Protein AF-A0A1R2B223-F1 (afdb_monomer)

Solvent-accessible surface area (backbone atoms only — not comparable to full-atom values): 42674 Å² total; per-residue (Å²): 134,85,83,73,48,82,73,43,56,66,69,67,49,61,60,68,66,60,45,52,54,41,53,54,54,46,42,76,38,74,33,50,29,43,32,58,40,91,89,79,60,43,83,40,74,33,19,31,31,51,52,85,46,26,34,43,31,19,76,41,91,82,52,88,59,77,70,33,75,44,64,29,46,61,28,49,74,42,86,36,80,38,94,46,89,93,30,79,38,20,34,39,34,40,28,70,85,72,50,58,33,34,41,52,26,94,46,71,66,54,42,53,50,50,50,50,50,44,53,30,12,18,68,71,38,42,65,64,47,51,52,52,53,51,49,52,52,49,50,52,50,48,49,55,54,51,74,70,61,83,87,82,89,80,91,81,83,93,80,82,93,80,90,85,90,86,89,88,85,88,88,86,70,89,88,84,86,86,76,83,83,77,85,89,79,86,57,85,71,88,86,88,83,89,79,92,81,89,81,84,93,81,63,78,63,64,56,55,51,55,57,48,57,64,53,60,77,52,46,70,70,53,44,71,78,57,73,81,71,83,81,50,75,74,61,55,74,79,50,58,70,66,62,46,49,53,50,18,53,52,27,41,51,27,44,38,38,68,61,12,38,59,42,24,60,76,43,35,92,80,35,70,66,29,42,51,52,43,26,44,44,35,45,60,50,28,78,32,27,37,29,46,58,37,50,49,55,23,49,53,35,48,53,55,37,50,57,53,47,73,72,47,86,55,86,65,39,66,57,56,52,23,49,52,32,43,55,52,19,52,53,26,44,75,73,66,40,51,69,59,16,50,54,35,41,53,53,22,40,55,50,29,62,72,49,70,80,60,88,70,88,54,59,56,63,52,22,51,36,25,38,46,45,9,54,50,27,40,54,54,56,68,47,56,72,85,51,45,59,56,39,46,76,72,69,48,80,69,42,46,66,60,9,51,51,26,22,49,52,11,32,74,64,70,41,93,48,11,63,58,26,37,54,54,52,26,53,38,17,60,68,76,55,76,35,59,70,61,22,49,56,47,47,51,60,49,35,73,78,31,75,37,19,38,67,54,26,46,51,51,15,52,52,26,43,75,70,69,34,55,67,59,16,49,51,26,42,51,50,22,40,60,40,46,34,82,74,49,38,75,49,23,43,55,56,37,46,56,45,15,48,54,27,48,76,69,67,38,33,69,60,12,30,54,31,42,48,54,40,54,67,65,27,55,65,51,45,79,70,54,36,53,51,49,40,44,32,73,74,66,74,51,73,54,74,71,50,49,55,49,47,51,54,41,52,70,52,74,73,70,83,68,72,87,66,52,74,87,76,46,65,95,83,68,67,29,21,68,66,80,52,58,16,47,54,48,46,53,35,51,23,26,42,34,74,76,44,86,70,62,70,66,58,35,47,50,23,26,20,38,12,62,65,66,40,87,44,71,66,8,44,27,40,15,50,49,27,53,36,52,70,76,43,96,67,56,77,59,48,45,59,50,50,42,45,76,73,66,46,60,87,74,54,51,68,69,54,31,50,49,50,29,50,53,27,50,57,51,50,75,76,51,65,82,88,43,75,89,43,39,55,59,48,41,48,26,36,34,50,32,30,48,26,28,44,60,54,55,42,38,72,64,21,49,58,46,38,62,60,35,59,78,40,50,87,70,48,55,82,73,47,47,49,50,34,39,56,34,27,44,47,43,17,54,38,28,46,76,70,71,38,50,72,61,17,48,49,30,35,62,55,26,64,71,62,72,97,48,56,78,77,52,61,72,60,45,52,50,54,53,60,76,72,108

Secondary structure (DSSP, 8-state):
-----HHHHHHHSS-HHHHHHHHHHHHHS-EEEEEE-TTT--EEEEEEEEETTEEEEESSTT--SEEEEEE-TT-EEEEEE-SSTT-SEEEEEE-TTS-EEEEEESSHHHHHHHHHHHHHHHTT-HHHHHHHHHHHHHHHHHHHHHHT---------------S---------------------------------------TTHHHHHHHHHHHTTHHHHHHHHTT-SS-TTGGGGS-HHHHHHHHHHHHHTT-HHHHHHHHHHHTTT-HHHHHHHHHHHHHHHHHH-BHHHHHHHHHHHHHHHHHHHT---TTHHHHHHHHHHHHHHHHHHTT-HHHHHHHHHHHHHHHHHHTT---S-HHHHHHHHHHHHHHHHHHHTS-HHHHHHHHHTT----HHHHHHHHHHHHHTTSTTHHHHHHHHHHIIIIIS--HHHHHHHHHHHHHH-TT-HHHHHHHHHHHHHTT-HHHHHHHHHHHHHHHHHHHHHH-HHHHHHHHHHHHHTT-HHHHHHHHHHHHHHHB---HHHHHHHHHHHHHS---HHHHHHHHHHHTT---------GGGS-TT---B--S-HHHHHHHHHHHHHHHSPPPHHHHHHHHHHHHHH--SHHHHHHHHHHHHHHT-S--TTHHHHHHHHTT-GGG--HHHHHHHHHHHHHHHHTS-TTSGGGHHHHHHHHHHHHHHHHHTT-HHHHHHHHHHHHHHHTT--GGGTTHHHHHHHHHHHHHHHTT-HHHHHHHHHHHTT--S-SS--HHHHHHHHHHH-

Sequence (774 aa):
MELLEESDMLSTLPDARTLIQGFQKLTEKRYLLLKRGKILKLKIFRYVTFTNDSLIYYSTATSQLEKGTISLQKSIAVPFISPIPQYRVCIKIMTYKSSEFYIFCHNDNELEIMMTYIKLASNSMLQSILDKLCFNAIDQEFQALNDLKTPKNLKLDLLTPKNVISRFLFSPTADGNFDAPEENIVLKFPKNAKENVKGSYTEHAEIEETIIEVQEMHTEKLSFFQTNRLLDFKILEDAPIEEIRELGVKYMWNYQLEYARKTFETIQKHDIRSSLFIAETYLFRLLITGRKCDIKSSMEKLEEFEKIVQVSEEPFSEIFLAELMLFKSIVLVVTGQKFKAFISLRNCWKTYKKYENAKGDDLDVKARVELGLGLFLLLISLSPISISTILRLAGFSSDRAEGLGHLHKCYELNSSRSPFAGILLSLYYIDLEPDITKATSIIESLSEKYPGCVLFHWVNSVISWKNNQLECAIEYLNKALRYCGEGLSNEAAFIKYELGWFYFLRFEWSLARKQFESILLETLSLSSELDSIVKDFVTTGKLENTQKITLENLCKGKKHSKKNKNWLESDKNLDRVYLPHKSCLITQFVSCIATLEKIDETWLKIIQASANTGGNSDLDNDFGGLSYSFQCRKSTILLPYEVIYFMKQHTKLLPYMLSRIFTIADETLGKIDRNYKENWPEYTSAKMLQIMALALNGDTTRAIDVCIDALQYVDQLPNWALYIAPHTLYWCSRVFIVEDRKPEAAGFLKKAKRYKNYIFDIHTKIERVLTEMI

Nearest PDB structures (foldseek):
  1pls-assembly1_A  TM=6.100E-01  e=1.821E-02  Homo sapiens
  2w2w-assembly9_I  TM=6.771E-01  e=9.881E-02  Homo sapiens
  2w2w-assembly10_J  TM=6.500E-01  e=8.188E-02  Homo sapiens
  7kzs-assembly1_V  TM=2.599E-01  e=1.719E+00  Homo sapiens
  6vaf-assembly1_B  TM=1.743E-01  e=9.420E-01  Homo sapiens

Radius of gyration: 30.26 Å; Cα contacts (8 Å, |Δi|>4): 972; chains: 1; bounding box: 83×99×77 Å

Organism: NCBI:txid5963

pLDDT: mean 80.79, std 21.44, range [20.52, 98.69]

Structure (mmCIF, N/CA/C/O backbone):
data_AF-A0A1R2B223-F1
#
_entry.id   AF-A0A1R2B223-F1
#
loop_
_atom_site.group_PDB
_atom_site.id
_atom_site.type_symbol
_atom_site.label_atom_id
_atom_site.label_alt_id
_atom_site.label_comp_id
_atom_site.label_asym_id
_atom_site.label_entity_id
_atom_site.label_seq_id
_atom_site.pdbx_PDB_ins_code
_atom_site.Cartn_x
_atom_site.Cartn_y
_atom_site.Cartn_z
_atom_site.occupancy
_atom_site.B_iso_or_equiv
_atom_site.auth_seq_id
_atom_site.auth_comp_id
_atom_site.auth_asym_id
_atom_site.auth_atom_id
_atom_site.pdbx_PDB_model_num
ATOM 1 N N . MET A 1 1 ? -26.150 -23.754 19.287 1.00 28.50 1 MET A N 1
ATOM 2 C CA . MET A 1 1 ? -26.087 -24.775 18.222 1.00 28.50 1 MET A CA 1
ATOM 3 C C . MET A 1 1 ? -24.628 -24.966 17.881 1.00 28.50 1 MET A C 1
ATOM 5 O O . MET A 1 1 ? -23.968 -23.995 17.535 1.00 28.50 1 MET A O 1
ATOM 9 N N . GLU A 1 2 ? -24.129 -26.164 18.152 1.00 29.38 2 GLU A N 1
ATOM 10 C CA . GLU A 1 2 ? -22.713 -26.529 18.218 1.00 29.38 2 GLU A CA 1
ATOM 11 C C . GLU A 1 2 ? -21.998 -26.414 16.861 1.00 29.38 2 GLU A C 1
ATOM 13 O O . GLU A 1 2 ? -22.525 -26.803 15.820 1.00 29.38 2 GLU A O 1
ATOM 18 N N . LEU A 1 3 ? -20.784 -25.855 16.887 1.00 29.27 3 LEU A N 1
ATOM 19 C CA . LEU A 1 3 ? -19.809 -25.932 15.803 1.00 29.27 3 LEU A CA 1
ATOM 20 C C . LEU A 1 3 ? -19.083 -27.273 15.936 1.00 29.27 3 LEU A C 1
ATOM 22 O O . LEU A 1 3 ? -18.267 -27.431 16.838 1.00 29.27 3 LEU A O 1
ATOM 26 N N . LEU A 1 4 ? -19.410 -28.193 15.033 1.00 28.89 4 LEU A N 1
ATOM 27 C CA . LEU A 1 4 ? -18.661 -29.415 14.739 1.00 28.89 4 LEU A CA 1
ATOM 28 C C . LEU A 1 4 ? -17.189 -29.052 14.450 1.00 28.89 4 LEU A C 1
ATOM 30 O O . LEU A 1 4 ? -16.921 -28.199 13.596 1.00 28.89 4 LEU A O 1
ATOM 34 N N . GLU A 1 5 ? -16.256 -29.657 15.187 1.00 34.91 5 GLU A N 1
ATOM 35 C CA . GLU A 1 5 ? -14.803 -29.548 14.995 1.00 34.91 5 GLU A CA 1
ATOM 36 C C . GLU A 1 5 ? -14.370 -30.074 13.601 1.00 34.91 5 GLU A C 1
ATOM 38 O O . GLU A 1 5 ? -15.109 -30.789 12.928 1.00 34.91 5 GLU A O 1
ATOM 43 N N . GLU A 1 6 ? -13.173 -29.735 13.104 1.00 40.28 6 GLU A N 1
ATOM 44 C CA . GLU A 1 6 ? -12.659 -30.266 11.819 1.00 40.28 6 GLU A CA 1
ATOM 45 C C . GLU A 1 6 ? -12.474 -31.799 11.828 1.00 40.28 6 GLU A C 1
ATOM 47 O O . GLU A 1 6 ? -12.511 -32.429 10.770 1.00 40.28 6 GLU A O 1
ATOM 52 N N . SER A 1 7 ? -12.361 -32.411 13.012 1.00 38.09 7 SER A N 1
ATOM 53 C CA . SER A 1 7 ? -12.480 -33.860 13.231 1.00 38.09 7 SER A CA 1
ATOM 54 C C . SER A 1 7 ? -13.929 -34.363 13.105 1.00 38.09 7 SER A C 1
ATOM 56 O O . SER A 1 7 ? -14.145 -35.481 12.639 1.00 38.09 7 SER A O 1
ATOM 58 N N . ASP A 1 8 ? -14.920 -33.527 13.428 1.00 38.69 8 ASP A N 1
ATOM 59 C CA . ASP A 1 8 ? -16.352 -33.832 13.332 1.00 38.69 8 ASP A CA 1
ATOM 60 C C . ASP A 1 8 ? -16.939 -33.620 11.926 1.00 38.69 8 ASP A C 1
ATOM 62 O O . ASP A 1 8 ? -17.879 -34.302 11.523 1.00 38.69 8 ASP A O 1
ATOM 66 N N . MET A 1 9 ? -16.396 -32.705 11.118 1.00 41.53 9 MET A N 1
ATOM 67 C CA . MET A 1 9 ? -16.787 -32.599 9.702 1.00 41.53 9 MET A CA 1
ATOM 68 C C . MET A 1 9 ? -16.368 -33.847 8.918 1.00 41.53 9 MET A C 1
ATOM 70 O O . MET A 1 9 ? -17.096 -34.267 8.032 1.00 41.53 9 MET A O 1
ATOM 74 N N . LEU A 1 10 ? -15.238 -34.477 9.251 1.00 44.94 10 LEU A N 1
ATOM 75 C CA . LEU A 1 10 ? -14.831 -35.751 8.647 1.00 44.94 10 LEU A CA 1
ATOM 76 C C . LEU A 1 10 ? -15.633 -36.950 9.183 1.00 44.94 10 LEU A C 1
ATOM 78 O O . LEU A 1 10 ? -15.815 -37.912 8.441 1.00 44.94 10 LEU A O 1
ATOM 82 N N . SER A 1 11 ? -16.148 -36.883 10.418 1.00 43.72 11 SER A N 1
ATOM 83 C CA . SER A 1 11 ? -16.997 -37.926 11.020 1.00 43.72 11 SER A CA 1
ATOM 84 C C . SER A 1 11 ? -18.478 -37.840 10.607 1.00 43.72 11 SER A C 1
ATOM 86 O O . SER A 1 11 ? -19.200 -38.829 10.719 1.00 43.72 11 SER A O 1
ATOM 88 N N . THR A 1 12 ? -18.924 -36.681 10.099 1.00 41.31 12 THR A N 1
ATOM 89 C CA . THR A 1 12 ? -20.295 -36.427 9.606 1.00 41.31 12 THR A CA 1
ATOM 90 C C . THR A 1 12 ? -20.444 -36.521 8.090 1.00 41.31 12 THR A C 1
ATOM 92 O O . THR A 1 12 ? -21.570 -36.502 7.589 1.00 41.31 12 THR A O 1
ATOM 95 N N . LEU A 1 13 ? -19.344 -36.636 7.339 1.00 49.53 13 LEU A N 1
ATOM 96 C CA . LEU A 1 13 ? -19.433 -36.932 5.914 1.00 49.53 13 LEU A CA 1
ATOM 97 C C . LEU A 1 13 ? -20.012 -38.349 5.749 1.00 49.53 13 LEU A C 1
ATOM 99 O O . LEU A 1 13 ? -19.553 -39.274 6.426 1.00 49.53 13 LEU A O 1
ATOM 103 N N . PRO A 1 14 ? -20.994 -38.550 4.847 1.00 53.31 14 PRO A N 1
ATOM 104 C CA . PRO A 1 14 ? -21.360 -39.885 4.385 1.00 53.31 14 PRO A CA 1
ATOM 105 C C . PRO A 1 14 ? -20.085 -40.644 4.023 1.00 53.31 14 PRO A C 1
ATOM 107 O O . PRO A 1 14 ? -19.142 -39.993 3.569 1.00 53.31 14 PRO A O 1
ATOM 110 N N . ASP A 1 15 ? -20.071 -41.974 4.202 1.00 67.25 15 ASP A N 1
ATOM 111 C CA . ASP A 1 15 ? -18.955 -42.864 3.833 1.00 67.25 15 ASP A CA 1
ATOM 112 C C . ASP A 1 15 ? -18.119 -42.237 2.708 1.00 67.25 15 ASP A C 1
ATOM 114 O O . ASP A 1 15 ? -18.656 -41.967 1.630 1.00 67.25 15 ASP A O 1
ATOM 118 N N . ALA A 1 16 ? -16.848 -41.924 2.982 1.00 66.00 16 ALA A N 1
ATOM 119 C CA . ALA A 1 16 ? -15.973 -41.159 2.094 1.00 66.00 16 ALA A CA 1
ATOM 120 C C . ALA A 1 16 ? -16.043 -41.645 0.637 1.00 66.00 16 ALA A C 1
ATOM 122 O O . ALA A 1 16 ? -16.004 -40.839 -0.294 1.00 66.00 16 ALA A O 1
ATOM 123 N N . ARG A 1 17 ? -16.237 -42.957 0.433 1.00 68.44 17 ARG A N 1
ATOM 124 C CA . ARG A 1 17 ? -16.469 -43.560 -0.885 1.00 68.44 17 ARG A CA 1
ATOM 125 C C . ARG A 1 17 ? -17.764 -43.081 -1.540 1.00 68.44 17 ARG A C 1
ATOM 127 O O . ARG A 1 17 ? -17.751 -42.709 -2.709 1.00 68.44 17 ARG A O 1
ATOM 134 N N . THR A 1 18 ? -18.866 -43.054 -0.799 1.00 76.75 18 THR A N 1
ATOM 135 C CA . THR A 1 18 ? -20.169 -42.535 -1.243 1.00 76.75 18 THR A CA 1
ATOM 136 C C . THR A 1 18 ? -20.090 -41.049 -1.592 1.00 76.75 18 THR A C 1
ATOM 138 O O . THR A 1 18 ? -20.652 -40.633 -2.605 1.00 76.75 18 THR A O 1
ATOM 141 N N . LEU A 1 19 ? -19.349 -40.251 -0.816 1.00 78.62 19 LEU A N 1
ATOM 142 C CA . LEU A 1 19 ? -19.166 -38.827 -1.102 1.00 78.62 19 LEU A CA 1
ATOM 143 C C . LEU A 1 19 ? -18.305 -38.589 -2.352 1.00 78.62 19 LEU A C 1
ATOM 145 O O . LEU A 1 19 ? -18.692 -37.792 -3.206 1.00 78.62 19 LEU A O 1
ATOM 149 N N . ILE A 1 20 ? -17.184 -39.306 -2.505 1.00 80.25 20 ILE A N 1
ATOM 150 C CA . ILE A 1 20 ? -16.330 -39.231 -3.704 1.00 80.25 20 ILE A CA 1
ATOM 151 C C . ILE A 1 20 ? -17.117 -39.652 -4.949 1.00 80.25 20 ILE A C 1
ATOM 153 O O . ILE A 1 20 ? -17.120 -38.931 -5.946 1.00 80.25 20 ILE A O 1
ATOM 157 N N . GLN A 1 21 ? -17.842 -40.774 -4.884 1.00 83.69 21 GLN A N 1
ATOM 158 C CA . GLN A 1 21 ? -18.729 -41.211 -5.968 1.00 83.69 21 GLN A CA 1
ATOM 159 C C . GLN A 1 21 ? -19.829 -40.181 -6.246 1.00 83.69 21 GLN A C 1
ATOM 161 O O . GLN A 1 21 ? -20.215 -39.973 -7.396 1.00 83.69 21 GLN A O 1
ATOM 166 N N . GLY A 1 22 ? -20.331 -39.520 -5.202 1.00 87.19 22 GLY A N 1
ATOM 167 C CA . GLY A 1 22 ? -21.255 -38.401 -5.304 1.00 87.19 22 GLY A CA 1
ATOM 168 C C . GLY A 1 22 ? -20.663 -37.239 -6.096 1.00 87.19 22 GLY A C 1
ATOM 169 O O . GLY A 1 22 ? -21.274 -36.790 -7.063 1.00 87.19 22 GLY A O 1
ATOM 170 N N . PHE A 1 23 ? -19.460 -36.784 -5.741 1.00 91.19 23 PHE A N 1
ATOM 171 C CA . PHE A 1 23 ? -18.765 -35.700 -6.437 1.00 91.19 23 PHE A CA 1
ATOM 172 C C . PHE A 1 23 ? -18.432 -36.058 -7.887 1.00 91.19 23 PHE A C 1
ATOM 174 O O . PHE A 1 23 ? -18.658 -35.234 -8.767 1.00 91.19 23 PHE A O 1
ATOM 181 N N . GLN A 1 24 ? -17.995 -37.288 -8.162 1.00 85.94 24 GLN A N 1
ATOM 182 C CA . GLN A 1 24 ? -17.770 -37.769 -9.531 1.00 85.94 24 GLN A CA 1
ATOM 183 C C . GLN A 1 24 ? -19.063 -37.738 -10.360 1.00 85.94 24 GLN A C 1
ATOM 185 O O . GLN A 1 24 ? -19.103 -37.171 -11.449 1.00 85.94 24 GLN A O 1
ATOM 190 N N . LYS A 1 25 ? -20.175 -38.239 -9.808 1.00 89.00 25 LYS A N 1
ATOM 191 C CA . LYS A 1 25 ? -21.486 -38.154 -10.475 1.00 89.00 25 LYS A CA 1
ATOM 192 C C . LYS A 1 25 ? -21.949 -36.707 -10.680 1.00 89.00 25 LYS A C 1
ATOM 194 O O . LYS A 1 25 ? -22.642 -36.421 -11.658 1.00 89.00 25 LYS A O 1
ATOM 199 N N . LEU A 1 26 ? -21.595 -35.786 -9.777 1.00 88.75 26 LEU A N 1
ATOM 200 C CA . LEU A 1 26 ? -21.884 -34.360 -9.949 1.00 88.75 26 LEU A CA 1
ATOM 201 C C . LEU A 1 26 ? -21.095 -33.739 -11.106 1.00 88.75 26 LEU A C 1
ATOM 203 O O . LEU A 1 26 ? -21.661 -32.935 -11.843 1.00 88.75 26 LEU A O 1
ATOM 207 N N . THR A 1 27 ? -19.821 -34.081 -11.285 1.00 87.88 27 THR A N 1
ATOM 208 C CA . THR A 1 27 ? -18.995 -33.499 -12.355 1.00 87.88 27 THR A CA 1
ATOM 209 C C . THR A 1 27 ? -19.337 -34.072 -13.735 1.00 87.88 27 THR A C 1
ATOM 211 O O . THR A 1 27 ? -19.236 -33.361 -14.734 1.00 87.88 27 THR A O 1
ATOM 214 N N . GLU A 1 28 ? -19.833 -35.311 -13.801 1.00 87.75 28 GLU A N 1
ATOM 215 C CA . GLU A 1 28 ? -20.250 -35.979 -15.045 1.00 87.75 28 GLU A CA 1
ATOM 216 C C . GLU A 1 28 ? -21.618 -35.517 -15.581 1.00 87.75 28 GLU A C 1
ATOM 218 O O . GLU A 1 28 ? -21.912 -35.654 -16.773 1.00 87.75 28 GLU A O 1
ATOM 223 N N . LYS A 1 29 ? -22.480 -34.964 -14.717 1.00 90.44 29 LYS A N 1
ATOM 224 C CA . LYS A 1 29 ? -23.863 -34.601 -15.057 1.00 90.44 29 LYS A CA 1
ATOM 225 C C . LYS A 1 29 ? -24.033 -33.098 -15.272 1.00 90.44 29 LYS A C 1
ATOM 227 O O . LYS A 1 29 ? -23.421 -32.261 -14.614 1.00 90.44 29 LYS A O 1
ATOM 232 N N . ARG A 1 30 ? -24.948 -32.748 -16.183 1.00 93.25 30 ARG A N 1
ATOM 233 C CA . ARG A 1 30 ? -25.399 -31.369 -16.402 1.00 93.25 30 ARG A CA 1
ATOM 234 C C . ARG A 1 30 ? -26.662 -31.056 -15.617 1.00 93.25 30 ARG A C 1
ATOM 236 O O . ARG A 1 30 ? -27.669 -31.747 -15.756 1.00 93.25 30 ARG A O 1
ATOM 243 N N . TYR A 1 31 ? -26.631 -29.960 -14.874 1.00 94.75 31 TYR A N 1
ATOM 244 C CA . TYR A 1 31 ? -27.756 -29.475 -14.081 1.00 94.75 31 TYR A CA 1
ATOM 245 C C . TYR A 1 31 ? -28.402 -28.265 -14.723 1.00 94.75 31 TYR A C 1
ATOM 247 O O . TYR A 1 31 ? -27.726 -27.439 -15.332 1.00 94.75 31 TYR A O 1
ATOM 255 N N . LEU A 1 32 ? -29.719 -28.141 -14.580 1.00 95.69 32 LEU A N 1
ATOM 256 C CA . LEU A 1 32 ? -30.412 -26.938 -15.011 1.00 95.69 32 LEU A CA 1
ATOM 257 C C . LEU A 1 32 ? -30.026 -25.785 -14.077 1.00 95.69 32 LEU A C 1
ATOM 259 O O . LEU A 1 32 ? -30.058 -25.927 -12.857 1.00 95.69 32 LEU A O 1
ATOM 263 N N . LEU A 1 33 ? -29.699 -24.641 -14.666 1.00 94.12 33 LEU A N 1
ATOM 264 C CA . LEU A 1 33 ? -29.386 -23.395 -13.987 1.00 94.12 33 LEU A CA 1
ATOM 265 C C . LEU A 1 33 ? -30.352 -22.300 -14.442 1.00 94.12 33 LEU A C 1
ATOM 267 O O . LEU A 1 33 ? -30.517 -22.064 -15.639 1.00 94.12 33 LEU A O 1
ATOM 271 N N . LEU A 1 34 ? -30.948 -21.582 -13.497 1.00 92.94 34 LEU A N 1
ATOM 272 C CA . LEU A 1 34 ? -31.743 -20.381 -13.745 1.00 92.94 34 LEU A CA 1
ATOM 273 C C . LEU A 1 34 ? -30.986 -19.151 -13.244 1.00 92.94 34 LEU A C 1
ATOM 275 O O . LEU A 1 34 ? -30.697 -19.053 -12.058 1.00 92.94 34 LEU A O 1
ATOM 279 N N . LYS A 1 35 ? -30.725 -18.182 -14.123 1.00 89.25 35 LYS A N 1
ATOM 280 C CA . LYS A 1 35 ? -30.133 -16.880 -13.770 1.00 89.25 35 LYS A CA 1
ATOM 281 C C . LYS A 1 35 ? -30.957 -15.718 -14.307 1.00 89.25 35 LYS A C 1
ATOM 283 O O . LYS A 1 35 ? -31.825 -15.909 -15.156 1.00 89.25 35 LYS A O 1
ATOM 288 N N . ARG A 1 36 ? -30.662 -14.495 -13.865 1.00 84.31 36 ARG A N 1
ATOM 289 C CA . ARG A 1 36 ? -31.177 -13.269 -14.499 1.00 84.31 36 ARG A CA 1
ATOM 290 C C . ARG A 1 36 ? -30.154 -12.703 -15.487 1.00 84.31 36 ARG A C 1
ATOM 292 O O . ARG A 1 36 ? -28.963 -12.649 -15.197 1.00 84.31 36 ARG A O 1
ATOM 299 N N . GLY A 1 37 ? -30.607 -12.303 -16.673 1.00 76.38 37 GLY A N 1
ATOM 300 C CA . GLY A 1 37 ? -29.770 -11.650 -17.680 1.00 76.38 37 GLY A CA 1
ATOM 301 C C . GLY A 1 37 ? -29.316 -10.257 -17.241 1.00 76.38 37 GLY A C 1
ATOM 302 O O . GLY A 1 37 ? -30.100 -9.519 -16.653 1.00 76.38 37 GLY A O 1
ATOM 303 N N . LYS A 1 38 ? -28.070 -9.878 -17.558 1.00 68.38 38 LYS A N 1
ATOM 304 C CA . LYS A 1 38 ? -27.464 -8.608 -17.113 1.00 68.38 38 LYS A CA 1
ATOM 305 C C . LYS A 1 38 ? -28.170 -7.359 -17.669 1.00 68.38 38 LYS A C 1
ATOM 307 O O . LYS A 1 38 ? -28.375 -6.407 -16.930 1.00 68.38 38 LYS A O 1
ATOM 312 N N . ILE A 1 39 ? -28.567 -7.377 -18.946 1.00 66.56 39 ILE A N 1
ATOM 313 C CA . ILE A 1 39 ? -29.092 -6.190 -19.652 1.00 66.56 39 ILE A CA 1
ATOM 314 C C . ILE A 1 39 ? -30.603 -6.021 -19.435 1.00 66.56 39 ILE A C 1
ATOM 316 O O . ILE A 1 39 ? -31.064 -4.954 -19.051 1.00 66.56 39 ILE A O 1
ATOM 320 N N . LEU A 1 40 ? -31.381 -7.086 -19.649 1.00 61.12 40 LEU A N 1
ATOM 321 C CA . LEU A 1 40 ? -32.851 -7.026 -19.640 1.00 61.12 40 LEU A CA 1
ATOM 322 C C . LEU A 1 40 ? -33.489 -7.616 -18.373 1.00 61.12 40 LEU A C 1
ATOM 324 O O . LEU A 1 40 ? -34.710 -7.686 -18.280 1.00 61.12 40 LEU A O 1
ATOM 328 N N . LYS A 1 41 ? -32.686 -8.111 -17.417 1.00 71.94 41 LYS A N 1
ATOM 329 C CA . LYS A 1 41 ? -33.139 -8.795 -16.185 1.00 71.94 41 LYS A CA 1
ATOM 330 C C . LYS A 1 41 ? -34.089 -9.988 -16.408 1.00 71.94 41 LYS A C 1
ATOM 332 O O . LYS A 1 41 ? -34.689 -10.485 -15.456 1.00 71.94 41 LYS A O 1
ATOM 337 N N . LEU A 1 42 ? -34.185 -10.493 -17.641 1.00 81.50 42 LEU A N 1
ATOM 338 C CA . LEU A 1 42 ? -35.002 -11.653 -18.000 1.00 81.50 42 LEU A CA 1
ATOM 339 C C . LEU A 1 42 ? -34.459 -12.934 -17.359 1.00 81.50 42 LEU A C 1
ATOM 341 O O . LEU A 1 42 ? -33.251 -13.082 -17.172 1.00 81.50 42 LEU A O 1
ATOM 345 N N . LYS A 1 43 ? -35.352 -13.878 -17.052 1.00 86.75 43 LYS A N 1
ATOM 346 C CA . LYS A 1 43 ? -34.986 -15.227 -16.603 1.00 86.75 43 LYS A CA 1
ATOM 347 C C . LYS A 1 43 ? -34.332 -15.988 -17.758 1.00 86.75 43 LYS A C 1
ATOM 349 O O . LYS A 1 43 ? -34.915 -16.116 -18.829 1.00 86.75 43 LYS A O 1
ATOM 354 N N . ILE A 1 44 ? -33.123 -16.489 -17.535 1.00 89.50 44 ILE A N 1
ATOM 355 C CA . ILE A 1 44 ? -32.325 -17.225 -18.510 1.00 89.50 44 ILE A CA 1
ATOM 356 C C . ILE A 1 44 ? -32.036 -18.613 -17.951 1.00 89.50 44 ILE A C 1
ATOM 358 O O . ILE A 1 44 ? -31.411 -18.743 -16.899 1.00 89.50 44 ILE A O 1
ATOM 362 N N . PHE A 1 45 ? -32.434 -19.636 -18.703 1.00 92.50 45 PHE A N 1
ATOM 363 C CA . PHE A 1 45 ? -32.091 -21.025 -18.423 1.00 92.50 45 PHE A CA 1
ATOM 364 C C . PHE A 1 45 ? -30.783 -21.407 -19.117 1.00 92.50 45 PHE A C 1
ATOM 366 O O . PHE A 1 45 ? -30.549 -21.068 -20.282 1.00 92.50 45 PHE A O 1
ATOM 373 N N . ARG A 1 46 ? -29.911 -22.088 -18.384 1.00 93.88 46 ARG A N 1
ATOM 374 C CA . ARG A 1 46 ? -28.644 -22.657 -18.848 1.00 93.88 46 ARG A CA 1
ATOM 375 C C . ARG A 1 46 ? -28.480 -24.047 -18.255 1.00 93.88 46 ARG A C 1
ATOM 377 O O . ARG A 1 46 ? -29.234 -24.430 -17.371 1.00 93.88 46 ARG A O 1
ATOM 384 N N . TYR A 1 47 ? -27.496 -24.780 -18.741 1.00 95.00 47 TYR A N 1
ATOM 385 C CA . TYR A 1 47 ? -27.070 -26.037 -18.133 1.00 95.00 47 TYR A CA 1
ATOM 386 C C . TYR A 1 47 ? -25.681 -25.857 -17.541 1.00 95.00 47 TYR A C 1
ATOM 388 O O . TYR A 1 47 ? -24.922 -25.086 -18.110 1.00 95.00 47 TYR A O 1
ATOM 396 N N . VAL A 1 48 ? -25.342 -26.520 -16.439 1.00 94.50 48 VAL A N 1
ATOM 397 C CA . VAL A 1 48 ? -24.025 -26.417 -15.795 1.00 94.50 48 VAL A CA 1
ATOM 398 C C . VAL A 1 48 ? -23.405 -27.760 -15.473 1.00 94.50 48 VAL A C 1
ATOM 400 O O . VAL A 1 48 ? -24.124 -28.674 -15.087 1.00 94.50 48 VAL A O 1
ATOM 403 N N . THR A 1 49 ? -22.082 -27.844 -15.576 1.00 94.25 49 THR A N 1
ATOM 404 C CA . THR A 1 49 ? -21.257 -28.909 -14.984 1.00 94.25 49 THR A CA 1
ATOM 405 C C . THR A 1 49 ? -20.355 -28.326 -13.904 1.00 94.25 49 THR A C 1
ATOM 407 O O . THR A 1 49 ? -19.950 -27.164 -13.991 1.00 94.25 49 THR A O 1
ATOM 410 N N . PHE A 1 50 ? -20.030 -29.137 -12.902 1.00 92.31 50 PHE A N 1
ATOM 411 C CA . PHE A 1 50 ? -19.060 -28.794 -11.864 1.00 92.31 50 PHE A CA 1
ATOM 412 C C . PHE A 1 50 ? -17.646 -29.166 -12.316 1.00 92.31 50 PHE A C 1
ATOM 414 O O . PHE A 1 50 ? -17.441 -30.242 -12.871 1.00 92.31 50 PHE A O 1
ATOM 421 N N . THR A 1 51 ? -16.682 -28.278 -12.082 1.00 88.50 51 THR A N 1
ATOM 422 C CA . THR A 1 51 ? -15.262 -28.481 -12.402 1.00 88.50 51 THR A CA 1
ATOM 423 C C . THR A 1 51 ? -14.399 -27.801 -11.345 1.00 88.50 51 THR A C 1
ATOM 425 O O . THR A 1 51 ? -14.312 -26.570 -11.330 1.00 88.50 51 THR A O 1
ATOM 428 N N . ASN A 1 52 ? -13.755 -28.577 -10.471 1.00 86.81 52 ASN A N 1
ATOM 429 C CA . ASN A 1 52 ? -12.958 -28.066 -9.348 1.00 86.81 52 ASN A CA 1
ATOM 430 C C . ASN A 1 52 ? -13.736 -26.974 -8.582 1.00 86.81 52 ASN A C 1
ATOM 432 O O . ASN A 1 52 ? -14.906 -27.167 -8.243 1.00 86.81 52 ASN A O 1
ATOM 436 N N . ASP A 1 53 ? -13.137 -25.797 -8.408 1.00 88.56 53 ASP A N 1
ATOM 437 C CA . ASP A 1 53 ? -13.738 -24.655 -7.720 1.00 88.56 53 ASP A CA 1
ATOM 438 C C . ASP A 1 53 ? -14.620 -23.783 -8.635 1.00 88.56 53 ASP A C 1
ATOM 440 O O . ASP A 1 53 ? -14.763 -22.576 -8.430 1.00 88.56 53 ASP A O 1
ATOM 444 N N . SER A 1 54 ? -15.173 -24.341 -9.712 1.00 91.25 54 SER A N 1
ATOM 445 C CA . SER A 1 54 ? -15.920 -23.596 -10.729 1.00 91.25 54 SER A CA 1
ATOM 446 C C . SER A 1 54 ? -17.089 -24.384 -11.324 1.00 91.25 54 SER A C 1
ATOM 448 O O . SER A 1 54 ? -17.181 -25.605 -11.232 1.00 91.25 54 SER A O 1
ATOM 450 N N . LEU A 1 55 ? -18.000 -23.647 -11.955 1.00 92.00 55 LEU A N 1
ATOM 451 C CA . LEU A 1 55 ? -19.115 -24.138 -12.754 1.00 92.00 55 LEU A CA 1
ATOM 452 C C . LEU A 1 55 ? -18.940 -23.688 -14.198 1.00 92.00 55 LEU A C 1
ATOM 454 O O . LEU A 1 55 ? -18.800 -22.493 -14.452 1.00 92.00 55 LEU A O 1
ATOM 458 N N . ILE A 1 56 ? -19.062 -24.602 -15.149 1.00 92.31 56 ILE A N 1
ATOM 459 C CA . ILE A 1 56 ? -19.079 -24.278 -16.579 1.00 92.31 56 ILE A CA 1
ATOM 460 C C . ILE A 1 56 ? -20.523 -24.332 -17.051 1.00 92.31 56 ILE A C 1
ATOM 462 O O . ILE A 1 56 ? -21.199 -25.330 -16.801 1.00 92.31 56 ILE A O 1
ATOM 466 N N . TYR A 1 57 ? -21.022 -23.284 -17.717 1.00 91.50 57 TYR A N 1
ATOM 467 C CA . TYR A 1 57 ? -22.398 -23.258 -18.218 1.00 91.50 57 TYR A CA 1
ATOM 468 C C . TYR A 1 57 ? -22.509 -23.332 -19.742 1.00 91.50 57 TYR A C 1
ATOM 470 O O . TYR A 1 57 ? -21.693 -22.807 -20.491 1.00 91.50 57 TYR A O 1
ATOM 478 N N . TYR A 1 58 ? -23.602 -23.931 -20.201 1.00 93.31 58 TYR A N 1
ATOM 479 C CA . TYR A 1 58 ? -23.903 -24.278 -21.583 1.00 93.31 58 TYR A CA 1
ATOM 480 C C . TYR A 1 58 ? -25.280 -23.740 -21.981 1.00 93.31 58 TYR A C 1
ATOM 482 O O . TYR A 1 58 ? -26.163 -23.533 -21.139 1.00 93.31 58 TYR A O 1
ATOM 490 N N . SER A 1 59 ? -25.496 -23.516 -23.279 1.00 86.94 59 SER A N 1
ATOM 491 C CA . SER A 1 59 ? -26.798 -23.068 -23.796 1.00 86.94 59 SER A CA 1
ATOM 492 C C . SER A 1 59 ? -27.879 -24.148 -23.731 1.00 86.94 59 SER A C 1
ATOM 494 O O . SER A 1 59 ? -29.040 -23.816 -23.515 1.00 86.94 59 SER A O 1
ATOM 496 N N . THR A 1 60 ? -27.510 -25.419 -23.900 1.00 89.56 60 THR A N 1
ATOM 497 C CA . THR A 1 60 ? -28.419 -26.577 -23.889 1.00 89.56 60 THR A CA 1
ATOM 498 C C . THR A 1 60 ? -27.768 -27.761 -23.171 1.00 89.56 60 THR A C 1
ATOM 500 O O . THR A 1 60 ? -26.546 -27.788 -23.011 1.00 89.56 60 THR A O 1
ATOM 503 N N . ALA A 1 61 ? -28.568 -28.759 -22.777 1.00 88.88 61 ALA A N 1
ATOM 504 C CA . ALA A 1 61 ? -28.085 -29.969 -22.108 1.00 88.88 61 ALA A CA 1
ATOM 505 C C . ALA A 1 61 ? -27.040 -30.733 -22.937 1.00 88.88 61 ALA A C 1
ATOM 507 O O . ALA A 1 61 ? -26.153 -31.361 -22.374 1.00 88.88 61 ALA A O 1
ATOM 508 N N . THR A 1 62 ? -27.097 -30.635 -24.267 1.00 90.19 62 THR A N 1
ATOM 509 C CA . THR A 1 62 ? -26.246 -31.376 -25.214 1.00 90.19 62 THR A CA 1
ATOM 510 C C . THR A 1 62 ? -25.153 -30.526 -25.875 1.00 90.19 62 THR A C 1
ATOM 512 O O . THR A 1 62 ? -24.371 -31.045 -26.664 1.00 90.19 62 THR A O 1
ATOM 515 N N . SER A 1 63 ? -25.065 -29.224 -25.571 1.00 89.62 63 SER A N 1
ATOM 516 C CA . SER A 1 63 ? -24.086 -28.318 -26.199 1.00 89.62 63 SER A CA 1
ATOM 517 C C . SER A 1 63 ? -22.651 -28.698 -25.841 1.00 89.62 63 SER A C 1
ATOM 519 O O . SER A 1 63 ? -22.325 -28.762 -24.663 1.00 89.62 63 SER A O 1
ATOM 521 N N . GLN A 1 64 ? -21.772 -28.883 -26.824 1.00 88.12 64 GLN A N 1
ATOM 522 C CA . GLN A 1 64 ? -20.338 -29.108 -26.573 1.00 88.12 64 GLN A CA 1
ATOM 523 C C . GLN A 1 64 ? -19.561 -27.800 -26.362 1.00 88.12 64 GLN A C 1
ATOM 525 O O . GLN A 1 64 ? -18.457 -27.811 -25.840 1.00 88.12 64 GLN A O 1
ATOM 530 N N . LEU A 1 65 ? -20.149 -26.662 -26.744 1.00 83.81 65 LEU A N 1
ATOM 531 C CA . LEU A 1 65 ? -19.534 -25.348 -26.589 1.00 83.81 65 LEU A CA 1
ATOM 532 C C . LEU A 1 65 ? -19.900 -24.737 -25.237 1.00 83.81 65 LEU A C 1
ATOM 534 O O . LEU A 1 65 ? -21.086 -24.533 -24.938 1.00 83.81 65 LEU A O 1
ATOM 538 N N . GLU A 1 66 ? -18.871 -24.419 -24.462 1.00 91.56 66 GLU A N 1
ATOM 539 C CA . GLU A 1 66 ? -18.964 -23.673 -23.213 1.00 91.56 66 GLU A CA 1
ATOM 540 C C . GLU A 1 66 ? -19.416 -22.235 -23.495 1.00 91.56 66 GLU A C 1
ATOM 542 O O . GLU A 1 66 ? -19.031 -21.605 -24.482 1.00 91.56 66 GLU A O 1
ATOM 547 N N . LYS A 1 67 ? -20.299 -21.709 -22.647 1.00 87.69 67 LYS A N 1
ATOM 548 C CA . LYS A 1 67 ? -20.777 -20.319 -22.721 1.00 87.69 67 LYS A CA 1
ATOM 549 C C . LYS A 1 67 ? -20.143 -19.424 -21.666 1.00 87.69 67 LYS A C 1
ATOM 551 O O . LYS A 1 67 ? -20.421 -18.230 -21.665 1.00 87.69 67 LYS A O 1
ATOM 556 N N . GLY A 1 68 ? -19.346 -19.995 -20.775 1.00 86.38 68 GLY A N 1
ATOM 557 C CA . GLY A 1 68 ? -18.611 -19.283 -19.749 1.00 86.38 68 GLY A CA 1
ATOM 558 C C . GLY A 1 68 ? -18.530 -20.076 -18.455 1.00 86.38 68 GLY A C 1
ATOM 559 O O . GLY A 1 68 ? -19.198 -21.097 -18.275 1.00 86.38 68 GLY A O 1
ATOM 560 N N . THR A 1 69 ? -17.741 -19.533 -17.540 1.00 90.12 69 THR A N 1
ATOM 561 C CA . THR A 1 69 ? -17.402 -20.175 -16.273 1.00 90.12 69 THR A CA 1
ATOM 562 C C . THR A 1 69 ? -17.754 -19.247 -15.119 1.00 90.12 69 THR A C 1
ATOM 564 O O . THR A 1 69 ? -17.652 -18.023 -15.222 1.00 90.12 69 THR A O 1
ATOM 567 N N . ILE A 1 70 ? -18.218 -19.827 -14.021 1.00 89.12 70 ILE A N 1
ATOM 568 C CA . ILE A 1 70 ? -18.556 -19.139 -12.784 1.00 89.12 70 ILE A CA 1
ATOM 569 C C . ILE A 1 70 ? -17.702 -19.755 -11.682 1.00 89.12 70 ILE A C 1
ATOM 571 O O . ILE A 1 70 ? -17.871 -20.928 -11.365 1.00 89.12 70 ILE A O 1
ATOM 575 N N . SER A 1 71 ? -16.807 -18.968 -11.088 1.00 89.81 71 SER A N 1
ATOM 576 C CA . SER A 1 71 ? -16.069 -19.416 -9.906 1.00 89.81 71 SER A CA 1
ATOM 577 C C . SER A 1 71 ? -17.032 -19.620 -8.736 1.00 89.81 71 SER A C 1
ATOM 579 O O . SER A 1 71 ? -17.882 -18.766 -8.458 1.00 89.81 71 SER A O 1
ATOM 581 N N . LEU A 1 72 ? -16.897 -20.767 -8.074 1.00 89.31 72 LEU A N 1
ATOM 582 C CA . LEU A 1 72 ? -17.587 -21.098 -6.834 1.00 89.31 72 LEU A CA 1
ATOM 583 C C . LEU A 1 72 ? -16.829 -20.590 -5.605 1.00 89.31 72 LEU A C 1
ATOM 585 O O . LEU A 1 72 ? -17.390 -20.640 -4.513 1.00 89.31 72 LEU A O 1
ATOM 589 N N . GLN A 1 73 ? -15.605 -20.075 -5.752 1.00 86.75 73 GLN A N 1
ATOM 590 C CA . GLN A 1 73 ? -14.860 -19.502 -4.633 1.00 86.75 73 GLN A CA 1
ATOM 591 C C . GLN A 1 73 ? -15.650 -18.357 -4.002 1.00 86.75 73 GLN A C 1
ATOM 593 O O . GLN A 1 73 ? -16.181 -17.483 -4.698 1.00 86.75 73 GLN A O 1
ATOM 598 N N . LYS A 1 74 ? -15.728 -18.366 -2.668 1.00 81.62 74 LYS A N 1
ATOM 599 C CA . LYS A 1 74 ? -16.508 -17.394 -1.889 1.00 81.62 74 LYS A CA 1
ATOM 600 C C . LYS A 1 74 ? -17.998 -17.363 -2.292 1.00 81.62 74 LYS A C 1
ATOM 602 O O . LYS A 1 74 ? -18.643 -16.321 -2.170 1.00 81.62 74 LYS A O 1
ATOM 607 N N . SER A 1 75 ? -18.544 -18.464 -2.820 1.00 83.25 75 SER A N 1
ATOM 608 C CA . SER A 1 75 ? -19.968 -18.577 -3.147 1.00 83.25 75 SER A CA 1
ATOM 609 C C . SER A 1 75 ? -20.771 -19.125 -1.970 1.00 83.25 75 SER A C 1
ATOM 611 O O . SER A 1 75 ? -20.360 -20.042 -1.266 1.00 83.25 75 SER A O 1
ATOM 613 N N . ILE A 1 76 ? -21.954 -18.560 -1.753 1.00 79.75 76 ILE A N 1
ATOM 614 C CA . ILE A 1 76 ? -22.887 -19.022 -0.731 1.00 79.75 76 ILE A CA 1
ATOM 615 C C . ILE A 1 76 ? -23.967 -19.830 -1.436 1.00 79.75 76 ILE A C 1
ATOM 617 O O . ILE A 1 76 ? -24.727 -19.289 -2.241 1.00 79.75 76 ILE A O 1
ATOM 621 N N . ALA A 1 77 ? -24.036 -21.118 -1.123 1.00 86.44 77 ALA A N 1
ATOM 622 C CA . ALA A 1 77 ? -25.118 -21.997 -1.529 1.00 86.44 77 ALA A CA 1
ATOM 623 C C . ALA A 1 77 ? -26.110 -22.143 -0.375 1.00 86.44 77 ALA A C 1
ATOM 625 O O . ALA A 1 77 ? -25.709 -22.411 0.756 1.00 86.44 77 ALA A O 1
ATOM 626 N N . VAL A 1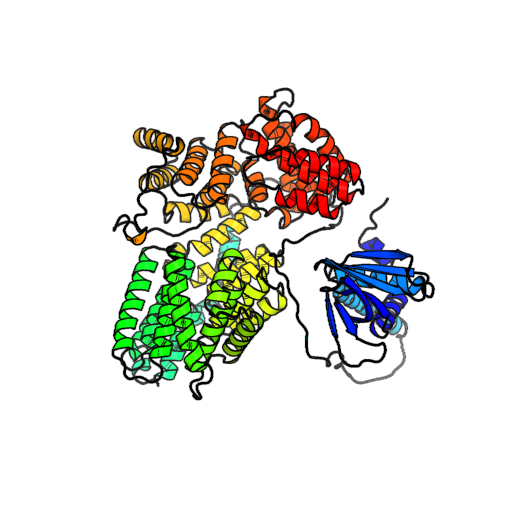 78 ? -27.399 -21.966 -0.657 1.00 83.38 78 VAL A N 1
ATOM 627 C CA . VAL A 1 78 ? -28.481 -22.246 0.293 1.00 83.38 78 VAL A CA 1
ATOM 628 C C . VAL A 1 78 ? -29.551 -23.108 -0.374 1.00 83.38 78 VAL A C 1
ATOM 630 O O . VAL A 1 78 ? -29.895 -22.854 -1.536 1.00 83.38 78 VAL A O 1
ATOM 633 N N . PRO A 1 79 ? -30.114 -24.106 0.331 1.00 86.88 79 PRO A N 1
ATOM 634 C CA . PRO A 1 79 ? -31.299 -24.801 -0.143 1.00 86.88 79 PRO A CA 1
ATOM 635 C C . PRO A 1 79 ? -32.434 -23.797 -0.347 1.00 86.88 79 PRO A C 1
ATOM 637 O O . PRO A 1 79 ? -32.640 -22.891 0.461 1.00 86.88 79 PRO A O 1
ATOM 640 N N . PHE A 1 80 ? -33.166 -23.939 -1.442 1.00 83.38 80 PHE A N 1
ATOM 641 C CA . PHE A 1 80 ? -34.247 -23.039 -1.804 1.00 83.38 80 PHE A CA 1
ATOM 642 C C . PHE A 1 80 ? -35.403 -23.821 -2.428 1.00 83.38 80 PHE A C 1
ATOM 644 O O . PHE A 1 80 ? -35.205 -24.787 -3.172 1.00 83.38 80 PHE A O 1
ATOM 651 N N . ILE A 1 81 ? -36.629 -23.387 -2.139 1.00 82.75 81 ILE A N 1
ATOM 652 C CA . ILE A 1 81 ? -37.827 -23.984 -2.729 1.00 82.75 81 ILE A CA 1
ATOM 653 C C . ILE A 1 81 ? -37.829 -23.654 -4.219 1.00 82.75 81 ILE A C 1
ATOM 655 O O . ILE A 1 81 ? -37.834 -22.487 -4.613 1.00 82.75 81 ILE A O 1
ATOM 659 N N . SER A 1 82 ? -37.799 -24.691 -5.050 1.00 83.19 82 SER A N 1
ATOM 660 C CA . SER A 1 82 ? -37.704 -24.527 -6.495 1.00 83.19 82 SER A CA 1
ATOM 661 C C . SER A 1 82 ? -38.872 -23.694 -7.042 1.00 83.19 82 SER A C 1
ATOM 663 O O . SER A 1 82 ? -40.033 -24.047 -6.828 1.00 83.19 82 SER A O 1
ATOM 665 N N . PRO A 1 83 ? -38.603 -22.627 -7.817 1.00 75.06 83 PRO A N 1
ATOM 666 C CA . PRO A 1 83 ? -39.648 -21.891 -8.525 1.00 75.06 83 PRO A CA 1
ATOM 667 C C . PRO A 1 83 ? -40.204 -22.647 -9.747 1.00 75.06 83 PRO A C 1
ATOM 669 O O . PRO A 1 83 ? -41.066 -22.113 -10.443 1.00 75.06 83 PRO A O 1
ATOM 672 N N . ILE A 1 84 ? -39.688 -23.843 -10.059 1.00 82.94 84 ILE A N 1
ATOM 673 C CA . ILE A 1 84 ? -40.139 -24.682 -11.173 1.00 82.94 84 ILE A CA 1
ATOM 674 C C . ILE A 1 84 ? -40.855 -25.915 -10.602 1.00 82.94 84 ILE A C 1
ATOM 676 O O . ILE A 1 84 ? -40.203 -26.688 -9.901 1.00 82.94 84 ILE A O 1
ATOM 680 N N . PRO A 1 85 ? -42.132 -26.167 -10.952 1.00 79.50 85 PRO A N 1
ATOM 681 C CA . PRO A 1 85 ? -42.918 -27.268 -10.381 1.00 79.50 85 PRO A CA 1
ATOM 682 C C . PRO A 1 85 ? -42.301 -28.665 -10.539 1.00 79.50 85 PRO A C 1
ATOM 684 O O . PRO A 1 85 ? -42.505 -29.525 -9.692 1.00 79.50 85 PRO A O 1
ATOM 687 N N . GLN A 1 86 ? -41.540 -28.895 -11.614 1.00 85.00 86 GLN A N 1
ATOM 688 C CA . GLN A 1 86 ? -40.928 -30.198 -11.910 1.00 85.00 86 GLN A CA 1
ATOM 689 C C . GLN A 1 86 ? -39.717 -30.537 -11.024 1.00 85.00 86 GLN A C 1
ATOM 691 O O . GLN A 1 86 ? -39.258 -31.674 -11.028 1.00 85.00 86 GLN A O 1
ATOM 696 N N . TYR A 1 87 ? -39.193 -29.563 -10.278 1.00 86.06 87 TYR A N 1
ATOM 697 C CA . TYR A 1 87 ? -38.114 -29.771 -9.320 1.00 86.06 87 TYR A CA 1
ATOM 698 C C . TYR A 1 87 ? -38.642 -29.461 -7.929 1.00 86.06 87 TYR A C 1
ATOM 700 O O . TYR A 1 87 ? -39.201 -28.392 -7.706 1.00 86.06 87 TYR A O 1
ATOM 708 N N . ARG A 1 88 ? -38.455 -30.380 -6.983 1.00 80.25 88 ARG A N 1
ATOM 709 C CA . ARG A 1 88 ? -38.886 -30.178 -5.594 1.00 80.25 88 ARG A CA 1
ATOM 710 C C . ARG A 1 88 ? -37.938 -29.246 -4.834 1.00 80.25 88 ARG A C 1
ATOM 712 O O . ARG A 1 88 ? -38.378 -28.466 -3.996 1.00 80.25 88 ARG A O 1
ATOM 719 N N . VAL A 1 89 ? -36.648 -29.304 -5.165 1.00 80.94 89 VAL A N 1
ATOM 720 C CA . VAL A 1 89 ? -35.562 -28.611 -4.465 1.00 80.94 89 VAL A CA 1
ATOM 721 C C . VAL A 1 89 ? -34.583 -27.985 -5.456 1.00 80.94 89 VAL A C 1
ATOM 723 O O . VAL A 1 89 ? -34.313 -28.521 -6.532 1.00 80.94 89 VAL A O 1
ATOM 726 N N . CYS A 1 90 ? -34.056 -26.817 -5.110 1.00 90.94 90 CYS A N 1
ATOM 727 C CA . CYS A 1 90 ? -32.964 -26.190 -5.843 1.00 90.94 90 CYS A CA 1
ATOM 728 C C . CYS A 1 90 ? -31.976 -25.557 -4.865 1.00 90.94 90 CYS A C 1
ATOM 730 O O . CYS A 1 90 ? -32.298 -25.320 -3.703 1.00 90.94 90 CYS A O 1
ATOM 732 N N . ILE A 1 91 ? -30.774 -25.270 -5.341 1.00 91.56 91 ILE A N 1
ATOM 733 C CA . ILE A 1 91 ? -29.766 -24.527 -4.599 1.00 91.56 91 ILE A CA 1
ATOM 734 C C . ILE A 1 91 ? -29.746 -23.118 -5.151 1.00 91.56 91 ILE A C 1
ATOM 736 O O . ILE A 1 91 ? -29.451 -22.922 -6.330 1.00 91.56 91 ILE A O 1
ATOM 740 N N . LYS A 1 92 ? -30.029 -22.132 -4.304 1.00 92.81 92 LYS A N 1
ATOM 741 C CA . LYS A 1 92 ? -29.743 -20.736 -4.616 1.00 92.81 92 LYS A CA 1
ATOM 742 C C . LYS A 1 92 ? -28.267 -20.485 -4.329 1.00 92.81 92 LYS A C 1
ATOM 744 O O . LYS A 1 92 ? -27.819 -20.641 -3.197 1.00 92.81 92 LYS A O 1
ATOM 749 N N . ILE A 1 93 ? -27.533 -20.087 -5.359 1.00 91.12 93 ILE A N 1
ATOM 750 C CA . ILE A 1 93 ? -26.105 -19.796 -5.291 1.00 91.12 93 ILE A CA 1
ATOM 751 C C . ILE A 1 93 ? -25.910 -18.301 -5.504 1.00 91.12 93 ILE A C 1
ATOM 753 O O . ILE A 1 93 ? -26.338 -17.725 -6.508 1.00 91.12 93 ILE A O 1
ATOM 757 N N . MET A 1 94 ? -25.253 -17.679 -4.533 1.00 86.00 94 MET A N 1
ATOM 758 C CA . MET A 1 94 ? -24.839 -16.285 -4.563 1.00 86.00 94 MET A CA 1
ATOM 759 C C . MET A 1 94 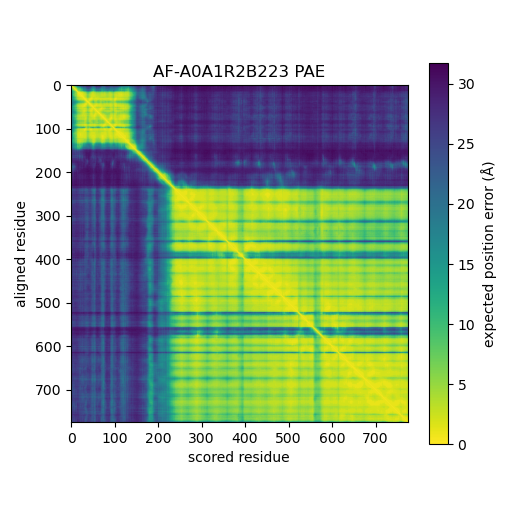? -23.323 -16.260 -4.685 1.00 86.00 94 MET A C 1
ATOM 761 O O . MET A 1 94 ? -22.606 -16.682 -3.783 1.00 86.00 94 MET A O 1
ATOM 765 N N . THR A 1 95 ? -22.830 -15.805 -5.829 1.00 83.62 95 THR A N 1
ATOM 766 C CA . THR A 1 95 ? -21.384 -15.709 -6.078 1.00 83.62 95 THR A CA 1
ATOM 767 C C . THR A 1 95 ? -20.821 -14.379 -5.600 1.00 83.62 95 THR A C 1
ATOM 769 O O . THR A 1 95 ? -21.537 -13.379 -5.562 1.00 83.62 95 THR A O 1
ATOM 772 N N . TYR A 1 96 ? -19.512 -14.335 -5.339 1.00 67.06 96 TYR A N 1
ATOM 773 C CA . TYR A 1 96 ? -18.802 -13.108 -4.959 1.00 67.06 96 TYR A CA 1
ATOM 774 C C . TYR A 1 96 ? -18.986 -11.955 -5.965 1.00 67.06 96 TYR A C 1
ATOM 776 O O . TYR A 1 96 ? -19.094 -10.796 -5.580 1.00 67.06 96 TYR A O 1
ATOM 784 N N . LYS A 1 97 ? -19.127 -12.260 -7.264 1.00 70.50 97 LYS A N 1
ATOM 785 C CA . LYS A 1 97 ? -19.406 -11.269 -8.324 1.00 70.50 97 LYS A CA 1
ATOM 786 C C . LYS A 1 97 ? -20.883 -10.838 -8.400 1.00 70.50 97 LYS A C 1
ATOM 788 O O . LYS A 1 97 ? -21.329 -10.366 -9.443 1.00 70.50 97 LYS A O 1
ATOM 793 N N . SER A 1 98 ? -21.658 -11.025 -7.328 1.00 53.25 98 SER A N 1
ATOM 794 C CA . SER A 1 98 ? -23.074 -10.628 -7.221 1.00 53.25 98 SER A CA 1
ATOM 795 C C . SER A 1 98 ? -23.996 -11.236 -8.288 1.00 53.25 98 SER A C 1
ATOM 797 O O . SER A 1 98 ? -25.063 -10.698 -8.584 1.00 53.25 98 SER A O 1
ATOM 799 N N . SER A 1 99 ? -23.607 -12.370 -8.882 1.00 73.38 99 SER A N 1
ATOM 800 C CA . SER A 1 99 ? -24.512 -13.135 -9.737 1.00 73.38 99 SER A CA 1
ATOM 801 C C . SER A 1 99 ? -25.266 -14.161 -8.898 1.00 73.38 99 SER A C 1
ATOM 803 O O . SER A 1 99 ? -24.658 -15.024 -8.261 1.00 73.38 99 SER A O 1
ATOM 805 N N . GLU A 1 100 ? -26.591 -14.014 -8.885 1.00 86.88 100 GLU A N 1
ATOM 806 C CA . GLU A 1 100 ? -27.541 -14.946 -8.282 1.00 86.88 100 GLU A CA 1
ATOM 807 C C . GLU A 1 100 ? -28.049 -15.909 -9.353 1.00 86.88 100 GLU A C 1
ATOM 809 O O . GLU A 1 100 ? -28.505 -15.499 -10.432 1.00 86.88 100 GLU A O 1
ATOM 814 N N . PHE A 1 101 ? -27.995 -17.196 -9.040 1.00 92.69 101 PHE A N 1
ATOM 815 C CA . PHE A 1 101 ? -28.607 -18.229 -9.856 1.00 92.69 101 PHE A CA 1
ATOM 816 C C . PHE A 1 101 ? -29.067 -19.411 -9.013 1.00 92.69 101 PHE A C 1
ATOM 818 O O . PHE A 1 101 ? -28.682 -19.571 -7.860 1.00 92.69 101 PHE A O 1
ATOM 825 N N . TYR A 1 102 ? -29.915 -20.234 -9.612 1.00 94.06 102 TYR A N 1
ATOM 826 C CA . TYR A 1 102 ? -30.495 -21.412 -8.990 1.00 94.06 102 TYR A CA 1
ATOM 827 C C . TYR A 1 102 ? -30.060 -22.641 -9.767 1.00 94.06 102 TYR A C 1
ATOM 829 O O . TYR A 1 102 ? -30.238 -22.655 -10.984 1.00 94.06 102 TYR A O 1
ATOM 837 N N . ILE A 1 103 ? -29.525 -23.656 -9.092 1.00 95.06 103 ILE A N 1
ATOM 838 C CA . ILE A 1 103 ? -29.255 -24.971 -9.683 1.00 95.06 103 ILE A CA 1
ATOM 839 C C . ILE A 1 103 ? -30.316 -25.951 -9.200 1.00 95.06 103 ILE A C 1
ATOM 841 O O . ILE A 1 103 ? -30.544 -26.091 -8.001 1.00 95.06 103 ILE A O 1
ATOM 845 N N . PHE A 1 104 ? -30.990 -26.618 -10.128 1.00 94.81 104 PHE A N 1
ATOM 846 C CA . PHE A 1 104 ? -32.081 -27.530 -9.799 1.00 94.81 104 PHE A CA 1
ATOM 847 C C . PHE A 1 104 ? -31.565 -28.946 -9.557 1.00 94.81 104 PHE A C 1
ATOM 849 O O . PHE A 1 104 ? -30.856 -29.499 -10.400 1.00 94.81 104 PHE A O 1
ATOM 856 N N . CYS A 1 105 ? -31.954 -29.516 -8.416 1.00 91.81 105 CYS A N 1
ATOM 857 C CA . CYS A 1 105 ? -31.568 -30.858 -7.990 1.00 91.81 105 CYS A CA 1
ATOM 858 C C . CYS A 1 105 ? -32.743 -31.824 -8.195 1.00 91.81 105 CYS A C 1
ATOM 860 O O . CYS A 1 105 ? -33.904 -31.451 -8.014 1.00 91.81 105 CYS A O 1
ATOM 862 N N . HIS A 1 106 ? -32.461 -33.069 -8.578 1.00 88.44 106 HIS A N 1
ATOM 863 C CA . HIS A 1 106 ? -33.506 -34.068 -8.855 1.00 88.44 106 HIS A CA 1
ATOM 864 C C . HIS A 1 106 ? -34.054 -34.732 -7.589 1.00 88.44 106 HIS A C 1
ATOM 866 O O . HIS A 1 106 ? -35.203 -35.167 -7.569 1.00 88.44 106 HIS A O 1
ATOM 872 N N . ASN A 1 107 ? -33.234 -34.833 -6.545 1.00 87.94 107 ASN A N 1
ATOM 873 C CA . ASN A 1 107 ? -33.589 -35.436 -5.266 1.00 87.94 107 ASN A CA 1
ATOM 874 C C . ASN A 1 107 ? -32.770 -34.801 -4.130 1.00 87.94 107 ASN A C 1
ATOM 876 O O . ASN A 1 107 ? -31.824 -34.051 -4.379 1.00 87.94 107 ASN A O 1
ATOM 880 N N . ASP A 1 108 ? -33.149 -35.106 -2.890 1.00 84.69 108 ASP A N 1
ATOM 881 C CA . ASP A 1 108 ? -32.542 -34.514 -1.692 1.00 84.69 108 ASP A CA 1
ATOM 882 C C . ASP A 1 108 ? -31.086 -34.973 -1.476 1.00 84.69 108 ASP A C 1
ATOM 884 O O . ASP A 1 108 ? -30.263 -34.206 -0.988 1.00 84.69 108 ASP A O 1
ATOM 888 N N . ASN A 1 109 ? -30.727 -36.176 -1.933 1.00 85.44 109 ASN A N 1
ATOM 889 C CA . ASN A 1 109 ? -29.344 -36.663 -1.891 1.00 85.44 109 ASN A CA 1
ATOM 890 C C . ASN A 1 109 ? -28.426 -35.859 -2.834 1.00 85.44 109 ASN A C 1
ATOM 892 O O . ASN A 1 109 ? -27.320 -35.470 -2.476 1.00 85.44 109 ASN A O 1
ATOM 896 N N . GLU A 1 110 ? -28.896 -35.556 -4.047 1.00 89.50 110 GLU A N 1
ATOM 897 C CA . GLU A 1 110 ? -28.185 -34.708 -5.012 1.00 89.50 110 GLU A CA 1
ATOM 898 C C . GLU A 1 110 ? -28.024 -33.280 -4.472 1.00 89.50 110 GLU A C 1
ATOM 900 O O . GLU A 1 110 ? -26.958 -32.688 -4.625 1.00 89.50 110 GLU A O 1
ATOM 905 N N . LEU A 1 111 ? -29.049 -32.761 -3.784 1.00 88.56 111 LEU A N 1
ATOM 906 C CA . LEU A 1 111 ? -28.992 -31.483 -3.077 1.00 88.56 111 LEU A CA 1
ATOM 907 C C . LEU A 1 111 ? -27.885 -31.480 -2.012 1.00 88.56 111 LEU A C 1
ATOM 909 O O . LEU A 1 111 ? -27.075 -30.557 -1.990 1.00 88.56 111 LEU A O 1
ATOM 913 N N . GLU A 1 112 ? -27.827 -32.498 -1.153 1.00 83.12 112 GLU A N 1
ATOM 914 C CA . GLU A 1 112 ? -26.853 -32.594 -0.060 1.00 83.12 112 GLU A CA 1
ATOM 915 C C . GLU A 1 112 ? -25.408 -32.703 -0.571 1.00 83.12 112 GLU A C 1
ATOM 917 O O . GLU A 1 112 ? -24.525 -31.950 -0.142 1.00 83.12 112 GLU A O 1
ATOM 922 N N . ILE A 1 113 ? -25.171 -33.576 -1.555 1.00 88.19 113 ILE A N 1
ATOM 923 C CA . ILE A 1 113 ? -23.851 -33.749 -2.172 1.00 88.19 113 ILE A CA 1
ATOM 924 C C . ILE A 1 113 ? -23.433 -32.453 -2.879 1.00 88.19 113 ILE A C 1
ATOM 926 O O . ILE A 1 113 ? -22.296 -32.010 -2.733 1.00 88.19 113 ILE A O 1
ATOM 930 N N . MET A 1 114 ? -24.342 -31.797 -3.609 1.00 92.56 114 MET A N 1
ATOM 931 C CA . MET A 1 114 ? -24.035 -30.568 -4.346 1.00 92.56 114 MET A CA 1
ATOM 932 C C . MET A 1 114 ? -23.789 -29.379 -3.415 1.00 92.56 114 MET A C 1
ATOM 934 O O . MET A 1 114 ? -22.859 -28.607 -3.643 1.00 92.56 114 MET A O 1
ATOM 938 N N . MET A 1 115 ? -24.549 -29.262 -2.326 1.00 88.69 115 MET A N 1
ATOM 939 C CA . MET A 1 115 ? -24.295 -28.290 -1.259 1.00 88.69 115 MET A CA 1
ATOM 940 C C . MET A 1 115 ? -22.917 -28.499 -0.628 1.00 88.69 115 MET A C 1
ATOM 942 O O . MET A 1 115 ? -22.178 -27.532 -0.434 1.00 88.69 115 MET A O 1
ATOM 946 N N . THR A 1 116 ? -22.550 -29.753 -0.351 1.00 86.25 116 THR A N 1
ATOM 947 C CA . THR A 1 116 ? -21.235 -30.102 0.199 1.00 86.25 116 THR A CA 1
ATOM 948 C C . THR A 1 116 ? -20.127 -29.754 -0.791 1.00 86.25 116 THR A C 1
ATOM 950 O O . THR A 1 116 ? -19.185 -29.058 -0.419 1.00 86.25 116 THR A O 1
ATOM 953 N N . TYR A 1 117 ? -20.278 -30.126 -2.065 1.00 92.44 117 TYR A N 1
ATOM 954 C CA . TYR A 1 117 ? -19.335 -29.774 -3.127 1.00 92.44 117 TYR A CA 1
ATOM 955 C C . TYR A 1 117 ? -19.122 -28.258 -3.199 1.00 92.44 117 TYR A C 1
ATOM 957 O O . TYR A 1 117 ? -17.988 -27.788 -3.141 1.00 92.44 117 TYR A O 1
ATOM 965 N N . ILE A 1 118 ? -20.206 -27.475 -3.278 1.00 89.56 118 ILE A N 1
ATOM 966 C CA . ILE A 1 118 ? -20.124 -26.011 -3.386 1.00 89.56 118 ILE A CA 1
ATOM 967 C C . ILE A 1 118 ? -19.490 -25.407 -2.134 1.00 89.56 118 ILE A C 1
ATOM 969 O O . ILE A 1 118 ? -18.697 -24.477 -2.244 1.00 89.56 118 ILE A O 1
ATOM 973 N N . LYS A 1 119 ? -19.780 -25.945 -0.945 1.00 84.12 119 LYS A N 1
ATOM 974 C CA . LYS A 1 119 ? -19.160 -25.499 0.306 1.00 84.12 119 LYS A CA 1
ATOM 975 C C . LYS A 1 119 ? -17.648 -25.732 0.296 1.00 84.12 119 LYS A C 1
ATOM 977 O O . LYS A 1 119 ? -16.905 -24.844 0.704 1.00 84.12 119 LYS A O 1
ATOM 982 N N . LEU A 1 120 ? -17.181 -26.885 -0.181 1.00 84.56 120 LEU A N 1
ATOM 983 C CA . LEU A 1 120 ? -15.746 -27.172 -0.282 1.00 84.56 120 LEU A CA 1
ATOM 984 C C . LEU A 1 120 ? -15.065 -26.311 -1.353 1.00 84.56 120 LEU A C 1
ATOM 986 O O . LEU A 1 120 ? -14.026 -25.709 -1.080 1.00 84.56 120 LEU A O 1
ATOM 990 N N . ALA A 1 121 ? -15.690 -26.188 -2.526 1.00 85.44 121 ALA A N 1
ATOM 991 C CA . ALA A 1 121 ? -15.241 -25.330 -3.622 1.00 85.44 121 ALA A CA 1
ATOM 992 C C . ALA A 1 121 ? -15.189 -23.846 -3.215 1.00 85.44 121 ALA A C 1
ATOM 994 O O . ALA A 1 121 ? -14.273 -23.115 -3.581 1.00 85.44 121 ALA A O 1
ATOM 995 N N . SER A 1 122 ? -16.146 -23.390 -2.401 1.00 83.88 122 SER A N 1
ATOM 996 C CA . SER A 1 122 ? -16.186 -22.015 -1.898 1.00 83.88 122 SER A CA 1
ATOM 997 C C . SER A 1 122 ? -15.016 -21.670 -0.987 1.00 83.88 122 SER A C 1
ATOM 999 O O . SER A 1 122 ? -14.630 -20.502 -0.933 1.00 83.88 122 SER A O 1
ATOM 1001 N N . ASN A 1 123 ? -14.476 -22.657 -0.274 1.00 79.25 123 ASN A N 1
ATOM 1002 C CA . ASN A 1 123 ? -13.360 -22.477 0.652 1.00 79.25 123 ASN A CA 1
ATOM 1003 C C . ASN A 1 123 ? -12.007 -22.855 0.030 1.00 79.25 123 ASN A C 1
ATOM 1005 O O . ASN A 1 123 ? -11.016 -22.910 0.749 1.00 79.25 123 ASN A O 1
ATOM 1009 N N . SER A 1 124 ? -11.957 -23.149 -1.276 1.00 82.81 124 SER A N 1
ATOM 1010 C CA . SER A 1 124 ? -10.760 -23.673 -1.953 1.00 82.81 124 SER A CA 1
ATOM 1011 C C . SER A 1 124 ? -10.191 -24.936 -1.280 1.00 82.81 124 SER A C 1
ATOM 1013 O O . SER A 1 124 ? -8.996 -25.211 -1.339 1.00 82.81 124 SER A O 1
ATOM 1015 N N . MET A 1 125 ? -11.053 -25.710 -0.609 1.00 79.69 125 MET A N 1
ATOM 1016 C CA . MET A 1 125 ? -10.680 -26.932 0.115 1.00 79.69 125 MET A CA 1
ATOM 1017 C C . MET A 1 125 ? -10.970 -28.198 -0.690 1.00 79.69 125 MET A C 1
ATOM 1019 O O . MET A 1 125 ? -10.553 -29.279 -0.281 1.00 79.69 125 MET A O 1
ATOM 1023 N N . LEU A 1 126 ? -11.695 -28.088 -1.810 1.00 84.19 126 LEU A N 1
ATOM 1024 C CA . LEU A 1 126 ? -12.160 -29.242 -2.576 1.00 84.19 126 LEU A CA 1
ATOM 1025 C C . LEU A 1 126 ? -10.995 -30.131 -3.017 1.00 84.19 126 LEU A C 1
ATOM 1027 O O . LEU A 1 126 ? -11.032 -31.326 -2.749 1.00 84.19 126 LEU A O 1
ATOM 1031 N N . GLN A 1 127 ? -9.948 -29.552 -3.613 1.00 81.31 127 GLN A N 1
ATOM 1032 C CA . GLN A 1 127 ? -8.796 -30.331 -4.069 1.00 81.31 127 GLN A CA 1
ATOM 1033 C C . GLN A 1 127 ? -8.043 -30.972 -2.897 1.00 81.31 127 GLN A C 1
ATOM 1035 O O . GLN A 1 127 ? -7.824 -32.174 -2.906 1.00 81.31 127 GLN A O 1
ATOM 1040 N N . SER A 1 128 ? -7.751 -30.209 -1.837 1.00 75.88 128 SER A N 1
ATOM 1041 C CA . SER A 1 128 ? -7.064 -30.736 -0.647 1.00 75.88 128 SER A CA 1
ATOM 1042 C C . SER A 1 128 ? -7.828 -31.889 0.016 1.00 75.88 128 SER A C 1
ATOM 1044 O O . SER A 1 128 ? -7.220 -32.853 0.480 1.00 75.88 128 SER A O 1
ATOM 1046 N N . ILE A 1 129 ? -9.161 -31.815 0.059 1.00 75.62 129 ILE A N 1
ATOM 1047 C CA . ILE A 1 129 ? -10.000 -32.879 0.617 1.00 75.62 129 ILE A CA 1
ATOM 1048 C C . ILE A 1 129 ? -10.066 -34.070 -0.332 1.00 75.62 129 ILE A C 1
ATOM 1050 O O . ILE A 1 129 ? -9.937 -35.196 0.134 1.00 75.62 129 ILE A O 1
ATOM 1054 N N . LEU A 1 130 ? -10.226 -33.852 -1.638 1.00 76.62 130 LEU A N 1
ATOM 1055 C CA . LEU A 1 130 ? -10.177 -34.932 -2.624 1.00 76.62 130 LEU A CA 1
ATOM 1056 C C . LEU A 1 130 ? -8.840 -35.677 -2.557 1.00 76.62 130 LEU A C 1
ATOM 1058 O O . LEU A 1 130 ? -8.843 -36.902 -2.539 1.00 76.62 130 LEU A O 1
ATOM 1062 N N . ASP A 1 131 ? -7.724 -34.961 -2.421 1.00 75.50 131 ASP A N 1
ATOM 1063 C CA . ASP A 1 131 ? -6.393 -35.553 -2.288 1.00 75.50 131 ASP A CA 1
ATOM 1064 C C . ASP A 1 131 ? -6.281 -36.383 -0.999 1.00 75.50 131 ASP A C 1
ATOM 1066 O O . ASP A 1 131 ? -5.848 -37.533 -1.047 1.00 75.50 131 ASP A O 1
ATOM 1070 N N . LYS A 1 132 ? -6.750 -35.856 0.144 1.00 70.75 132 LYS A N 1
ATOM 1071 C CA . LYS A 1 132 ? -6.775 -36.580 1.432 1.00 70.75 132 LYS A CA 1
ATOM 1072 C C . LYS A 1 132 ? -7.682 -37.813 1.408 1.00 70.75 132 LYS A C 1
ATOM 1074 O O . LYS A 1 132 ? -7.317 -38.856 1.943 1.00 70.75 132 LYS A O 1
ATOM 1079 N N . LEU A 1 133 ? -8.865 -37.707 0.805 1.00 67.69 133 LEU A N 1
ATOM 1080 C CA . LEU A 1 133 ? -9.817 -38.814 0.705 1.00 67.69 133 LEU A CA 1
ATOM 1081 C C . LEU A 1 133 ? -9.320 -39.896 -0.262 1.00 67.69 133 LEU A C 1
ATOM 1083 O O . LEU A 1 133 ? -9.485 -41.080 0.025 1.00 67.69 133 LEU A O 1
ATOM 1087 N N . CYS A 1 134 ? -8.664 -39.510 -1.360 1.00 64.06 134 CYS A N 1
ATOM 1088 C CA . CYS A 1 134 ? -7.971 -40.440 -2.250 1.00 64.06 134 CYS A CA 1
ATOM 1089 C C . CYS A 1 134 ? -6.813 -41.145 -1.529 1.00 64.06 134 CYS A C 1
ATOM 1091 O O . CYS A 1 134 ? -6.677 -42.356 -1.668 1.00 64.06 134 CYS A O 1
ATOM 1093 N N . PHE A 1 135 ? -6.029 -40.427 -0.715 1.00 55.78 135 PHE A N 1
ATOM 1094 C CA . PHE A 1 135 ? -4.933 -41.011 0.067 1.00 55.78 135 PHE A CA 1
ATOM 1095 C C . PHE A 1 135 ? -5.442 -42.039 1.091 1.00 55.78 135 PHE A C 1
ATOM 1097 O O . PHE A 1 135 ? -4.956 -43.163 1.126 1.00 55.78 135 PHE A O 1
ATOM 1104 N N . ASN A 1 136 ? -6.504 -41.711 1.836 1.00 57.31 136 ASN A N 1
ATOM 1105 C CA . ASN A 1 136 ? -7.113 -42.629 2.805 1.00 57.31 136 ASN A CA 1
ATOM 1106 C C . ASN A 1 136 ? -7.766 -43.855 2.144 1.00 57.31 136 ASN A C 1
ATOM 1108 O O . ASN A 1 136 ? -7.753 -44.941 2.718 1.00 57.31 136 ASN A O 1
ATOM 1112 N N . ALA A 1 137 ? -8.342 -43.708 0.945 1.00 56.53 137 ALA A N 1
ATOM 1113 C CA . ALA A 1 137 ? -8.880 -44.838 0.189 1.00 56.53 137 ALA A CA 1
ATOM 1114 C C . ALA A 1 137 ? -7.765 -45.777 -0.303 1.00 56.53 137 ALA A C 1
ATOM 1116 O O . ALA A 1 137 ? -7.935 -46.994 -0.242 1.00 56.53 137 ALA A O 1
ATOM 1117 N N . ILE A 1 138 ? -6.623 -45.216 -0.719 1.00 55.19 138 ILE A N 1
ATOM 1118 C CA . ILE A 1 138 ? -5.419 -45.967 -1.091 1.00 55.19 138 ILE A CA 1
ATOM 1119 C C . ILE A 1 138 ? -4.825 -46.666 0.136 1.00 55.19 138 ILE A C 1
ATOM 1121 O O . ILE A 1 138 ? -4.500 -47.841 0.034 1.00 55.19 138 ILE A O 1
ATOM 1125 N N . ASP A 1 139 ? -4.749 -46.009 1.296 1.00 51.75 139 ASP A N 1
ATOM 1126 C CA . ASP A 1 139 ? -4.244 -46.612 2.539 1.00 51.75 139 ASP A CA 1
ATOM 1127 C C . ASP A 1 139 ? -5.159 -47.728 3.063 1.00 51.75 139 ASP A C 1
ATOM 1129 O O . ASP A 1 139 ? -4.665 -48.752 3.530 1.00 51.75 139 ASP A O 1
ATOM 1133 N N . GLN A 1 140 ? -6.484 -47.589 2.932 1.00 56.50 140 GLN A N 1
ATOM 1134 C CA . GLN A 1 140 ? -7.438 -48.657 3.258 1.00 56.50 140 GLN A CA 1
ATOM 1135 C C . GLN A 1 140 ? -7.366 -49.826 2.268 1.00 56.50 140 GLN A C 1
ATOM 1137 O O . GLN A 1 140 ? -7.486 -50.979 2.680 1.00 56.50 140 GLN A O 1
ATOM 1142 N N . GLU A 1 141 ? -7.152 -49.566 0.973 1.00 53.69 141 GLU A N 1
ATOM 1143 C CA . GLU A 1 141 ? -6.884 -50.624 -0.008 1.00 53.69 141 GLU A CA 1
ATOM 1144 C C . GLU A 1 141 ? -5.527 -51.290 0.236 1.00 53.69 141 GLU A C 1
ATOM 1146 O O . GLU A 1 141 ? -5.448 -52.511 0.156 1.00 53.69 141 GLU A O 1
ATOM 1151 N N . PHE A 1 142 ? -4.487 -50.536 0.606 1.00 49.44 142 PHE A N 1
ATOM 1152 C CA . PHE A 1 142 ? -3.171 -51.063 0.978 1.00 49.44 142 PHE A CA 1
ATOM 1153 C C . PHE A 1 142 ? -3.218 -51.864 2.278 1.00 49.44 142 PHE A C 1
ATOM 1155 O O . PHE A 1 142 ? -2.581 -52.910 2.349 1.00 49.44 142 PHE A O 1
ATOM 1162 N N . GLN A 1 143 ? -3.983 -51.431 3.283 1.00 48.03 143 GLN A N 1
ATOM 1163 C CA . GLN A 1 143 ? -4.234 -52.210 4.498 1.00 48.03 143 GLN A CA 1
ATOM 1164 C C . GLN A 1 143 ? -5.002 -53.491 4.176 1.00 48.03 143 GLN A C 1
ATOM 1166 O O . GLN A 1 143 ? -4.544 -54.559 4.557 1.00 48.03 143 GLN A O 1
ATOM 1171 N N . ALA A 1 144 ? -6.067 -53.432 3.370 1.00 53.56 144 ALA A N 1
ATOM 1172 C CA . ALA A 1 144 ? -6.782 -54.633 2.933 1.00 53.56 144 ALA A CA 1
ATOM 1173 C C . ALA A 1 144 ? -5.898 -55.586 2.096 1.00 53.56 144 ALA A C 1
ATOM 1175 O O . ALA A 1 144 ? -6.004 -56.805 2.221 1.00 53.56 144 ALA A O 1
ATOM 1176 N N . LEU A 1 145 ? -4.992 -55.053 1.265 1.00 47.09 145 LEU A N 1
ATOM 1177 C CA . LEU A 1 145 ? -4.005 -55.824 0.493 1.00 47.09 145 LEU A CA 1
ATOM 1178 C C . LEU A 1 145 ? -2.882 -56.410 1.361 1.00 47.09 145 LEU A C 1
ATOM 1180 O O . LEU A 1 145 ? -2.379 -57.491 1.045 1.00 47.09 145 LEU A O 1
ATOM 1184 N N . ASN A 1 146 ? -2.487 -55.715 2.428 1.00 48.69 146 ASN A N 1
ATOM 1185 C CA . ASN A 1 146 ? -1.498 -56.184 3.397 1.00 48.69 146 ASN A CA 1
ATOM 1186 C C . ASN A 1 146 ? -2.094 -57.247 4.329 1.00 48.69 146 ASN A C 1
ATOM 1188 O O . ASN A 1 146 ? -1.436 -58.252 4.594 1.00 48.69 146 ASN A O 1
ATOM 1192 N N . ASP A 1 147 ? -3.362 -57.104 4.716 1.00 46.94 147 ASP A N 1
ATOM 1193 C CA . ASP A 1 147 ? -4.113 -58.098 5.492 1.00 46.94 147 ASP A CA 1
ATOM 1194 C C . ASP A 1 147 ? -4.386 -59.379 4.680 1.00 46.94 147 ASP A C 1
ATOM 1196 O O . ASP A 1 147 ? -4.548 -60.464 5.238 1.00 46.94 147 ASP A O 1
ATOM 1200 N N . LEU A 1 148 ? -4.352 -59.289 3.345 1.00 47.06 148 LEU A N 1
ATOM 1201 C CA . LEU A 1 148 ? -4.431 -60.431 2.428 1.00 47.06 148 LEU A CA 1
ATOM 1202 C C . LEU A 1 148 ? -3.091 -61.160 2.209 1.00 47.06 148 LEU A C 1
ATOM 1204 O O . LEU A 1 148 ? -3.055 -62.148 1.468 1.00 47.06 148 LEU A O 1
ATOM 1208 N N . LYS A 1 149 ? -1.981 -60.730 2.829 1.00 43.88 149 LYS A N 1
ATOM 1209 C CA . LYS A 1 149 ? -0.660 -61.345 2.613 1.00 43.88 149 LYS A CA 1
ATOM 1210 C C . LYS A 1 149 ? 0.023 -61.802 3.900 1.00 43.88 149 LYS A C 1
ATOM 1212 O O . LYS A 1 149 ? 0.846 -61.098 4.460 1.00 43.88 149 LYS A O 1
ATOM 1217 N N . THR A 1 150 ? -0.158 -63.081 4.234 1.00 34.34 150 THR A N 1
ATOM 1218 C CA . THR A 1 150 ? 0.948 -64.028 4.509 1.00 34.34 150 THR A CA 1
ATOM 1219 C C . THR A 1 150 ? 0.456 -65.482 4.346 1.00 34.34 150 THR A C 1
ATOM 1221 O O . THR A 1 150 ? -0.686 -65.783 4.670 1.00 34.34 150 THR A O 1
ATOM 1224 N N . PRO A 1 151 ? 1.293 -66.445 3.916 1.00 46.66 151 PRO A N 1
ATOM 1225 C CA . PRO A 1 151 ? 2.107 -66.435 2.704 1.00 46.66 151 PRO A CA 1
ATOM 1226 C C . PRO A 1 151 ? 1.903 -67.726 1.874 1.00 46.66 151 PRO A C 1
ATOM 1228 O O . PRO A 1 151 ? 1.688 -68.803 2.425 1.00 46.66 151 PRO A O 1
ATOM 1231 N N . LYS A 1 152 ? 2.093 -67.655 0.549 1.00 35.28 152 LYS A N 1
ATOM 1232 C CA . LYS A 1 152 ? 2.771 -68.706 -0.240 1.00 35.28 152 LYS A CA 1
ATOM 1233 C C . LYS A 1 152 ? 3.031 -68.217 -1.666 1.00 35.28 152 LYS A C 1
ATOM 1235 O O . LYS A 1 152 ? 2.105 -67.990 -2.428 1.00 35.28 152 LYS A O 1
ATOM 1240 N N . ASN A 1 153 ? 4.322 -68.076 -1.968 1.00 38.88 153 ASN A N 1
ATOM 1241 C CA . ASN A 1 153 ? 4.963 -68.088 -3.282 1.00 38.88 153 ASN A CA 1
ATOM 1242 C C . ASN A 1 153 ? 4.198 -67.454 -4.450 1.00 38.88 153 ASN A C 1
ATOM 1244 O O . ASN A 1 153 ? 3.447 -68.145 -5.124 1.00 38.88 153 ASN A O 1
ATOM 1248 N N . LEU A 1 154 ? 4.547 -66.216 -4.807 1.00 30.55 154 LEU A N 1
ATOM 1249 C CA . LEU A 1 154 ? 4.639 -65.836 -6.218 1.00 30.55 154 LEU A CA 1
ATOM 1250 C C . LEU A 1 154 ? 5.593 -64.640 -6.378 1.00 30.55 154 LEU A C 1
ATOM 1252 O O . LEU A 1 154 ? 5.392 -63.589 -5.775 1.00 30.55 154 LEU A O 1
ATOM 1256 N N . LYS A 1 155 ? 6.650 -64.825 -7.177 1.00 36.06 155 LYS A N 1
ATOM 1257 C CA . LYS A 1 155 ? 7.487 -63.741 -7.712 1.00 36.06 155 LYS A CA 1
ATOM 1258 C C . LYS A 1 155 ? 6.642 -62.927 -8.693 1.00 36.06 155 LYS A C 1
ATOM 1260 O O . LYS A 1 155 ? 6.040 -63.535 -9.575 1.00 36.06 155 LYS A O 1
ATOM 1265 N N . LEU A 1 156 ? 6.645 -61.598 -8.594 1.00 29.33 156 LEU A N 1
ATOM 1266 C CA . LEU A 1 156 ? 6.245 -60.753 -9.719 1.00 29.33 156 LEU A CA 1
ATOM 1267 C C . LEU A 1 156 ? 6.976 -59.407 -9.707 1.00 29.33 156 LEU A C 1
ATOM 1269 O O . LEU A 1 156 ? 7.122 -58.777 -8.660 1.00 29.33 156 LEU A O 1
ATOM 1273 N N . ASP A 1 157 ? 7.442 -59.040 -10.898 1.00 28.50 157 ASP A N 1
ATOM 1274 C CA . ASP A 1 157 ? 8.264 -57.884 -11.232 1.00 28.50 157 ASP A CA 1
ATOM 1275 C C . ASP A 1 157 ? 7.535 -56.537 -11.106 1.00 28.50 157 ASP A C 1
ATOM 1277 O O . ASP A 1 157 ? 6.318 -56.422 -11.255 1.00 28.50 157 ASP A O 1
ATOM 1281 N N . LEU A 1 158 ? 8.346 -55.511 -10.845 1.00 29.59 158 LEU A N 1
ATOM 1282 C CA . LEU A 1 158 ? 8.009 -54.097 -10.687 1.00 29.59 158 LEU A CA 1
ATOM 1283 C C . LEU A 1 158 ? 7.341 -53.490 -11.933 1.00 29.59 158 LEU A C 1
ATOM 1285 O O . LEU A 1 158 ? 7.943 -53.466 -13.004 1.00 29.59 158 LEU A O 1
ATOM 1289 N N . LEU A 1 159 ? 6.177 -52.856 -11.752 1.00 27.14 159 LEU A N 1
ATOM 1290 C CA . LEU A 1 159 ? 5.666 -51.798 -12.632 1.00 27.14 159 LEU A CA 1
ATOM 1291 C C . LEU A 1 159 ? 5.053 -50.670 -11.789 1.00 27.14 159 LEU A C 1
ATOM 1293 O O . LEU A 1 159 ? 4.167 -50.892 -10.967 1.00 27.14 159 LEU A O 1
ATOM 1297 N N . THR A 1 160 ? 5.564 -49.455 -11.986 1.00 26.64 160 THR A N 1
ATOM 1298 C CA . THR A 1 160 ? 5.118 -48.207 -11.352 1.00 26.64 160 THR A CA 1
ATOM 1299 C C . THR A 1 160 ? 3.941 -47.576 -12.118 1.00 26.64 160 THR A C 1
ATOM 1301 O O . THR A 1 160 ? 3.919 -47.652 -13.350 1.00 26.64 160 THR A O 1
ATOM 1304 N N . PRO A 1 161 ? 2.983 -46.891 -11.458 1.00 26.48 161 PRO A N 1
ATOM 1305 C CA . PRO A 1 161 ? 1.894 -46.212 -12.158 1.00 26.48 161 PRO A CA 1
ATOM 1306 C C . PRO A 1 161 ? 2.306 -44.803 -12.616 1.00 26.48 161 PRO A C 1
ATOM 1308 O O . PRO A 1 161 ? 2.361 -43.858 -11.832 1.00 26.48 161 PRO A O 1
ATOM 1311 N N . LYS A 1 162 ? 2.557 -44.657 -13.921 1.00 25.41 162 LYS A N 1
ATOM 1312 C CA . LYS A 1 162 ? 2.375 -43.403 -14.669 1.00 25.41 162 LYS A CA 1
ATOM 1313 C C . LYS A 1 162 ? 0.971 -43.404 -15.287 1.00 25.41 162 LYS A C 1
ATOM 1315 O O . LYS A 1 162 ? 0.542 -44.441 -15.784 1.00 25.41 162 LYS A O 1
ATOM 1320 N N . ASN A 1 163 ? 0.357 -42.217 -15.349 1.00 26.06 163 ASN A N 1
ATOM 1321 C CA . ASN A 1 163 ? -0.839 -41.818 -16.120 1.00 26.06 163 ASN A CA 1
ATOM 1322 C C . ASN A 1 163 ? -2.165 -41.719 -15.353 1.00 26.06 163 ASN A C 1
ATOM 1324 O O . ASN A 1 163 ? -3.022 -42.581 -15.497 1.00 26.06 163 ASN A O 1
ATOM 1328 N N . VAL A 1 164 ? -2.399 -40.571 -14.715 1.00 22.70 164 VAL A N 1
ATOM 1329 C CA . VAL A 1 164 ? -3.666 -39.819 -14.810 1.00 22.70 164 VAL A CA 1
ATOM 1330 C C . VAL A 1 164 ? -3.276 -38.331 -14.773 1.00 22.70 164 VAL A C 1
ATOM 1332 O O . VAL A 1 164 ? -2.290 -37.991 -14.135 1.00 22.70 164 VAL A O 1
ATOM 1335 N N . ILE A 1 165 ? -4.023 -37.448 -15.440 1.00 22.86 165 ILE A N 1
ATOM 1336 C CA . ILE A 1 165 ? -3.784 -35.993 -15.596 1.00 22.86 165 ILE A CA 1
ATOM 1337 C C . ILE A 1 165 ? -2.928 -35.625 -16.825 1.00 22.86 165 ILE A C 1
ATOM 1339 O O . ILE A 1 165 ? -1.870 -35.009 -16.758 1.00 22.86 165 ILE A O 1
ATOM 1343 N N . SER A 1 166 ? -3.451 -35.937 -18.009 1.00 22.64 166 SER A N 1
ATOM 1344 C CA . SER A 1 166 ? -3.286 -35.048 -19.163 1.00 22.64 166 SER A CA 1
ATOM 1345 C C . SER A 1 166 ? -4.587 -35.045 -19.959 1.00 22.64 166 SER A C 1
ATOM 1347 O O . SER A 1 166 ? -4.988 -36.084 -20.478 1.00 22.64 166 SER A O 1
ATOM 1349 N N . ARG A 1 167 ? -5.273 -33.892 -19.961 1.00 21.66 167 ARG A N 1
ATOM 1350 C CA . ARG A 1 167 ? -6.298 -33.414 -20.915 1.00 21.66 167 ARG A CA 1
ATOM 1351 C C . ARG A 1 167 ? -7.251 -32.443 -20.205 1.00 21.66 167 ARG A C 1
ATOM 1353 O O . ARG A 1 167 ? -8.112 -32.876 -19.454 1.00 21.66 167 ARG A O 1
ATOM 1360 N N . PHE A 1 168 ? -7.092 -31.143 -20.440 1.00 21.86 168 PHE A N 1
ATOM 1361 C CA . PHE A 1 168 ? -8.014 -30.332 -21.252 1.00 21.86 168 PHE A CA 1
ATOM 1362 C C . PHE A 1 168 ? -7.739 -28.837 -21.030 1.00 21.86 168 PHE A C 1
ATOM 1364 O O . PHE A 1 168 ? -7.832 -28.317 -19.923 1.00 21.86 168 PHE A O 1
ATOM 1371 N N . LEU A 1 169 ? -7.364 -28.176 -22.125 1.00 20.52 169 LEU A N 1
ATOM 1372 C CA . LEU A 1 169 ? -7.141 -26.742 -22.266 1.00 20.52 169 LEU A CA 1
ATOM 1373 C C . LEU A 1 169 ? -8.322 -26.090 -23.022 1.00 20.52 169 LEU A C 1
ATOM 1375 O O . LEU A 1 169 ? -8.906 -26.729 -23.896 1.00 20.52 169 LEU A O 1
ATOM 1379 N N . PHE A 1 170 ? -8.491 -24.783 -22.761 1.00 23.02 170 PHE A N 1
ATOM 1380 C CA . PHE A 1 170 ? -8.943 -23.674 -23.633 1.00 23.02 170 PHE A CA 1
ATOM 1381 C C . PHE A 1 170 ? -10.407 -23.146 -23.651 1.00 23.02 170 PHE A C 1
ATOM 1383 O O . PHE A 1 170 ? -11.279 -23.691 -24.316 1.00 23.02 170 PHE A O 1
ATOM 1390 N N . SER A 1 171 ? -10.509 -21.881 -23.176 1.00 22.23 171 SER A N 1
ATOM 1391 C CA . SER A 1 171 ? -11.072 -20.665 -23.839 1.00 22.23 171 SER A CA 1
ATOM 1392 C C . SER A 1 171 ? -12.533 -20.198 -23.582 1.00 22.23 171 SER A C 1
ATOM 1394 O O . SER A 1 171 ? -13.353 -20.970 -23.107 1.00 22.23 171 SER A O 1
ATOM 1396 N N . PRO A 1 172 ? -12.881 -18.901 -23.816 1.00 26.72 172 PRO A N 1
ATOM 1397 C CA . PRO A 1 172 ? -13.257 -17.960 -22.744 1.00 26.72 172 PRO A CA 1
ATOM 1398 C C . PRO A 1 172 ? -14.580 -17.204 -23.030 1.00 26.72 172 PRO A C 1
ATOM 1400 O O . PRO A 1 172 ? -15.143 -17.332 -24.107 1.00 26.72 172 PRO A O 1
ATOM 1403 N N . THR A 1 173 ? -15.084 -16.357 -22.116 1.00 21.81 173 THR A N 1
ATOM 1404 C CA . THR A 1 173 ? -15.829 -15.117 -22.481 1.00 21.81 173 THR A CA 1
ATOM 1405 C C . THR A 1 173 ? -15.987 -14.137 -21.310 1.00 21.81 173 THR A C 1
ATOM 1407 O O . THR A 1 173 ? -16.120 -14.522 -20.148 1.00 21.81 173 THR A O 1
ATOM 1410 N N . ALA A 1 174 ? -15.969 -12.854 -21.682 1.00 22.81 174 ALA A N 1
ATOM 1411 C CA . ALA A 1 174 ? -15.925 -11.640 -20.877 1.00 22.81 174 ALA A CA 1
ATOM 1412 C C . ALA A 1 174 ? -17.291 -11.158 -20.337 1.00 22.81 174 ALA A C 1
ATOM 1414 O O . ALA A 1 174 ? -18.340 -11.570 -20.823 1.00 22.81 174 ALA A O 1
ATOM 1415 N N . ASP A 1 175 ? -17.248 -10.288 -19.312 1.00 21.97 175 ASP A N 1
ATOM 1416 C CA . ASP A 1 175 ? -18.074 -9.067 -19.153 1.00 21.97 175 ASP A CA 1
ATOM 1417 C C . ASP A 1 175 ? -17.897 -8.500 -17.730 1.00 21.97 175 ASP A C 1
ATOM 1419 O O . ASP A 1 175 ? -18.476 -9.027 -16.767 1.00 21.97 175 ASP A O 1
ATOM 1423 N N . GLY A 1 176 ? -17.112 -7.422 -17.602 1.00 23.84 176 GLY A N 1
ATOM 1424 C CA . GLY A 1 176 ? -16.755 -6.770 -16.338 1.00 23.84 176 GLY A CA 1
ATOM 1425 C C . GLY A 1 176 ? -17.333 -5.358 -16.180 1.00 23.84 176 GLY A C 1
ATOM 1426 O O . GLY A 1 176 ? -17.088 -4.487 -17.006 1.00 23.84 176 GLY A O 1
ATOM 1427 N N . ASN A 1 177 ? -18.044 -5.146 -15.070 1.00 22.33 177 ASN A N 1
ATOM 1428 C CA . ASN A 1 177 ? -18.109 -3.872 -14.348 1.00 22.33 177 ASN A CA 1
ATOM 1429 C C . ASN A 1 177 ? -17.067 -3.968 -13.222 1.00 22.33 177 ASN A C 1
ATOM 1431 O O . ASN A 1 177 ? -17.022 -5.000 -12.552 1.00 22.33 177 ASN A O 1
ATOM 1435 N N . PHE A 1 178 ? -16.243 -2.937 -13.024 1.00 29.88 178 PHE A N 1
ATOM 1436 C CA . PHE A 1 178 ? -15.175 -2.928 -12.019 1.00 29.88 178 PHE A CA 1
ATOM 1437 C C . PHE A 1 178 ? -15.340 -1.759 -11.044 1.00 29.88 178 PHE A C 1
ATOM 1439 O O . PHE A 1 178 ? -15.088 -0.614 -11.409 1.00 29.88 178 PHE A O 1
ATOM 1446 N N . ASP A 1 179 ? -15.694 -2.101 -9.806 1.00 25.03 179 ASP A N 1
ATOM 1447 C CA . ASP A 1 179 ? -15.187 -1.459 -8.592 1.00 25.03 179 ASP A CA 1
ATOM 1448 C C . ASP A 1 179 ? -14.098 -2.387 -8.015 1.00 25.03 179 ASP A C 1
ATOM 1450 O O . ASP A 1 179 ? -14.184 -3.610 -8.160 1.00 25.03 179 ASP A O 1
ATOM 1454 N N . ALA A 1 180 ? -13.049 -1.819 -7.416 1.00 24.62 180 ALA A N 1
ATOM 1455 C CA . ALA A 1 180 ? -11.911 -2.567 -6.869 1.00 24.62 180 ALA A CA 1
ATOM 1456 C C . ALA A 1 180 ? -12.344 -3.592 -5.788 1.00 24.62 180 ALA A C 1
ATOM 1458 O O . ALA A 1 180 ? -13.228 -3.282 -4.982 1.00 24.62 180 ALA A O 1
ATOM 1459 N N . PRO A 1 181 ? -11.744 -4.800 -5.730 1.00 27.00 181 PRO A N 1
ATOM 1460 C CA . PRO A 1 181 ? -12.198 -5.855 -4.831 1.00 27.00 181 PRO A CA 1
ATOM 1461 C C . PRO A 1 181 ? -11.709 -5.614 -3.392 1.00 27.00 181 PRO A C 1
ATOM 1463 O O . PRO A 1 181 ? -10.518 -5.697 -3.104 1.00 27.00 181 PRO A O 1
ATOM 1466 N N . GLU A 1 182 ? -12.635 -5.362 -2.460 1.00 31.39 182 GLU A N 1
ATOM 1467 C CA . GLU A 1 182 ? -12.408 -5.570 -1.022 1.00 31.39 182 GLU A CA 1
ATOM 1468 C C . GLU A 1 182 ? -12.870 -6.997 -0.656 1.00 31.39 182 GLU A C 1
ATOM 1470 O O . GLU A 1 182 ? -13.981 -7.427 -0.985 1.00 31.39 182 GLU A O 1
ATOM 1475 N N . GLU A 1 183 ? -11.997 -7.762 -0.002 1.00 29.52 183 GLU A N 1
ATOM 1476 C CA . GLU A 1 183 ? -12.233 -9.153 0.387 1.00 29.52 183 GLU A CA 1
ATOM 1477 C C . GLU A 1 183 ? -13.211 -9.250 1.571 1.00 29.52 183 GLU A C 1
ATOM 1479 O O . GLU A 1 183 ? -12.916 -8.805 2.678 1.00 29.52 183 GLU A O 1
ATOM 1484 N N . ASN A 1 184 ? -14.372 -9.880 1.361 1.00 27.19 184 ASN A N 1
ATOM 1485 C CA . ASN A 1 184 ? -15.225 -10.356 2.451 1.00 27.19 184 ASN A CA 1
ATOM 1486 C C . ASN A 1 184 ? -14.646 -11.678 2.973 1.00 27.19 184 ASN A C 1
ATOM 1488 O O . ASN A 1 184 ? -14.867 -12.739 2.394 1.00 27.19 184 ASN A O 1
ATOM 1492 N N . ILE A 1 185 ? -13.862 -11.581 4.043 1.00 27.98 185 ILE A N 1
ATOM 1493 C CA . ILE A 1 185 ? -13.271 -12.704 4.766 1.00 27.98 185 ILE A CA 1
ATOM 1494 C C . ILE A 1 185 ? -14.206 -13.073 5.931 1.00 27.98 185 ILE A C 1
ATOM 1496 O O . ILE A 1 185 ? -14.466 -12.244 6.802 1.00 27.98 185 ILE A O 1
ATOM 1500 N N . VAL A 1 186 ? -14.713 -14.308 5.942 1.00 26.05 186 VAL A N 1
ATOM 1501 C CA . VAL A 1 186 ? -15.288 -14.965 7.129 1.00 26.05 186 VAL A CA 1
ATOM 1502 C C . VAL A 1 186 ? -14.371 -16.149 7.427 1.00 26.05 186 VAL A C 1
ATOM 1504 O O . VAL A 1 186 ? -14.455 -17.177 6.761 1.00 26.05 186 VAL A O 1
ATOM 1507 N N . LEU A 1 187 ? -13.430 -15.961 8.355 1.00 26.30 187 LEU A N 1
ATOM 1508 C CA . LEU A 1 187 ? -12.480 -16.988 8.791 1.00 26.30 187 LEU A CA 1
ATOM 1509 C C . LEU A 1 187 ? -13.104 -17.825 9.912 1.00 26.30 187 LEU A C 1
ATOM 1511 O O . LEU A 1 187 ? -13.697 -17.277 10.838 1.00 26.30 187 LEU A O 1
ATOM 1515 N N . LYS A 1 188 ? -12.949 -19.150 9.842 1.00 26.30 188 LYS A N 1
ATOM 1516 C CA . LYS A 1 188 ? -13.158 -20.061 10.976 1.00 26.30 188 LYS A CA 1
ATOM 1517 C C . LYS A 1 188 ? -11.808 -20.675 11.346 1.00 26.30 188 LYS A C 1
ATOM 1519 O O . LYS A 1 188 ? -11.109 -21.152 10.460 1.00 26.30 188 LYS A O 1
ATOM 1524 N N . PHE A 1 189 ? -11.469 -20.651 12.636 1.00 31.23 189 PHE A N 1
ATOM 1525 C CA . PHE A 1 189 ? -10.237 -21.207 13.206 1.00 31.23 189 PHE A CA 1
ATOM 1526 C C . PHE A 1 189 ? -10.555 -22.236 14.309 1.00 31.23 189 PHE A C 1
ATOM 1528 O O . PHE A 1 189 ? -11.625 -22.143 14.921 1.00 31.23 189 PHE A O 1
ATOM 1535 N N . PRO A 1 190 ? -9.655 -23.203 14.584 1.00 24.50 190 PRO A N 1
ATOM 1536 C CA . PRO A 1 190 ? -9.904 -24.290 15.523 1.00 24.50 190 PRO A CA 1
ATOM 1537 C C . PRO A 1 190 ? -9.593 -23.901 16.975 1.00 24.50 190 PRO A C 1
ATOM 1539 O O . PRO A 1 190 ? -8.760 -23.037 17.256 1.00 24.50 190 PRO A O 1
ATOM 1542 N N . LYS A 1 191 ? -10.290 -24.560 17.908 1.00 26.30 191 LYS A N 1
ATOM 1543 C CA . LYS A 1 191 ? -10.188 -24.351 19.356 1.00 26.30 191 LYS A CA 1
ATOM 1544 C C . LYS A 1 191 ? -9.167 -25.295 19.999 1.00 26.30 191 LYS A C 1
ATOM 1546 O O . LYS A 1 191 ? -9.105 -26.468 19.659 1.00 26.30 191 LYS A O 1
ATOM 1551 N N . ASN A 1 192 ? -8.521 -24.752 21.036 1.00 28.77 192 ASN A N 1
ATOM 1552 C CA . ASN A 1 192 ? -7.805 -25.388 22.152 1.00 28.77 192 ASN A CA 1
ATOM 1553 C C . ASN A 1 192 ? -6.273 -25.483 22.061 1.00 28.77 192 ASN A C 1
ATOM 1555 O O . ASN A 1 192 ? -5.715 -26.382 21.448 1.00 28.77 192 ASN A O 1
ATOM 1559 N N . ALA A 1 193 ? -5.618 -24.636 22.859 1.00 26.09 193 ALA A N 1
ATOM 1560 C CA . ALA A 1 193 ? -4.474 -25.024 23.681 1.00 26.09 193 ALA A CA 1
ATOM 1561 C C . ALA A 1 193 ? -4.465 -24.141 24.942 1.00 26.09 193 ALA A C 1
ATOM 1563 O O . ALA A 1 193 ? -4.138 -22.956 24.897 1.00 26.09 193 ALA A O 1
ATOM 1564 N N . LYS A 1 194 ? -4.901 -24.706 26.072 1.00 30.94 194 LYS A N 1
ATOM 1565 C CA . LYS A 1 194 ? -4.535 -24.212 27.401 1.00 30.94 194 LYS A CA 1
ATOM 1566 C C . LYS A 1 194 ? -3.294 -24.989 27.797 1.00 30.94 194 LYS A C 1
ATOM 1568 O O . LYS A 1 194 ? -3.423 -26.191 27.970 1.00 30.94 194 LYS A O 1
ATOM 1573 N N . GLU A 1 195 ? -2.166 -24.321 28.004 1.00 28.44 195 GLU A N 1
ATOM 1574 C CA . GLU A 1 195 ? -1.194 -24.752 29.009 1.00 28.44 195 GLU A CA 1
ATOM 1575 C C . GLU A 1 195 ? -0.191 -23.646 29.355 1.00 28.44 195 GLU A C 1
ATOM 1577 O O . GLU A 1 195 ? 0.082 -22.737 28.576 1.00 28.44 195 GLU A O 1
ATOM 1582 N N . ASN A 1 196 ? 0.247 -23.694 30.610 1.00 32.97 196 ASN A N 1
ATOM 1583 C CA . ASN A 1 196 ? 0.985 -22.670 31.335 1.00 32.97 196 ASN A CA 1
ATOM 1584 C C . ASN A 1 196 ? 2.405 -22.461 30.799 1.00 32.97 196 ASN A C 1
ATOM 1586 O O . ASN A 1 196 ? 3.162 -23.422 30.719 1.00 32.97 196 ASN A O 1
ATOM 1590 N N . VAL A 1 197 ? 2.826 -21.203 30.630 1.00 24.86 197 VAL A N 1
ATOM 1591 C CA . VAL A 1 197 ? 4.253 -20.850 30.587 1.00 24.86 197 VAL A CA 1
ATOM 1592 C C . VAL A 1 197 ? 4.497 -19.579 31.403 1.00 24.86 197 VAL A C 1
ATOM 1594 O O . VAL A 1 197 ? 4.160 -18.470 30.998 1.00 24.86 197 VAL A O 1
ATOM 1597 N N . LYS A 1 198 ? 5.093 -19.756 32.586 1.00 30.27 198 LYS A N 1
ATOM 1598 C CA . LYS A 1 198 ? 5.954 -18.749 33.218 1.00 30.27 198 LYS A CA 1
ATOM 1599 C C . LYS A 1 198 ? 7.370 -19.043 32.726 1.00 30.27 198 LYS A C 1
ATOM 1601 O O . LYS A 1 198 ? 7.892 -20.107 33.040 1.00 30.27 198 LYS A O 1
ATOM 1606 N N . GLY A 1 199 ? 7.975 -18.122 31.984 1.00 27.09 199 GLY A N 1
ATOM 1607 C CA . GLY A 1 199 ? 9.346 -18.241 31.489 1.00 27.09 199 GLY A CA 1
ATOM 1608 C C . GLY A 1 199 ? 9.998 -16.866 31.386 1.00 27.09 199 GLY A C 1
ATOM 1609 O O . GLY A 1 199 ? 9.387 -15.928 30.890 1.00 27.09 199 GLY A O 1
ATOM 1610 N N . SER A 1 200 ? 11.192 -16.755 31.955 1.00 27.67 200 SER A N 1
ATOM 1611 C CA . SER A 1 200 ? 12.008 -15.552 32.125 1.00 27.67 200 SER A CA 1
ATOM 1612 C C . SER A 1 200 ? 12.782 -15.212 30.848 1.00 27.67 200 SER A C 1
ATOM 1614 O O . SER A 1 200 ? 13.296 -16.109 30.193 1.00 27.67 200 SER A O 1
ATOM 1616 N N . TYR A 1 201 ? 12.903 -13.918 30.543 1.00 32.53 201 TYR A N 1
ATOM 1617 C CA . TYR A 1 201 ? 13.573 -13.373 29.361 1.00 32.53 201 TYR A CA 1
ATOM 1618 C C . TYR A 1 201 ? 15.107 -13.436 29.452 1.00 32.53 201 TYR A C 1
ATOM 1620 O O . TYR A 1 201 ? 15.712 -12.699 30.230 1.00 32.53 201 TYR A O 1
ATOM 1628 N N . THR A 1 202 ? 15.716 -14.235 28.576 1.00 32.44 202 THR A N 1
ATOM 1629 C CA . THR A 1 202 ? 17.110 -14.116 28.107 1.00 32.44 202 THR A CA 1
ATOM 1630 C C . THR A 1 202 ? 17.159 -14.497 26.621 1.00 32.44 202 THR A C 1
ATOM 1632 O O . THR A 1 202 ? 17.703 -15.531 26.271 1.00 32.44 202 THR A O 1
ATOM 1635 N N . GLU A 1 203 ? 16.536 -13.697 25.747 1.00 38.03 203 GLU A N 1
ATOM 1636 C CA . GLU A 1 203 ? 16.388 -13.994 24.300 1.00 38.03 203 GLU A CA 1
ATOM 1637 C C . GLU A 1 203 ? 17.184 -13.042 23.382 1.00 38.03 203 GLU A C 1
ATOM 1639 O O . GLU A 1 203 ? 17.152 -13.169 22.163 1.00 38.03 203 GLU A O 1
ATOM 1644 N N . HIS A 1 204 ? 17.925 -12.073 23.933 1.00 35.94 204 HIS A N 1
ATOM 1645 C CA . HIS A 1 204 ? 18.628 -11.084 23.104 1.00 35.94 204 HIS A CA 1
ATOM 1646 C C . HIS A 1 204 ? 19.922 -11.595 22.449 1.00 35.94 204 HIS A C 1
ATOM 1648 O O . HIS A 1 204 ? 20.314 -11.033 21.433 1.00 35.94 204 HIS A O 1
ATOM 1654 N N . ALA A 1 205 ? 20.558 -12.643 22.981 1.00 31.72 205 ALA A N 1
ATOM 1655 C CA . ALA A 1 205 ? 21.827 -13.159 22.454 1.00 31.72 205 ALA A CA 1
ATOM 1656 C C . ALA A 1 205 ? 21.640 -14.259 21.387 1.00 31.72 205 ALA A C 1
ATOM 1658 O O . ALA A 1 205 ? 22.319 -14.242 20.367 1.00 31.72 205 ALA A O 1
ATOM 1659 N N . GLU A 1 206 ? 20.664 -15.158 21.561 1.00 34.00 206 GLU A N 1
ATOM 1660 C CA . GLU A 1 206 ? 20.431 -16.282 20.631 1.00 34.00 206 GLU A CA 1
ATOM 1661 C C . GLU A 1 206 ? 19.853 -15.832 19.274 1.00 34.00 206 GLU A C 1
ATOM 1663 O O . GLU A 1 206 ? 20.089 -16.462 18.240 1.00 34.00 206 GLU A O 1
ATOM 1668 N N . ILE A 1 207 ? 19.145 -14.696 19.237 1.00 41.03 207 ILE A N 1
ATOM 1669 C CA . ILE A 1 207 ? 18.621 -14.118 17.988 1.00 41.03 207 ILE A CA 1
ATOM 1670 C C . ILE A 1 207 ? 19.748 -13.484 17.153 1.00 41.03 207 ILE A C 1
ATOM 1672 O O . ILE A 1 207 ? 19.700 -13.549 15.925 1.00 41.03 207 ILE A O 1
ATOM 1676 N N . GLU A 1 208 ? 20.781 -12.911 17.783 1.00 35.72 208 GLU A N 1
ATOM 1677 C CA . GLU A 1 208 ? 21.947 -12.378 17.063 1.00 35.72 208 GLU A CA 1
ATOM 1678 C C . GLU A 1 208 ? 22.806 -13.504 16.465 1.00 35.72 208 GLU A C 1
ATOM 1680 O O . GLU A 1 208 ? 23.202 -13.397 15.305 1.00 35.72 208 GLU A O 1
ATOM 1685 N N . GLU A 1 209 ? 23.002 -14.618 17.178 1.00 34.84 209 GLU A N 1
ATOM 1686 C CA . GLU A 1 209 ? 23.732 -15.791 16.662 1.00 34.84 209 GLU A CA 1
ATOM 1687 C C . GLU A 1 209 ? 22.999 -16.488 15.507 1.00 34.84 209 GLU A C 1
ATOM 1689 O O . GLU A 1 209 ? 23.614 -16.804 14.490 1.00 34.84 209 GLU A O 1
ATOM 1694 N N . THR A 1 210 ? 21.670 -16.621 15.580 1.00 33.94 210 THR A N 1
ATOM 1695 C CA . THR A 1 210 ? 20.880 -17.237 14.494 1.00 33.94 210 THR A CA 1
ATOM 1696 C C . THR A 1 210 ? 20.899 -16.384 13.213 1.00 33.94 210 THR A C 1
ATOM 1698 O O . THR A 1 210 ? 20.854 -16.906 12.096 1.00 33.94 210 THR A O 1
ATOM 1701 N N . ILE A 1 211 ? 21.005 -15.055 13.343 1.00 37.03 211 ILE A N 1
ATOM 1702 C CA . ILE A 1 211 ? 21.158 -14.136 12.203 1.00 37.03 211 ILE A CA 1
ATOM 1703 C C . ILE A 1 211 ? 22.556 -14.264 11.574 1.00 37.03 211 ILE A C 1
ATOM 1705 O O . ILE A 1 211 ? 22.666 -14.142 10.352 1.00 37.03 211 ILE A O 1
ATOM 1709 N N . ILE A 1 212 ? 23.591 -14.545 12.372 1.00 37.78 212 ILE A N 1
ATOM 1710 C CA . ILE A 1 212 ? 24.985 -14.696 11.925 1.00 37.78 212 ILE A CA 1
ATOM 1711 C C . ILE A 1 212 ? 25.224 -16.075 11.275 1.00 37.78 212 ILE A C 1
ATOM 1713 O O . ILE A 1 212 ? 25.788 -16.146 10.185 1.00 37.78 212 ILE A O 1
ATOM 1717 N N . GLU A 1 213 ? 24.706 -17.172 11.834 1.00 32.81 213 GLU A N 1
ATOM 1718 C CA . GLU A 1 213 ? 24.903 -18.519 11.260 1.00 32.81 213 GLU A CA 1
ATOM 1719 C C . GLU A 1 213 ? 24.159 -18.721 9.922 1.00 32.81 213 GLU A C 1
ATOM 1721 O O . GLU A 1 213 ? 24.658 -19.376 9.002 1.00 32.81 213 GLU A O 1
ATOM 1726 N N . VAL A 1 214 ? 22.993 -18.084 9.746 1.00 39.03 214 VAL A N 1
ATOM 1727 C CA . VAL A 1 214 ? 22.271 -18.058 8.457 1.00 39.03 214 VAL A CA 1
ATOM 1728 C C . VAL A 1 214 ? 22.940 -17.109 7.444 1.00 39.03 214 VAL A C 1
ATOM 1730 O O . VAL A 1 214 ? 22.768 -17.274 6.231 1.00 39.03 214 VAL A O 1
ATOM 1733 N N . GLN A 1 215 ? 23.729 -16.128 7.905 1.00 38.12 215 GLN A N 1
ATOM 1734 C CA . GLN A 1 215 ? 24.562 -15.286 7.039 1.00 38.12 215 GLN A CA 1
ATOM 1735 C C . GLN A 1 215 ? 25.759 -16.058 6.468 1.00 38.12 215 GLN A C 1
ATOM 1737 O O . GLN A 1 215 ? 26.063 -15.866 5.292 1.00 38.12 215 GLN A O 1
ATOM 1742 N N . GLU A 1 216 ? 26.378 -16.964 7.231 1.00 34.06 216 GLU A N 1
ATOM 1743 C CA . GLU A 1 216 ? 27.602 -17.665 6.816 1.00 34.06 216 GLU A CA 1
ATOM 1744 C C . GLU A 1 216 ? 27.354 -18.827 5.834 1.00 34.06 216 GLU A C 1
ATOM 1746 O O . GLU A 1 216 ? 28.091 -18.979 4.854 1.00 34.06 216 GLU A O 1
ATOM 1751 N N . MET A 1 217 ? 26.266 -19.590 6.000 1.00 29.52 217 MET A N 1
ATOM 1752 C CA . MET A 1 217 ? 25.986 -20.793 5.189 1.00 29.52 217 MET A CA 1
ATOM 1753 C C . MET A 1 217 ? 25.573 -20.512 3.728 1.00 29.52 217 MET A C 1
ATOM 1755 O O . MET A 1 217 ? 25.624 -21.403 2.880 1.00 29.52 217 MET A O 1
ATOM 1759 N N . HIS A 1 218 ? 25.170 -19.279 3.396 1.00 38.53 218 HIS A N 1
ATOM 1760 C CA . HIS A 1 218 ? 24.769 -18.890 2.032 1.00 38.53 218 HIS A CA 1
ATOM 1761 C C . HIS A 1 218 ? 25.779 -17.996 1.299 1.00 38.53 218 HIS A C 1
ATOM 1763 O O . HIS A 1 218 ? 25.641 -17.777 0.088 1.00 38.53 218 HIS A O 1
ATOM 1769 N N . THR A 1 219 ? 26.839 -17.559 1.981 1.00 37.53 219 THR A N 1
ATOM 1770 C CA . THR A 1 219 ? 27.963 -16.824 1.383 1.00 37.53 219 THR A CA 1
ATOM 1771 C C . THR A 1 219 ? 28.701 -17.634 0.313 1.00 37.53 219 THR A C 1
ATOM 1773 O O . THR A 1 219 ? 29.227 -17.044 -0.624 1.00 37.53 219 THR A O 1
ATOM 1776 N N . GLU A 1 220 ? 28.670 -18.972 0.364 1.00 35.53 220 GLU A N 1
ATOM 1777 C CA . GLU A 1 220 ? 29.340 -19.842 -0.620 1.00 35.53 220 GLU A CA 1
ATOM 1778 C C . GLU A 1 220 ? 28.688 -19.858 -2.015 1.00 35.53 220 GLU A C 1
ATOM 1780 O O . GLU A 1 220 ? 29.382 -20.026 -3.016 1.00 35.53 220 GLU A O 1
ATOM 1785 N N . LYS A 1 221 ? 27.370 -19.633 -2.131 1.00 39.31 221 LYS A N 1
ATOM 1786 C CA . LYS A 1 221 ? 26.709 -19.504 -3.451 1.00 39.31 221 LYS A CA 1
ATOM 1787 C C . LYS A 1 221 ? 26.737 -18.072 -3.988 1.00 39.31 221 LYS A C 1
ATOM 1789 O O . LYS A 1 221 ? 26.712 -17.876 -5.201 1.00 39.31 221 LYS A O 1
ATOM 1794 N N . LEU A 1 222 ? 26.818 -17.078 -3.101 1.00 38.62 222 LEU A N 1
ATOM 1795 C CA . LEU A 1 222 ? 26.997 -15.670 -3.467 1.00 38.62 222 LEU A CA 1
ATOM 1796 C C . LEU A 1 222 ? 28.445 -15.356 -3.869 1.00 38.62 222 LEU A C 1
ATOM 1798 O O . LEU A 1 222 ? 28.647 -14.550 -4.777 1.00 38.62 222 LEU A O 1
ATOM 1802 N N . SER A 1 223 ? 29.439 -16.024 -3.274 1.00 38.41 223 SER A N 1
ATOM 1803 C CA . SER A 1 223 ? 30.849 -15.868 -3.645 1.00 38.41 223 SER A CA 1
ATOM 1804 C C . SER A 1 223 ? 31.109 -16.311 -5.088 1.00 38.41 223 SER A C 1
ATOM 1806 O O . SER A 1 223 ? 31.836 -15.622 -5.794 1.00 38.41 223 SER A O 1
ATOM 1808 N N . PHE A 1 224 ? 30.413 -17.335 -5.601 1.00 37.62 224 PHE A N 1
ATOM 1809 C CA . PHE A 1 224 ? 30.516 -17.751 -7.009 1.00 37.62 224 PHE A CA 1
ATOM 1810 C C . PHE A 1 224 ? 30.212 -16.615 -8.010 1.00 37.62 224 PHE A C 1
ATOM 1812 O O . PHE A 1 224 ? 30.828 -16.545 -9.070 1.00 37.62 224 PHE A O 1
ATOM 1819 N N . PHE A 1 225 ? 29.329 -15.670 -7.661 1.00 40.62 225 PHE A N 1
ATOM 1820 C CA . PHE A 1 225 ? 29.037 -14.491 -8.491 1.00 40.62 225 PHE A CA 1
ATOM 1821 C C . PHE A 1 225 ? 29.978 -13.302 -8.245 1.00 40.62 225 PHE A C 1
ATOM 1823 O O . PHE A 1 225 ? 29.984 -12.352 -9.026 1.00 40.62 225 PHE A O 1
ATOM 1830 N N . GLN A 1 226 ? 30.770 -13.324 -7.171 1.00 43.00 226 GLN A N 1
ATOM 1831 C CA . GLN A 1 226 ? 31.663 -12.228 -6.794 1.00 43.00 226 GLN A CA 1
ATOM 1832 C C . GLN A 1 226 ? 33.130 -12.459 -7.194 1.00 43.00 226 GLN A C 1
ATOM 1834 O O . GLN A 1 226 ? 33.876 -11.485 -7.261 1.00 43.00 226 GLN A O 1
ATOM 1839 N N . THR A 1 227 ? 33.561 -13.686 -7.502 1.00 38.53 227 THR A N 1
ATOM 1840 C CA . THR A 1 227 ? 34.999 -13.991 -7.684 1.00 38.53 227 THR A CA 1
ATOM 1841 C C . THR A 1 227 ? 35.571 -13.704 -9.085 1.00 38.53 227 THR A C 1
ATOM 1843 O O . THR A 1 227 ? 36.786 -13.684 -9.232 1.00 38.53 227 THR A O 1
ATOM 1846 N N . ASN A 1 228 ? 34.768 -13.359 -10.100 1.00 40.56 228 ASN A N 1
ATOM 1847 C CA . ASN A 1 228 ? 35.279 -12.944 -11.429 1.00 40.56 228 ASN A CA 1
ATOM 1848 C C . ASN A 1 228 ? 35.382 -11.411 -11.588 1.00 40.56 228 ASN A C 1
ATOM 1850 O O . ASN A 1 228 ? 35.099 -10.842 -12.642 1.00 40.56 228 ASN A O 1
ATOM 1854 N N . ARG A 1 229 ? 35.738 -10.704 -10.509 1.00 55.47 229 ARG A N 1
ATOM 1855 C CA . ARG A 1 229 ? 35.791 -9.235 -10.463 1.00 55.47 229 ARG A CA 1
ATOM 1856 C C . ARG A 1 229 ? 37.114 -8.705 -11.036 1.00 55.47 229 ARG A C 1
ATOM 1858 O O . ARG A 1 229 ? 38.178 -9.005 -10.513 1.00 55.47 229 ARG A O 1
ATOM 1865 N N . LEU A 1 230 ? 36.992 -7.830 -12.042 1.00 44.00 230 LEU A N 1
ATOM 1866 C CA . LEU A 1 230 ? 37.994 -6.908 -12.620 1.00 44.00 230 LEU A CA 1
ATOM 1867 C C . LEU A 1 230 ? 38.899 -7.394 -13.766 1.00 44.00 230 LEU A C 1
ATOM 1869 O O . LEU A 1 230 ? 39.515 -6.526 -14.383 1.00 44.00 230 LEU A O 1
ATOM 1873 N N . LEU A 1 231 ? 38.961 -8.682 -14.122 1.00 39.78 231 LEU A N 1
ATOM 1874 C CA . LEU A 1 231 ? 39.926 -9.107 -15.152 1.00 39.78 231 LEU A CA 1
ATOM 1875 C C . LEU A 1 231 ? 39.531 -8.816 -16.621 1.00 39.78 231 LEU A C 1
ATOM 1877 O O . LEU A 1 231 ? 40.432 -8.658 -17.436 1.00 39.78 231 LEU A O 1
ATOM 1881 N N . ASP A 1 232 ? 38.251 -8.621 -16.971 1.00 52.44 232 ASP A N 1
ATOM 1882 C CA . ASP A 1 232 ? 37.830 -8.809 -18.379 1.00 52.44 232 ASP A CA 1
ATOM 1883 C C . ASP A 1 232 ? 37.139 -7.627 -19.087 1.00 52.44 232 ASP A C 1
ATOM 1885 O O . ASP A 1 232 ? 36.571 -7.812 -20.161 1.00 52.44 232 ASP A O 1
ATOM 1889 N N . PHE A 1 233 ? 37.223 -6.379 -18.601 1.00 57.94 233 PHE A N 1
ATOM 1890 C CA . PHE A 1 233 ? 36.727 -5.249 -19.423 1.00 57.94 233 PHE A CA 1
ATOM 1891 C C . PHE A 1 233 ? 37.531 -5.054 -20.720 1.00 57.94 233 PHE A C 1
ATOM 1893 O O . PHE A 1 233 ? 36.982 -4.560 -21.696 1.00 57.94 233 PHE A O 1
ATOM 1900 N N . LYS A 1 234 ? 38.792 -5.509 -20.760 1.00 56.09 234 LYS A N 1
ATOM 1901 C CA . LYS A 1 234 ? 39.579 -5.581 -22.001 1.00 56.09 234 LYS A CA 1
ATOM 1902 C C . LYS A 1 234 ? 39.115 -6.691 -22.949 1.00 56.09 234 LYS A C 1
ATOM 1904 O O . LYS A 1 234 ? 39.261 -6.534 -24.149 1.00 56.09 234 LYS A O 1
ATOM 1909 N N . ILE A 1 235 ? 38.558 -7.789 -22.430 1.00 58.50 235 ILE A N 1
ATOM 1910 C CA . ILE A 1 235 ? 38.045 -8.899 -23.253 1.00 58.50 235 ILE A CA 1
ATOM 1911 C C . ILE A 1 235 ? 36.708 -8.516 -23.910 1.00 58.50 235 ILE A C 1
ATOM 1913 O O . ILE A 1 235 ? 36.378 -9.013 -24.981 1.00 58.50 235 ILE A O 1
ATOM 1917 N N . LEU A 1 236 ? 35.965 -7.578 -23.312 1.00 65.06 236 LEU A N 1
ATOM 1918 C CA . LEU A 1 236 ? 34.721 -7.056 -23.881 1.00 65.06 236 LEU A CA 1
ATOM 1919 C C . LEU A 1 236 ? 34.924 -6.180 -25.125 1.00 65.06 236 LEU A C 1
ATOM 1921 O O . LEU A 1 236 ? 33.971 -6.026 -25.875 1.00 65.06 236 LEU A O 1
ATOM 1925 N N . GLU A 1 237 ? 36.109 -5.609 -25.369 1.00 66.31 237 GLU A N 1
ATOM 1926 C CA . GLU A 1 237 ? 36.331 -4.754 -26.551 1.00 66.31 237 GLU A CA 1
ATOM 1927 C C . GLU A 1 237 ? 36.256 -5.540 -27.874 1.00 66.31 237 GLU A C 1
ATOM 1929 O O . GLU A 1 237 ? 35.870 -4.970 -28.894 1.00 66.31 237 GLU A O 1
ATOM 1934 N N . ASP A 1 238 ? 36.546 -6.845 -27.843 1.00 76.12 238 ASP A N 1
ATOM 1935 C CA . ASP A 1 238 ? 36.565 -7.717 -29.027 1.00 76.12 238 ASP A CA 1
ATOM 1936 C C . ASP A 1 238 ? 35.276 -8.551 -29.206 1.00 76.12 238 ASP A C 1
ATOM 1938 O O . ASP A 1 238 ? 35.125 -9.262 -30.204 1.00 76.12 238 ASP A O 1
ATOM 1942 N N . ALA A 1 239 ? 34.337 -8.496 -28.254 1.00 85.44 239 ALA A N 1
ATOM 1943 C CA . ALA A 1 239 ? 33.102 -9.278 -28.305 1.00 85.44 239 ALA A CA 1
ATOM 1944 C C . ALA A 1 239 ? 32.056 -8.658 -29.260 1.00 85.44 239 ALA A C 1
ATOM 1946 O O . ALA A 1 239 ? 32.017 -7.438 -29.445 1.00 85.44 239 ALA A O 1
ATOM 1947 N N . PRO A 1 240 ? 31.153 -9.460 -29.860 1.00 91.38 240 PRO A N 1
ATOM 1948 C CA . PRO A 1 240 ? 30.038 -8.930 -30.639 1.00 91.38 240 PRO A CA 1
ATOM 1949 C C . PRO A 1 240 ? 29.161 -7.979 -29.809 1.00 91.38 240 PRO A C 1
ATOM 1951 O O . PRO A 1 240 ? 28.827 -8.271 -28.661 1.00 91.38 240 PRO A O 1
ATOM 1954 N N . ILE A 1 241 ? 28.717 -6.869 -30.414 1.00 90.94 241 ILE A N 1
ATOM 1955 C CA . ILE A 1 241 ? 27.883 -5.842 -29.751 1.00 90.94 241 ILE A CA 1
ATOM 1956 C C . ILE A 1 241 ? 26.645 -6.451 -29.072 1.00 90.94 241 ILE A C 1
ATOM 1958 O O . ILE A 1 241 ? 26.271 -6.016 -27.984 1.00 90.94 241 ILE A O 1
ATOM 1962 N N . GLU A 1 242 ? 26.019 -7.458 -29.689 1.00 89.88 242 GLU A N 1
ATOM 1963 C CA . GLU A 1 242 ? 24.841 -8.127 -29.123 1.00 89.88 242 GLU A CA 1
ATOM 1964 C C . GLU A 1 242 ? 25.158 -8.847 -27.808 1.00 89.88 242 GLU A C 1
ATOM 1966 O O . GLU A 1 242 ? 24.425 -8.692 -26.837 1.00 89.88 242 GLU A O 1
ATOM 1971 N N . GLU A 1 243 ? 26.283 -9.561 -27.730 1.00 91.06 243 GLU A N 1
ATOM 1972 C CA . GLU A 1 243 ? 26.689 -10.282 -26.517 1.00 91.06 243 GLU A CA 1
ATOM 1973 C C . GLU A 1 243 ? 26.997 -9.312 -25.372 1.00 91.06 243 GLU A C 1
ATOM 1975 O O . GLU A 1 243 ? 26.592 -9.529 -24.226 1.00 91.06 243 GLU A O 1
ATOM 1980 N N . ILE A 1 244 ? 27.658 -8.192 -25.687 1.00 93.00 244 ILE A N 1
ATOM 1981 C CA . ILE A 1 244 ? 27.932 -7.126 -24.717 1.00 93.00 244 ILE A CA 1
ATOM 1982 C C . ILE A 1 244 ? 26.613 -6.522 -24.216 1.00 93.00 244 ILE A C 1
ATOM 1984 O O . ILE A 1 244 ? 26.436 -6.315 -23.012 1.00 93.00 244 ILE A O 1
ATOM 1988 N N . ARG A 1 245 ? 25.653 -6.278 -25.117 1.00 93.12 245 ARG A N 1
ATOM 1989 C CA . ARG A 1 245 ? 24.328 -5.758 -24.759 1.00 93.12 245 ARG A CA 1
ATOM 1990 C C . ARG A 1 245 ? 23.562 -6.737 -23.873 1.00 93.12 245 ARG A C 1
ATOM 1992 O O . ARG A 1 245 ? 23.033 -6.322 -22.842 1.00 93.12 245 ARG A O 1
ATOM 1999 N N . GLU A 1 246 ? 23.509 -8.018 -24.232 1.00 92.94 246 GLU A N 1
ATOM 2000 C CA . GLU A 1 246 ? 22.849 -9.061 -23.439 1.00 92.94 246 GLU A CA 1
ATOM 2001 C C . GLU A 1 246 ? 23.457 -9.175 -22.036 1.00 92.94 246 GLU A C 1
ATOM 2003 O O . GLU A 1 246 ? 22.725 -9.269 -21.043 1.00 92.94 246 GLU A O 1
ATOM 2008 N N . LEU A 1 247 ? 24.787 -9.088 -21.931 1.00 94.44 247 LEU A N 1
ATOM 2009 C CA . LEU A 1 247 ? 25.492 -9.052 -20.653 1.00 94.44 247 LEU A CA 1
ATOM 2010 C C . LEU A 1 247 ? 25.108 -7.815 -19.828 1.00 94.44 247 LEU A C 1
ATOM 2012 O O . LEU A 1 247 ? 24.788 -7.940 -18.643 1.00 94.44 247 LEU A O 1
ATOM 2016 N N . GLY A 1 248 ? 25.071 -6.634 -20.449 1.00 95.88 248 GLY A N 1
ATOM 2017 C CA . GLY A 1 248 ? 24.626 -5.398 -19.804 1.00 95.88 248 GLY A CA 1
ATOM 2018 C C . GLY A 1 248 ? 23.184 -5.494 -19.294 1.00 95.88 248 GLY A C 1
ATOM 2019 O O . GLY A 1 248 ? 22.904 -5.138 -18.147 1.00 95.88 248 GLY A O 1
ATOM 2020 N N . VAL A 1 249 ? 22.272 -6.054 -20.098 1.00 96.25 249 VAL A N 1
ATOM 2021 C CA . VAL A 1 249 ? 20.866 -6.292 -19.724 1.00 96.25 249 VAL A CA 1
ATOM 2022 C C . VAL A 1 249 ? 20.778 -7.274 -18.555 1.00 96.25 249 VAL A C 1
ATOM 2024 O O . VAL A 1 249 ? 20.005 -7.055 -17.619 1.00 96.25 249 VAL A O 1
ATOM 2027 N N . LYS A 1 250 ? 21.599 -8.330 -18.557 1.00 96.19 250 LYS A N 1
ATOM 2028 C CA . LYS A 1 250 ? 21.686 -9.286 -17.447 1.00 96.19 250 LYS A CA 1
ATOM 2029 C C . LYS A 1 250 ? 22.168 -8.622 -16.160 1.00 96.19 250 LYS A C 1
ATOM 2031 O O . LYS A 1 250 ? 21.578 -8.878 -15.108 1.00 96.19 250 LYS A O 1
ATOM 2036 N N . TYR A 1 251 ? 23.187 -7.765 -16.221 1.00 97.00 251 TYR A N 1
ATOM 2037 C CA . TYR A 1 251 ? 23.639 -6.994 -15.061 1.00 97.00 251 TYR A CA 1
ATOM 2038 C C . TYR A 1 251 ? 22.561 -6.034 -14.556 1.00 97.00 251 TYR A C 1
ATOM 2040 O O . TYR A 1 251 ? 22.314 -5.978 -13.352 1.00 97.00 251 TYR A O 1
ATOM 2048 N N . MET A 1 252 ? 21.875 -5.331 -15.460 1.00 97.06 252 MET A N 1
ATOM 2049 C CA . MET A 1 252 ? 20.817 -4.382 -15.112 1.00 97.06 252 MET A CA 1
ATOM 2050 C C . MET A 1 252 ? 19.674 -5.068 -14.357 1.00 97.06 252 MET A C 1
ATOM 2052 O O . MET A 1 252 ? 19.326 -4.646 -13.254 1.00 97.06 252 MET A O 1
ATOM 2056 N N . TRP A 1 253 ? 19.132 -6.162 -14.902 1.00 96.88 253 TRP A N 1
ATOM 2057 C CA . TRP A 1 253 ? 18.022 -6.884 -14.274 1.00 96.88 253 TRP A CA 1
ATOM 2058 C C . TRP A 1 253 ? 18.414 -7.589 -12.974 1.00 96.88 253 TRP A C 1
ATOM 2060 O O . TRP A 1 253 ? 17.572 -7.705 -12.092 1.00 96.88 253 TRP A O 1
ATOM 2070 N N . ASN A 1 254 ? 19.682 -7.972 -12.790 1.00 96.12 254 ASN A N 1
ATOM 2071 C CA . ASN A 1 254 ? 20.201 -8.465 -11.505 1.00 96.12 254 ASN A CA 1
ATOM 2072 C C . ASN A 1 254 ? 20.633 -7.340 -10.542 1.00 96.12 254 ASN A C 1
ATOM 2074 O O . ASN A 1 254 ? 21.362 -7.602 -9.588 1.00 96.12 254 ASN A O 1
ATOM 2078 N N . TYR A 1 255 ? 20.218 -6.092 -10.793 1.00 95.25 255 TYR A N 1
ATOM 2079 C CA . TYR A 1 255 ? 20.514 -4.919 -9.960 1.00 95.25 255 TYR A CA 1
ATOM 2080 C C . TYR A 1 255 ? 22.008 -4.602 -9.772 1.00 95.25 255 TYR A C 1
ATOM 2082 O O . TYR A 1 255 ? 22.392 -3.804 -8.918 1.00 95.25 255 TYR A O 1
ATOM 2090 N N . GLN A 1 256 ? 22.865 -5.119 -10.652 1.00 94.88 256 GLN A N 1
ATOM 2091 C CA . GLN A 1 256 ? 24.285 -4.778 -10.734 1.00 94.88 256 GLN A CA 1
ATOM 2092 C C . GLN A 1 256 ? 24.473 -3.512 -11.586 1.00 94.88 256 GLN A C 1
ATOM 2094 O O . GLN A 1 256 ? 25.166 -3.510 -12.603 1.00 94.88 256 GLN A O 1
ATOM 2099 N N . LEU A 1 257 ? 23.813 -2.423 -11.176 1.00 95.12 257 LEU A N 1
ATOM 2100 C CA . LEU A 1 257 ? 23.586 -1.228 -12.001 1.00 95.12 257 LEU A CA 1
ATOM 2101 C C . LEU A 1 257 ? 24.878 -0.555 -12.487 1.00 95.12 257 LEU A C 1
ATOM 2103 O O . LEU A 1 257 ? 24.931 -0.065 -13.610 1.00 95.12 257 LEU A O 1
ATOM 2107 N N . GLU A 1 258 ? 25.929 -0.548 -11.665 1.00 93.25 258 GLU A N 1
ATOM 2108 C CA . GLU A 1 258 ? 27.229 0.021 -12.045 1.00 93.25 258 GLU A CA 1
ATOM 2109 C C . GLU A 1 258 ? 27.940 -0.817 -13.115 1.00 93.25 258 GLU A C 1
ATOM 2111 O O . GLU A 1 258 ? 28.500 -0.272 -14.064 1.00 93.25 258 GLU A O 1
ATOM 2116 N N . TYR A 1 259 ? 27.883 -2.145 -13.001 1.00 93.12 259 TYR A N 1
ATOM 2117 C CA . TYR A 1 259 ? 28.442 -3.045 -14.011 1.00 93.12 259 TYR A CA 1
ATOM 2118 C C . TYR A 1 259 ? 27.658 -2.960 -15.317 1.00 93.12 259 TYR A C 1
ATOM 2120 O O . TYR A 1 259 ? 28.263 -2.917 -16.386 1.00 93.12 259 TYR A O 1
ATOM 2128 N N . ALA A 1 260 ? 26.330 -2.861 -15.233 1.00 96.06 260 ALA A N 1
ATOM 2129 C CA . ALA A 1 260 ? 25.478 -2.637 -16.392 1.00 96.06 260 ALA A CA 1
ATOM 2130 C C . ALA A 1 260 ? 25.877 -1.353 -17.133 1.00 96.06 260 ALA A C 1
ATOM 2132 O O . ALA A 1 260 ? 26.148 -1.410 -18.328 1.00 96.06 260 ALA A O 1
ATOM 2133 N N . ARG A 1 261 ? 26.009 -0.220 -16.422 1.00 95.56 261 ARG A N 1
ATOM 2134 C CA . ARG A 1 261 ? 26.450 1.054 -17.019 1.00 95.56 261 ARG A CA 1
ATOM 2135 C C . ARG A 1 261 ? 27.790 0.932 -17.724 1.00 95.56 261 ARG A C 1
ATOM 2137 O O . ARG A 1 261 ? 27.855 1.222 -18.911 1.00 95.56 261 ARG A O 1
ATOM 2144 N N . LYS A 1 262 ? 28.816 0.431 -17.030 1.00 94.31 262 LYS A N 1
ATOM 2145 C CA . LYS A 1 262 ? 30.152 0.240 -17.616 1.00 94.31 262 LYS A CA 1
ATOM 2146 C C . LYS A 1 262 ? 30.114 -0.636 -18.862 1.00 94.31 262 LYS A C 1
ATOM 2148 O O . LYS A 1 262 ? 30.822 -0.359 -19.817 1.00 94.31 262 LYS A O 1
ATOM 2153 N N . THR A 1 263 ? 29.276 -1.671 -18.857 1.00 94.06 263 THR A N 1
ATOM 2154 C CA . THR A 1 263 ? 29.103 -2.569 -20.006 1.00 94.06 263 THR A CA 1
ATOM 2155 C C . THR A 1 263 ? 28.425 -1.858 -21.179 1.00 94.06 263 THR A C 1
ATOM 2157 O O . THR A 1 263 ? 28.858 -2.005 -22.311 1.00 94.06 263 THR A O 1
ATOM 2160 N N . PHE A 1 264 ? 27.395 -1.046 -20.940 1.00 95.56 264 PHE A N 1
ATOM 2161 C CA . PHE A 1 264 ? 26.743 -0.283 -22.009 1.00 95.56 264 PHE A CA 1
ATOM 2162 C C . PHE A 1 264 ? 27.602 0.876 -22.534 1.00 95.56 264 PHE A C 1
ATOM 2164 O O . PHE A 1 264 ? 27.509 1.221 -23.710 1.00 95.56 264 PHE A O 1
ATOM 2171 N N . GLU A 1 265 ? 28.451 1.468 -21.693 1.00 93.81 265 GLU A N 1
ATOM 2172 C CA . GLU A 1 265 ? 29.376 2.542 -22.076 1.00 93.81 265 GLU A CA 1
ATOM 2173 C C . GLU A 1 265 ? 30.402 2.086 -23.126 1.00 93.81 265 GLU A C 1
ATOM 2175 O O . GLU A 1 265 ? 30.757 2.884 -23.997 1.00 93.81 265 GLU A O 1
ATOM 2180 N N . THR A 1 266 ? 30.831 0.814 -23.116 1.00 92.12 266 THR A N 1
ATOM 2181 C CA . THR A 1 266 ? 31.797 0.297 -24.108 1.00 92.12 266 THR A CA 1
ATOM 2182 C C . THR A 1 266 ? 31.233 0.286 -25.529 1.00 92.12 266 THR A C 1
ATOM 2184 O O . THR A 1 266 ? 31.961 0.548 -26.484 1.00 92.12 266 THR A O 1
ATOM 2187 N N . ILE A 1 267 ? 29.927 0.049 -25.676 1.00 91.88 267 ILE A N 1
ATOM 2188 C CA . ILE A 1 267 ? 29.236 -0.036 -26.973 1.00 91.88 267 ILE A CA 1
ATOM 2189 C C . ILE A 1 267 ? 28.366 1.186 -27.283 1.00 91.88 267 ILE A C 1
ATOM 2191 O O . ILE A 1 267 ? 27.757 1.254 -28.349 1.00 91.88 267 ILE A O 1
ATOM 2195 N N . GLN A 1 268 ? 28.341 2.196 -26.408 1.00 90.19 268 GLN A N 1
ATOM 2196 C CA . GLN A 1 268 ? 27.451 3.357 -26.517 1.00 90.19 268 GLN A CA 1
ATOM 2197 C C . GLN A 1 268 ? 27.571 4.106 -27.854 1.00 90.19 268 GLN A C 1
ATOM 2199 O O . GLN A 1 268 ? 26.580 4.612 -28.376 1.00 90.19 268 GLN A O 1
ATOM 2204 N N . LYS A 1 269 ? 28.785 4.179 -28.415 1.00 86.75 269 LYS A N 1
ATOM 2205 C CA . LYS A 1 269 ? 29.053 4.852 -29.699 1.00 86.75 269 LYS A CA 1
ATOM 2206 C C .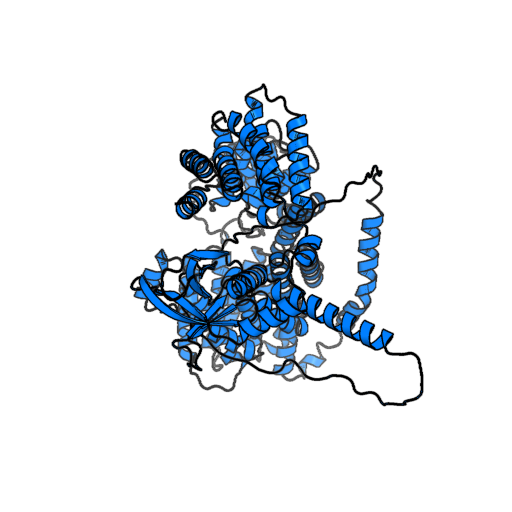 LYS A 1 269 ? 28.551 4.071 -30.916 1.00 86.75 269 LYS A C 1
ATOM 2208 O O . LYS A 1 269 ? 28.454 4.650 -31.993 1.00 86.75 269 LYS A O 1
ATOM 2213 N N . HIS A 1 270 ? 28.293 2.778 -30.752 1.00 87.44 270 HIS A N 1
ATOM 2214 C CA . HIS A 1 270 ? 27.962 1.850 -31.832 1.00 87.44 270 HIS A CA 1
ATOM 2215 C C . HIS A 1 270 ? 26.522 1.330 -31.758 1.00 87.44 270 HIS A C 1
ATOM 2217 O O . HIS A 1 270 ? 26.046 0.746 -32.726 1.00 87.44 270 HIS A O 1
ATOM 2223 N N . ASP A 1 271 ? 25.839 1.526 -30.630 1.00 88.25 271 ASP A N 1
ATOM 2224 C CA . ASP A 1 271 ? 24.474 1.061 -30.416 1.00 88.25 271 ASP A CA 1
ATOM 2225 C C . ASP A 1 271 ? 23.668 2.068 -29.596 1.00 88.25 271 ASP A C 1
ATOM 2227 O O . ASP A 1 271 ? 23.862 2.223 -28.383 1.00 88.25 271 ASP A O 1
ATOM 2231 N N . ILE A 1 272 ? 22.700 2.718 -30.244 1.00 89.19 272 ILE A N 1
ATOM 2232 C CA . ILE A 1 272 ? 21.845 3.700 -29.578 1.00 89.19 272 ILE A CA 1
ATOM 2233 C C . ILE A 1 272 ? 21.063 3.105 -28.400 1.00 89.19 272 ILE A C 1
ATOM 2235 O O . ILE A 1 272 ? 20.823 3.800 -27.409 1.00 89.19 272 ILE A O 1
ATOM 2239 N N . ARG A 1 273 ? 20.713 1.809 -28.454 1.00 90.44 273 ARG A N 1
ATOM 2240 C CA . ARG A 1 273 ? 19.965 1.123 -27.384 1.00 90.44 273 ARG A CA 1
ATOM 2241 C C . ARG A 1 273 ? 20.733 1.150 -26.071 1.00 90.44 273 ARG A C 1
ATOM 2243 O O . ARG A 1 273 ? 20.132 1.305 -25.011 1.00 90.44 273 ARG A O 1
ATOM 2250 N N . SER A 1 274 ? 22.057 1.065 -26.141 1.00 92.44 274 SER A N 1
ATOM 2251 C CA . SER A 1 274 ? 22.928 1.099 -24.968 1.00 92.44 274 SER A CA 1
ATOM 2252 C C . SER A 1 274 ? 22.844 2.436 -24.231 1.00 92.44 274 SER A C 1
ATOM 2254 O O . SER A 1 274 ? 22.799 2.454 -23.004 1.00 92.44 274 SER A O 1
ATOM 2256 N N . SER A 1 275 ? 22.681 3.554 -24.949 1.00 92.56 275 SER A N 1
ATOM 2257 C CA . SER A 1 275 ? 22.428 4.858 -24.315 1.00 92.56 275 SER A CA 1
ATOM 2258 C C . SER A 1 275 ? 21.092 4.898 -23.560 1.00 92.56 275 SER A C 1
ATOM 2260 O O . SER A 1 275 ? 21.010 5.488 -22.482 1.00 92.56 275 SER A O 1
ATOM 2262 N N . LEU A 1 276 ? 20.054 4.239 -24.087 1.00 93.75 276 LEU A N 1
ATOM 2263 C CA . LEU A 1 276 ? 18.767 4.115 -23.399 1.00 93.75 276 LEU A CA 1
ATOM 2264 C C . LEU A 1 276 ? 18.879 3.228 -22.155 1.00 93.75 276 LEU A C 1
ATOM 2266 O O . LEU A 1 276 ? 18.399 3.611 -21.089 1.00 93.75 276 LEU A O 1
ATOM 2270 N N . PHE A 1 277 ? 19.566 2.088 -22.256 1.00 95.94 277 PHE A N 1
ATOM 2271 C CA . PHE A 1 277 ? 19.781 1.209 -21.108 1.00 95.94 277 PHE A CA 1
ATOM 2272 C C . PHE A 1 277 ? 20.606 1.877 -20.001 1.00 95.94 277 PHE A C 1
ATOM 2274 O O . PHE A 1 277 ? 20.308 1.682 -18.824 1.00 95.94 277 PHE A O 1
ATOM 2281 N N . ILE A 1 278 ? 21.579 2.734 -20.339 1.00 96.06 278 ILE A N 1
ATOM 2282 C CA . ILE A 1 278 ? 22.273 3.565 -19.343 1.00 96.06 278 ILE A CA 1
ATOM 2283 C C . ILE A 1 278 ? 21.259 4.413 -18.573 1.00 96.06 278 ILE A C 1
ATOM 2285 O O . ILE A 1 278 ? 21.256 4.361 -17.341 1.00 96.06 278 ILE A O 1
ATOM 2289 N N . ALA A 1 279 ? 20.369 5.137 -19.264 1.00 95.31 279 ALA A N 1
ATOM 2290 C CA . ALA A 1 279 ? 19.322 5.932 -18.619 1.00 95.31 279 ALA A CA 1
ATOM 2291 C C . ALA A 1 279 ? 18.384 5.068 -17.753 1.00 95.31 279 ALA A C 1
ATOM 2293 O O . ALA A 1 279 ? 18.002 5.477 -16.655 1.00 95.31 279 ALA A O 1
ATOM 2294 N N . GLU A 1 280 ? 18.076 3.843 -18.183 1.00 95.44 280 GLU A N 1
ATOM 2295 C CA . GLU A 1 280 ? 17.282 2.892 -17.399 1.00 95.44 280 GLU A CA 1
ATOM 2296 C C . GLU A 1 280 ? 17.943 2.487 -16.087 1.00 95.44 280 GLU A C 1
ATOM 2298 O O . GLU A 1 280 ? 17.247 2.384 -15.080 1.00 95.44 280 GLU A O 1
ATOM 2303 N N . THR A 1 281 ? 19.269 2.335 -16.032 1.00 96.88 281 THR A N 1
ATOM 2304 C CA . THR A 1 281 ? 19.934 2.018 -14.755 1.00 96.88 281 THR A CA 1
ATOM 2305 C C . THR A 1 281 ? 19.687 3.089 -13.682 1.00 96.88 281 THR A C 1
ATOM 2307 O O . THR A 1 281 ? 19.589 2.762 -12.498 1.00 96.88 281 THR A O 1
ATOM 2310 N N . TYR A 1 282 ? 19.531 4.359 -14.074 1.00 96.00 282 TYR A N 1
ATOM 2311 C CA . TYR A 1 282 ? 19.169 5.443 -13.154 1.00 96.00 282 TYR A CA 1
ATOM 2312 C C . TYR A 1 282 ? 17.696 5.368 -12.744 1.00 96.00 282 TYR A C 1
ATOM 2314 O O . TYR A 1 282 ? 17.374 5.584 -11.575 1.00 96.00 282 TYR A O 1
ATOM 2322 N N . LEU A 1 283 ? 16.810 4.969 -13.662 1.00 94.44 283 LEU A N 1
ATOM 2323 C CA . LEU A 1 283 ? 15.404 4.717 -13.343 1.00 94.44 283 LEU A CA 1
ATOM 2324 C C . LEU A 1 283 ? 15.240 3.545 -12.367 1.00 94.44 283 LEU A C 1
ATOM 2326 O O . LEU A 1 283 ? 14.460 3.659 -11.430 1.00 94.44 283 LEU A O 1
ATOM 2330 N N . PHE A 1 284 ? 15.994 2.453 -12.517 1.00 95.38 284 PHE A N 1
ATOM 2331 C CA . PHE A 1 284 ? 15.969 1.316 -11.581 1.00 95.38 284 PHE A CA 1
ATOM 2332 C C . PHE A 1 284 ? 16.356 1.727 -10.161 1.00 95.38 284 PHE A C 1
ATOM 2334 O O . PHE A 1 284 ? 15.758 1.261 -9.188 1.00 95.38 284 PHE A O 1
ATOM 2341 N N . ARG A 1 285 ? 17.337 2.627 -10.041 1.00 94.69 285 ARG A N 1
ATOM 2342 C CA . ARG A 1 285 ? 17.706 3.240 -8.764 1.00 94.69 285 ARG A CA 1
ATOM 2343 C C . ARG A 1 285 ? 16.560 4.105 -8.227 1.00 94.69 285 ARG A C 1
ATOM 2345 O O . ARG A 1 285 ? 16.127 3.894 -7.097 1.00 94.69 285 ARG A O 1
ATOM 2352 N N . LEU A 1 286 ? 15.989 4.983 -9.054 1.00 93.19 286 LEU A N 1
ATOM 2353 C CA . LEU A 1 286 ? 14.832 5.807 -8.686 1.00 93.19 286 LEU A CA 1
ATOM 2354 C C . LEU A 1 286 ? 13.632 4.976 -8.193 1.00 93.19 286 LEU A C 1
ATOM 2356 O O . LEU A 1 286 ? 12.968 5.381 -7.238 1.00 93.19 286 LEU A O 1
ATOM 2360 N N . LEU A 1 287 ? 13.361 3.822 -8.811 1.00 91.50 287 LEU A N 1
ATOM 2361 C CA . LEU A 1 287 ? 12.235 2.943 -8.472 1.00 91.50 287 LEU A CA 1
ATOM 2362 C C . LEU A 1 287 ? 12.299 2.364 -7.055 1.00 91.50 287 LEU A C 1
ATOM 2364 O O . LEU A 1 287 ? 11.270 1.905 -6.570 1.00 91.50 287 LEU A O 1
ATOM 2368 N N . ILE A 1 288 ? 13.458 2.384 -6.392 1.00 92.62 288 ILE A N 1
ATOM 2369 C CA . ILE A 1 288 ? 13.604 1.882 -5.017 1.00 92.62 288 ILE A CA 1
ATOM 2370 C C . ILE A 1 288 ? 13.976 2.974 -4.011 1.00 92.62 288 ILE A C 1
ATOM 2372 O O . ILE A 1 288 ? 13.659 2.841 -2.827 1.00 92.62 288 ILE A O 1
ATOM 2376 N N . THR A 1 289 ? 14.629 4.052 -4.459 1.00 91.31 289 THR A N 1
ATOM 2377 C CA . THR A 1 289 ? 15.052 5.146 -3.576 1.00 91.31 289 THR A CA 1
ATOM 2378 C C . THR A 1 289 ? 14.011 6.255 -3.478 1.00 91.31 289 THR A C 1
ATOM 2380 O O . THR A 1 289 ? 13.823 6.818 -2.405 1.00 91.31 289 THR A O 1
ATOM 2383 N N . GLY A 1 290 ? 13.352 6.622 -4.584 1.00 87.75 290 GLY A N 1
ATOM 2384 C CA . GLY A 1 290 ? 12.482 7.799 -4.653 1.00 87.75 290 GLY A CA 1
ATOM 2385 C C . GLY A 1 290 ? 13.195 9.140 -4.411 1.00 87.75 290 GLY A C 1
ATOM 2386 O O . GLY A 1 290 ? 12.523 10.136 -4.121 1.00 87.75 290 GLY A O 1
ATOM 2387 N N . ARG A 1 291 ? 14.536 9.188 -4.473 1.00 87.62 291 ARG A N 1
ATOM 2388 C CA . ARG A 1 291 ? 15.353 10.368 -4.123 1.00 87.62 291 ARG A CA 1
ATOM 2389 C C . ARG A 1 291 ? 15.319 11.458 -5.189 1.00 87.62 291 ARG A C 1
ATOM 2391 O O . ARG A 1 291 ? 15.256 11.197 -6.388 1.00 87.62 291 ARG A O 1
ATOM 2398 N N . LYS A 1 292 ? 15.427 12.714 -4.754 1.00 86.44 292 LYS A N 1
ATOM 2399 C CA . LYS A 1 292 ? 15.482 13.892 -5.628 1.00 86.44 292 LYS A CA 1
ATOM 2400 C C . LYS A 1 292 ? 16.732 13.892 -6.499 1.00 86.44 292 LYS A C 1
ATOM 2402 O O . LYS A 1 292 ? 16.632 14.275 -7.663 1.00 86.44 292 LYS A O 1
ATOM 2407 N N . CYS A 1 293 ? 17.882 13.501 -5.954 1.00 89.69 293 CYS A N 1
ATOM 2408 C CA . CYS A 1 293 ? 19.112 13.348 -6.724 1.00 89.69 293 CYS A CA 1
ATOM 2409 C C . CYS A 1 293 ? 18.922 12.320 -7.847 1.00 89.69 293 CYS A C 1
ATOM 2411 O O . CYS A 1 293 ? 19.200 12.636 -8.997 1.00 89.69 293 CYS A O 1
ATOM 2413 N N . ASP A 1 294 ? 18.301 11.179 -7.550 1.00 91.69 294 ASP A N 1
ATOM 2414 C CA . ASP A 1 294 ? 18.050 10.120 -8.530 1.00 91.69 294 ASP A CA 1
ATOM 2415 C C . ASP A 1 294 ? 17.018 10.532 -9.585 1.00 91.69 294 ASP A C 1
ATOM 2417 O O . ASP A 1 294 ? 17.160 10.177 -10.754 1.00 91.69 294 ASP A O 1
ATOM 2421 N N . ILE A 1 295 ? 16.023 11.354 -9.224 1.00 90.44 295 ILE A N 1
ATOM 2422 C CA . ILE A 1 295 ? 15.122 12.001 -10.193 1.00 90.44 295 ILE A CA 1
ATOM 2423 C C . ILE A 1 295 ? 15.908 12.912 -11.140 1.00 90.44 295 ILE A C 1
ATOM 2425 O O . ILE A 1 295 ? 15.697 12.847 -12.350 1.00 90.44 295 ILE A O 1
ATOM 2429 N N . LYS A 1 296 ? 16.794 13.768 -10.607 1.00 91.06 296 LYS A N 1
ATOM 2430 C CA . LYS A 1 296 ? 17.612 14.682 -11.421 1.00 91.06 296 LYS A CA 1
ATOM 2431 C C . LYS A 1 296 ? 18.529 13.901 -12.356 1.00 91.06 296 LYS A C 1
ATOM 2433 O O . LYS A 1 296 ? 18.456 14.119 -13.557 1.00 91.06 296 LYS A O 1
ATOM 2438 N N . SER A 1 297 ? 19.295 12.946 -11.831 1.00 93.38 297 SER A N 1
ATOM 2439 C CA . SER A 1 297 ? 20.202 12.123 -12.634 1.00 93.38 297 SER A CA 1
ATOM 2440 C C . SER A 1 297 ? 19.456 11.293 -13.680 1.00 93.38 297 SER A C 1
ATOM 2442 O O . SER A 1 297 ? 19.913 11.193 -14.813 1.00 93.38 297 SER A O 1
ATOM 2444 N N . SER A 1 298 ? 18.269 10.766 -13.356 1.00 94.31 298 SER A N 1
ATOM 2445 C CA . SER A 1 298 ? 17.420 10.089 -14.347 1.00 94.31 298 SER A CA 1
ATOM 2446 C C . SER A 1 298 ? 16.983 11.044 -15.460 1.00 94.31 298 SER A C 1
ATOM 2448 O O . SER A 1 298 ? 17.095 10.707 -16.633 1.00 94.31 298 SER A O 1
ATOM 2450 N N . MET A 1 299 ? 16.510 12.249 -15.120 1.00 92.38 299 MET A N 1
ATOM 2451 C CA . MET A 1 299 ? 16.106 13.250 -16.116 1.00 92.38 299 MET A CA 1
ATOM 2452 C C . MET A 1 299 ? 17.274 13.705 -16.991 1.00 92.38 299 MET A C 1
ATOM 2454 O O . MET A 1 299 ? 17.117 13.759 -18.205 1.00 92.38 299 MET A O 1
ATOM 2458 N N . GLU A 1 300 ? 18.437 13.975 -16.396 1.00 94.50 300 GLU A N 1
ATOM 2459 C CA . GLU A 1 300 ? 19.660 14.353 -17.112 1.00 94.50 300 GLU A CA 1
ATOM 2460 C C . GLU A 1 300 ? 20.039 13.285 -18.144 1.00 94.50 300 GLU A C 1
ATOM 2462 O O . GLU A 1 300 ? 20.273 13.605 -19.308 1.00 94.50 300 GLU A O 1
ATOM 2467 N N . LYS A 1 301 ? 20.006 12.003 -17.763 1.00 95.06 301 LYS A N 1
ATOM 2468 C CA . LYS A 1 301 ? 20.336 10.900 -18.677 1.00 95.06 301 LYS A CA 1
ATOM 2469 C C . LYS A 1 301 ? 19.287 10.672 -19.758 1.00 95.06 301 LYS A C 1
ATOM 2471 O O . LYS A 1 301 ? 19.641 10.371 -20.896 1.00 95.06 301 LYS A O 1
ATOM 2476 N N . LEU A 1 302 ? 18.010 10.884 -19.448 1.00 94.06 302 LEU A N 1
ATOM 2477 C CA . LEU A 1 302 ? 16.944 10.881 -20.450 1.00 94.06 302 LEU A CA 1
ATOM 2478 C C . LEU A 1 302 ? 17.102 12.047 -21.449 1.00 94.06 302 LEU A C 1
ATOM 2480 O O . LEU A 1 302 ? 16.868 11.864 -22.640 1.00 94.06 302 LEU A O 1
ATOM 2484 N N . GLU A 1 303 ? 17.520 13.234 -21.004 1.00 94.19 303 GLU A N 1
ATOM 2485 C CA . GLU A 1 303 ? 17.794 14.388 -21.877 1.00 94.19 303 GLU A CA 1
ATOM 2486 C C . GLU A 1 303 ? 19.062 14.210 -22.727 1.00 94.19 303 GLU A C 1
ATOM 2488 O O . GLU A 1 303 ? 19.085 14.613 -23.891 1.00 94.19 303 GLU A O 1
ATOM 2493 N N . GLU A 1 304 ? 20.115 13.596 -22.182 1.00 93.69 304 GLU A N 1
ATOM 2494 C CA . GLU A 1 304 ? 21.296 13.190 -22.956 1.00 93.69 304 GLU A CA 1
ATOM 2495 C C . GLU A 1 304 ? 20.904 12.213 -24.070 1.00 93.69 304 GLU A C 1
ATOM 2497 O O . GLU A 1 304 ? 21.255 12.428 -25.230 1.00 93.69 304 GLU A O 1
ATOM 2502 N N . PHE A 1 305 ? 20.112 11.189 -23.739 1.00 93.94 305 PHE A N 1
ATOM 2503 C CA . PHE A 1 305 ? 19.614 10.230 -24.719 1.00 93.94 305 PHE A CA 1
ATOM 2504 C C . PHE A 1 305 ? 18.742 10.885 -25.795 1.00 93.94 305 PHE A C 1
ATOM 2506 O O . PHE A 1 305 ? 18.897 10.592 -26.978 1.00 93.94 305 PHE A O 1
ATOM 2513 N N . GLU A 1 306 ? 17.863 11.814 -25.413 1.00 93.81 306 GLU A N 1
ATOM 2514 C CA . GLU A 1 306 ? 17.016 12.551 -26.356 1.00 93.81 306 GLU A CA 1
ATOM 2515 C C . GLU A 1 306 ? 17.834 13.253 -27.441 1.00 93.81 306 GLU A C 1
ATOM 2517 O O . GLU A 1 306 ? 17.492 13.167 -28.620 1.00 93.81 306 GLU A O 1
ATOM 2522 N N . LYS A 1 307 ? 18.939 13.904 -27.055 1.00 92.88 307 LYS A N 1
ATOM 2523 C CA . LYS A 1 307 ? 19.840 14.581 -27.996 1.00 92.88 307 LYS A CA 1
ATOM 2524 C C . LYS A 1 307 ? 20.489 13.594 -28.962 1.00 92.88 307 LYS A C 1
ATOM 2526 O O . LYS A 1 307 ? 20.597 13.907 -30.142 1.00 92.88 307 LYS A O 1
ATOM 2531 N N . ILE A 1 308 ? 20.892 12.418 -28.474 1.00 90.94 308 ILE A N 1
ATOM 2532 C CA . ILE A 1 308 ? 21.494 11.355 -29.294 1.00 90.94 308 ILE A CA 1
ATOM 2533 C C . ILE A 1 308 ? 20.473 10.817 -30.307 1.00 90.94 308 ILE A C 1
ATOM 2535 O O . ILE A 1 308 ? 20.777 10.716 -31.492 1.00 90.94 308 ILE A O 1
ATOM 2539 N N . VAL A 1 309 ? 19.244 10.522 -29.872 1.00 90.75 309 VAL A N 1
ATOM 2540 C CA . VAL A 1 309 ? 18.187 9.984 -30.749 1.00 90.75 309 VAL A CA 1
ATOM 2541 C C . VAL A 1 309 ? 17.736 10.987 -31.801 1.00 90.75 309 VAL A C 1
ATOM 2543 O O . VAL A 1 309 ? 17.492 10.593 -32.936 1.00 90.75 309 VAL A O 1
ATOM 2546 N N . GLN A 1 310 ? 17.652 12.276 -31.463 1.00 88.62 310 GLN A N 1
ATOM 2547 C CA . GLN A 1 310 ? 17.219 13.314 -32.405 1.00 88.62 310 GLN A CA 1
ATOM 2548 C C . GLN A 1 310 ? 18.152 13.489 -33.608 1.00 88.62 310 GLN A C 1
ATOM 2550 O O . GLN A 1 310 ? 17.688 13.907 -34.666 1.00 88.62 310 GLN A O 1
ATOM 2555 N N . VAL A 1 311 ? 19.445 13.194 -33.452 1.00 88.62 311 VAL A N 1
ATOM 2556 C CA . VAL A 1 311 ? 20.440 13.284 -34.535 1.00 88.62 311 VAL A CA 1
ATOM 2557 C C . VAL A 1 311 ? 20.752 11.931 -35.174 1.00 88.62 311 VAL A C 1
ATOM 2559 O O . VAL A 1 311 ? 21.550 11.871 -36.104 1.00 88.62 311 VAL A O 1
ATOM 2562 N N . SER A 1 312 ? 20.156 10.848 -34.672 1.00 85.94 312 SER A N 1
ATOM 2563 C CA . SER A 1 312 ? 20.418 9.502 -35.166 1.00 85.94 312 SER A CA 1
ATOM 2564 C C . SER A 1 312 ? 19.619 9.204 -36.433 1.00 85.94 312 SER A C 1
ATOM 2566 O O . SER A 1 312 ? 18.402 9.392 -36.479 1.00 85.94 312 SER A O 1
ATOM 2568 N N . GLU A 1 313 ? 20.307 8.672 -37.441 1.00 84.56 313 GLU A N 1
ATOM 2569 C CA . GLU A 1 313 ? 19.700 8.125 -38.659 1.00 84.56 313 GLU A CA 1
ATOM 2570 C C . GLU A 1 313 ? 19.344 6.633 -38.511 1.00 84.56 313 GLU A C 1
ATOM 2572 O O . GLU A 1 313 ? 18.941 5.991 -39.483 1.00 84.56 313 GLU A O 1
ATOM 2577 N N . GLU A 1 314 ? 19.483 6.058 -37.306 1.00 79.94 314 GLU A N 1
ATOM 2578 C CA . GLU A 1 314 ? 19.154 4.652 -37.079 1.00 79.94 314 GLU A CA 1
ATOM 2579 C C . GLU A 1 314 ? 17.671 4.353 -37.379 1.00 79.94 314 GLU A C 1
ATOM 2581 O O . GLU A 1 314 ? 16.773 5.111 -36.979 1.00 79.94 314 GLU A O 1
ATOM 2586 N N . PRO A 1 315 ? 17.380 3.210 -38.030 1.00 80.00 315 PRO A N 1
ATOM 2587 C CA . PRO A 1 315 ? 16.019 2.720 -38.175 1.00 80.00 315 PRO A CA 1
ATOM 2588 C C . PRO A 1 315 ? 15.313 2.642 -36.818 1.00 80.00 315 PRO A C 1
ATOM 2590 O O . PRO A 1 315 ? 15.903 2.246 -35.817 1.00 80.00 315 PRO A O 1
ATOM 2593 N N . PHE A 1 316 ? 14.023 2.978 -36.793 1.00 84.25 316 PHE A N 1
ATOM 2594 C CA . PHE A 1 316 ? 13.186 2.916 -35.587 1.00 84.25 316 PHE A CA 1
ATOM 2595 C C . PHE A 1 316 ? 13.567 3.892 -34.457 1.00 84.25 316 PHE A C 1
ATOM 2597 O O . PHE A 1 316 ? 13.045 3.758 -33.350 1.00 84.25 316 PHE A O 1
ATOM 2604 N N . SER A 1 317 ? 14.369 4.929 -34.728 1.00 87.19 317 SER A N 1
ATOM 2605 C CA . SER A 1 317 ? 14.654 6.025 -33.781 1.00 87.19 317 SER A CA 1
ATOM 2606 C C . SER A 1 317 ? 13.393 6.624 -33.134 1.00 87.19 317 SER A C 1
ATOM 2608 O O . SER A 1 317 ? 13.386 6.920 -31.938 1.00 87.19 317 SER A O 1
ATOM 2610 N N . GLU A 1 318 ? 12.277 6.701 -33.872 1.00 90.00 318 GLU A N 1
ATOM 2611 C CA . GLU A 1 318 ? 10.968 7.117 -33.345 1.00 90.00 318 GLU A CA 1
ATOM 2612 C C . GLU A 1 318 ? 10.450 6.221 -32.202 1.00 90.00 318 GLU A C 1
ATOM 2614 O O . GLU A 1 318 ? 9.826 6.724 -31.266 1.00 90.00 318 GLU A O 1
ATOM 2619 N N . ILE A 1 319 ? 10.702 4.908 -32.246 1.00 92.25 319 ILE A N 1
ATOM 2620 C CA . ILE A 1 319 ? 10.283 3.954 -31.204 1.00 92.25 319 ILE A CA 1
ATOM 2621 C C . ILE A 1 319 ? 11.098 4.189 -29.932 1.00 92.25 319 ILE A C 1
ATOM 2623 O O . ILE A 1 319 ? 10.531 4.259 -28.842 1.00 92.25 319 ILE A O 1
ATOM 2627 N N . PHE A 1 320 ? 12.409 4.397 -30.063 1.00 91.62 320 PHE A N 1
ATOM 2628 C CA . PHE A 1 320 ? 13.260 4.735 -28.923 1.00 91.62 320 PHE A CA 1
ATOM 2629 C C . PHE A 1 320 ? 12.899 6.096 -28.314 1.00 91.62 320 PHE A C 1
ATOM 2631 O O . PHE A 1 320 ? 12.890 6.248 -27.091 1.00 91.62 320 PHE A O 1
ATOM 2638 N N . LEU A 1 321 ? 12.517 7.072 -29.144 1.00 91.19 321 LEU A N 1
ATOM 2639 C CA . LEU A 1 321 ? 11.984 8.352 -28.677 1.00 91.19 321 LEU A CA 1
ATOM 2640 C C . LEU A 1 321 ? 10.649 8.175 -27.934 1.00 91.19 321 LEU A C 1
ATOM 2642 O O . LEU A 1 321 ? 10.434 8.799 -26.894 1.00 91.19 321 LEU A O 1
ATOM 2646 N N . ALA A 1 322 ? 9.758 7.308 -28.425 1.00 93.19 322 ALA A N 1
ATOM 2647 C CA . ALA A 1 322 ? 8.507 6.993 -27.739 1.00 93.19 322 ALA A CA 1
ATOM 2648 C C . ALA A 1 322 ? 8.767 6.373 -26.360 1.00 93.19 322 ALA A C 1
ATOM 2650 O O . ALA A 1 322 ? 8.111 6.737 -25.384 1.00 93.19 322 ALA A O 1
ATOM 2651 N N . GLU A 1 323 ? 9.751 5.489 -26.249 1.00 91.75 323 GLU A N 1
ATOM 2652 C CA . GLU A 1 323 ? 10.106 4.854 -24.983 1.00 91.75 323 GLU A CA 1
ATOM 2653 C C . GLU A 1 323 ? 10.771 5.808 -23.990 1.00 91.75 323 GLU A C 1
ATOM 2655 O O . GLU A 1 323 ? 10.423 5.836 -22.810 1.00 91.75 323 GLU A O 1
ATOM 2660 N N . LEU A 1 324 ? 11.642 6.688 -24.474 1.00 92.25 324 LEU A N 1
ATOM 2661 C CA . LEU A 1 324 ? 12.139 7.816 -23.696 1.00 92.25 324 LEU A CA 1
ATOM 2662 C C . LEU A 1 324 ? 10.979 8.646 -23.116 1.00 92.25 324 LEU A C 1
ATOM 2664 O O . LEU A 1 324 ? 10.987 8.995 -21.933 1.00 92.25 324 LEU A O 1
ATOM 2668 N N . MET A 1 325 ? 9.951 8.950 -23.917 1.00 91.06 325 MET A N 1
ATOM 2669 C CA . MET A 1 325 ? 8.766 9.669 -23.437 1.00 91.06 325 MET A CA 1
ATOM 2670 C C . MET A 1 325 ? 7.972 8.864 -22.403 1.00 91.06 325 MET A C 1
ATOM 2672 O O . MET A 1 325 ? 7.422 9.456 -21.466 1.00 91.06 325 MET A O 1
ATOM 2676 N N . LEU A 1 326 ? 7.921 7.537 -22.536 1.00 90.94 326 LEU A N 1
ATOM 2677 C CA . LEU A 1 326 ? 7.321 6.650 -21.543 1.00 90.94 326 LEU A CA 1
ATOM 2678 C C . LEU A 1 326 ? 8.049 6.770 -20.197 1.00 90.94 326 LEU A C 1
ATOM 2680 O O . LEU A 1 326 ? 7.417 7.043 -19.177 1.00 90.94 326 LEU A O 1
ATOM 2684 N N . PHE A 1 327 ? 9.378 6.680 -20.193 1.00 91.12 327 PHE A N 1
ATOM 2685 C CA . PHE A 1 327 ? 10.188 6.831 -18.984 1.00 91.12 327 PHE A CA 1
ATOM 2686 C C . PHE A 1 327 ? 10.122 8.233 -18.380 1.00 91.12 327 PHE A C 1
ATOM 2688 O O . PHE A 1 327 ? 9.913 8.373 -17.173 1.00 91.12 327 PHE A O 1
ATOM 2695 N N . LYS A 1 328 ? 10.175 9.288 -19.204 1.00 91.12 328 LYS A N 1
ATOM 2696 C CA . LYS A 1 328 ? 9.911 10.663 -18.744 1.00 91.12 328 LYS A CA 1
ATOM 2697 C C . LYS A 1 328 ? 8.543 10.764 -18.072 1.00 91.12 328 LYS A C 1
ATOM 2699 O O . LYS A 1 328 ? 8.402 11.459 -17.070 1.00 91.12 328 LYS A O 1
ATOM 2704 N N . SER A 1 329 ? 7.534 10.060 -18.583 1.00 88.88 329 SER A N 1
ATOM 2705 C CA . SER A 1 329 ? 6.201 10.047 -17.976 1.00 88.88 329 SER A CA 1
ATOM 2706 C C . SER A 1 329 ? 6.203 9.413 -16.585 1.00 88.88 329 SER A C 1
ATOM 2708 O O . SER A 1 329 ? 5.554 9.956 -15.695 1.00 88.88 329 SER A O 1
ATOM 2710 N N . ILE A 1 330 ? 6.971 8.340 -16.363 1.00 85.25 330 ILE A N 1
ATOM 2711 C CA . ILE A 1 330 ? 7.160 7.741 -15.029 1.00 85.25 330 ILE A CA 1
ATOM 2712 C C . ILE A 1 330 ? 7.758 8.775 -14.067 1.00 85.25 330 ILE A C 1
ATOM 2714 O O . ILE A 1 330 ? 7.196 9.020 -12.999 1.00 85.25 330 ILE A O 1
ATOM 2718 N N . VAL A 1 331 ? 8.829 9.466 -14.467 1.00 87.69 331 VAL A N 1
ATOM 2719 C CA . VAL A 1 331 ? 9.456 10.508 -13.635 1.00 87.69 331 VAL A CA 1
ATOM 2720 C C . VAL A 1 331 ? 8.495 11.677 -13.365 1.00 87.69 331 VAL A C 1
ATOM 2722 O O . VAL A 1 331 ? 8.419 12.203 -12.250 1.00 87.69 331 VAL A O 1
ATOM 2725 N N . LEU A 1 332 ? 7.692 12.074 -14.355 1.00 86.12 332 LEU A N 1
ATOM 2726 C CA . LEU A 1 332 ? 6.661 13.102 -14.190 1.00 86.12 332 LEU A CA 1
ATOM 2727 C C . LEU A 1 332 ? 5.560 12.669 -13.210 1.00 86.12 332 LEU A C 1
ATOM 2729 O O . LEU A 1 332 ? 5.083 13.502 -12.441 1.00 86.12 332 LEU A O 1
ATOM 2733 N N . VAL A 1 333 ? 5.173 11.389 -13.192 1.00 82.00 333 VAL A N 1
ATOM 2734 C CA . VAL A 1 333 ? 4.228 10.851 -12.198 1.00 82.00 333 VAL A CA 1
ATOM 2735 C C . VAL A 1 333 ? 4.830 10.911 -10.798 1.00 82.00 333 VAL A C 1
ATOM 2737 O O . VAL A 1 333 ? 4.181 11.448 -9.899 1.00 82.00 333 VAL A O 1
ATOM 2740 N N . VAL A 1 334 ? 6.070 10.440 -10.625 1.00 76.31 334 VAL A N 1
ATOM 2741 C CA . VAL A 1 334 ? 6.787 10.469 -9.335 1.00 76.31 334 VAL A CA 1
ATOM 2742 C C . VAL A 1 334 ? 6.930 11.902 -8.813 1.00 76.31 334 VAL A C 1
ATOM 2744 O O . VAL A 1 334 ? 6.751 12.161 -7.629 1.00 76.31 334 VAL A O 1
ATOM 2747 N N . THR A 1 335 ? 7.158 12.875 -9.699 1.00 75.88 335 THR A N 1
ATOM 2748 C CA . THR A 1 335 ? 7.240 14.303 -9.332 1.00 75.88 335 THR A CA 1
ATOM 2749 C C . THR A 1 335 ? 5.875 14.991 -9.176 1.00 75.88 335 THR A C 1
ATOM 2751 O O . THR A 1 335 ? 5.812 16.201 -8.955 1.00 75.88 335 THR A O 1
ATOM 2754 N N . GLY A 1 336 ? 4.765 14.252 -9.282 1.00 74.94 336 GLY A N 1
ATOM 2755 C CA . GLY A 1 336 ? 3.402 14.764 -9.108 1.00 74.94 336 GLY A CA 1
ATOM 2756 C C . GLY A 1 336 ? 2.833 15.535 -10.308 1.00 74.94 336 GLY A C 1
ATOM 2757 O O . GLY A 1 336 ? 1.709 16.035 -10.241 1.00 74.94 336 GLY A O 1
ATOM 2758 N N . GLN A 1 337 ? 3.544 15.605 -11.436 1.00 80.69 337 GLN A N 1
ATOM 2759 C CA . GLN A 1 337 ? 3.137 16.292 -12.669 1.00 80.69 337 GLN A CA 1
ATOM 2760 C C . GLN A 1 337 ? 2.213 15.419 -13.546 1.00 80.69 337 GLN A C 1
ATOM 2762 O O . GLN A 1 337 ? 2.436 15.249 -14.747 1.00 80.69 337 GLN A O 1
ATOM 2767 N N . LYS A 1 338 ? 1.135 14.890 -12.948 1.00 81.75 338 LYS A N 1
ATOM 2768 C CA . LYS A 1 338 ? 0.246 13.867 -13.539 1.00 81.75 338 LYS A CA 1
ATOM 2769 C C . LYS A 1 338 ? -0.327 14.247 -14.912 1.00 81.75 338 LYS A C 1
ATOM 2771 O O . LYS A 1 338 ? -0.376 13.412 -15.807 1.00 81.75 338 LYS A O 1
ATOM 2776 N N . PHE A 1 339 ? -0.727 15.507 -15.110 1.00 80.56 339 PHE A N 1
ATOM 2777 C CA . PHE A 1 339 ? -1.286 15.961 -16.393 1.00 80.56 339 PHE A CA 1
ATOM 2778 C C . PHE A 1 339 ? -0.240 15.991 -17.518 1.00 80.56 339 PHE A C 1
ATOM 2780 O O . PHE A 1 339 ? -0.518 15.540 -18.628 1.00 80.56 339 PHE A O 1
ATOM 2787 N N . LYS A 1 340 ? 0.983 16.463 -17.231 1.00 84.81 340 LYS A N 1
ATOM 2788 C CA . LYS A 1 340 ? 2.087 16.422 -18.204 1.00 84.81 340 LYS A CA 1
ATOM 2789 C C . LYS A 1 340 ? 2.472 14.981 -18.525 1.00 84.81 340 LYS A C 1
ATOM 2791 O O . LYS A 1 340 ? 2.641 14.660 -19.694 1.00 84.81 340 LYS A O 1
ATOM 2796 N N . ALA A 1 341 ? 2.544 14.121 -17.505 1.00 85.50 341 ALA A N 1
ATOM 2797 C CA . ALA A 1 341 ? 2.783 12.694 -17.698 1.00 85.50 341 ALA A CA 1
ATOM 2798 C C . ALA A 1 341 ? 1.735 12.075 -18.632 1.00 85.50 341 ALA A C 1
ATOM 2800 O O . ALA A 1 341 ? 2.086 11.385 -19.580 1.00 85.50 341 ALA A O 1
ATOM 2801 N N . PHE A 1 342 ? 0.452 12.387 -18.426 1.00 82.75 342 PHE A N 1
ATOM 2802 C CA . PHE A 1 342 ? -0.627 11.899 -19.280 1.00 82.75 342 PHE A CA 1
ATOM 2803 C C . PHE A 1 342 ? -0.489 12.357 -20.746 1.00 82.75 342 PHE A C 1
ATOM 2805 O O . PHE A 1 342 ? -0.659 11.551 -21.661 1.00 82.75 342 PHE A O 1
ATOM 2812 N N . ILE A 1 343 ? -0.143 13.628 -20.993 1.00 84.12 343 ILE A N 1
ATOM 2813 C CA . ILE A 1 343 ? 0.106 14.129 -22.358 1.00 84.12 343 ILE A CA 1
ATOM 2814 C C . ILE A 1 343 ? 1.283 13.388 -23.007 1.00 84.12 343 ILE A C 1
ATOM 2816 O O . ILE A 1 343 ? 1.177 12.962 -24.159 1.00 84.12 343 ILE A O 1
ATOM 2820 N N . SER A 1 344 ? 2.383 13.204 -22.274 1.00 87.12 344 SER A N 1
ATOM 2821 C CA . SER A 1 344 ? 3.561 12.482 -22.762 1.00 87.12 344 SER A CA 1
ATOM 2822 C C . SER A 1 344 ? 3.246 11.019 -23.088 1.00 87.12 344 SER A C 1
ATOM 2824 O O . SER A 1 344 ? 3.593 10.559 -24.176 1.00 87.12 344 SER A O 1
ATOM 2826 N N . LEU A 1 345 ? 2.503 10.321 -22.221 1.00 85.12 345 LEU A N 1
ATOM 2827 C CA . LEU A 1 345 ? 2.024 8.954 -22.463 1.00 85.12 345 LEU A CA 1
ATOM 2828 C C . LEU A 1 345 ? 1.156 8.861 -23.720 1.00 85.12 345 LEU A C 1
ATOM 2830 O O . LEU A 1 345 ? 1.326 7.951 -24.527 1.00 85.12 345 LEU A O 1
ATOM 2834 N N . ARG A 1 346 ? 0.252 9.824 -23.928 1.00 83.69 346 ARG A N 1
ATOM 2835 C CA . ARG A 1 346 ? -0.582 9.882 -25.137 1.00 83.69 346 ARG A CA 1
ATOM 2836 C C . ARG A 1 346 ? 0.251 10.006 -26.409 1.00 83.69 346 ARG A C 1
ATOM 2838 O O . ARG A 1 346 ? -0.087 9.388 -27.416 1.00 83.69 346 ARG A O 1
ATOM 2845 N N . ASN A 1 347 ? 1.289 10.834 -26.393 1.00 87.31 347 ASN A N 1
ATOM 2846 C CA . ASN A 1 347 ? 2.149 11.030 -27.558 1.00 87.31 347 ASN A CA 1
ATOM 2847 C C . ASN A 1 347 ? 2.975 9.773 -27.856 1.00 87.31 347 ASN A C 1
ATOM 2849 O O . ASN A 1 347 ? 3.014 9.336 -29.001 1.00 87.31 347 ASN A O 1
ATOM 2853 N N . CYS A 1 348 ? 3.529 9.153 -26.815 1.00 89.50 348 CYS A N 1
ATOM 2854 C CA . CYS A 1 348 ? 4.212 7.865 -26.877 1.00 89.50 348 CYS A CA 1
ATOM 2855 C C . CYS A 1 348 ? 3.333 6.772 -27.524 1.00 89.50 348 CYS A C 1
ATOM 2857 O O . CYS A 1 348 ? 3.749 6.124 -28.485 1.00 89.50 348 CYS A O 1
ATOM 2859 N N . TRP A 1 349 ? 2.076 6.640 -27.086 1.00 89.62 349 TRP A N 1
ATOM 2860 C CA . TRP A 1 349 ? 1.135 5.674 -27.661 1.00 89.62 349 TRP A CA 1
ATOM 2861 C C . TRP A 1 349 ? 0.867 5.889 -29.152 1.00 89.62 349 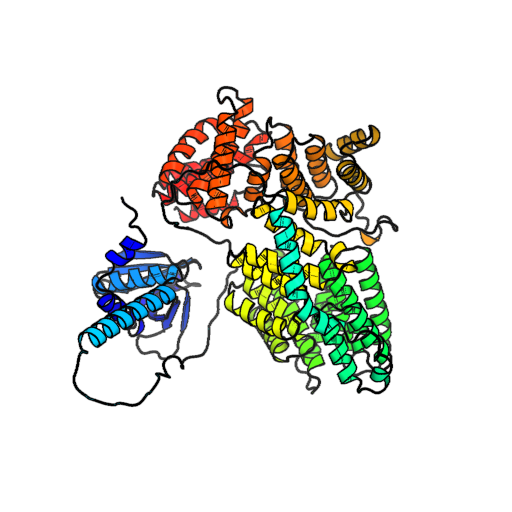TRP A C 1
ATOM 2863 O O . TRP A 1 349 ? 0.821 4.918 -29.904 1.00 89.62 349 TRP A O 1
ATOM 2873 N N . LYS A 1 350 ? 0.715 7.143 -29.607 1.00 89.94 350 LYS A N 1
ATOM 2874 C CA . LYS A 1 350 ? 0.507 7.433 -31.038 1.00 89.94 350 LYS A CA 1
ATOM 2875 C C . LYS A 1 350 ? 1.658 6.898 -31.884 1.00 89.94 350 LYS A C 1
ATOM 2877 O O . LYS A 1 350 ? 1.415 6.340 -32.951 1.00 89.94 350 LYS A O 1
ATOM 2882 N N . THR A 1 351 ? 2.887 7.054 -31.395 1.00 91.88 351 THR A N 1
ATOM 2883 C CA . THR A 1 351 ? 4.068 6.518 -32.066 1.00 91.88 351 THR A CA 1
ATOM 2884 C C . THR A 1 351 ? 4.033 4.997 -32.077 1.00 91.88 351 THR A C 1
ATOM 2886 O O . THR A 1 351 ? 4.115 4.412 -33.148 1.00 91.88 351 THR A O 1
ATOM 2889 N N . TYR A 1 352 ? 3.800 4.328 -30.945 1.00 93.00 352 TYR A N 1
ATOM 2890 C CA . TYR A 1 352 ? 3.713 2.864 -30.944 1.00 93.00 352 TYR A CA 1
ATOM 2891 C C . TYR A 1 352 ? 2.598 2.322 -31.844 1.00 93.00 352 TYR A C 1
ATOM 2893 O O . TYR A 1 352 ? 2.813 1.344 -32.554 1.00 93.00 352 TYR A O 1
ATOM 2901 N N . LYS A 1 353 ? 1.439 2.990 -31.913 1.00 91.44 353 LYS A N 1
ATOM 2902 C CA . LYS A 1 353 ? 0.334 2.570 -32.788 1.00 91.44 353 LYS A CA 1
ATOM 2903 C C . LYS A 1 353 ? 0.697 2.664 -34.276 1.00 91.44 353 LYS A C 1
ATOM 2905 O O . LYS A 1 353 ? 0.252 1.825 -35.052 1.00 91.44 353 LYS A O 1
ATOM 2910 N N . LYS A 1 354 ? 1.558 3.612 -34.681 1.00 91.44 354 LYS A N 1
ATOM 2911 C CA . LYS A 1 354 ? 2.124 3.679 -36.049 1.00 91.44 354 LYS A CA 1
ATOM 2912 C C . LYS A 1 354 ? 2.937 2.422 -36.391 1.00 91.44 354 LYS A C 1
ATOM 2914 O O . LYS A 1 354 ? 2.935 2.002 -37.545 1.00 91.44 354 LYS A O 1
ATOM 2919 N N . TYR A 1 355 ? 3.596 1.820 -35.401 1.00 90.75 355 TYR A N 1
ATOM 2920 C CA . TYR A 1 355 ? 4.473 0.658 -35.571 1.00 90.75 355 TYR A CA 1
ATOM 2921 C C . TYR A 1 355 ? 3.838 -0.682 -35.171 1.00 90.75 355 TYR A C 1
ATOM 2923 O O . TYR A 1 355 ? 4.485 -1.713 -35.313 1.00 90.75 355 TYR A O 1
ATOM 2931 N N . GLU A 1 356 ? 2.572 -0.703 -34.749 1.00 88.81 356 GLU A N 1
ATOM 2932 C CA . GLU A 1 356 ? 1.863 -1.922 -34.323 1.00 88.81 356 GLU A CA 1
ATOM 2933 C C . GLU A 1 356 ? 1.907 -3.045 -35.371 1.00 88.81 356 GLU A C 1
ATOM 2935 O O . GLU A 1 356 ? 2.078 -4.213 -35.036 1.00 88.81 356 GLU A O 1
ATOM 2940 N N . ASN A 1 357 ? 1.783 -2.677 -36.649 1.00 83.75 357 ASN A N 1
ATOM 2941 C CA . ASN A 1 357 ? 1.798 -3.608 -37.779 1.00 83.75 357 ASN A CA 1
ATOM 2942 C C . ASN A 1 357 ? 3.097 -3.533 -38.594 1.00 83.75 357 ASN A C 1
ATOM 2944 O O . ASN A 1 357 ? 3.146 -4.037 -39.720 1.00 83.75 357 ASN A O 1
ATOM 2948 N N . ALA A 1 358 ? 4.134 -2.864 -38.077 1.00 77.50 358 ALA A N 1
ATOM 2949 C CA . ALA A 1 358 ? 5.409 -2.788 -38.771 1.00 77.50 358 ALA A CA 1
ATOM 2950 C C . ALA A 1 358 ? 5.999 -4.199 -38.903 1.00 77.50 358 ALA A C 1
ATOM 2952 O O . ALA A 1 358 ? 6.153 -4.924 -37.922 1.00 77.50 358 ALA A O 1
ATOM 2953 N N . LYS A 1 359 ? 6.310 -4.600 -40.138 1.00 64.75 359 LYS A N 1
ATOM 2954 C CA . LYS A 1 359 ? 7.013 -5.854 -40.413 1.00 64.75 359 LYS A CA 1
ATOM 2955 C C . LYS A 1 359 ? 8.503 -5.604 -40.207 1.00 64.75 359 LYS A C 1
ATOM 2957 O O . LYS A 1 359 ? 9.103 -4.859 -40.977 1.00 64.75 359 LYS A O 1
ATOM 2962 N N . GLY A 1 360 ? 9.072 -6.195 -39.168 1.00 65.19 360 GLY A N 1
ATOM 2963 C CA . GLY A 1 360 ? 10.501 -6.171 -38.891 1.00 65.19 360 GLY A CA 1
ATOM 2964 C C . GLY A 1 360 ? 10.893 -7.410 -38.097 1.00 65.19 360 GLY A C 1
ATOM 2965 O O . GLY A 1 360 ? 10.107 -7.883 -37.276 1.00 65.19 360 GLY A O 1
ATOM 2966 N N . ASP A 1 361 ? 12.091 -7.923 -38.362 1.00 72.25 361 ASP A N 1
ATOM 2967 C CA . ASP A 1 361 ? 12.622 -9.121 -37.698 1.00 72.25 361 ASP A CA 1
ATOM 2968 C C . ASP A 1 361 ? 13.266 -8.801 -36.334 1.00 72.25 361 ASP A C 1
ATOM 2970 O O . ASP A 1 361 ? 13.602 -9.710 -35.579 1.00 72.25 361 ASP A O 1
ATOM 2974 N N . ASP A 1 362 ? 13.409 -7.516 -35.985 1.00 86.12 362 ASP A N 1
ATOM 2975 C CA . ASP A 1 362 ? 13.946 -7.088 -34.690 1.00 86.12 362 ASP A CA 1
ATOM 2976 C C . ASP A 1 362 ? 12.915 -7.333 -33.569 1.00 86.12 362 ASP A C 1
ATOM 2978 O O . ASP A 1 362 ? 11.959 -6.573 -33.362 1.00 86.12 362 ASP A O 1
ATOM 2982 N N . LEU A 1 363 ? 13.121 -8.436 -32.845 1.00 87.25 363 LEU A N 1
ATOM 2983 C CA . LEU A 1 363 ? 12.283 -8.862 -31.724 1.00 87.25 363 LEU A CA 1
ATOM 2984 C C . LEU A 1 363 ? 12.269 -7.846 -30.574 1.00 87.25 363 LEU A C 1
ATOM 2986 O O . LEU A 1 363 ? 11.249 -7.720 -29.891 1.00 87.25 363 LEU A O 1
ATOM 2990 N N . ASP A 1 364 ? 13.361 -7.110 -30.356 1.00 86.25 364 ASP A N 1
ATOM 2991 C CA . ASP A 1 364 ? 13.455 -6.117 -29.286 1.00 86.25 364 ASP A CA 1
ATOM 2992 C C . ASP A 1 364 ? 12.598 -4.890 -29.614 1.00 86.25 364 ASP A C 1
ATOM 2994 O O . ASP A 1 364 ? 11.817 -4.429 -28.777 1.00 86.25 364 ASP A O 1
ATOM 2998 N N . VAL A 1 365 ? 12.642 -4.425 -30.867 1.00 89.69 365 VAL A N 1
ATOM 2999 C CA . VAL A 1 365 ? 11.755 -3.363 -31.367 1.00 89.69 365 VAL A CA 1
ATOM 3000 C C . VAL A 1 365 ? 10.289 -3.769 -31.235 1.00 89.69 365 VAL A C 1
ATOM 3002 O O . VAL A 1 365 ? 9.475 -2.997 -30.717 1.00 89.69 365 VAL A O 1
ATOM 3005 N N . LYS A 1 366 ? 9.945 -4.995 -31.645 1.00 92.75 366 LYS A N 1
ATOM 3006 C CA . LYS A 1 366 ? 8.581 -5.515 -31.508 1.00 92.75 366 LYS A CA 1
ATOM 3007 C C . LYS A 1 366 ? 8.137 -5.533 -30.045 1.00 92.75 366 LYS A C 1
ATOM 3009 O O . LYS A 1 366 ? 7.049 -5.060 -29.731 1.00 92.75 366 LYS A O 1
ATOM 3014 N N . ALA A 1 367 ? 8.988 -6.007 -29.138 1.00 94.38 367 ALA A N 1
ATOM 3015 C CA . ALA A 1 367 ? 8.666 -6.055 -27.717 1.00 94.38 367 ALA A CA 1
ATOM 3016 C C . ALA A 1 367 ? 8.459 -4.662 -27.097 1.00 94.38 367 ALA A C 1
ATOM 3018 O O . ALA A 1 367 ? 7.574 -4.501 -26.261 1.00 94.38 367 ALA A O 1
ATOM 3019 N N . ARG A 1 368 ? 9.207 -3.638 -27.528 1.00 94.19 368 ARG A N 1
ATOM 3020 C CA . ARG A 1 368 ? 9.005 -2.240 -27.089 1.00 94.19 368 ARG A CA 1
ATOM 3021 C C . ARG A 1 368 ? 7.643 -1.696 -27.515 1.00 94.19 368 ARG A C 1
ATOM 3023 O O . ARG A 1 368 ? 6.950 -1.081 -26.705 1.00 94.19 368 ARG A O 1
ATOM 3030 N N . VAL A 1 369 ? 7.235 -1.964 -28.758 1.00 95.19 369 VAL A N 1
ATOM 3031 C CA . VAL A 1 369 ? 5.906 -1.583 -29.267 1.00 95.19 369 VAL A CA 1
ATOM 3032 C C . VAL A 1 369 ? 4.804 -2.269 -28.459 1.00 95.19 369 VAL A C 1
ATOM 3034 O O . VAL A 1 369 ? 3.892 -1.598 -27.976 1.00 95.19 369 VAL A O 1
ATOM 3037 N N . GLU A 1 370 ? 4.915 -3.582 -28.254 1.00 96.38 370 GLU A N 1
ATOM 3038 C CA . GLU A 1 370 ? 3.953 -4.375 -27.478 1.00 96.38 370 GLU A CA 1
ATOM 3039 C C . GLU A 1 370 ? 3.880 -3.901 -26.011 1.00 96.38 370 GLU A C 1
ATOM 3041 O O . GLU A 1 370 ? 2.792 -3.660 -25.486 1.00 96.38 370 GLU A O 1
ATOM 3046 N N . LEU A 1 371 ? 5.023 -3.658 -25.354 1.00 96.00 371 LEU A N 1
ATOM 3047 C CA . LEU A 1 371 ? 5.070 -3.092 -23.999 1.00 96.00 371 LEU A CA 1
ATOM 3048 C C . LEU A 1 371 ? 4.346 -1.743 -23.932 1.00 96.00 371 LEU A C 1
ATOM 3050 O O . LEU A 1 371 ? 3.524 -1.510 -23.046 1.00 96.00 371 LEU A O 1
ATOM 3054 N N . GLY A 1 372 ? 4.659 -0.855 -24.873 1.00 93.88 372 GLY A N 1
ATOM 3055 C CA . GLY A 1 372 ? 4.133 0.498 -24.927 1.00 93.88 372 GLY A CA 1
ATOM 3056 C C . GLY A 1 372 ? 2.626 0.571 -25.154 1.00 93.88 372 GLY A C 1
ATOM 3057 O O . GLY A 1 372 ? 1.925 1.299 -24.443 1.00 93.88 372 GLY A O 1
ATOM 3058 N N . LEU A 1 373 ? 2.117 -0.203 -26.118 1.00 94.00 373 LEU A N 1
ATOM 3059 C CA . LEU A 1 373 ? 0.682 -0.326 -26.384 1.00 94.00 373 LEU A CA 1
ATOM 3060 C C . LEU A 1 373 ? -0.044 -0.935 -25.184 1.00 94.00 373 LEU A C 1
ATOM 3062 O O . LEU A 1 373 ? -1.041 -0.375 -24.722 1.00 94.00 373 LEU A O 1
ATOM 3066 N N . GLY A 1 374 ? 0.495 -2.032 -24.645 1.00 94.12 374 GLY A N 1
ATOM 3067 C CA . GLY A 1 374 ? -0.084 -2.744 -23.514 1.00 94.12 374 GLY A CA 1
ATOM 3068 C C . GLY A 1 374 ? -0.194 -1.883 -22.261 1.00 94.12 374 GLY A C 1
ATOM 3069 O O . GLY A 1 374 ? -1.274 -1.762 -21.678 1.00 94.12 374 GLY A O 1
ATOM 3070 N N . LEU A 1 375 ? 0.894 -1.206 -21.885 1.00 91.75 375 LEU A N 1
ATOM 3071 C CA . LEU A 1 375 ? 0.922 -0.313 -20.729 1.00 91.75 375 LEU A CA 1
ATOM 3072 C C . LEU A 1 375 ? -0.045 0.865 -20.892 1.00 91.75 375 LEU A C 1
ATOM 3074 O O . LEU A 1 375 ? -0.787 1.184 -19.963 1.00 91.75 375 LEU A O 1
ATOM 3078 N N . PHE A 1 376 ? -0.086 1.504 -22.064 1.00 89.88 376 PHE A N 1
ATOM 3079 C CA . PHE A 1 376 ? -0.987 2.633 -22.291 1.00 89.88 376 PHE A CA 1
ATOM 3080 C C . PHE A 1 376 ? -2.465 2.233 -22.201 1.00 89.88 376 PHE A C 1
ATOM 3082 O O . PHE A 1 376 ? -3.243 2.892 -21.504 1.00 89.88 376 PHE A O 1
ATOM 3089 N N . LEU A 1 377 ? -2.853 1.146 -22.876 1.00 89.25 377 LEU A N 1
ATOM 3090 C CA . LEU A 1 377 ? -4.228 0.641 -22.858 1.00 89.25 377 LEU A CA 1
ATOM 3091 C C . LEU A 1 377 ? -4.644 0.204 -21.451 1.00 89.25 377 LEU A C 1
ATOM 3093 O O . LEU A 1 377 ? -5.751 0.528 -21.007 1.00 89.25 377 LEU A O 1
ATOM 3097 N N . LEU A 1 378 ? -3.737 -0.446 -20.713 1.00 88.38 378 LEU A N 1
ATOM 3098 C CA . LEU A 1 378 ? -3.973 -0.808 -19.321 1.00 88.38 378 LEU A CA 1
ATOM 3099 C C . LEU A 1 378 ? -4.216 0.440 -18.459 1.00 88.38 378 LEU A C 1
ATOM 3101 O O . LEU A 1 378 ? -5.241 0.502 -17.781 1.00 88.38 378 LEU A O 1
ATOM 3105 N N . LEU A 1 379 ? -3.358 1.465 -18.538 1.00 85.25 379 LEU A N 1
ATOM 3106 C CA . LEU A 1 379 ? -3.512 2.718 -17.782 1.00 85.25 379 LEU A CA 1
ATOM 3107 C C . LEU A 1 379 ? -4.812 3.465 -18.119 1.00 85.25 379 LEU A C 1
ATOM 3109 O O . LEU A 1 379 ? -5.493 3.969 -17.220 1.00 85.25 379 LEU A O 1
ATOM 3113 N N . ILE A 1 380 ? -5.204 3.516 -19.397 1.00 82.81 380 ILE A N 1
ATOM 3114 C CA . ILE A 1 380 ? -6.497 4.087 -19.799 1.00 82.81 380 ILE A CA 1
ATOM 3115 C C . ILE A 1 380 ? -7.654 3.301 -19.178 1.00 82.81 380 ILE A C 1
ATOM 3117 O O . ILE A 1 380 ? -8.603 3.909 -18.680 1.00 82.81 380 ILE A O 1
ATOM 3121 N N . SER A 1 381 ? -7.570 1.969 -19.147 1.00 82.56 381 SER A N 1
ATOM 3122 C CA . SER A 1 381 ? -8.614 1.120 -18.561 1.00 82.56 381 SER A CA 1
ATOM 3123 C C . SER A 1 381 ? -8.777 1.276 -17.041 1.00 82.56 381 SER A C 1
ATOM 3125 O O . SER A 1 381 ? -9.776 0.813 -16.484 1.00 82.56 381 SER A O 1
ATOM 3127 N N . LEU A 1 382 ? -7.799 1.901 -16.375 1.00 80.38 382 LEU A N 1
ATOM 3128 C CA . LEU A 1 382 ? -7.785 2.193 -14.937 1.00 80.38 382 LEU A CA 1
ATOM 3129 C C . LEU A 1 382 ? -8.124 3.654 -14.622 1.00 80.38 382 LEU A C 1
ATOM 3131 O O . LEU A 1 382 ? -8.172 4.049 -13.458 1.00 80.38 382 LEU A O 1
ATOM 3135 N N . SER A 1 383 ? -8.350 4.479 -15.646 1.00 71.56 383 SER A N 1
ATOM 3136 C CA . SER A 1 383 ? -8.660 5.891 -15.450 1.00 71.56 383 SER A CA 1
ATOM 3137 C C . SER A 1 383 ? -10.031 6.067 -14.779 1.00 71.56 383 SER A C 1
ATOM 3139 O O . SER A 1 383 ? -10.994 5.407 -15.179 1.00 71.56 383 SER A O 1
ATOM 3141 N N . PRO A 1 384 ? -10.169 6.991 -13.806 1.00 70.00 384 PRO A N 1
ATOM 3142 C CA . PRO A 1 384 ? -11.453 7.295 -13.182 1.00 70.00 384 PRO A CA 1
ATOM 3143 C C . PRO A 1 384 ? -12.543 7.628 -14.209 1.00 70.00 384 PRO A C 1
ATOM 3145 O O . PRO A 1 384 ? -12.274 8.244 -15.246 1.00 70.00 384 PRO A O 1
ATOM 3148 N N . ILE A 1 385 ? -13.799 7.298 -13.887 1.00 66.12 385 ILE A N 1
ATOM 3149 C CA . ILE A 1 385 ? -14.963 7.512 -14.769 1.00 66.12 385 ILE A CA 1
ATOM 3150 C C . ILE A 1 385 ? -15.054 8.971 -15.246 1.00 66.12 385 ILE A C 1
ATOM 3152 O O . ILE A 1 385 ? -15.376 9.216 -16.411 1.00 66.12 385 ILE A O 1
ATOM 3156 N N . SER A 1 386 ? -14.696 9.930 -14.388 1.00 59.69 386 SER A N 1
ATOM 3157 C CA . SER A 1 386 ? -14.659 11.364 -14.701 1.00 59.69 386 SER A CA 1
ATOM 3158 C C . SER A 1 386 ? -13.724 11.716 -15.865 1.00 59.69 386 SER A C 1
ATOM 3160 O O . SER A 1 386 ? -14.030 12.615 -16.645 1.00 59.69 386 SER A O 1
ATOM 3162 N N . ILE A 1 387 ? -12.620 10.984 -16.026 1.00 66.75 387 ILE A N 1
ATOM 3163 C CA . ILE A 1 387 ? -11.651 11.163 -17.115 1.00 66.75 387 ILE A CA 1
ATOM 3164 C C . ILE A 1 387 ? -12.047 10.306 -18.327 1.00 66.75 387 ILE A C 1
ATOM 3166 O O . ILE A 1 387 ? -11.840 10.723 -19.466 1.00 66.75 387 ILE A O 1
ATOM 3170 N N . SER A 1 388 ? -12.701 9.158 -18.109 1.00 65.88 388 SER A N 1
ATOM 3171 C CA . SER A 1 388 ? -13.118 8.230 -19.175 1.00 65.88 388 SER A CA 1
ATOM 3172 C C . SER A 1 388 ? -13.962 8.892 -20.275 1.00 65.88 388 SER A C 1
ATOM 3174 O O . SER A 1 388 ? -13.799 8.581 -21.453 1.00 65.88 388 SER A O 1
ATOM 3176 N N . THR A 1 389 ? -14.828 9.849 -19.924 1.00 66.25 389 THR A N 1
ATOM 3177 C CA . THR A 1 389 ? -15.659 10.579 -20.896 1.00 66.25 389 THR A CA 1
ATOM 3178 C C . THR A 1 389 ? -14.819 11.471 -21.807 1.00 66.25 389 THR A C 1
ATOM 3180 O O . THR A 1 389 ? -15.047 11.502 -23.014 1.00 66.25 389 THR A O 1
ATOM 3183 N N . ILE A 1 390 ? -13.806 12.142 -21.253 1.00 68.31 390 ILE A N 1
ATOM 3184 C CA . ILE A 1 390 ? -12.873 12.980 -22.017 1.00 68.31 390 ILE A CA 1
ATOM 3185 C C . ILE A 1 390 ? -11.997 12.102 -22.915 1.00 68.31 390 ILE A C 1
ATOM 3187 O O . ILE A 1 390 ? -11.756 12.451 -24.068 1.00 68.31 390 ILE A O 1
ATOM 3191 N N . LEU A 1 391 ? -11.562 10.939 -22.418 1.00 69.06 391 LEU A N 1
ATOM 3192 C CA . LEU A 1 391 ? -10.768 9.984 -23.193 1.00 69.06 391 LEU A CA 1
ATOM 3193 C C . LEU A 1 391 ? -11.543 9.447 -24.400 1.00 69.06 391 LEU A C 1
ATOM 3195 O O . LEU A 1 391 ? -11.013 9.452 -25.509 1.00 69.06 391 LEU A O 1
ATOM 3199 N N . ARG A 1 392 ? -12.816 9.076 -24.216 1.00 67.75 392 ARG A N 1
ATOM 3200 C CA . ARG A 1 392 ? -13.683 8.648 -25.325 1.00 67.75 392 ARG A CA 1
ATOM 3201 C C . ARG A 1 392 ? -13.857 9.748 -26.374 1.00 67.75 392 ARG A C 1
ATOM 3203 O O . ARG A 1 392 ? -13.727 9.475 -27.562 1.00 67.75 392 ARG A O 1
ATOM 3210 N N . LEU A 1 393 ? -14.077 10.997 -25.952 1.00 61.53 393 LEU A N 1
ATOM 3211 C CA . LEU A 1 393 ? -14.168 12.151 -26.863 1.00 61.53 393 LEU A CA 1
ATOM 3212 C C . LEU A 1 393 ? -12.842 12.455 -27.577 1.00 61.53 393 LEU A C 1
ATOM 3214 O O . LEU A 1 393 ? -12.843 12.941 -28.703 1.00 61.53 393 LEU A O 1
ATOM 3218 N N . ALA A 1 394 ? -11.709 12.140 -26.948 1.00 59.97 394 ALA A N 1
ATOM 3219 C CA . ALA A 1 394 ? -10.379 12.258 -27.539 1.00 59.97 394 ALA A CA 1
ATOM 3220 C C . ALA A 1 394 ? -10.013 11.092 -28.484 1.00 59.97 394 ALA A C 1
ATOM 3222 O O . ALA A 1 394 ? -8.884 11.071 -28.987 1.00 59.97 394 ALA A O 1
ATOM 3223 N N . GLY A 1 395 ? -10.949 10.162 -28.723 1.00 58.12 395 GLY A N 1
ATOM 3224 C CA . GLY A 1 395 ? -10.812 9.035 -29.646 1.00 58.12 395 GLY A CA 1
ATOM 3225 C C . GLY A 1 395 ? -10.209 7.769 -29.034 1.00 58.12 395 GLY A C 1
ATOM 3226 O O . GLY A 1 395 ? -9.795 6.888 -29.780 1.00 58.12 395 GLY A O 1
ATOM 3227 N N . PHE A 1 396 ? -10.125 7.663 -27.706 1.00 64.50 396 PHE A N 1
ATOM 3228 C CA . PHE A 1 396 ? -9.592 6.466 -27.055 1.00 64.50 396 PHE A CA 1
ATOM 3229 C C . PHE A 1 396 ? -10.687 5.428 -26.799 1.00 64.50 396 PHE A C 1
ATOM 3231 O O . PHE A 1 396 ? -11.645 5.693 -26.066 1.00 64.50 396 PHE A O 1
ATOM 3238 N N . SER A 1 397 ? -10.510 4.225 -27.345 1.00 59.66 397 SER A N 1
ATOM 3239 C CA . SER A 1 397 ? -11.207 3.022 -26.893 1.00 59.66 397 SER A CA 1
ATOM 3240 C C . SER A 1 397 ? -10.423 2.398 -25.738 1.00 59.66 397 SER A C 1
ATOM 3242 O O . SER A 1 397 ? -9.248 2.071 -25.876 1.00 59.66 397 SER A O 1
ATOM 3244 N N . SER A 1 398 ? -11.052 2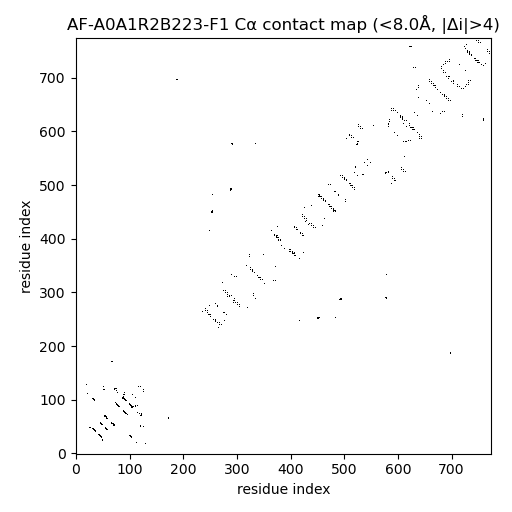.264 -24.571 1.00 66.56 398 SER A N 1
ATOM 3245 C CA . SER A 1 398 ? -10.471 1.526 -23.449 1.00 66.56 398 SER A CA 1
ATOM 3246 C C . SER A 1 398 ? -10.727 0.034 -23.650 1.00 66.56 398 SER A C 1
ATOM 3248 O O . SER A 1 398 ? -11.787 -0.456 -23.259 1.00 66.56 398 SER A O 1
ATOM 3250 N N . ASP A 1 399 ? -9.783 -0.681 -24.253 1.00 79.50 399 ASP A N 1
ATOM 3251 C CA . ASP A 1 399 ? -9.821 -2.142 -24.288 1.00 79.50 399 ASP A CA 1
ATOM 3252 C C . ASP A 1 399 ? -8.713 -2.712 -23.396 1.00 79.50 399 ASP A C 1
ATOM 3254 O O . ASP A 1 399 ? -7.530 -2.756 -23.735 1.00 79.50 399 ASP A O 1
ATOM 3258 N N . ARG A 1 400 ? -9.120 -3.123 -22.192 1.00 86.12 400 ARG A N 1
ATOM 3259 C CA . ARG A 1 400 ? -8.227 -3.765 -21.228 1.00 86.12 400 ARG A CA 1
ATOM 3260 C C . ARG A 1 400 ? -7.713 -5.104 -21.752 1.00 86.12 400 ARG A C 1
ATOM 3262 O O . ARG A 1 400 ? -6.563 -5.435 -21.493 1.00 86.12 400 ARG A O 1
ATOM 3269 N N . ALA A 1 401 ? -8.547 -5.866 -22.459 1.00 90.50 401 ALA A N 1
ATOM 3270 C CA . ALA A 1 401 ? -8.163 -7.168 -22.986 1.00 90.50 401 ALA A CA 1
ATOM 3271 C C . ALA A 1 401 ? -7.134 -7.016 -24.113 1.00 90.50 401 ALA A C 1
ATOM 3273 O O . ALA A 1 401 ? -6.162 -7.765 -24.137 1.00 90.50 401 ALA A O 1
ATOM 3274 N N . GLU A 1 402 ? -7.292 -6.005 -24.975 1.00 92.44 402 GLU A N 1
ATOM 3275 C CA . GLU A 1 402 ? -6.272 -5.615 -25.962 1.00 92.44 402 GLU A CA 1
ATOM 3276 C C . GLU A 1 402 ? -4.952 -5.262 -25.258 1.00 92.44 402 GLU A C 1
ATOM 3278 O O . GLU A 1 402 ? -3.906 -5.821 -25.588 1.00 92.44 402 GLU A O 1
ATOM 3283 N N . GLY A 1 403 ? -5.006 -4.417 -24.220 1.00 93.19 403 GLY A N 1
ATOM 3284 C CA . GLY A 1 403 ? -3.826 -4.043 -23.435 1.00 93.19 403 GLY A CA 1
ATOM 3285 C C . GLY A 1 403 ? -3.099 -5.242 -22.813 1.00 93.19 403 GLY A C 1
ATOM 3286 O O . GLY A 1 403 ? -1.881 -5.362 -22.934 1.00 93.19 403 GLY A O 1
ATOM 3287 N N . LEU A 1 404 ? -3.840 -6.170 -22.202 1.00 95.12 404 LEU A N 1
ATOM 3288 C CA . LEU A 1 404 ? -3.276 -7.415 -21.667 1.00 95.12 404 LEU A CA 1
ATOM 3289 C C . LEU A 1 404 ? -2.711 -8.309 -22.772 1.00 95.12 404 LEU A C 1
ATOM 3291 O O . LEU A 1 404 ? -1.655 -8.906 -22.583 1.00 95.12 404 LEU A O 1
ATOM 3295 N N . GLY A 1 405 ? -3.378 -8.385 -23.925 1.00 96.81 405 GLY A N 1
ATOM 3296 C CA . GLY A 1 405 ? -2.902 -9.134 -25.084 1.00 96.81 405 GLY A CA 1
ATOM 3297 C C . GLY A 1 405 ? -1.534 -8.648 -25.563 1.00 96.81 405 GLY A C 1
ATOM 3298 O O . GLY A 1 405 ? -0.653 -9.466 -25.810 1.00 96.81 405 GLY A O 1
ATOM 3299 N N . HIS A 1 406 ? -1.326 -7.333 -25.629 1.00 96.88 406 HIS A N 1
ATOM 3300 C CA . HIS A 1 406 ? -0.021 -6.750 -25.951 1.00 96.88 406 HIS A CA 1
ATOM 3301 C C . HIS A 1 406 ? 1.044 -7.056 -24.882 1.00 96.88 406 HIS A C 1
ATOM 3303 O O . HIS A 1 406 ? 2.164 -7.441 -25.213 1.00 96.88 406 HIS A O 1
ATOM 3309 N N . LEU A 1 407 ? 0.704 -6.958 -23.590 1.00 97.75 407 LEU A N 1
ATOM 3310 C CA . LEU A 1 407 ? 1.649 -7.293 -22.516 1.00 97.75 407 LEU A CA 1
ATOM 3311 C C . LEU A 1 407 ? 2.060 -8.772 -22.538 1.00 97.75 407 LEU A C 1
ATOM 3313 O O . LEU A 1 407 ? 3.243 -9.066 -22.381 1.00 97.75 407 LEU A O 1
ATOM 3317 N N . HIS A 1 408 ? 1.124 -9.694 -22.785 1.00 97.94 408 HIS A N 1
ATOM 3318 C CA . HIS A 1 408 ? 1.438 -11.120 -22.944 1.00 97.94 408 HIS A CA 1
ATOM 3319 C C . HIS A 1 408 ? 2.361 -11.367 -24.132 1.00 97.94 408 HIS A C 1
ATOM 3321 O O . HIS A 1 408 ? 3.383 -12.021 -23.964 1.00 97.94 408 HIS A O 1
ATOM 3327 N N . LYS A 1 409 ? 2.091 -10.762 -25.296 1.00 97.25 409 LYS A N 1
ATOM 3328 C CA . LYS A 1 409 ? 3.001 -10.853 -26.451 1.00 97.25 409 LYS A CA 1
ATOM 3329 C C . LYS A 1 409 ? 4.398 -10.330 -26.119 1.00 97.25 409 LYS A C 1
ATOM 3331 O O . LYS A 1 409 ? 5.384 -10.963 -26.473 1.00 97.25 409 LYS A O 1
ATOM 3336 N N . CYS A 1 410 ? 4.504 -9.194 -25.427 1.00 97.62 410 CYS A N 1
ATOM 3337 C CA . CYS A 1 410 ? 5.795 -8.663 -24.983 1.00 97.62 410 CYS A CA 1
ATOM 3338 C C . CYS A 1 410 ? 6.532 -9.642 -24.054 1.00 97.62 410 CYS A C 1
ATOM 3340 O O . CYS A 1 410 ? 7.733 -9.869 -24.209 1.00 97.62 410 CYS A O 1
ATOM 3342 N N . TYR A 1 411 ? 5.817 -10.248 -23.106 1.00 98.00 411 TYR A N 1
ATOM 3343 C CA . TYR A 1 411 ? 6.371 -11.256 -22.209 1.00 98.00 411 TYR A CA 1
ATOM 3344 C C . TYR A 1 411 ? 6.856 -12.504 -22.972 1.00 98.00 411 TYR A C 1
ATOM 3346 O O . TYR A 1 411 ? 7.990 -12.935 -22.776 1.00 98.00 411 TYR A O 1
ATOM 3354 N N . GLU A 1 412 ? 6.057 -13.015 -23.912 1.00 96.25 412 GLU A N 1
ATOM 3355 C CA . GLU A 1 412 ? 6.361 -14.199 -24.732 1.00 96.25 412 GLU A CA 1
ATOM 3356 C C . GLU A 1 412 ? 7.547 -14.004 -25.693 1.00 96.25 412 GLU A C 1
ATOM 3358 O O . GLU A 1 412 ? 8.210 -14.976 -26.050 1.00 96.25 412 GLU A O 1
ATOM 3363 N N . LEU A 1 413 ? 7.858 -12.763 -26.093 1.00 94.88 413 LEU A N 1
ATOM 3364 C CA . LEU A 1 413 ? 9.009 -12.457 -26.955 1.00 94.88 413 LEU A CA 1
ATOM 3365 C C . LEU A 1 413 ? 10.375 -12.698 -26.278 1.00 94.88 413 LEU A C 1
ATOM 3367 O O . LEU A 1 413 ? 11.386 -12.698 -26.975 1.00 94.88 413 LEU A O 1
ATOM 3371 N N . ASN A 1 414 ? 10.420 -12.899 -24.953 1.00 93.12 414 ASN A N 1
ATOM 3372 C CA . ASN A 1 414 ? 11.630 -13.161 -24.156 1.00 93.12 414 ASN A CA 1
ATOM 3373 C C . ASN A 1 414 ? 12.805 -12.184 -24.416 1.00 93.12 414 ASN A C 1
ATOM 3375 O O . ASN A 1 414 ? 13.978 -12.562 -24.371 1.00 93.12 414 ASN A O 1
ATOM 3379 N N . SER A 1 415 ? 12.488 -10.917 -24.680 1.00 93.81 415 SER A N 1
ATOM 3380 C CA . SER A 1 415 ? 13.442 -9.844 -24.967 1.00 93.81 415 SER A CA 1
ATOM 3381 C C . SER A 1 415 ? 13.852 -9.077 -23.702 1.00 93.81 415 SER A C 1
ATOM 3383 O O . SER A 1 415 ? 13.458 -9.413 -22.581 1.00 93.81 415 SER A O 1
ATOM 3385 N N . SER A 1 416 ? 14.600 -7.980 -23.875 1.00 93.56 416 SER A N 1
ATOM 3386 C CA . SER A 1 416 ? 14.967 -7.060 -22.788 1.00 93.56 416 SER A CA 1
ATOM 3387 C C . SER A 1 416 ? 13.756 -6.426 -22.077 1.00 93.56 416 SER A C 1
ATOM 3389 O O . SER A 1 416 ? 13.871 -5.980 -20.931 1.00 93.56 416 SER A O 1
ATOM 3391 N N . ARG A 1 417 ? 12.585 -6.408 -22.736 1.00 95.44 417 ARG A N 1
ATOM 3392 C CA . ARG A 1 417 ? 11.336 -5.798 -22.249 1.00 95.44 417 ARG A CA 1
ATOM 3393 C C . ARG A 1 417 ? 10.370 -6.769 -21.592 1.00 95.44 417 ARG A C 1
ATOM 3395 O O . ARG A 1 417 ? 9.528 -6.333 -20.803 1.00 95.44 417 ARG A O 1
ATOM 3402 N N . SER A 1 418 ? 10.515 -8.065 -21.846 1.00 96.50 418 SER A N 1
ATOM 3403 C CA . SER A 1 418 ? 9.666 -9.096 -21.250 1.00 96.50 418 SER A CA 1
ATOM 3404 C C . SER A 1 418 ? 9.586 -9.022 -19.721 1.00 96.50 418 SER A C 1
ATOM 3406 O O . SER A 1 418 ? 8.483 -9.194 -19.199 1.00 96.50 418 SER A O 1
ATOM 3408 N N . PRO A 1 419 ? 10.655 -8.686 -18.967 1.00 97.81 419 PRO A N 1
ATOM 3409 C CA . PRO A 1 419 ? 10.529 -8.617 -17.517 1.00 97.81 419 PRO A CA 1
ATOM 3410 C C . PRO A 1 419 ? 9.701 -7.420 -17.017 1.00 97.81 419 PRO A C 1
ATOM 3412 O O . PRO A 1 419 ? 8.987 -7.554 -16.024 1.00 97.81 419 PRO A O 1
ATOM 3415 N N . PHE A 1 420 ? 9.680 -6.288 -17.736 1.00 96.81 420 PHE A N 1
ATOM 3416 C CA . PHE A 1 420 ? 8.736 -5.200 -17.443 1.00 96.81 420 PHE A CA 1
ATOM 3417 C C . PHE A 1 420 ? 7.288 -5.641 -17.660 1.00 96.81 420 PHE A C 1
ATOM 3419 O O . PHE A 1 420 ? 6.434 -5.388 -16.810 1.00 96.81 420 PHE A O 1
ATOM 3426 N N . ALA A 1 421 ? 7.012 -6.318 -18.779 1.00 97.94 421 ALA A N 1
ATOM 3427 C CA . ALA A 1 421 ? 5.684 -6.856 -19.053 1.00 97.94 421 ALA A CA 1
ATOM 3428 C C . ALA A 1 421 ? 5.260 -7.871 -17.983 1.00 97.94 421 ALA A C 1
ATOM 3430 O O . ALA A 1 421 ? 4.135 -7.801 -17.498 1.00 97.94 421 ALA A O 1
ATOM 3431 N N . GLY A 1 422 ? 6.172 -8.744 -17.546 1.00 98.25 422 GLY A N 1
ATOM 3432 C CA . GLY A 1 422 ? 5.910 -9.698 -16.472 1.00 98.25 422 GLY A CA 1
ATOM 3433 C C . GLY A 1 422 ? 5.605 -9.035 -15.127 1.00 98.25 422 GLY A C 1
ATOM 3434 O O . GLY A 1 422 ? 4.644 -9.437 -14.475 1.00 98.25 422 GLY A O 1
ATOM 3435 N N . ILE A 1 423 ? 6.328 -7.974 -14.736 1.00 97.81 423 ILE A N 1
ATOM 3436 C CA . ILE A 1 423 ? 5.985 -7.179 -13.540 1.00 97.81 423 ILE A CA 1
ATOM 3437 C C . ILE A 1 423 ? 4.571 -6.595 -13.675 1.00 97.81 423 ILE A C 1
ATOM 3439 O O . ILE A 1 423 ? 3.755 -6.756 -12.771 1.00 97.81 423 ILE A O 1
ATOM 3443 N N . LEU A 1 424 ? 4.254 -5.948 -14.804 1.00 96.50 424 LEU A N 1
ATOM 3444 C CA . LEU A 1 424 ? 2.941 -5.326 -15.027 1.00 96.50 424 LEU A CA 1
ATOM 3445 C C . LEU A 1 424 ? 1.797 -6.350 -15.014 1.00 96.50 424 LEU A C 1
ATOM 3447 O O . LEU A 1 424 ? 0.767 -6.104 -14.389 1.00 96.50 424 LEU A O 1
ATOM 3451 N N . LEU A 1 425 ? 1.984 -7.499 -15.668 1.00 97.69 425 LEU A N 1
ATOM 3452 C CA . LEU A 1 425 ? 1.031 -8.611 -15.661 1.00 97.69 425 LEU A CA 1
ATOM 3453 C C . LEU A 1 425 ? 0.845 -9.176 -14.252 1.00 97.69 425 LEU A C 1
ATOM 3455 O O . LEU A 1 425 ? -0.280 -9.448 -13.844 1.00 97.69 425 LEU A O 1
ATOM 3459 N N . SER A 1 426 ? 1.925 -9.310 -13.486 1.00 97.38 426 SER A N 1
ATOM 3460 C CA . SER A 1 426 ? 1.861 -9.834 -12.121 1.00 97.38 426 SER A CA 1
ATOM 3461 C C . SER A 1 426 ? 1.111 -8.882 -11.198 1.00 97.38 426 SER A C 1
ATOM 3463 O O . SER A 1 426 ? 0.187 -9.308 -10.517 1.00 97.38 426 SER A O 1
ATOM 3465 N N . LEU A 1 427 ? 1.412 -7.580 -11.241 1.00 94.44 427 LEU A N 1
ATOM 3466 C CA . LEU A 1 427 ? 0.664 -6.566 -10.487 1.00 94.44 427 LEU A CA 1
ATOM 3467 C C . LEU A 1 427 ? -0.817 -6.523 -10.900 1.00 94.44 427 LEU A C 1
ATOM 3469 O O . LEU A 1 427 ? -1.697 -6.399 -10.048 1.00 94.44 427 LEU A O 1
ATOM 3473 N N . TYR A 1 428 ? -1.109 -6.692 -12.194 1.00 93.12 428 TYR A N 1
ATOM 3474 C CA . TYR A 1 428 ? -2.479 -6.823 -12.684 1.00 93.12 428 TYR A CA 1
ATOM 3475 C C . TYR A 1 428 ? -3.199 -8.028 -12.061 1.00 93.12 428 TYR A C 1
ATOM 3477 O O . TYR A 1 428 ? -4.296 -7.871 -11.521 1.00 93.12 428 TYR A O 1
ATOM 3485 N N . TYR A 1 429 ? -2.576 -9.207 -12.087 1.00 92.75 429 TYR A N 1
ATOM 3486 C CA . TYR A 1 429 ? -3.143 -10.425 -11.507 1.00 92.75 429 TYR A CA 1
ATOM 3487 C C . TYR A 1 429 ? -3.148 -10.436 -9.975 1.00 92.75 429 TYR A C 1
ATOM 3489 O O . TYR A 1 429 ? -3.841 -11.247 -9.375 1.00 92.75 429 TYR A O 1
ATOM 3497 N N . ILE A 1 430 ? -2.411 -9.545 -9.316 1.00 88.62 430 ILE A N 1
ATOM 3498 C CA . ILE A 1 430 ? -2.436 -9.399 -7.859 1.00 88.62 430 ILE A CA 1
ATOM 3499 C C . ILE A 1 430 ? -3.626 -8.543 -7.406 1.00 88.62 430 ILE A C 1
ATOM 3501 O O . ILE A 1 430 ? -4.349 -8.934 -6.487 1.00 88.62 430 ILE A O 1
ATOM 3505 N N . ASP A 1 431 ? -3.834 -7.378 -8.027 1.00 82.94 431 ASP A N 1
ATOM 3506 C CA . ASP A 1 431 ? -4.768 -6.367 -7.506 1.00 82.94 431 ASP A CA 1
ATOM 3507 C C . ASP A 1 431 ? -6.035 -6.176 -8.347 1.00 82.94 431 ASP A C 1
ATOM 3509 O O . ASP A 1 431 ? -7.095 -5.858 -7.803 1.00 82.94 431 ASP A O 1
ATOM 3513 N N . LEU A 1 432 ? -5.952 -6.342 -9.668 1.00 82.00 432 LEU A N 1
ATOM 3514 C CA . LEU A 1 432 ? -7.035 -5.974 -10.585 1.00 82.00 432 LEU A CA 1
ATOM 3515 C C . LEU A 1 432 ? -7.868 -7.178 -11.011 1.00 82.00 432 LEU A C 1
ATOM 3517 O O . LEU A 1 432 ? -9.095 -7.100 -11.022 1.00 82.00 432 LEU A O 1
ATOM 3521 N N . GLU A 1 433 ? -7.225 -8.299 -11.318 1.00 86.38 433 GLU A N 1
ATOM 3522 C CA . GLU A 1 433 ? -7.888 -9.571 -11.598 1.00 86.38 433 GLU A CA 1
ATOM 3523 C C . GLU A 1 433 ? -7.207 -10.682 -10.796 1.00 86.38 433 GLU A C 1
ATOM 3525 O O . GLU A 1 433 ? -6.364 -11.381 -11.351 1.00 86.38 433 GLU A O 1
ATOM 3530 N N . PRO A 1 434 ? -7.547 -10.820 -9.495 1.00 85.50 434 PRO A N 1
ATOM 3531 C CA . PRO A 1 434 ? -6.863 -11.725 -8.577 1.00 85.50 434 PRO A CA 1
ATOM 3532 C C . PRO A 1 434 ? -6.718 -13.154 -9.128 1.00 85.50 434 PRO A C 1
ATOM 3534 O O . PRO A 1 434 ? -7.681 -13.919 -9.158 1.00 85.50 434 PRO A O 1
ATOM 3537 N N . ASP A 1 435 ? -5.503 -13.492 -9.545 1.00 90.81 435 ASP A N 1
ATOM 3538 C CA . ASP A 1 435 ? -5.036 -14.793 -10.023 1.00 90.81 435 ASP A CA 1
ATOM 3539 C C . ASP A 1 435 ? -3.578 -14.949 -9.573 1.00 90.81 435 ASP A C 1
ATOM 3541 O O . ASP A 1 435 ? -2.617 -14.765 -10.327 1.00 90.81 435 ASP A O 1
ATOM 3545 N N . ILE A 1 436 ? -3.419 -15.215 -8.274 1.00 90.81 436 ILE A N 1
ATOM 3546 C CA . ILE A 1 436 ? -2.103 -15.260 -7.633 1.00 90.81 436 ILE A CA 1
ATOM 3547 C C . ILE A 1 436 ? -1.229 -16.350 -8.259 1.00 90.81 436 ILE A C 1
ATOM 3549 O O . ILE A 1 436 ? -0.039 -16.132 -8.435 1.00 90.81 436 ILE A O 1
ATOM 3553 N N . THR A 1 437 ? -1.808 -17.475 -8.690 1.00 93.50 437 THR A N 1
ATOM 3554 C CA . THR A 1 437 ? -1.071 -18.551 -9.369 1.00 93.50 437 THR A CA 1
ATOM 3555 C C . THR A 1 437 ? -0.427 -18.075 -10.670 1.00 93.50 437 THR A C 1
ATOM 3557 O O . THR A 1 437 ? 0.742 -18.378 -10.910 1.00 93.50 437 THR A O 1
ATOM 3560 N N . LYS A 1 438 ? -1.139 -17.295 -11.498 1.00 94.69 438 LYS A N 1
ATOM 3561 C CA . LYS A 1 438 ? -0.534 -16.695 -12.698 1.00 94.69 438 LYS A CA 1
ATOM 3562 C C . LYS A 1 438 ? 0.560 -15.693 -12.356 1.00 94.69 438 LYS A C 1
ATOM 3564 O O . LYS A 1 438 ? 1.607 -15.722 -12.996 1.00 94.69 438 LYS A O 1
ATOM 3569 N N . ALA A 1 439 ? 0.334 -14.828 -11.366 1.00 96.00 439 ALA A N 1
ATOM 3570 C CA . ALA A 1 439 ? 1.352 -13.873 -10.926 1.00 96.00 439 ALA A CA 1
ATOM 3571 C C . ALA A 1 439 ? 2.627 -14.595 -10.452 1.00 96.00 439 ALA A C 1
ATOM 3573 O O . ALA A 1 439 ? 3.722 -14.259 -10.895 1.00 96.00 439 ALA A O 1
ATOM 3574 N N . THR A 1 440 ? 2.478 -15.632 -9.623 1.00 96.31 440 THR A N 1
ATOM 3575 C CA . THR A 1 440 ? 3.575 -16.481 -9.143 1.00 96.31 440 THR A CA 1
ATOM 3576 C C . THR A 1 440 ? 4.327 -17.126 -10.302 1.00 96.31 440 THR A C 1
ATOM 3578 O O . THR A 1 440 ? 5.531 -16.931 -10.414 1.00 96.31 440 THR A O 1
ATOM 3581 N N . SER A 1 441 ? 3.627 -17.797 -11.223 1.00 97.50 441 SER A N 1
ATOM 3582 C CA . SER A 1 441 ? 4.251 -18.457 -12.378 1.00 97.50 441 SER A CA 1
ATOM 3583 C C . SER A 1 441 ? 5.086 -17.501 -13.240 1.00 97.50 441 SER A C 1
ATOM 3585 O O . SER A 1 441 ? 6.192 -17.852 -13.656 1.00 97.50 441 SER A O 1
ATOM 3587 N N . ILE A 1 442 ? 4.577 -16.292 -13.501 1.00 98.06 442 ILE A N 1
ATOM 3588 C CA . ILE A 1 442 ? 5.283 -15.283 -14.302 1.00 98.06 442 ILE A CA 1
ATOM 3589 C C . ILE A 1 442 ? 6.560 -14.823 -13.587 1.00 98.06 442 ILE A C 1
ATOM 3591 O O . ILE A 1 442 ? 7.628 -14.767 -14.204 1.00 98.06 442 ILE A O 1
ATOM 3595 N N . ILE A 1 443 ? 6.462 -14.488 -12.297 1.00 97.88 443 ILE A N 1
ATOM 3596 C CA . ILE A 1 443 ? 7.590 -13.953 -11.525 1.00 97.88 443 ILE A CA 1
ATOM 3597 C C . ILE A 1 443 ? 8.628 -15.023 -11.208 1.00 97.88 443 ILE A C 1
ATOM 3599 O O . ILE A 1 443 ? 9.815 -14.709 -11.249 1.00 97.88 443 ILE A O 1
ATOM 3603 N N . GLU A 1 444 ? 8.236 -16.265 -10.937 1.00 96.50 444 GLU A N 1
ATOM 3604 C CA . GLU A 1 444 ? 9.171 -17.374 -10.720 1.00 96.50 444 GLU A CA 1
ATOM 3605 C C . GLU A 1 444 ? 10.021 -17.613 -11.969 1.00 96.50 444 GLU A C 1
ATOM 3607 O O . GLU A 1 444 ? 11.247 -17.600 -11.878 1.00 96.50 444 GLU A O 1
ATOM 3612 N N . SER A 1 445 ? 9.397 -17.674 -13.151 1.00 96.69 445 SER A N 1
ATOM 3613 C CA . SER A 1 445 ? 10.119 -17.807 -14.423 1.00 96.69 445 SER A CA 1
ATOM 3614 C C . SER A 1 445 ? 11.121 -16.665 -14.660 1.00 96.69 445 SER A C 1
ATOM 3616 O O . SER A 1 445 ? 12.247 -16.888 -15.109 1.00 96.69 445 SER A O 1
ATOM 3618 N N . LEU A 1 446 ? 10.757 -15.425 -14.316 1.00 97.44 446 LEU A N 1
ATOM 3619 C CA . LEU A 1 446 ? 11.671 -14.283 -14.427 1.00 97.44 446 LEU A CA 1
ATOM 3620 C C . LEU A 1 446 ? 12.780 -14.307 -13.369 1.00 97.44 446 LEU A C 1
ATOM 3622 O O . LEU A 1 446 ? 13.908 -13.898 -13.649 1.00 97.44 446 LEU A O 1
ATOM 3626 N N . SER A 1 447 ? 12.466 -14.796 -12.172 1.00 96.56 447 SER A N 1
ATOM 3627 C CA . SER A 1 447 ? 13.384 -14.906 -11.037 1.00 96.56 447 SER A CA 1
ATOM 3628 C C . SER A 1 447 ? 14.421 -16.015 -11.247 1.00 96.56 447 SER A C 1
ATOM 3630 O O . SER A 1 447 ? 15.555 -15.863 -10.806 1.00 96.56 447 SER A O 1
ATOM 3632 N N . GLU A 1 448 ? 14.087 -17.084 -11.977 1.00 95.62 448 GLU A N 1
ATOM 3633 C CA . GLU A 1 448 ? 15.059 -18.081 -12.453 1.00 95.62 448 GLU A CA 1
ATOM 3634 C C . GLU A 1 448 ? 16.095 -17.451 -13.396 1.00 95.62 448 GLU A C 1
ATOM 3636 O O . GLU A 1 448 ? 17.291 -17.732 -13.294 1.00 95.62 448 GLU A O 1
ATOM 3641 N N . LYS A 1 449 ? 15.655 -16.553 -14.289 1.00 95.00 449 LYS A N 1
ATOM 3642 C CA . LYS A 1 449 ? 16.531 -15.861 -15.249 1.00 95.00 449 LYS A CA 1
ATOM 3643 C C . LYS A 1 449 ? 17.358 -14.740 -14.603 1.00 95.00 449 LYS A C 1
ATOM 3645 O O . LYS A 1 449 ? 18.525 -14.553 -14.957 1.00 95.00 449 LYS A O 1
ATOM 3650 N N . TYR A 1 450 ? 16.774 -13.994 -13.665 1.00 97.12 450 TYR A N 1
ATOM 3651 C CA . TYR A 1 450 ? 17.414 -12.863 -12.984 1.00 97.12 450 TYR A CA 1
ATOM 3652 C C . TYR A 1 450 ? 17.223 -12.944 -11.455 1.00 97.12 450 TYR A C 1
ATOM 3654 O O . TYR A 1 450 ? 16.451 -12.170 -10.877 1.00 97.12 450 TYR A O 1
ATOM 3662 N N . PRO A 1 451 ? 17.937 -13.854 -10.769 1.00 96.56 451 PRO A N 1
ATOM 3663 C CA . PRO A 1 451 ? 17.750 -14.110 -9.337 1.00 96.56 451 PRO A CA 1
ATOM 3664 C C . PRO A 1 451 ? 18.121 -12.926 -8.435 1.00 96.56 451 PRO A C 1
ATOM 3666 O O . PRO A 1 451 ? 17.677 -12.863 -7.289 1.00 96.56 451 PRO A O 1
ATOM 3669 N N . GLY A 1 452 ? 18.922 -11.978 -8.931 1.00 95.75 452 GLY A N 1
ATOM 3670 C CA . GLY A 1 452 ? 19.297 -10.756 -8.220 1.00 95.75 452 GLY A CA 1
ATOM 3671 C C . GLY A 1 452 ? 18.328 -9.589 -8.404 1.00 95.75 452 GLY A C 1
ATOM 3672 O O . GLY A 1 452 ? 18.603 -8.492 -7.925 1.00 95.75 452 GLY A O 1
ATOM 3673 N N . CYS A 1 453 ? 17.213 -9.768 -9.117 1.00 97.38 453 CYS A N 1
ATOM 3674 C CA . CYS A 1 453 ? 16.309 -8.660 -9.396 1.00 97.38 453 CYS A CA 1
ATOM 3675 C C . CYS A 1 453 ? 15.537 -8.208 -8.150 1.00 97.38 453 CYS A C 1
ATOM 3677 O O . CYS A 1 453 ? 14.616 -8.881 -7.687 1.00 97.38 453 CYS A O 1
ATOM 3679 N N . VAL A 1 454 ? 15.857 -7.014 -7.647 1.00 97.88 454 VAL A N 1
ATOM 3680 C CA . VAL A 1 454 ? 15.200 -6.404 -6.476 1.00 97.88 454 VAL A CA 1
ATOM 3681 C C . VAL A 1 454 ? 13.695 -6.224 -6.700 1.00 97.88 454 VAL A C 1
ATOM 3683 O O . VAL A 1 454 ? 12.910 -6.486 -5.792 1.00 97.88 454 VAL A O 1
ATOM 3686 N N . LEU A 1 455 ? 13.273 -5.848 -7.914 1.00 97.50 455 LEU A N 1
ATOM 3687 C CA . LEU A 1 455 ? 11.852 -5.681 -8.236 1.00 97.50 455 LEU A CA 1
ATOM 3688 C C . LEU A 1 455 ? 11.087 -7.009 -8.205 1.00 97.50 455 LEU A C 1
ATOM 3690 O O . LEU A 1 455 ? 9.943 -7.022 -7.767 1.00 97.50 455 LEU A O 1
ATOM 3694 N N . PHE A 1 456 ? 11.694 -8.130 -8.613 1.00 98.25 456 PHE A N 1
ATOM 3695 C CA . PHE A 1 456 ? 11.021 -9.434 -8.540 1.00 98.25 456 PHE A CA 1
ATOM 3696 C C . PHE A 1 456 ? 10.899 -9.924 -7.104 1.00 98.25 456 PHE A C 1
ATOM 3698 O O . PHE A 1 456 ? 9.851 -10.443 -6.734 1.00 98.25 456 PHE A O 1
ATOM 3705 N N . HIS A 1 457 ? 11.920 -9.700 -6.271 1.00 98.31 457 HIS A N 1
ATOM 3706 C CA . HIS A 1 457 ? 11.814 -9.963 -4.833 1.00 98.31 457 HIS A CA 1
ATOM 3707 C C . HIS A 1 457 ? 10.706 -9.125 -4.190 1.00 98.31 457 HIS A C 1
ATOM 3709 O O . HIS A 1 457 ? 9.917 -9.660 -3.420 1.00 98.31 457 HIS A O 1
ATOM 3715 N N . TRP A 1 458 ? 10.572 -7.850 -4.560 1.00 98.00 458 TRP A N 1
ATOM 3716 C CA . TRP A 1 458 ? 9.443 -7.029 -4.113 1.00 98.00 458 TRP A CA 1
ATOM 3717 C C . TRP A 1 458 ? 8.087 -7.569 -4.604 1.00 98.00 458 TRP A C 1
ATOM 3719 O O . TRP A 1 458 ? 7.161 -7.707 -3.812 1.00 98.00 458 TRP A O 1
ATOM 3729 N N . VAL A 1 459 ? 7.937 -7.964 -5.874 1.00 98.00 459 VAL A N 1
ATOM 3730 C CA . VAL A 1 459 ? 6.663 -8.563 -6.326 1.00 98.00 459 VAL A CA 1
ATOM 3731 C C . VAL A 1 459 ? 6.376 -9.883 -5.592 1.00 98.00 459 VAL A C 1
ATOM 3733 O O . VAL A 1 459 ? 5.244 -10.109 -5.167 1.00 98.00 459 VAL A O 1
ATOM 3736 N N . ASN A 1 460 ? 7.388 -10.723 -5.360 1.00 98.06 460 ASN A N 1
ATOM 3737 C CA . ASN A 1 460 ? 7.256 -11.948 -4.566 1.00 98.06 460 ASN A CA 1
ATOM 3738 C C . ASN A 1 460 ? 6.853 -11.670 -3.111 1.00 98.06 460 ASN A C 1
ATOM 3740 O O . ASN A 1 460 ? 6.082 -12.445 -2.535 1.00 98.06 460 ASN A O 1
ATOM 3744 N N . SER A 1 461 ? 7.305 -10.561 -2.512 1.00 97.44 461 SER A N 1
ATOM 3745 C CA . SER A 1 461 ? 6.852 -10.173 -1.175 1.00 97.44 461 SER A CA 1
ATOM 3746 C C . SER A 1 461 ? 5.378 -9.778 -1.171 1.00 97.44 461 SER A C 1
ATOM 3748 O O . SER A 1 461 ? 4.646 -10.175 -0.266 1.00 97.44 461 SER A O 1
ATOM 3750 N N . VAL A 1 462 ? 4.910 -9.076 -2.207 1.00 94.88 462 VAL A N 1
ATOM 3751 C CA . VAL A 1 462 ? 3.487 -8.745 -2.371 1.00 94.88 462 VAL A CA 1
ATOM 3752 C C . VAL A 1 462 ? 2.647 -10.011 -2.583 1.00 94.88 462 VAL A C 1
ATOM 3754 O O . VAL A 1 462 ? 1.613 -10.161 -1.934 1.00 94.88 462 VAL A O 1
ATOM 3757 N N . ILE A 1 463 ? 3.094 -10.950 -3.425 1.00 94.44 463 ILE A N 1
ATOM 3758 C CA . ILE A 1 463 ? 2.441 -12.258 -3.630 1.00 94.44 463 ILE A CA 1
ATOM 3759 C C . ILE A 1 463 ? 2.322 -13.015 -2.301 1.00 94.44 463 ILE A C 1
ATOM 3761 O O . ILE A 1 463 ? 1.231 -13.446 -1.923 1.00 94.44 463 ILE A O 1
ATOM 3765 N N . SER A 1 464 ? 3.428 -13.122 -1.562 1.00 92.56 464 SER A N 1
ATOM 3766 C CA . SER A 1 464 ? 3.474 -13.792 -0.257 1.00 92.56 464 SER A CA 1
ATOM 3767 C C . SER A 1 464 ? 2.510 -13.138 0.732 1.00 92.56 464 SER A C 1
ATOM 3769 O O . SER A 1 464 ? 1.710 -13.811 1.382 1.00 92.56 464 SER A O 1
ATOM 3771 N N . TRP A 1 465 ? 2.508 -11.805 0.793 1.00 88.25 465 TRP A N 1
ATOM 3772 C CA . TRP A 1 465 ? 1.594 -11.051 1.643 1.00 88.25 465 TRP A CA 1
ATOM 3773 C C . TRP A 1 465 ? 0.121 -11.291 1.280 1.00 88.25 465 TRP A C 1
ATOM 3775 O O . TRP A 1 465 ? -0.707 -11.503 2.169 1.00 88.25 465 TRP A O 1
ATOM 3785 N N . LYS A 1 466 ? -0.225 -11.339 -0.013 1.00 85.81 466 LYS A N 1
ATOM 3786 C CA . LYS A 1 466 ? -1.592 -11.644 -0.476 1.00 85.81 466 LYS A CA 1
ATOM 3787 C C . LYS A 1 466 ? -2.041 -13.056 -0.102 1.00 85.81 466 LYS A C 1
ATOM 3789 O O . LYS A 1 466 ? -3.219 -13.238 0.199 1.00 85.81 466 LYS A O 1
ATOM 3794 N N . ASN A 1 467 ? -1.107 -14.002 -0.027 1.00 85.50 467 ASN A N 1
ATOM 3795 C CA . ASN A 1 467 ? -1.330 -15.370 0.446 1.00 85.50 467 ASN A CA 1
ATOM 3796 C C . ASN A 1 467 ? -1.293 -15.516 1.981 1.00 85.50 467 ASN A C 1
ATOM 3798 O O . ASN A 1 467 ? -1.307 -16.636 2.487 1.00 85.50 467 ASN A O 1
ATOM 3802 N N . ASN A 1 468 ? -1.260 -14.411 2.738 1.00 80.25 468 ASN A N 1
ATOM 3803 C CA . ASN A 1 468 ? -1.108 -14.390 4.200 1.00 80.25 468 ASN A CA 1
ATOM 3804 C C . ASN A 1 468 ? 0.194 -15.055 4.703 1.00 80.25 468 ASN A C 1
ATOM 3806 O O . ASN A 1 468 ? 0.272 -15.495 5.848 1.00 80.25 468 ASN A O 1
ATOM 3810 N N . GLN A 1 469 ? 1.234 -15.103 3.867 1.00 85.06 469 GLN A N 1
ATOM 3811 C CA . GLN A 1 469 ? 2.569 -15.612 4.193 1.00 85.06 469 GLN A CA 1
ATOM 3812 C C . GLN A 1 469 ? 3.497 -14.440 4.536 1.00 85.06 469 GLN A C 1
ATOM 3814 O O . GLN A 1 469 ? 4.406 -14.087 3.783 1.00 85.06 469 GLN A O 1
ATOM 3819 N N . LEU A 1 470 ? 3.233 -13.793 5.674 1.00 86.81 470 LEU A N 1
ATOM 3820 C CA . LEU A 1 470 ? 3.948 -12.579 6.087 1.00 86.81 470 LEU A CA 1
ATOM 3821 C C . LEU A 1 470 ? 5.455 -12.817 6.299 1.00 86.81 470 LEU A C 1
ATOM 3823 O O . LEU A 1 470 ? 6.259 -11.956 5.956 1.00 86.81 470 LEU A O 1
ATOM 3827 N N . GLU A 1 471 ? 5.838 -14.003 6.778 1.00 87.81 471 GLU A N 1
ATOM 3828 C CA . GLU A 1 471 ? 7.244 -14.399 6.947 1.00 87.81 471 GLU A CA 1
ATOM 3829 C C . GLU A 1 471 ? 8.004 -14.431 5.623 1.00 87.81 471 GLU A C 1
ATOM 3831 O O . GLU A 1 471 ? 9.055 -13.806 5.482 1.00 87.81 471 GLU A O 1
ATOM 3836 N N . CYS A 1 472 ? 7.430 -15.091 4.615 1.00 93.69 472 CYS A N 1
ATOM 3837 C CA . CYS A 1 472 ? 8.009 -15.141 3.279 1.00 93.69 472 CYS A CA 1
ATOM 3838 C C . CYS A 1 472 ? 8.109 -13.733 2.680 1.00 93.69 472 CYS A C 1
ATOM 3840 O O . CYS A 1 472 ? 9.111 -13.397 2.053 1.00 93.69 472 CYS A O 1
ATOM 3842 N N . ALA A 1 473 ? 7.112 -12.874 2.925 1.00 95.31 473 ALA A N 1
ATOM 3843 C CA . ALA A 1 473 ? 7.145 -11.491 2.462 1.00 95.31 473 ALA A CA 1
ATOM 3844 C C . ALA A 1 473 ? 8.342 -10.711 3.040 1.00 95.31 473 ALA A C 1
ATOM 3846 O O . ALA A 1 473 ? 9.061 -10.038 2.299 1.00 95.31 473 ALA A O 1
ATOM 3847 N N . ILE A 1 474 ? 8.601 -10.855 4.342 1.00 96.19 474 ILE A N 1
ATOM 3848 C CA . ILE A 1 474 ? 9.764 -10.263 5.019 1.00 96.19 474 ILE A CA 1
ATOM 3849 C C . ILE A 1 474 ? 11.074 -10.845 4.475 1.00 96.19 474 ILE A C 1
ATOM 3851 O O . ILE A 1 474 ? 12.020 -10.099 4.215 1.00 96.19 474 ILE A O 1
ATOM 3855 N N . GLU A 1 475 ? 11.143 -12.160 4.259 1.00 96.94 475 GLU A N 1
ATOM 3856 C CA . GLU A 1 475 ? 12.327 -12.820 3.700 1.00 96.94 475 GLU A CA 1
ATOM 3857 C C . GLU A 1 475 ? 12.673 -12.278 2.304 1.00 96.94 475 GLU A C 1
ATOM 3859 O O . GLU A 1 475 ? 13.829 -11.935 2.039 1.00 96.94 475 GLU A O 1
ATOM 3864 N N . TYR A 1 476 ? 11.678 -12.133 1.425 1.00 98.31 476 TYR A N 1
ATOM 3865 C CA . TYR A 1 476 ? 11.874 -11.570 0.091 1.00 98.31 476 TYR A CA 1
ATOM 3866 C C . TYR A 1 476 ? 12.341 -10.111 0.131 1.00 98.31 476 TYR A C 1
ATOM 3868 O O . TYR A 1 476 ? 13.271 -9.759 -0.594 1.00 98.31 476 TYR A O 1
ATOM 3876 N N . LEU A 1 477 ? 11.788 -9.262 1.003 1.00 98.12 477 LEU A N 1
ATOM 3877 C CA . LEU A 1 477 ? 12.262 -7.876 1.138 1.00 98.12 477 LEU A CA 1
ATOM 3878 C C . LEU A 1 477 ? 13.691 -7.798 1.693 1.00 98.12 477 LEU A C 1
ATOM 3880 O O . LEU A 1 477 ? 14.491 -6.982 1.232 1.00 98.12 477 LEU A O 1
ATOM 3884 N N . ASN A 1 478 ? 14.056 -8.680 2.626 1.00 97.12 478 ASN A N 1
ATOM 3885 C CA . ASN A 1 478 ? 15.437 -8.788 3.093 1.00 97.12 478 ASN A CA 1
ATOM 3886 C C . ASN A 1 478 ? 16.379 -9.238 1.962 1.00 97.12 478 ASN A C 1
ATOM 3888 O O . ASN A 1 478 ? 17.465 -8.675 1.816 1.00 97.12 478 ASN A O 1
ATOM 3892 N N . LYS A 1 479 ? 15.969 -10.196 1.115 1.00 96.62 479 LYS A N 1
ATOM 3893 C CA . LYS A 1 479 ? 16.714 -10.563 -0.106 1.00 96.62 479 LYS A CA 1
ATOM 3894 C C . LYS A 1 479 ? 16.853 -9.368 -1.052 1.00 96.62 479 LYS A C 1
ATOM 3896 O O . LYS A 1 479 ? 17.953 -9.110 -1.532 1.00 96.62 479 LYS A O 1
ATOM 3901 N N . ALA A 1 480 ? 15.782 -8.604 -1.263 1.00 97.19 480 ALA A N 1
ATOM 3902 C CA . ALA A 1 480 ? 15.786 -7.399 -2.089 1.00 97.19 480 ALA A CA 1
ATOM 3903 C C . ALA A 1 480 ? 16.828 -6.372 -1.598 1.00 97.19 480 ALA A C 1
ATOM 3905 O O . ALA A 1 480 ? 17.636 -5.886 -2.388 1.00 97.19 480 ALA A O 1
ATOM 3906 N N . LEU A 1 481 ? 16.885 -6.098 -0.287 1.00 95.75 481 LEU A N 1
ATOM 3907 C CA . LEU A 1 481 ? 17.900 -5.213 0.301 1.00 95.75 481 LEU A CA 1
ATOM 3908 C C . LEU A 1 481 ? 19.322 -5.766 0.151 1.00 95.75 481 LEU A C 1
ATOM 3910 O O . LEU A 1 481 ? 20.229 -5.004 -0.177 1.00 95.75 481 LEU A O 1
ATOM 3914 N N . ARG A 1 482 ? 19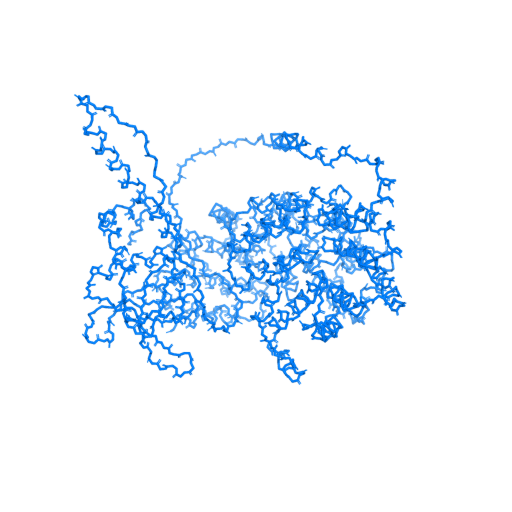.529 -7.078 0.329 1.00 95.31 482 ARG A N 1
ATOM 3915 C CA . ARG A 1 482 ? 20.846 -7.712 0.123 1.00 95.31 482 ARG A CA 1
ATOM 3916 C C . ARG A 1 482 ? 21.335 -7.542 -1.318 1.00 95.31 482 ARG A C 1
ATOM 3918 O O . ARG A 1 482 ? 22.495 -7.194 -1.523 1.00 95.31 482 ARG A O 1
ATOM 3925 N N . TYR A 1 483 ? 20.459 -7.726 -2.308 1.00 95.44 483 TYR A N 1
ATOM 3926 C CA . TYR A 1 483 ? 20.809 -7.564 -3.726 1.00 95.44 483 TYR A CA 1
ATOM 3927 C C . TYR A 1 483 ? 21.025 -6.111 -4.161 1.00 95.44 483 TYR A C 1
ATOM 3929 O O . TYR A 1 483 ? 21.721 -5.882 -5.147 1.00 95.44 483 TYR A O 1
ATOM 3937 N N . CYS A 1 484 ? 20.517 -5.124 -3.415 1.00 91.12 484 CYS A N 1
ATOM 3938 C CA . CYS A 1 484 ? 20.907 -3.728 -3.629 1.00 91.12 484 CYS A CA 1
ATOM 3939 C C . CYS A 1 484 ? 22.413 -3.505 -3.363 1.00 91.12 484 CYS A C 1
ATOM 3941 O O . CYS A 1 484 ? 23.017 -2.622 -3.971 1.00 91.12 484 CYS A O 1
ATOM 3943 N N . GLY A 1 485 ? 23.026 -4.298 -2.474 1.00 87.62 485 GLY A N 1
ATOM 3944 C CA . GLY A 1 485 ? 24.382 -4.074 -1.965 1.00 87.62 485 GLY A CA 1
ATOM 3945 C C . GLY A 1 485 ? 24.457 -2.910 -0.969 1.00 87.62 485 GLY A C 1
ATOM 3946 O O . GLY A 1 485 ? 23.553 -2.081 -0.910 1.00 87.62 485 GLY A O 1
ATOM 3947 N N . GLU A 1 486 ? 25.547 -2.829 -0.197 1.00 78.81 486 GLU A N 1
ATOM 3948 C CA . GLU A 1 486 ? 25.671 -1.938 0.977 1.00 78.81 486 GLU A CA 1
ATOM 3949 C C . GLU A 1 486 ? 25.396 -0.452 0.693 1.00 78.81 486 GLU A C 1
ATOM 3951 O O . GLU A 1 486 ? 24.805 0.241 1.519 1.00 78.81 486 GLU A O 1
ATOM 3956 N N . GLY A 1 487 ? 25.796 0.052 -0.480 1.00 82.69 487 GLY A N 1
ATOM 3957 C CA . GLY A 1 487 ? 25.558 1.449 -0.851 1.00 82.69 487 GLY A CA 1
ATOM 3958 C C . GLY A 1 487 ? 24.075 1.743 -1.088 1.00 82.69 487 GLY A C 1
ATOM 3959 O O . GLY A 1 487 ? 23.480 2.590 -0.425 1.00 82.69 487 GLY A O 1
ATOM 3960 N N . LEU A 1 488 ? 23.458 1.015 -2.022 1.00 90.38 488 LEU A N 1
ATOM 3961 C CA . LEU A 1 488 ? 22.084 1.268 -2.458 1.00 90.38 488 LEU A CA 1
ATOM 3962 C C . LEU A 1 488 ? 21.042 0.769 -1.447 1.00 90.38 488 LEU A C 1
ATOM 3964 O O . LEU A 1 488 ? 19.965 1.354 -1.358 1.00 90.38 488 LEU A O 1
ATOM 3968 N N . SER A 1 489 ? 21.351 -0.262 -0.649 1.00 91.12 489 SER A N 1
ATOM 3969 C CA . SER A 1 489 ? 20.452 -0.765 0.398 1.00 91.12 489 SER A CA 1
ATOM 3970 C C . SER A 1 489 ? 20.144 0.300 1.443 1.00 91.12 489 SER A C 1
ATOM 3972 O O . SER A 1 489 ? 19.018 0.370 1.931 1.00 91.12 489 SER A O 1
ATOM 3974 N N . ASN A 1 490 ? 21.118 1.160 1.762 1.00 88.44 490 ASN A N 1
ATOM 3975 C CA . ASN A 1 490 ? 20.919 2.271 2.687 1.00 88.44 490 ASN A CA 1
ATOM 3976 C C . ASN A 1 490 ? 19.950 3.313 2.119 1.00 88.44 490 ASN A C 1
ATOM 3978 O O . ASN A 1 490 ? 19.177 3.909 2.854 1.00 88.44 490 ASN A O 1
ATOM 3982 N N . GLU A 1 491 ? 19.887 3.464 0.805 1.00 90.12 491 GLU A N 1
ATOM 3983 C CA . GLU A 1 491 ? 19.077 4.497 0.164 1.00 90.12 491 GLU A CA 1
ATOM 3984 C C . GLU A 1 491 ? 17.704 3.999 -0.312 1.00 90.12 491 GLU A C 1
ATOM 3986 O O . GLU A 1 491 ? 16.881 4.815 -0.732 1.00 90.12 491 GLU A O 1
ATOM 3991 N N . ALA A 1 492 ? 17.447 2.688 -0.241 1.00 92.31 492 ALA A N 1
ATOM 3992 C CA . ALA A 1 492 ? 16.250 2.003 -0.736 1.00 92.31 492 ALA A CA 1
ATOM 3993 C C . ALA A 1 492 ? 15.000 2.249 0.137 1.00 92.31 492 ALA A C 1
ATOM 3995 O O . ALA A 1 492 ? 14.429 1.327 0.728 1.00 92.31 492 ALA A O 1
ATOM 3996 N N . ALA A 1 493 ? 14.569 3.508 0.229 1.00 91.69 493 ALA A N 1
ATOM 3997 C CA . ALA A 1 493 ? 13.498 3.957 1.115 1.00 91.69 493 ALA A CA 1
ATOM 3998 C C . ALA A 1 493 ? 12.168 3.206 0.922 1.00 91.69 493 ALA A C 1
ATOM 4000 O O . ALA A 1 493 ? 11.482 2.943 1.907 1.00 91.69 493 ALA A O 1
ATOM 4001 N N . PHE A 1 494 ? 11.802 2.826 -0.308 1.00 92.31 494 PHE A N 1
ATOM 4002 C CA . PHE A 1 494 ? 10.543 2.109 -0.559 1.00 92.31 494 PHE A CA 1
ATOM 4003 C C . PHE A 1 494 ? 10.573 0.670 -0.043 1.00 92.31 494 PHE A C 1
ATOM 4005 O O . PHE A 1 494 ? 9.613 0.224 0.579 1.00 92.31 494 PHE A O 1
ATOM 4012 N N . ILE A 1 495 ? 11.699 -0.026 -0.218 1.00 95.31 495 ILE A N 1
ATOM 4013 C CA . ILE A 1 495 ? 11.877 -1.388 0.300 1.00 95.31 495 ILE A CA 1
ATOM 4014 C C . ILE A 1 495 ? 11.938 -1.371 1.832 1.00 95.31 495 ILE A C 1
ATOM 4016 O O . ILE A 1 495 ? 11.288 -2.186 2.483 1.00 95.31 495 ILE A O 1
ATOM 4020 N N . LYS A 1 496 ? 12.653 -0.401 2.424 1.00 94.81 496 LYS A N 1
ATOM 4021 C CA . LYS A 1 496 ? 12.681 -0.199 3.883 1.00 94.81 496 LYS A CA 1
ATOM 4022 C C . LYS A 1 496 ? 11.294 0.109 4.447 1.00 94.81 496 LYS A C 1
ATOM 4024 O O . LYS A 1 496 ? 10.955 -0.390 5.515 1.00 94.81 496 LYS A O 1
ATOM 4029 N N . TYR A 1 497 ? 10.494 0.912 3.743 1.00 94.81 497 TYR A N 1
ATOM 4030 C CA . TYR A 1 497 ? 9.143 1.264 4.179 1.00 94.81 497 TYR A CA 1
ATOM 4031 C C . TYR A 1 497 ? 8.248 0.026 4.251 1.00 94.81 497 TYR A C 1
ATOM 4033 O O . TYR A 1 497 ? 7.655 -0.235 5.294 1.00 94.81 497 TYR A O 1
ATOM 4041 N N . GLU A 1 498 ? 8.203 -0.754 3.169 1.00 95.06 498 GLU A N 1
ATOM 4042 C CA . GLU A 1 498 ? 7.462 -2.020 3.095 1.00 95.06 498 GLU A CA 1
ATOM 4043 C C . GLU A 1 498 ? 7.929 -3.015 4.169 1.00 95.06 498 GLU A C 1
ATOM 4045 O O . GLU A 1 498 ? 7.116 -3.643 4.847 1.00 95.06 498 GLU A O 1
ATOM 4050 N N . LEU A 1 499 ? 9.241 -3.111 4.397 1.00 96.94 499 LEU A N 1
ATOM 4051 C CA . LEU A 1 499 ? 9.800 -3.996 5.416 1.00 96.94 499 LEU A CA 1
ATOM 4052 C C . LEU A 1 499 ? 9.409 -3.551 6.834 1.00 96.94 499 LEU A C 1
ATOM 4054 O O . LEU A 1 499 ? 8.957 -4.362 7.641 1.00 96.94 499 LEU A O 1
ATOM 4058 N N . GLY A 1 500 ? 9.539 -2.255 7.133 1.00 96.62 500 GLY A N 1
ATOM 4059 C CA . GLY A 1 500 ? 9.100 -1.673 8.401 1.00 96.62 500 GLY A CA 1
ATOM 4060 C C . GLY A 1 500 ? 7.605 -1.869 8.630 1.00 96.62 500 GLY A C 1
ATOM 4061 O O . GLY A 1 500 ? 7.177 -2.180 9.740 1.00 96.62 500 GLY A O 1
ATOM 4062 N N . TRP A 1 501 ? 6.820 -1.763 7.562 1.00 94.06 501 TRP A N 1
ATOM 4063 C CA . TRP A 1 501 ? 5.392 -2.023 7.564 1.00 94.06 501 TRP A CA 1
ATOM 4064 C C . TRP A 1 501 ? 5.046 -3.479 7.920 1.00 94.06 501 TRP A C 1
ATOM 4066 O O . TRP A 1 501 ? 4.178 -3.709 8.763 1.00 94.06 501 TRP A O 1
ATOM 4076 N N . PHE A 1 502 ? 5.740 -4.471 7.361 1.00 94.81 502 PHE A N 1
ATOM 4077 C CA . PHE A 1 502 ? 5.500 -5.871 7.727 1.00 94.81 502 PHE A CA 1
ATOM 4078 C C . PHE A 1 502 ? 5.932 -6.200 9.158 1.00 94.81 502 PHE A C 1
ATOM 4080 O O . PHE A 1 502 ? 5.184 -6.877 9.866 1.00 94.81 502 PHE A O 1
ATOM 4087 N N . TYR A 1 503 ? 7.051 -5.650 9.638 1.00 96.75 503 TYR A N 1
ATOM 4088 C CA . TYR A 1 503 ? 7.410 -5.750 11.058 1.00 96.75 503 TYR A CA 1
ATOM 4089 C C . TYR A 1 503 ? 6.360 -5.097 11.967 1.00 96.75 503 TYR A C 1
ATOM 4091 O O . TYR A 1 503 ? 6.021 -5.638 13.020 1.00 96.75 503 TYR A O 1
ATOM 4099 N N . PHE A 1 504 ? 5.782 -3.970 11.541 1.00 96.19 504 PHE A N 1
ATOM 4100 C CA . PHE A 1 504 ? 4.716 -3.288 12.275 1.00 96.19 504 PHE A CA 1
ATOM 4101 C C . PHE A 1 504 ? 3.465 -4.168 12.409 1.00 96.19 504 PHE A C 1
ATOM 4103 O O . PHE A 1 504 ? 2.903 -4.282 13.498 1.00 96.19 504 PHE A O 1
ATOM 4110 N N . LEU A 1 505 ? 3.062 -4.852 11.333 1.00 92.00 505 LEU A N 1
ATOM 4111 C CA . LEU A 1 505 ? 1.948 -5.808 11.364 1.00 92.00 505 LEU A CA 1
ATOM 4112 C C . LEU A 1 505 ? 2.223 -7.031 12.247 1.00 92.00 505 LEU A C 1
ATOM 4114 O O . LEU A 1 505 ? 1.286 -7.575 12.827 1.00 92.00 505 LEU A O 1
ATOM 4118 N N . ARG A 1 506 ? 3.490 -7.440 12.383 1.00 91.00 506 ARG A N 1
ATOM 4119 C CA . ARG A 1 506 ? 3.913 -8.531 13.276 1.00 91.00 506 ARG A CA 1
ATOM 4120 C C . ARG A 1 506 ? 4.043 -8.142 14.744 1.00 91.00 506 ARG A C 1
ATOM 4122 O O . ARG A 1 506 ? 4.333 -9.009 15.562 1.00 91.00 506 ARG A O 1
ATOM 4129 N N . PHE A 1 507 ? 3.823 -6.873 15.082 1.00 94.81 507 PHE A N 1
ATOM 4130 C CA . PHE A 1 507 ? 4.097 -6.319 16.411 1.00 94.81 507 PHE A CA 1
ATOM 4131 C C . PHE A 1 507 ? 5.585 -6.376 16.794 1.00 94.81 507 PHE A C 1
ATOM 4133 O O . PHE A 1 507 ? 5.937 -6.312 17.971 1.00 94.81 507 PHE A O 1
ATOM 4140 N N . GLU A 1 508 ? 6.477 -6.448 15.803 1.00 95.50 508 GLU A N 1
ATOM 4141 C CA . GLU A 1 508 ? 7.927 -6.372 15.989 1.00 95.50 508 GLU A CA 1
ATOM 4142 C C . GLU A 1 508 ? 8.362 -4.906 16.003 1.00 95.50 508 GLU A C 1
ATOM 4144 O O . GLU A 1 508 ? 9.068 -4.406 15.122 1.00 95.50 508 GLU A O 1
ATOM 4149 N N . TRP A 1 509 ? 7.886 -4.190 17.022 1.00 96.62 509 TRP A N 1
ATOM 4150 C CA . TRP A 1 509 ? 7.949 -2.731 17.109 1.00 96.62 509 TRP A CA 1
ATOM 4151 C C . TRP A 1 509 ? 9.367 -2.176 16.985 1.00 96.62 509 TRP A C 1
ATOM 4153 O O . TRP A 1 509 ? 9.565 -1.151 16.338 1.00 96.62 509 TRP A O 1
ATOM 4163 N N . SER A 1 510 ? 10.360 -2.860 17.559 1.00 97.31 510 SER A N 1
ATOM 4164 C CA . SER A 1 510 ? 11.770 -2.455 17.499 1.00 97.31 510 SER A CA 1
ATOM 4165 C C . SER A 1 510 ? 12.332 -2.520 16.077 1.00 97.31 510 SER A C 1
ATOM 4167 O O . SER A 1 510 ? 13.004 -1.588 15.632 1.00 97.31 510 SER A O 1
ATOM 4169 N N . LEU A 1 511 ? 12.022 -3.588 15.335 1.00 97.19 511 LEU A N 1
ATOM 4170 C CA . LEU A 1 511 ? 12.464 -3.750 13.949 1.00 97.19 511 LEU A CA 1
ATOM 4171 C C . LEU A 1 511 ? 11.735 -2.770 13.027 1.00 97.19 511 LEU A C 1
ATOM 4173 O O . LEU A 1 511 ? 12.376 -2.109 12.210 1.00 97.19 511 LEU A O 1
ATOM 4177 N N . ALA A 1 512 ? 10.424 -2.600 13.218 1.00 98.00 512 ALA A N 1
ATOM 4178 C CA . ALA A 1 512 ? 9.627 -1.611 12.498 1.00 98.00 512 ALA A CA 1
ATOM 4179 C C . ALA A 1 512 ? 10.148 -0.183 12.725 1.00 98.00 512 ALA A C 1
ATOM 4181 O O . ALA A 1 512 ? 10.386 0.555 11.767 1.00 98.00 512 ALA A O 1
ATOM 4182 N N . ARG A 1 513 ? 10.398 0.184 13.994 1.00 96.94 513 ARG A N 1
ATOM 4183 C CA . ARG A 1 513 ? 10.983 1.474 14.387 1.00 96.94 513 ARG A CA 1
ATOM 4184 C C . ARG A 1 513 ? 12.278 1.729 13.631 1.00 96.94 513 ARG A C 1
ATOM 4186 O O . ARG A 1 513 ? 12.383 2.776 13.009 1.00 96.94 513 ARG A O 1
ATOM 4193 N N . LYS A 1 514 ? 13.217 0.776 13.633 1.00 95.69 514 LYS A N 1
ATOM 4194 C CA . LYS A 1 514 ? 14.523 0.919 12.968 1.00 95.69 514 LYS A CA 1
ATOM 4195 C C . LYS A 1 514 ? 14.384 1.257 11.479 1.00 95.69 514 LYS A C 1
ATOM 4197 O O . LYS A 1 514 ? 15.105 2.119 10.978 1.00 95.69 514 LYS A O 1
ATOM 4202 N N . GLN A 1 515 ? 13.451 0.613 10.775 1.00 95.31 515 GLN A N 1
ATOM 4203 C CA . GLN A 1 515 ? 13.219 0.895 9.356 1.00 95.31 515 GLN A CA 1
ATOM 4204 C C . GLN A 1 515 ? 12.617 2.288 9.140 1.00 95.31 515 GLN A C 1
ATOM 4206 O O . GLN A 1 515 ? 13.125 3.059 8.326 1.00 95.31 515 GLN A O 1
ATOM 4211 N N . PHE A 1 516 ? 11.569 2.642 9.891 1.00 95.00 516 PHE A N 1
ATOM 4212 C CA . PHE A 1 516 ? 10.936 3.958 9.771 1.00 95.00 516 PHE A CA 1
ATOM 4213 C C . PHE A 1 516 ? 11.873 5.098 10.186 1.00 95.00 516 PHE A C 1
ATOM 4215 O O . PHE A 1 516 ? 11.886 6.143 9.541 1.00 95.00 516 PHE A O 1
ATOM 4222 N N . GLU A 1 517 ? 12.690 4.887 11.217 1.00 93.50 517 GLU A N 1
ATOM 4223 C CA . GLU A 1 517 ? 13.695 5.831 11.706 1.00 93.50 517 GLU A CA 1
ATOM 4224 C C . GLU A 1 517 ? 14.753 6.136 10.646 1.00 93.50 517 GLU A C 1
ATOM 4226 O O . GLU A 1 517 ? 15.022 7.304 10.373 1.00 93.50 517 GLU A O 1
ATOM 4231 N N . SER A 1 518 ? 15.293 5.108 9.982 1.00 90.44 518 SER A N 1
ATOM 4232 C CA . SER A 1 518 ? 16.245 5.296 8.879 1.00 90.44 518 SER A CA 1
ATOM 4233 C C . SER A 1 518 ? 15.642 6.149 7.758 1.00 90.44 518 SER A C 1
ATOM 4235 O O . SER A 1 518 ? 16.292 7.064 7.255 1.00 90.44 518 SER A O 1
ATOM 4237 N N . ILE A 1 519 ? 14.368 5.931 7.423 1.00 89.94 519 ILE A N 1
ATOM 4238 C CA . ILE A 1 519 ? 13.663 6.737 6.418 1.00 89.94 519 ILE A CA 1
ATOM 4239 C C . ILE A 1 519 ? 13.449 8.186 6.899 1.00 89.94 519 ILE A C 1
ATOM 4241 O O . ILE A 1 519 ? 13.579 9.134 6.118 1.00 89.94 519 ILE A O 1
ATOM 4245 N N . LEU A 1 520 ? 13.114 8.384 8.175 1.00 88.38 520 LEU A N 1
ATOM 4246 C CA . LEU A 1 520 ? 12.915 9.707 8.775 1.00 88.38 520 LEU A CA 1
ATOM 4247 C C . LEU A 1 520 ? 14.206 10.532 8.789 1.00 88.38 520 LEU A C 1
ATOM 4249 O O . LEU A 1 520 ? 14.185 11.698 8.392 1.00 88.38 520 LEU A O 1
ATOM 4253 N N . LEU A 1 521 ? 15.320 9.923 9.198 1.00 84.94 521 LEU A N 1
ATOM 4254 C CA . LEU A 1 521 ? 16.621 10.584 9.308 1.00 84.94 521 LEU A CA 1
ATOM 4255 C C . LEU A 1 521 ? 17.214 10.949 7.950 1.00 84.94 521 LEU A C 1
ATOM 4257 O O . LEU A 1 521 ? 17.798 12.021 7.796 1.00 84.94 521 LEU A O 1
ATOM 4261 N N . GLU A 1 522 ? 17.055 10.086 6.952 1.00 72.06 522 GLU A N 1
ATOM 4262 C CA . GLU A 1 522 ? 17.706 10.300 5.665 1.00 72.06 522 GLU A CA 1
ATOM 4263 C C . GLU A 1 522 ? 16.865 11.157 4.704 1.00 72.06 522 GLU A C 1
ATOM 4265 O O . GLU A 1 522 ? 17.427 11.792 3.810 1.00 72.06 522 GLU A O 1
ATOM 4270 N N . THR A 1 523 ? 15.526 11.165 4.823 1.00 60.34 523 THR A N 1
ATOM 4271 C CA . THR A 1 523 ? 14.749 11.184 3.569 1.00 60.34 523 THR A CA 1
ATOM 4272 C C . THR A 1 523 ? 13.370 11.844 3.540 1.00 60.34 523 THR A C 1
ATOM 4274 O O . THR A 1 523 ? 12.802 11.979 2.451 1.00 60.34 523 THR A O 1
ATOM 4277 N N . LEU A 1 524 ? 12.805 12.344 4.638 1.00 63.06 524 LEU A N 1
ATOM 4278 C CA . LEU A 1 524 ? 11.432 12.856 4.581 1.00 63.06 524 LEU A CA 1
ATOM 4279 C C . LEU A 1 524 ? 11.327 14.249 3.934 1.00 63.06 524 LEU A C 1
ATOM 4281 O O . LEU A 1 524 ? 11.788 15.262 4.443 1.00 63.06 524 LEU A O 1
ATOM 4285 N N . SER A 1 525 ? 10.657 14.330 2.779 1.00 62.44 525 SER A N 1
ATOM 4286 C CA . SER A 1 525 ? 10.403 15.595 2.069 1.00 62.44 525 SER A CA 1
ATOM 4287 C C . SER A 1 525 ? 9.351 16.489 2.754 1.00 62.44 525 SER A C 1
ATOM 4289 O O . SER A 1 525 ? 8.394 16.928 2.113 1.00 62.44 525 SER A O 1
ATOM 4291 N N . LEU A 1 526 ? 9.483 16.771 4.048 1.00 66.44 526 LEU A N 1
ATOM 4292 C CA . LEU A 1 526 ? 8.603 17.684 4.789 1.00 66.44 526 LEU A CA 1
ATOM 4293 C C . LEU A 1 526 ? 8.860 19.153 4.385 1.00 66.44 526 LEU A C 1
ATOM 4295 O O . LEU A 1 526 ? 9.668 19.445 3.490 1.00 66.44 526 LEU A O 1
ATOM 4299 N N . SER A 1 527 ? 8.145 20.114 4.988 1.00 68.44 527 SER A N 1
ATOM 4300 C CA . SER A 1 527 ? 8.583 21.515 4.874 1.00 68.44 527 SER A CA 1
ATOM 4301 C C . SER A 1 527 ? 10.008 21.638 5.427 1.00 68.44 527 SER A C 1
ATOM 4303 O O . SER A 1 527 ? 10.399 20.842 6.275 1.00 68.44 527 SER A O 1
ATOM 4305 N N . SER A 1 528 ? 10.805 22.587 4.927 1.00 67.81 528 SER A N 1
ATOM 4306 C CA . SER A 1 528 ? 12.189 22.786 5.396 1.00 67.81 528 SER A CA 1
ATOM 4307 C C . SER A 1 528 ? 12.265 22.932 6.916 1.00 67.81 528 SER A C 1
ATOM 4309 O O . SER A 1 528 ? 13.169 22.397 7.542 1.00 67.81 528 SER A O 1
ATOM 4311 N N . GLU A 1 529 ? 11.280 23.609 7.503 1.00 80.06 529 GLU A N 1
ATOM 4312 C CA . GLU A 1 529 ? 11.184 23.827 8.942 1.00 80.06 529 GLU A CA 1
ATOM 4313 C C . GLU A 1 529 ? 10.844 22.533 9.692 1.00 80.06 529 GLU A C 1
ATOM 4315 O O . GLU A 1 529 ? 11.466 22.228 10.704 1.00 80.06 529 GLU A O 1
ATOM 4320 N N . LEU A 1 530 ? 9.876 21.755 9.198 1.00 84.50 530 LEU A N 1
ATOM 4321 C CA . LEU A 1 530 ? 9.446 20.528 9.867 1.00 84.50 530 LEU A CA 1
ATOM 4322 C C . LEU A 1 530 ? 10.471 19.394 9.727 1.00 84.50 530 LEU A C 1
ATOM 4324 O O . LEU A 1 530 ? 10.601 18.596 10.645 1.00 84.50 530 LEU A O 1
ATOM 4328 N N . ASP A 1 531 ? 11.213 19.333 8.620 1.00 84.00 531 ASP A N 1
ATOM 4329 C CA . ASP A 1 531 ? 12.260 18.324 8.413 1.00 84.00 531 ASP A CA 1
ATOM 4330 C C . ASP A 1 531 ? 13.373 18.432 9.470 1.00 84.00 531 ASP A C 1
ATOM 4332 O O . ASP A 1 531 ? 13.723 17.435 10.098 1.00 84.00 531 ASP A O 1
ATOM 4336 N N . SER A 1 532 ? 13.868 19.648 9.741 1.00 85.62 532 SER A N 1
ATOM 4337 C CA . SER A 1 532 ? 14.852 19.881 10.813 1.00 85.62 532 SER A CA 1
ATOM 4338 C C . SER A 1 532 ? 14.288 19.514 12.185 1.00 85.62 532 SER A C 1
ATOM 4340 O O . SER A 1 532 ? 14.949 18.803 12.933 1.00 85.62 532 SER A O 1
ATOM 4342 N N . ILE A 1 533 ? 13.046 19.914 12.485 1.00 90.69 533 ILE A N 1
ATOM 4343 C CA . ILE A 1 533 ? 12.384 19.568 13.753 1.00 90.69 533 ILE A CA 1
ATOM 4344 C C . ILE A 1 533 ? 12.316 18.048 13.934 1.00 90.69 533 ILE A C 1
ATOM 4346 O O . ILE A 1 533 ? 12.634 17.549 15.008 1.00 90.69 533 ILE A O 1
ATOM 4350 N N . VAL A 1 534 ? 11.913 17.306 12.898 1.00 90.38 534 VAL A N 1
ATOM 4351 C CA . VAL A 1 534 ? 11.828 15.842 12.963 1.00 90.38 534 VAL A CA 1
ATOM 4352 C C . VAL A 1 534 ? 13.205 15.230 13.186 1.00 90.38 534 VAL A C 1
ATOM 4354 O O . VAL A 1 534 ? 13.353 14.435 14.107 1.00 90.38 534 VAL A O 1
ATOM 4357 N N . LYS A 1 535 ? 14.215 15.609 12.398 1.00 88.88 535 LYS A N 1
ATOM 4358 C CA . LYS A 1 535 ? 15.571 15.045 12.507 1.00 88.88 535 LYS A CA 1
ATOM 4359 C C . LYS A 1 535 ? 16.201 15.297 13.871 1.00 88.88 535 LYS A C 1
ATOM 4361 O O . LYS A 1 535 ? 16.719 14.362 14.485 1.00 88.88 535 LYS A O 1
ATOM 4366 N N . ASP A 1 536 ? 16.104 16.525 14.369 1.00 89.81 536 ASP A N 1
ATOM 4367 C CA . ASP A 1 536 ? 16.658 16.887 15.671 1.00 89.81 536 ASP A CA 1
ATOM 4368 C C . ASP A 1 536 ? 15.925 16.150 16.794 1.00 89.81 536 ASP A C 1
ATOM 4370 O O . ASP A 1 536 ? 16.559 15.659 17.730 1.00 89.81 536 ASP A O 1
ATOM 4374 N N . PHE A 1 537 ? 14.602 15.991 16.677 1.00 93.38 537 PHE A N 1
ATOM 4375 C CA . PHE A 1 537 ? 13.819 15.285 17.683 1.00 93.38 537 PHE A CA 1
ATOM 4376 C C . PHE A 1 537 ? 14.041 13.771 17.672 1.00 93.38 537 PHE A C 1
ATOM 4378 O O . PHE A 1 537 ? 14.166 13.190 18.747 1.00 93.38 537 PHE A O 1
ATOM 4385 N N . VAL A 1 538 ? 14.159 13.137 16.497 1.00 91.50 538 VAL A N 1
ATOM 4386 C CA . VAL A 1 538 ? 14.566 11.722 16.391 1.00 91.50 538 VAL A CA 1
ATOM 4387 C C . VAL A 1 538 ? 15.934 11.522 17.050 1.00 91.50 538 VAL A C 1
ATOM 4389 O O . VAL A 1 538 ? 16.102 10.599 17.839 1.00 91.50 538 VAL A O 1
ATOM 4392 N N . THR A 1 539 ? 16.895 12.404 16.766 1.00 89.12 539 THR A N 1
ATOM 4393 C CA . THR A 1 539 ? 18.293 12.229 17.192 1.00 89.12 539 THR A CA 1
ATOM 4394 C C . THR A 1 539 ? 18.507 12.528 18.677 1.00 89.12 539 THR A C 1
ATOM 4396 O O . THR A 1 539 ? 19.276 11.845 19.348 1.00 89.12 539 THR A O 1
ATOM 4399 N N . THR A 1 540 ? 17.865 13.575 19.200 1.00 90.62 540 THR A N 1
ATOM 4400 C CA . THR A 1 540 ? 18.170 14.109 20.541 1.00 90.62 540 THR A CA 1
ATOM 4401 C C . THR A 1 540 ? 17.051 13.904 21.559 1.00 90.62 540 THR A C 1
ATOM 4403 O O . THR A 1 540 ? 17.271 14.099 22.757 1.00 90.62 540 THR A O 1
ATOM 4406 N N . GLY A 1 541 ? 15.836 13.581 21.101 1.00 91.00 541 GLY A N 1
ATOM 4407 C CA . GLY A 1 541 ? 14.631 13.565 21.931 1.00 91.00 541 GLY A CA 1
ATOM 4408 C C . GLY A 1 541 ? 14.249 14.938 22.498 1.00 91.00 541 GLY A C 1
ATOM 4409 O O . GLY A 1 541 ? 13.459 15.011 23.438 1.00 91.00 541 GLY A O 1
ATOM 4410 N N . LYS A 1 542 ? 14.831 16.038 21.996 1.00 91.25 542 LYS A N 1
ATOM 4411 C CA . LYS A 1 542 ? 14.614 17.400 22.503 1.00 91.25 542 LYS A CA 1
ATOM 4412 C C . LYS A 1 542 ? 14.457 18.396 21.358 1.00 91.25 542 LYS A C 1
ATOM 4414 O O . LYS A 1 542 ? 15.020 18.227 20.287 1.00 91.25 542 LYS A O 1
ATOM 4419 N N . LEU A 1 543 ? 13.685 19.451 21.616 1.00 92.00 543 LEU A N 1
ATOM 4420 C CA . LEU A 1 543 ? 13.538 20.596 20.718 1.00 92.00 543 LEU A CA 1
ATOM 4421 C C . LEU A 1 543 ? 13.967 21.881 21.418 1.00 92.00 543 LEU A C 1
ATOM 4423 O O . LEU A 1 543 ? 13.628 22.104 22.589 1.00 92.00 543 LEU A O 1
ATOM 4427 N N . GLU A 1 544 ? 14.632 22.757 20.674 1.00 93.06 544 GLU A N 1
ATOM 4428 C CA . GLU A 1 544 ? 14.900 24.127 21.101 1.00 93.06 544 GLU A CA 1
ATOM 4429 C C . GLU A 1 544 ? 13.602 24.948 21.203 1.00 93.06 544 GLU A C 1
ATOM 4431 O O . GLU A 1 544 ? 12.583 24.643 20.578 1.00 93.06 544 GLU A O 1
ATOM 4436 N N . ASN A 1 545 ? 13.619 26.041 21.973 1.00 93.19 545 ASN A N 1
ATOM 4437 C CA . ASN A 1 545 ? 12.435 26.896 22.142 1.00 93.19 545 ASN A CA 1
ATOM 4438 C C . ASN A 1 545 ? 11.934 27.479 20.808 1.00 93.19 545 ASN A C 1
ATOM 4440 O O . ASN A 1 545 ? 10.729 27.559 20.575 1.00 93.19 545 ASN A O 1
ATOM 4444 N N . THR A 1 546 ? 12.852 27.838 19.913 1.00 92.44 546 THR A N 1
ATOM 4445 C CA . THR A 1 546 ? 12.566 28.313 18.550 1.00 92.44 546 THR A CA 1
ATOM 4446 C C . THR A 1 546 ? 11.833 27.253 17.722 1.00 92.44 546 THR A C 1
ATOM 4448 O O . THR A 1 546 ? 10.837 27.555 17.057 1.00 92.44 546 THR A O 1
ATOM 4451 N N . GLN A 1 547 ? 12.270 25.996 17.809 1.00 92.69 547 GLN A N 1
ATOM 4452 C CA . GLN A 1 547 ? 11.657 24.852 17.136 1.00 92.69 547 GLN A CA 1
ATOM 4453 C C . GLN A 1 547 ? 10.271 24.533 17.696 1.00 92.69 547 GLN A C 1
ATOM 4455 O O . GLN A 1 547 ? 9.347 24.301 16.922 1.00 92.69 547 GLN A O 1
ATOM 4460 N N . LYS A 1 548 ? 10.088 24.606 19.020 1.00 93.88 548 LYS A N 1
ATOM 4461 C CA . LYS A 1 548 ? 8.773 24.435 19.664 1.00 93.88 548 LYS A CA 1
ATOM 4462 C C . LYS A 1 548 ? 7.765 25.482 19.190 1.00 93.88 548 LYS A C 1
ATOM 4464 O O . LYS A 1 548 ? 6.669 25.123 18.768 1.00 93.88 548 LYS A O 1
ATOM 4469 N N . ILE A 1 549 ? 8.152 26.761 19.179 1.00 92.94 549 ILE A N 1
ATOM 4470 C CA . ILE A 1 549 ? 7.304 27.856 18.674 1.00 92.94 549 ILE A CA 1
ATOM 4471 C C . ILE A 1 549 ? 6.956 27.627 17.198 1.00 92.94 549 ILE A C 1
ATOM 4473 O O . ILE A 1 549 ? 5.810 27.805 16.780 1.00 92.94 549 ILE A O 1
ATOM 4477 N N . THR A 1 550 ? 7.938 27.205 16.401 1.00 91.81 550 THR A N 1
ATOM 4478 C CA . THR A 1 550 ? 7.729 26.891 14.984 1.00 91.81 550 THR A CA 1
ATOM 4479 C C . THR A 1 550 ? 6.734 25.746 14.819 1.00 91.81 550 THR A C 1
ATOM 4481 O O . THR A 1 550 ? 5.763 25.892 14.079 1.00 91.81 550 THR A O 1
ATOM 4484 N N . LEU A 1 551 ? 6.906 24.648 15.557 1.00 93.31 551 LEU A N 1
ATOM 4485 C CA . LEU A 1 551 ? 6.007 23.498 15.537 1.00 93.31 551 LEU A CA 1
ATOM 4486 C C . LEU A 1 551 ? 4.569 23.887 15.907 1.00 93.31 551 LEU A C 1
ATOM 4488 O O . LEU A 1 551 ? 3.631 23.505 15.207 1.00 93.31 551 LEU A O 1
ATOM 4492 N N . GLU A 1 552 ? 4.381 24.698 16.949 1.00 93.31 552 GLU A N 1
ATOM 4493 C CA . GLU A 1 552 ? 3.059 25.208 17.327 1.00 93.31 552 GLU A CA 1
ATOM 4494 C C . GLU A 1 552 ? 2.408 26.034 16.212 1.00 93.31 552 GLU A C 1
ATOM 4496 O O . GLU A 1 552 ? 1.208 25.902 15.952 1.00 93.31 552 GLU A O 1
ATOM 4501 N N . ASN A 1 553 ? 3.187 26.874 15.528 1.00 90.81 553 ASN A N 1
ATOM 4502 C CA . ASN A 1 553 ? 2.694 27.662 14.401 1.00 90.81 553 ASN A CA 1
ATOM 4503 C C . ASN A 1 553 ? 2.265 26.771 13.226 1.00 90.81 553 ASN A C 1
ATOM 4505 O O . ASN A 1 553 ? 1.236 27.044 12.602 1.00 90.81 553 ASN A O 1
ATOM 4509 N N . LEU A 1 554 ? 3.003 25.687 12.956 1.00 89.75 554 LEU A N 1
ATOM 4510 C CA . LEU A 1 554 ? 2.641 24.699 11.933 1.00 89.75 554 LEU A CA 1
ATOM 4511 C C . LEU A 1 554 ? 1.365 23.921 12.309 1.00 89.75 554 LEU A C 1
ATOM 4513 O O . LEU A 1 554 ? 0.514 23.675 11.451 1.00 89.75 554 LEU A O 1
ATOM 4517 N N . CYS A 1 555 ? 1.174 23.594 13.591 1.00 90.25 555 CYS A N 1
ATOM 4518 C CA . CYS A 1 555 ? -0.041 22.931 14.085 1.00 90.25 555 CYS A CA 1
ATOM 4519 C C . CYS A 1 555 ? -1.290 23.820 13.961 1.00 90.25 555 CYS A C 1
ATOM 4521 O O . CYS A 1 555 ? -2.366 23.328 13.627 1.00 90.25 555 CYS A O 1
ATOM 4523 N N . LYS A 1 556 ? -1.155 25.138 14.176 1.00 88.38 556 LYS A N 1
ATOM 4524 C CA . LYS A 1 556 ? -2.266 26.112 14.110 1.00 88.38 556 LYS A CA 1
ATOM 4525 C C . LYS A 1 556 ? -2.780 26.387 12.693 1.00 88.38 556 LYS A C 1
ATOM 4527 O O . LYS A 1 556 ? -3.765 27.104 12.537 1.00 88.38 556 LYS A O 1
ATOM 4532 N N . GLY A 1 557 ? -2.148 25.832 11.659 1.00 70.75 557 GLY A N 1
ATOM 4533 C CA . GLY A 1 557 ? -2.775 25.720 10.345 1.00 70.75 557 GLY A CA 1
ATOM 4534 C C . GLY A 1 557 ? -3.116 27.054 9.680 1.00 70.75 557 GLY A C 1
ATOM 4535 O O . GLY A 1 557 ? -4.130 27.150 8.985 1.00 70.75 557 GLY A O 1
ATOM 4536 N N . LYS A 1 558 ? -2.257 28.081 9.785 1.00 54.47 558 LYS A N 1
ATOM 4537 C CA . LYS A 1 558 ? -2.248 29.070 8.701 1.00 54.47 558 LYS A CA 1
ATOM 4538 C C . LYS A 1 558 ? -1.783 28.304 7.472 1.00 54.47 558 LYS A C 1
ATOM 4540 O O . LYS A 1 558 ? -0.589 28.052 7.331 1.00 54.47 558 LYS A O 1
ATOM 4545 N N . LYS A 1 559 ? -2.727 27.912 6.604 1.00 52.72 559 LYS A N 1
ATOM 4546 C CA . LYS A 1 559 ? -2.436 27.559 5.214 1.00 52.72 559 LYS A CA 1
ATOM 4547 C C . LYS A 1 559 ? -1.679 28.754 4.658 1.00 52.72 559 LYS A C 1
ATOM 4549 O O . LYS A 1 559 ? -2.286 29.709 4.177 1.00 52.72 559 LYS A O 1
ATOM 4554 N N . HIS A 1 560 ? -0.354 28.759 4.784 1.00 47.84 560 HIS A N 1
ATOM 4555 C CA . HIS A 1 560 ? 0.456 29.638 3.978 1.00 47.84 560 HIS A CA 1
ATOM 4556 C C . HIS A 1 560 ? -0.005 29.322 2.569 1.00 47.84 560 HIS A C 1
ATOM 4558 O O . HIS A 1 560 ? 0.061 28.166 2.150 1.00 47.84 560 HIS A O 1
ATOM 4564 N N . SER A 1 561 ? -0.580 30.324 1.906 1.00 43.22 561 SER A N 1
ATOM 4565 C CA . SER A 1 561 ? -0.864 30.312 0.481 1.00 43.22 561 SER A CA 1
ATOM 4566 C C . SER A 1 561 ? 0.462 30.013 -0.215 1.00 43.22 561 SER A C 1
ATOM 4568 O O . SER A 1 561 ? 1.193 30.915 -0.630 1.00 43.22 561 SER A O 1
ATOM 4570 N N . LYS A 1 562 ? 0.843 28.738 -0.270 1.00 50.47 562 LYS A N 1
ATOM 4571 C CA . LYS A 1 562 ? 2.002 28.294 -1.008 1.00 50.47 562 LYS A CA 1
ATOM 4572 C C . LYS A 1 562 ? 1.561 28.410 -2.451 1.00 50.47 562 LYS A C 1
ATOM 4574 O O . LYS A 1 562 ? 0.787 27.598 -2.949 1.00 50.47 562 LYS A O 1
ATOM 4579 N N . LYS A 1 563 ? 2.073 29.448 -3.121 1.00 46.41 563 LYS A N 1
ATOM 4580 C CA . LYS A 1 563 ? 2.343 29.365 -4.556 1.00 46.41 563 LYS A CA 1
ATOM 4581 C C . LYS A 1 563 ? 2.923 27.970 -4.781 1.00 46.41 563 LYS A C 1
ATOM 4583 O O . LYS A 1 563 ? 3.878 27.625 -4.083 1.00 46.41 563 LYS A O 1
ATOM 4588 N N . ASN A 1 564 ? 2.320 27.189 -5.677 1.00 44.38 564 ASN A N 1
ATOM 4589 C CA . ASN A 1 564 ? 2.826 25.898 -6.143 1.00 44.38 564 ASN A CA 1
ATOM 4590 C C . ASN A 1 564 ? 4.243 26.097 -6.708 1.00 44.38 564 ASN A C 1
ATOM 4592 O O . ASN A 1 564 ? 4.433 26.193 -7.915 1.00 44.38 564 ASN A O 1
ATOM 4596 N N . LYS A 1 565 ? 5.247 26.233 -5.840 1.00 53.09 565 LYS A N 1
ATOM 4597 C CA . LYS A 1 565 ? 6.640 26.120 -6.234 1.00 53.09 565 LYS A CA 1
ATOM 4598 C C . LYS A 1 565 ? 6.841 24.650 -6.531 1.00 53.09 565 LYS A C 1
ATOM 4600 O O . LYS A 1 565 ? 6.595 23.799 -5.676 1.00 53.09 565 LYS A O 1
ATOM 4605 N N . ASN A 1 566 ? 7.225 24.379 -7.768 1.00 57.12 566 ASN A N 1
ATOM 4606 C CA . ASN A 1 566 ? 7.588 23.058 -8.234 1.00 57.12 566 ASN A CA 1
ATOM 4607 C C . ASN A 1 566 ? 8.588 22.455 -7.233 1.00 57.12 566 ASN A C 1
ATOM 4609 O O . ASN A 1 566 ? 9.584 23.090 -6.893 1.00 57.12 566 ASN A O 1
ATOM 4613 N N . TRP A 1 567 ? 8.319 21.265 -6.697 1.00 59.06 567 TRP A N 1
ATOM 4614 C CA . TRP A 1 567 ? 9.180 20.645 -5.679 1.00 59.06 567 TRP A CA 1
ATOM 4615 C C . TRP A 1 567 ? 10.625 20.458 -6.182 1.00 59.06 567 TRP A C 1
ATOM 4617 O O . TRP A 1 567 ? 11.585 20.587 -5.412 1.00 59.06 567 TRP A O 1
ATOM 4627 N N . LEU A 1 568 ? 10.785 20.276 -7.496 1.00 56.31 568 LEU A N 1
ATOM 4628 C CA . LEU A 1 568 ? 12.078 20.276 -8.181 1.00 56.31 568 LEU A CA 1
ATOM 4629 C C . LEU A 1 568 ? 12.840 21.605 -8.005 1.00 56.31 568 LEU A C 1
ATOM 4631 O O . LEU A 1 568 ? 14.053 21.581 -7.807 1.00 56.31 568 LEU A O 1
ATOM 4635 N N . GLU A 1 569 ? 12.132 22.737 -7.979 1.00 54.66 569 GLU A N 1
ATOM 4636 C CA . GLU A 1 569 ? 12.667 24.102 -7.824 1.00 54.66 569 GLU A CA 1
ATOM 4637 C C . GLU A 1 569 ? 12.864 24.527 -6.357 1.00 54.66 569 GLU A C 1
ATOM 4639 O O . GLU A 1 569 ? 13.507 25.543 -6.091 1.00 54.66 569 GLU A O 1
ATOM 4644 N N . SER A 1 570 ? 12.320 23.775 -5.391 1.00 56.62 570 SER A N 1
ATOM 4645 C CA . SER A 1 570 ? 12.572 24.010 -3.961 1.00 56.62 570 SER A CA 1
ATOM 4646 C C . SER A 1 570 ? 14.002 23.606 -3.575 1.00 56.62 570 SER A C 1
ATOM 4648 O O . SER A 1 570 ? 14.542 22.686 -4.181 1.00 56.62 570 SER A O 1
ATOM 4650 N N . ASP A 1 571 ? 14.599 24.330 -2.623 1.00 57.06 571 ASP A N 1
ATOM 4651 C CA . ASP A 1 571 ? 15.974 24.239 -2.091 1.00 57.06 571 ASP A CA 1
ATOM 4652 C C . ASP A 1 571 ? 16.969 23.361 -2.879 1.00 57.06 571 ASP A C 1
ATOM 4654 O O . ASP A 1 571 ? 16.911 22.126 -2.853 1.00 57.06 571 ASP A O 1
ATOM 4658 N N . LYS A 1 572 ? 17.904 24.001 -3.595 1.00 57.53 572 LYS A N 1
ATOM 4659 C CA . LYS A 1 572 ? 18.828 23.317 -4.520 1.00 57.53 572 LYS A CA 1
ATOM 4660 C C . LYS A 1 572 ? 19.730 22.280 -3.831 1.00 57.53 572 LYS A C 1
ATOM 4662 O O . LYS A 1 572 ? 20.192 21.375 -4.524 1.00 57.53 572 LYS A O 1
ATOM 4667 N N . ASN A 1 573 ? 19.905 22.379 -2.510 1.00 58.44 573 ASN A N 1
ATOM 4668 C CA . ASN A 1 573 ? 20.937 21.666 -1.754 1.00 58.44 573 ASN A CA 1
ATOM 4669 C C . ASN A 1 573 ? 20.446 20.457 -0.934 1.00 58.44 573 ASN A C 1
ATOM 4671 O O . ASN A 1 573 ? 21.282 19.726 -0.419 1.00 58.44 573 ASN A O 1
ATOM 4675 N N . LEU A 1 574 ? 19.135 20.215 -0.803 1.00 67.00 574 LEU A N 1
ATOM 4676 C CA . LEU A 1 574 ? 18.616 19.084 -0.015 1.00 67.00 574 LEU A CA 1
ATOM 4677 C C . LEU A 1 574 ? 18.163 17.940 -0.930 1.00 67.00 574 LEU A C 1
ATOM 4679 O O . LEU A 1 574 ? 17.188 18.086 -1.677 1.00 67.00 574 LEU A O 1
ATOM 4683 N N . ASP A 1 575 ? 18.854 16.800 -0.852 1.00 77.88 575 ASP A N 1
ATOM 4684 C CA . ASP A 1 575 ? 18.374 15.539 -1.417 1.00 77.88 575 ASP A CA 1
ATOM 4685 C C . ASP A 1 575 ? 17.243 14.987 -0.539 1.00 77.88 575 ASP A C 1
ATOM 4687 O O . ASP A 1 575 ? 17.397 14.835 0.669 1.00 77.88 575 ASP A O 1
ATOM 4691 N N . ARG A 1 576 ? 16.066 14.768 -1.125 1.00 80.44 576 ARG A N 1
ATOM 4692 C CA . ARG A 1 576 ? 14.841 14.399 -0.400 1.00 80.44 576 ARG A CA 1
ATOM 4693 C C . ARG A 1 576 ? 14.185 13.210 -1.082 1.00 80.44 576 ARG A C 1
ATOM 4695 O O . ARG A 1 576 ? 14.190 13.170 -2.309 1.00 80.44 576 ARG A O 1
ATOM 4702 N N . VAL A 1 577 ? 13.524 12.328 -0.336 1.00 81.25 577 VAL A N 1
ATOM 4703 C CA . VAL A 1 577 ? 12.710 11.256 -0.926 1.00 81.25 577 VAL A CA 1
ATOM 4704 C C . VAL A 1 577 ? 11.257 11.657 -1.054 1.00 81.25 577 VAL A C 1
ATOM 4706 O O . VAL A 1 577 ? 10.640 12.270 -0.171 1.00 81.25 577 VAL A O 1
ATOM 4709 N N . TYR A 1 578 ? 10.694 11.286 -2.194 1.00 78.12 578 TYR A N 1
ATOM 4710 C CA . TYR A 1 578 ? 9.267 11.302 -2.412 1.00 78.12 578 TYR A CA 1
ATOM 4711 C C . TYR A 1 578 ? 8.636 10.042 -1.812 1.00 78.12 578 TYR A C 1
ATOM 4713 O O . TYR A 1 578 ? 8.567 9.006 -2.460 1.00 78.12 578 TYR A O 1
ATOM 4721 N N . LEU A 1 579 ? 8.159 10.146 -0.572 1.00 77.81 579 LEU A N 1
ATOM 4722 C CA . LEU A 1 579 ? 7.293 9.145 0.048 1.00 77.81 579 LEU A CA 1
ATOM 4723 C C . LEU A 1 579 ? 5.869 9.705 0.147 1.00 77.81 579 LEU A C 1
ATOM 4725 O O . LEU A 1 579 ? 5.694 10.823 0.659 1.00 77.81 579 LEU A O 1
ATOM 4729 N N . PRO A 1 580 ? 4.853 8.977 -0.351 1.00 71.56 580 PRO A N 1
ATOM 4730 C CA . PRO A 1 580 ? 3.464 9.338 -0.119 1.00 71.56 580 PRO A CA 1
ATOM 4731 C C . PRO A 1 580 ? 3.114 9.166 1.368 1.00 71.56 580 PRO A C 1
ATOM 4733 O O . PRO A 1 580 ? 3.801 8.462 2.102 1.00 71.56 580 PRO A O 1
ATOM 4736 N N . HIS A 1 581 ? 2.033 9.810 1.808 1.00 83.44 581 HIS A N 1
ATOM 4737 C CA . HIS A 1 581 ? 1.446 9.617 3.141 1.00 83.44 581 HIS A CA 1
ATOM 4738 C C . HIS A 1 581 ? 2.422 9.816 4.317 1.00 83.44 581 HIS A C 1
ATOM 4740 O O . HIS A 1 581 ? 2.581 8.966 5.194 1.00 83.44 581 HIS A O 1
ATOM 4746 N N . LYS A 1 582 ? 3.103 10.963 4.334 1.00 86.75 582 LYS A N 1
ATOM 4747 C CA . LYS A 1 582 ? 4.159 11.284 5.309 1.00 86.75 582 LYS A CA 1
ATOM 4748 C C . LYS A 1 582 ? 3.657 11.257 6.747 1.00 86.75 582 LYS A C 1
ATOM 4750 O O . LYS A 1 582 ? 4.361 10.774 7.629 1.00 86.75 582 LYS A O 1
ATOM 4755 N N . SER A 1 583 ? 2.441 11.746 6.980 1.00 90.50 583 SER A N 1
ATOM 4756 C CA . SER A 1 583 ? 1.843 11.735 8.312 1.00 90.50 583 SER A CA 1
ATOM 4757 C C . SER A 1 583 ? 1.572 10.308 8.768 1.00 90.50 583 SER A C 1
ATOM 4759 O O . SER A 1 583 ? 1.831 10.002 9.926 1.00 90.50 583 SER A O 1
ATOM 4761 N N . CYS A 1 584 ? 1.146 9.425 7.856 1.00 92.56 584 CYS A N 1
ATOM 4762 C CA . CYS A 1 584 ? 0.974 7.999 8.140 1.00 92.56 584 CYS A CA 1
ATOM 4763 C C . CYS A 1 584 ? 2.297 7.345 8.567 1.00 92.56 584 CYS A C 1
ATOM 4765 O O . CYS A 1 584 ? 2.331 6.690 9.605 1.00 92.56 584 CYS A O 1
ATOM 4767 N N . LEU A 1 585 ? 3.394 7.572 7.831 1.00 92.69 585 LEU A N 1
ATOM 4768 C CA . LEU A 1 585 ? 4.723 7.058 8.196 1.00 92.69 585 LEU A CA 1
ATOM 4769 C C . LEU A 1 585 ? 5.161 7.541 9.588 1.00 92.69 585 LEU A C 1
ATOM 4771 O O . LEU A 1 585 ? 5.572 6.737 10.424 1.00 92.69 585 LEU A O 1
ATOM 4775 N N . ILE A 1 586 ? 5.030 8.842 9.870 1.00 94.31 586 ILE A N 1
ATOM 4776 C CA . ILE A 1 586 ? 5.372 9.386 11.193 1.00 94.31 586 ILE A CA 1
ATOM 4777 C C . ILE A 1 586 ? 4.465 8.769 12.266 1.00 94.31 586 ILE A C 1
ATOM 4779 O O . ILE A 1 586 ? 4.945 8.406 13.335 1.00 94.31 586 ILE A O 1
ATOM 4783 N N . THR A 1 587 ? 3.168 8.592 11.997 1.00 96.31 587 THR A N 1
ATOM 4784 C CA . THR A 1 587 ? 2.255 7.932 12.940 1.00 96.31 587 THR A CA 1
ATOM 4785 C C . THR A 1 587 ? 2.655 6.480 13.214 1.00 96.31 587 THR A C 1
ATOM 4787 O O . THR A 1 587 ? 2.619 6.068 14.372 1.00 96.31 587 THR A O 1
ATOM 4790 N N . GLN A 1 588 ? 3.075 5.711 12.206 1.00 96.81 588 GLN A N 1
ATOM 4791 C CA . GLN A 1 588 ? 3.569 4.339 12.388 1.00 96.81 588 GLN A CA 1
ATOM 4792 C C . GLN A 1 588 ? 4.837 4.313 13.253 1.00 96.81 588 GLN A C 1
ATOM 4794 O O . GLN A 1 588 ? 4.909 3.554 14.216 1.00 96.81 588 GLN A O 1
ATOM 4799 N N . PHE A 1 589 ? 5.795 5.204 12.986 1.00 96.69 589 PHE A N 1
ATOM 4800 C CA . PHE A 1 589 ? 6.997 5.352 13.808 1.00 96.69 589 PHE A CA 1
ATOM 4801 C C . PHE A 1 589 ? 6.671 5.701 15.270 1.00 96.69 589 PHE A C 1
ATOM 4803 O O . PHE A 1 589 ? 7.126 5.025 16.192 1.00 96.69 589 PHE A O 1
ATOM 4810 N N . VAL A 1 590 ? 5.821 6.708 15.492 1.00 96.62 590 VAL A N 1
ATOM 4811 C CA . VAL A 1 590 ? 5.384 7.127 16.835 1.00 96.62 590 VAL A CA 1
ATOM 4812 C C . VAL A 1 590 ? 4.597 6.022 17.539 1.00 96.62 590 VAL A C 1
ATOM 4814 O O . VAL A 1 590 ? 4.691 5.878 18.755 1.00 96.62 590 VAL A O 1
ATOM 4817 N N . SER A 1 591 ? 3.860 5.203 16.791 1.00 97.12 591 SER A N 1
ATOM 4818 C CA . SER A 1 591 ? 3.169 4.032 17.332 1.00 97.12 591 SER A CA 1
ATOM 4819 C C . SER A 1 591 ? 4.149 2.987 17.860 1.00 97.12 591 SER A C 1
ATOM 4821 O O . SER A 1 591 ? 3.926 2.464 18.948 1.00 97.12 591 SER A O 1
ATOM 4823 N N . CYS A 1 592 ? 5.263 2.736 17.159 1.00 97.75 592 CYS A N 1
ATOM 4824 C CA . CYS A 1 592 ? 6.333 1.884 17.683 1.00 97.75 592 CYS A CA 1
ATOM 4825 C C . CYS A 1 592 ? 6.931 2.464 18.973 1.00 97.75 592 CYS A C 1
ATOM 4827 O O . CYS A 1 592 ? 7.140 1.732 19.939 1.00 97.75 592 CYS A O 1
ATOM 4829 N N . ILE A 1 593 ? 7.165 3.781 19.032 1.00 95.50 593 ILE A N 1
ATOM 4830 C CA . ILE A 1 593 ? 7.635 4.439 20.263 1.00 95.50 593 ILE A CA 1
ATOM 4831 C C . ILE A 1 593 ? 6.625 4.217 21.392 1.00 95.50 593 ILE A C 1
ATOM 4833 O O . ILE A 1 593 ? 7.020 3.771 22.459 1.00 95.50 593 ILE A O 1
ATOM 4837 N N . ALA A 1 594 ? 5.327 4.425 21.146 1.00 94.38 594 ALA A N 1
ATOM 4838 C CA . ALA A 1 594 ? 4.272 4.253 22.149 1.00 94.38 594 ALA A CA 1
ATOM 4839 C C . ALA A 1 594 ? 4.204 2.849 22.761 1.00 94.38 594 ALA A C 1
ATOM 4841 O O . ALA A 1 594 ? 3.743 2.697 23.891 1.00 94.38 594 ALA A O 1
ATOM 4842 N N . THR A 1 595 ? 4.638 1.828 22.018 1.00 93.75 595 THR A N 1
ATOM 4843 C CA . THR A 1 595 ? 4.704 0.446 22.513 1.00 93.75 595 THR A CA 1
ATOM 4844 C C . THR A 1 595 ? 5.971 0.124 23.291 1.00 93.75 595 THR A C 1
ATOM 4846 O O . THR A 1 595 ? 5.945 -0.768 24.135 1.00 93.75 595 THR A O 1
ATOM 4849 N N . LEU A 1 596 ? 7.072 0.815 22.998 1.00 92.50 596 LEU A N 1
ATOM 4850 C CA . LEU A 1 596 ? 8.387 0.536 23.574 1.00 92.50 596 LEU A CA 1
ATOM 4851 C C . LEU A 1 596 ? 8.672 1.417 24.793 1.00 92.50 596 LEU A C 1
ATOM 4853 O O . LEU A 1 596 ? 9.339 0.988 25.729 1.00 92.50 596 LEU A O 1
ATOM 4857 N N . GLU A 1 597 ? 8.162 2.646 24.791 1.00 93.38 597 GLU A N 1
ATOM 4858 C CA . GLU A 1 597 ? 8.440 3.659 25.800 1.00 93.38 597 GLU A CA 1
ATOM 4859 C C . GLU A 1 597 ? 7.304 4.691 25.912 1.00 93.38 597 GLU A C 1
ATOM 4861 O O . GLU A 1 597 ? 6.324 4.692 25.164 1.00 93.38 597 GLU A O 1
ATOM 4866 N N . LYS A 1 598 ? 7.408 5.591 26.895 1.00 91.38 598 LYS A N 1
ATOM 4867 C CA . LYS A 1 598 ? 6.434 6.674 27.061 1.00 91.38 598 LYS A CA 1
ATOM 4868 C C . LYS A 1 598 ? 6.645 7.721 25.969 1.00 91.38 598 LYS A 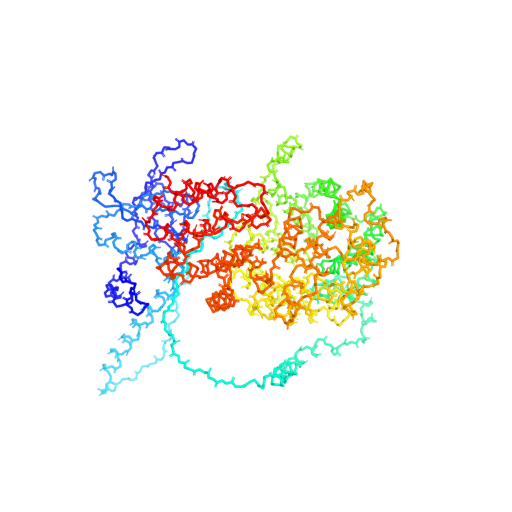C 1
ATOM 4870 O O . LYS A 1 598 ? 7.718 8.311 25.887 1.00 91.38 598 LYS A O 1
ATOM 4875 N N . ILE A 1 599 ? 5.603 8.006 25.189 1.00 93.12 599 ILE A N 1
ATOM 4876 C CA . ILE A 1 599 ? 5.701 9.027 24.141 1.00 93.12 599 ILE A CA 1
ATOM 4877 C C . ILE A 1 599 ? 5.798 10.436 24.730 1.00 93.12 599 ILE A C 1
ATOM 4879 O O . ILE A 1 599 ? 5.092 10.777 25.682 1.00 93.12 599 ILE A O 1
ATOM 4883 N N . ASP A 1 600 ? 6.623 11.270 24.105 1.00 93.81 600 ASP A N 1
ATOM 4884 C CA . ASP A 1 600 ? 6.575 12.720 24.270 1.00 93.81 600 ASP A CA 1
ATOM 4885 C C . ASP A 1 600 ? 5.433 13.299 23.413 1.00 93.81 600 ASP A C 1
ATOM 4887 O O . ASP A 1 600 ? 5.302 12.967 22.233 1.00 93.81 600 ASP A O 1
ATOM 4891 N N . GLU A 1 601 ? 4.604 14.176 23.988 1.00 93.19 601 GLU A N 1
ATOM 4892 C CA . GLU A 1 601 ? 3.465 14.823 23.308 1.00 93.19 601 GLU A CA 1
ATOM 4893 C C . GLU A 1 601 ? 3.890 15.583 22.034 1.00 93.19 601 GLU A C 1
ATOM 4895 O O . GLU A 1 601 ? 3.110 15.734 21.090 1.00 93.19 601 GLU A O 1
ATOM 4900 N N . THR A 1 602 ? 5.152 16.016 21.969 1.00 95.44 602 THR A N 1
ATOM 4901 C CA . THR A 1 602 ? 5.767 16.643 20.793 1.00 95.44 602 THR A CA 1
ATOM 4902 C C . THR A 1 602 ? 5.616 15.776 19.542 1.00 95.44 602 THR A C 1
ATOM 4904 O O . THR A 1 602 ? 5.355 16.315 18.466 1.00 95.44 602 THR A O 1
ATOM 4907 N N . TRP A 1 603 ? 5.671 14.444 19.662 1.00 95.94 603 TRP A N 1
ATOM 4908 C CA . TRP A 1 603 ? 5.460 13.539 18.527 1.00 95.94 603 TRP A CA 1
ATOM 4909 C C . TRP A 1 603 ? 4.072 13.677 17.902 1.00 95.94 603 TRP A C 1
ATOM 4911 O O . TRP A 1 603 ? 3.936 13.689 16.678 1.00 95.94 603 TRP A O 1
ATOM 4921 N N . LEU A 1 604 ? 3.037 13.841 18.725 1.00 96.12 604 LEU A N 1
ATOM 4922 C CA . LEU A 1 604 ? 1.673 14.017 18.232 1.00 96.12 604 LEU A CA 1
ATOM 4923 C C . LEU A 1 604 ? 1.506 15.368 17.522 1.00 96.12 604 LEU A C 1
ATOM 4925 O O . LEU A 1 604 ? 0.801 15.455 16.517 1.00 96.12 604 LEU A O 1
ATOM 4929 N N . LYS A 1 605 ? 2.207 16.410 17.987 1.00 95.62 605 LYS A N 1
ATOM 4930 C CA . LYS A 1 605 ? 2.261 17.719 17.311 1.00 95.62 605 LYS A CA 1
ATOM 4931 C C . LYS A 1 605 ? 3.003 17.639 15.978 1.00 95.62 605 LYS A C 1
ATOM 4933 O O . LYS A 1 605 ? 2.576 18.255 15.005 1.00 95.62 605 LYS A O 1
ATOM 4938 N N . ILE A 1 606 ? 4.073 16.847 15.895 1.00 94.88 606 ILE A N 1
ATOM 4939 C CA . ILE A 1 606 ? 4.796 16.595 14.639 1.00 94.88 606 ILE A CA 1
ATOM 4940 C C . ILE A 1 606 ? 3.877 15.936 13.600 1.00 94.88 606 ILE A C 1
ATOM 4942 O O . ILE A 1 606 ? 3.853 16.383 12.452 1.00 94.88 606 ILE A O 1
ATOM 4946 N N . ILE A 1 607 ? 3.078 14.931 13.983 1.00 94.62 607 ILE A N 1
ATOM 4947 C CA . ILE A 1 607 ? 2.111 14.290 13.069 1.00 94.62 607 ILE A CA 1
ATOM 4948 C C . ILE A 1 607 ? 1.092 15.319 12.554 1.00 94.62 607 ILE A C 1
ATOM 4950 O O . ILE A 1 607 ? 0.862 15.421 11.345 1.00 94.62 607 ILE A O 1
ATOM 4954 N N . GLN A 1 608 ? 0.526 16.133 13.449 1.00 93.31 608 GLN A N 1
ATOM 4955 C CA . GLN A 1 608 ? -0.428 17.182 13.087 1.00 93.31 608 GLN A CA 1
ATOM 4956 C C . GLN A 1 608 ? 0.188 18.232 12.146 1.00 93.31 608 GLN A C 1
ATOM 4958 O O . GLN A 1 608 ? -0.409 18.606 11.134 1.00 93.31 608 GLN A O 1
ATOM 4963 N N . ALA A 1 609 ? 1.405 18.694 12.441 1.00 91.75 609 ALA A N 1
ATOM 4964 C CA . ALA A 1 609 ? 2.137 19.629 11.594 1.00 91.75 609 ALA A CA 1
ATOM 4965 C C . ALA A 1 609 ? 2.462 19.027 10.216 1.00 91.75 609 ALA A C 1
ATOM 4967 O O . ALA A 1 609 ? 2.366 19.728 9.205 1.00 91.75 609 ALA A O 1
ATOM 4968 N N . SER A 1 610 ? 2.801 17.736 10.149 1.00 89.94 610 SER A N 1
ATOM 4969 C CA . SER A 1 610 ? 3.030 17.021 8.885 1.00 89.94 610 SER A CA 1
ATOM 4970 C C . SER A 1 610 ? 1.780 17.036 8.006 1.00 89.94 610 SER A C 1
ATOM 4972 O O . SER A 1 610 ? 1.859 17.395 6.826 1.00 89.94 610 SER A O 1
ATOM 4974 N N . ALA A 1 611 ? 0.612 16.758 8.592 1.00 89.44 611 ALA A N 1
ATOM 4975 C CA . ALA A 1 611 ? -0.660 16.799 7.876 1.00 89.44 611 ALA A CA 1
ATOM 4976 C C . ALA A 1 611 ? -0.944 18.206 7.321 1.00 89.44 611 ALA A C 1
ATOM 4978 O O . ALA A 1 611 ? -1.235 18.363 6.138 1.00 89.44 611 ALA A O 1
ATOM 4979 N N . ASN A 1 612 ? -0.731 19.249 8.126 1.00 86.19 612 ASN A N 1
ATOM 4980 C CA . ASN A 1 612 ? -0.990 20.634 7.722 1.00 86.19 612 ASN A CA 1
ATOM 4981 C C . ASN A 1 612 ? -0.021 21.185 6.661 1.00 86.19 612 ASN A C 1
ATOM 4983 O O . ASN A 1 612 ? -0.382 22.085 5.899 1.00 86.19 612 ASN A O 1
ATOM 4987 N N . THR A 1 613 ? 1.231 20.720 6.644 1.00 78.56 613 THR A N 1
ATOM 4988 C CA . THR A 1 613 ? 2.304 21.310 5.819 1.00 78.56 613 THR A CA 1
ATOM 4989 C C . THR A 1 613 ? 2.595 20.552 4.530 1.00 78.56 613 THR A C 1
ATOM 4991 O O . THR A 1 613 ? 3.172 21.142 3.605 1.00 78.56 613 THR A O 1
ATOM 4994 N N . GLY A 1 614 ? 2.211 19.275 4.465 1.00 64.81 614 GLY A N 1
ATOM 4995 C CA . GLY A 1 614 ? 2.478 18.385 3.337 1.00 64.81 614 GLY A CA 1
ATOM 4996 C C . GLY A 1 614 ? 1.354 17.401 2.996 1.00 64.81 614 GLY A C 1
ATOM 4997 O O . GLY A 1 614 ? 1.474 16.722 1.974 1.00 64.81 614 GLY A O 1
ATOM 4998 N N . GLY A 1 615 ? 0.281 17.329 3.792 1.00 58.66 615 GLY A N 1
ATOM 4999 C CA . GLY A 1 615 ? -0.866 16.454 3.558 1.00 58.66 615 GLY A CA 1
ATOM 5000 C C . GLY A 1 615 ? -1.743 16.947 2.411 1.00 58.66 615 GLY A C 1
ATOM 5001 O O . GLY A 1 615 ? -2.707 17.679 2.605 1.00 58.66 615 GLY A O 1
ATOM 5002 N N . ASN A 1 616 ? -1.417 16.531 1.188 1.00 66.00 616 ASN A N 1
ATOM 5003 C CA . ASN A 1 616 ? -2.335 16.657 0.049 1.00 66.00 616 ASN A CA 1
ATOM 5004 C C . ASN A 1 616 ? -3.286 15.454 -0.060 1.00 66.00 616 ASN A C 1
ATOM 5006 O O . ASN A 1 616 ? -4.139 15.442 -0.944 1.00 66.00 616 ASN A O 1
ATOM 5010 N N . SER A 1 617 ? -3.103 14.427 0.777 1.00 83.44 617 SER A N 1
ATOM 5011 C CA . SER A 1 617 ? -3.930 13.224 0.776 1.00 83.44 617 SER A CA 1
ATOM 5012 C C . SER A 1 617 ? -4.929 13.243 1.929 1.00 83.44 617 SER A C 1
ATOM 5014 O O . SER A 1 617 ? -4.598 13.685 3.029 1.00 83.44 617 SER A O 1
ATOM 5016 N N . ASP A 1 618 ? -6.133 12.721 1.689 1.00 88.06 618 ASP A N 1
ATOM 5017 C CA . ASP A 1 618 ? -7.150 12.560 2.735 1.00 88.06 618 ASP A CA 1
ATOM 5018 C C . ASP A 1 618 ? -6.620 11.702 3.892 1.00 88.06 618 ASP A C 1
ATOM 5020 O O . ASP A 1 618 ? -6.834 12.031 5.053 1.00 88.06 618 ASP A O 1
ATOM 5024 N N . LEU A 1 619 ? -5.804 10.689 3.579 1.00 89.94 619 LEU A N 1
ATOM 5025 C CA . LEU A 1 619 ? -5.174 9.825 4.576 1.00 89.94 619 LEU A CA 1
ATOM 5026 C C . LEU A 1 619 ? -4.221 10.589 5.514 1.00 89.94 619 LEU A C 1
ATOM 5028 O O . LEU A 1 619 ? -4.229 10.352 6.719 1.00 89.94 619 LEU A O 1
ATOM 5032 N N . ASP A 1 620 ? -3.411 11.521 4.996 1.00 89.75 620 ASP A N 1
ATOM 5033 C CA . ASP A 1 620 ? -2.540 12.344 5.849 1.00 89.75 620 ASP A CA 1
ATOM 5034 C C . ASP A 1 620 ? -3.351 13.252 6.775 1.00 89.75 620 ASP A C 1
ATOM 5036 O O . ASP A 1 620 ? -2.961 13.457 7.926 1.00 89.75 620 ASP A O 1
ATOM 5040 N N . ASN A 1 621 ? -4.470 13.787 6.277 1.00 91.44 621 ASN A N 1
ATOM 5041 C CA . ASN A 1 621 ? -5.379 14.615 7.065 1.00 91.44 621 ASN A CA 1
ATOM 5042 C C . ASN A 1 621 ? -6.071 13.795 8.160 1.00 91.44 621 ASN A C 1
ATOM 5044 O O . ASN A 1 621 ? -6.146 14.256 9.299 1.00 91.44 621 ASN A O 1
ATOM 5048 N N . ASP A 1 622 ? -6.504 12.572 7.845 1.00 94.81 622 ASP A N 1
ATOM 5049 C CA . ASP A 1 622 ? -7.102 11.650 8.810 1.00 94.81 622 ASP A CA 1
ATOM 5050 C C . ASP A 1 622 ? -6.122 11.302 9.939 1.00 94.81 622 ASP A C 1
ATOM 5052 O O . ASP A 1 622 ? -6.476 11.408 11.113 1.00 94.81 622 ASP A O 1
ATOM 5056 N N . PHE A 1 623 ? -4.861 10.978 9.623 1.00 95.12 623 PHE A N 1
ATOM 5057 C CA . PHE A 1 623 ? -3.834 10.731 10.645 1.00 95.12 623 PHE A CA 1
ATOM 5058 C C . PHE A 1 623 ? -3.438 11.995 11.419 1.00 95.12 623 PHE A C 1
ATOM 5060 O O . PHE A 1 623 ? -3.175 11.929 12.621 1.00 95.12 623 PHE A O 1
ATOM 5067 N N . GLY A 1 624 ? -3.467 13.164 10.773 1.00 93.94 624 GLY A N 1
ATOM 5068 C CA . GLY A 1 624 ? -3.364 14.454 11.453 1.00 93.94 624 GLY A CA 1
ATOM 5069 C C . GLY A 1 624 ? -4.463 14.636 12.503 1.00 93.94 624 GLY A C 1
ATOM 5070 O O . GLY A 1 624 ? -4.172 14.957 13.657 1.00 93.94 624 GLY A O 1
ATOM 5071 N N . GLY A 1 625 ? -5.717 14.358 12.141 1.00 94.81 625 GLY A N 1
ATOM 5072 C CA . GLY A 1 625 ? -6.846 14.379 13.071 1.00 94.81 625 GLY A CA 1
ATOM 5073 C C . GLY A 1 625 ? -6.749 13.306 14.159 1.00 94.81 625 GLY A C 1
ATOM 5074 O O . GLY A 1 625 ? -7.025 13.604 15.319 1.00 94.81 625 GLY A O 1
ATOM 5075 N N . LEU A 1 626 ? -6.270 12.100 13.831 1.00 96.62 626 LEU A N 1
ATOM 5076 C CA . LEU A 1 626 ? -6.045 11.033 14.810 1.00 96.62 626 LEU A CA 1
ATOM 5077 C C . LEU A 1 626 ? -5.039 11.476 15.871 1.00 96.62 626 LEU A C 1
ATOM 5079 O O . LEU A 1 626 ? -5.280 11.306 17.065 1.00 96.62 626 LEU A O 1
ATOM 5083 N N . SER A 1 627 ? -3.936 12.096 15.445 1.00 96.06 627 SER A N 1
ATOM 5084 C CA . SER A 1 627 ? -2.923 12.598 16.372 1.00 96.06 627 SER A CA 1
ATOM 5085 C C . SER A 1 627 ? -3.476 13.673 17.306 1.00 96.06 627 SER A C 1
ATOM 5087 O O . SER A 1 627 ? -3.193 13.625 18.500 1.00 96.06 627 SER A O 1
ATOM 5089 N N . TYR A 1 628 ? -4.329 14.579 16.809 1.00 95.31 628 TYR A N 1
ATOM 5090 C CA . TYR A 1 628 ? -5.040 15.548 17.644 1.00 95.31 628 TYR A CA 1
ATOM 5091 C C . TYR A 1 628 ? -5.935 14.857 18.681 1.00 95.31 628 TYR A C 1
ATOM 5093 O O . TYR A 1 628 ? -5.874 15.193 19.860 1.00 95.31 628 TYR A O 1
ATOM 5101 N N . SER A 1 629 ? -6.704 13.840 18.285 1.00 96.25 629 SER A N 1
ATOM 5102 C CA . SER A 1 629 ? -7.508 13.067 19.236 1.00 96.25 629 SER A CA 1
ATOM 5103 C C . SER A 1 629 ? -6.651 12.409 20.319 1.00 96.25 629 SER A C 1
ATOM 5105 O O . SER A 1 629 ? -7.043 12.415 21.481 1.00 96.25 629 SER A O 1
ATOM 5107 N N . PHE A 1 630 ? -5.480 11.869 19.971 1.00 96.69 630 PHE A N 1
ATOM 5108 C CA . PHE A 1 630 ? -4.564 11.260 20.941 1.00 96.69 630 PHE A CA 1
ATOM 5109 C C . PHE A 1 630 ? -3.845 12.278 21.838 1.00 96.69 630 PHE A C 1
ATOM 5111 O O . PHE A 1 630 ? -3.483 11.914 22.951 1.00 96.69 630 PHE A O 1
ATOM 5118 N N . GLN A 1 631 ? -3.706 13.548 21.433 1.00 95.12 631 GLN A N 1
ATOM 5119 C CA . GLN A 1 631 ? -3.233 14.617 22.334 1.00 95.12 631 GLN A CA 1
ATOM 5120 C C . GLN A 1 631 ? -4.226 14.868 23.477 1.00 95.12 631 GLN A C 1
ATOM 5122 O O . GLN A 1 631 ? -3.832 15.290 24.559 1.00 95.12 631 GLN A O 1
ATOM 5127 N N . CYS A 1 632 ? -5.517 14.610 23.247 1.00 95.38 632 CYS A N 1
ATOM 5128 C CA . CYS A 1 632 ? -6.563 14.749 24.260 1.00 95.38 632 CYS A CA 1
ATOM 5129 C C . CYS A 1 632 ? -6.744 13.499 25.139 1.00 95.38 632 CYS A C 1
ATOM 5131 O O . CYS A 1 632 ? -7.488 13.557 26.118 1.00 95.38 632 CYS A O 1
ATOM 5133 N N . ARG A 1 633 ? -6.107 12.374 24.791 1.00 94.56 633 ARG A N 1
ATOM 5134 C CA . ARG A 1 633 ? -6.226 11.100 25.513 1.00 94.56 633 ARG A CA 1
ATOM 5135 C C . ARG A 1 633 ? -5.229 11.011 26.662 1.00 94.56 633 ARG A C 1
ATOM 5137 O O . ARG A 1 633 ? -4.128 11.550 26.593 1.00 94.56 633 ARG A O 1
ATOM 5144 N N . LYS A 1 634 ? -5.590 10.266 27.710 1.00 90.31 634 LYS A N 1
ATOM 5145 C CA . LYS A 1 634 ? -4.686 9.987 28.840 1.00 90.31 634 LYS A CA 1
ATOM 5146 C C . LYS A 1 634 ? -3.685 8.880 28.519 1.00 90.31 634 LYS A C 1
ATOM 5148 O O . LYS A 1 634 ? -2.625 8.815 29.139 1.00 90.31 634 LYS A O 1
ATOM 5153 N N . SER A 1 635 ? -4.033 7.993 27.586 1.00 92.50 635 SER A N 1
ATOM 5154 C CA . SER A 1 635 ? -3.228 6.830 27.214 1.00 92.50 635 SER A CA 1
ATOM 5155 C C . SER A 1 635 ? -3.037 6.729 25.706 1.00 92.50 635 SER A C 1
ATOM 5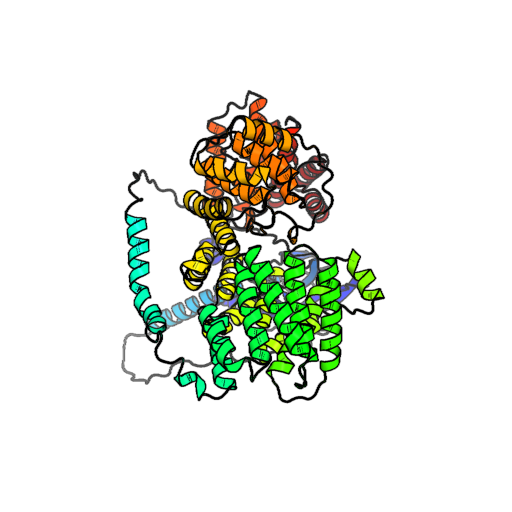157 O O . SER A 1 635 ? -3.965 6.925 24.922 1.00 92.50 635 SER A O 1
ATOM 5159 N N . THR A 1 636 ? -1.826 6.349 25.306 1.00 94.38 636 THR A N 1
ATOM 5160 C CA . THR A 1 636 ? -1.435 6.110 23.909 1.00 94.38 636 THR A CA 1
ATOM 5161 C C . THR A 1 636 ? -1.219 4.629 23.603 1.00 94.38 636 THR A C 1
ATOM 5163 O O . THR A 1 636 ? -0.895 4.287 22.472 1.00 94.38 636 THR A O 1
ATOM 5166 N N . ILE A 1 637 ? -1.464 3.737 24.571 1.00 95.19 637 ILE A N 1
ATOM 5167 C CA . ILE A 1 637 ? -1.244 2.283 24.448 1.00 95.19 637 ILE A CA 1
ATOM 5168 C C . ILE A 1 637 ? -2.006 1.682 23.254 1.00 95.19 637 ILE A C 1
ATOM 5170 O O . ILE A 1 637 ? -1.514 0.767 22.598 1.00 95.19 637 ILE A O 1
ATOM 5174 N N . LEU A 1 638 ? -3.200 2.204 22.952 1.00 97.06 638 LEU A N 1
ATOM 5175 C CA . LEU A 1 638 ? -4.044 1.705 21.859 1.00 97.06 638 LEU A CA 1
ATOM 5176 C C . LEU A 1 638 ? -3.717 2.308 20.485 1.00 97.06 638 LEU A C 1
ATOM 5178 O O . LEU A 1 638 ? -4.232 1.819 19.481 1.00 97.06 638 LEU A O 1
ATOM 5182 N N . LEU A 1 639 ? -2.857 3.333 20.422 1.00 97.31 639 LEU A N 1
ATOM 5183 C CA . LEU A 1 639 ? -2.469 4.008 19.179 1.00 97.31 639 LEU A CA 1
ATOM 5184 C C . LEU A 1 639 ? -2.007 3.042 18.070 1.00 97.31 639 LEU A C 1
ATOM 5186 O O . LEU A 1 639 ? -2.615 3.080 17.002 1.00 97.31 639 LEU A O 1
ATOM 5190 N N . PRO A 1 640 ? -1.012 2.153 18.277 1.00 97.38 640 PRO A N 1
ATOM 5191 C CA . PRO A 1 640 ? -0.564 1.212 17.240 1.00 97.38 640 PRO A CA 1
ATOM 5192 C C . PRO A 1 640 ? -1.699 0.361 16.661 1.00 97.38 640 PRO A C 1
ATOM 5194 O O . PRO A 1 640 ? -1.775 0.160 15.451 1.00 97.38 640 PRO A O 1
ATOM 5197 N N . TYR A 1 641 ? -2.619 -0.109 17.503 1.00 97.94 641 TYR A N 1
ATOM 5198 C CA . TYR A 1 641 ? -3.704 -0.997 17.084 1.00 97.94 641 TYR A CA 1
ATOM 5199 C C . TYR A 1 641 ? -4.810 -0.243 16.345 1.00 97.94 641 TYR A C 1
ATOM 5201 O O . TYR A 1 641 ? -5.364 -0.761 15.374 1.00 97.94 641 TYR A O 1
ATOM 5209 N N . GLU A 1 642 ? -5.088 1.000 16.742 1.00 98.00 642 GLU A N 1
ATOM 5210 C CA . GLU A 1 642 ? -5.946 1.898 15.969 1.00 98.00 642 GLU A CA 1
ATOM 5211 C C . GLU A 1 642 ? -5.327 2.227 14.607 1.00 98.00 642 GLU A C 1
ATOM 5213 O O . GLU A 1 642 ? -6.033 2.208 13.604 1.00 98.00 642 GLU A O 1
ATOM 5218 N N . VAL A 1 643 ? -4.011 2.441 14.529 1.00 97.31 643 VAL A N 1
ATOM 5219 C CA . VAL A 1 643 ? -3.316 2.672 13.252 1.00 97.31 643 VAL A CA 1
ATOM 5220 C C . VAL A 1 643 ? -3.465 1.467 12.325 1.00 97.31 643 VAL A C 1
ATOM 5222 O O . VAL A 1 643 ? -3.883 1.635 11.180 1.00 97.31 643 VAL A O 1
ATOM 5225 N N . ILE A 1 644 ? -3.236 0.244 12.815 1.00 96.12 644 ILE A N 1
ATOM 5226 C CA . ILE A 1 644 ? -3.466 -0.990 12.037 1.00 96.12 644 ILE A CA 1
ATOM 5227 C C . ILE A 1 644 ? -4.924 -1.085 11.570 1.00 96.12 644 ILE A C 1
ATOM 5229 O O . ILE A 1 644 ? -5.206 -1.432 10.415 1.00 96.12 644 ILE A O 1
ATOM 5233 N N . TYR A 1 645 ? -5.867 -0.755 12.454 1.00 96.62 645 TYR A N 1
ATOM 5234 C CA . TYR A 1 645 ? -7.286 -0.773 12.135 1.00 96.62 645 TYR A CA 1
ATOM 5235 C C . TYR A 1 645 ? -7.648 0.230 11.030 1.00 96.62 645 TYR A C 1
ATOM 5237 O O . TYR A 1 645 ? -8.258 -0.171 10.033 1.00 96.62 645 TYR A O 1
ATOM 5245 N N . PHE A 1 646 ? -7.246 1.496 11.170 1.00 96.00 646 PHE A N 1
ATOM 5246 C CA . PHE A 1 646 ? -7.595 2.588 10.257 1.00 96.00 646 PHE A CA 1
ATOM 5247 C C . PHE A 1 646 ? -6.840 2.540 8.928 1.00 96.00 646 PHE A C 1
ATOM 5249 O O . PHE A 1 646 ? -7.384 2.949 7.903 1.00 96.00 646 PHE A O 1
ATOM 5256 N N . MET A 1 647 ? -5.662 1.910 8.893 1.00 92.38 647 MET A N 1
ATOM 5257 C CA . MET A 1 647 ? -5.022 1.503 7.637 1.00 92.38 647 MET A CA 1
ATOM 5258 C C . MET A 1 647 ? -5.771 0.372 6.913 1.00 92.38 647 MET A C 1
ATOM 5260 O O . MET A 1 647 ? -5.408 0.024 5.789 1.00 92.38 647 MET A O 1
ATOM 5264 N N . LYS A 1 648 ? -6.827 -0.184 7.529 1.00 92.06 648 LYS A N 1
ATOM 5265 C CA . LYS A 1 648 ? -7.671 -1.284 7.029 1.00 92.06 648 LYS A CA 1
ATOM 5266 C C . LYS A 1 648 ? -6.930 -2.618 6.908 1.00 92.06 648 LYS A C 1
ATOM 5268 O O . LYS A 1 648 ? -7.205 -3.399 6.007 1.00 92.06 648 LYS A O 1
ATOM 5273 N N . GLN A 1 649 ? -6.015 -2.885 7.836 1.00 88.44 649 GLN A N 1
ATOM 5274 C CA . GLN A 1 649 ? -5.098 -4.034 7.765 1.00 88.44 649 GLN A CA 1
ATOM 5275 C C . GLN A 1 649 ? -5.473 -5.143 8.748 1.00 88.44 649 GLN A C 1
ATOM 5277 O O . GLN A 1 649 ? -4.947 -6.249 8.696 1.00 88.44 649 GLN A O 1
ATOM 5282 N N . HIS A 1 650 ? -6.463 -4.874 9.600 1.00 86.56 650 HIS A N 1
ATOM 5283 C CA . HIS A 1 650 ? -6.995 -5.804 10.589 1.00 86.56 650 HIS A CA 1
ATOM 5284 C C . HIS A 1 650 ? -7.461 -7.147 10.000 1.00 86.56 650 HIS A C 1
ATOM 5286 O O . HIS A 1 650 ? -7.329 -8.168 10.661 1.00 86.56 650 HIS A O 1
ATOM 5292 N N . THR A 1 651 ? -7.961 -7.186 8.759 1.00 82.50 651 THR A N 1
ATOM 5293 C CA . THR A 1 651 ? -8.396 -8.440 8.110 1.00 82.50 651 THR A CA 1
ATOM 5294 C C . THR A 1 651 ? -7.243 -9.343 7.670 1.00 82.50 651 THR A C 1
ATOM 5296 O O . THR A 1 651 ? -7.491 -10.475 7.270 1.00 82.50 651 THR A O 1
ATOM 5299 N N . LYS A 1 652 ? -6.002 -8.842 7.691 1.00 79.75 652 LYS A N 1
ATOM 5300 C CA . LYS A 1 652 ? -4.783 -9.587 7.344 1.00 79.75 652 LYS A CA 1
ATOM 5301 C C . LYS A 1 652 ? -4.034 -10.104 8.573 1.00 79.75 652 LYS A C 1
ATOM 5303 O O . LYS A 1 652 ? -2.999 -10.745 8.430 1.00 79.75 652 LYS A O 1
ATOM 5308 N N . LEU A 1 653 ? -4.540 -9.821 9.773 1.00 82.44 653 LEU A N 1
ATOM 5309 C CA . LEU A 1 653 ? -3.931 -10.271 11.017 1.00 82.44 653 LEU A CA 1
ATOM 5310 C C . LEU A 1 653 ? -4.205 -11.757 11.256 1.00 82.44 653 LEU A C 1
ATOM 5312 O O . LEU A 1 653 ? -5.319 -12.241 11.053 1.00 82.44 653 LEU A O 1
ATOM 5316 N N . LEU A 1 654 ? -3.186 -12.463 11.740 1.00 81.06 654 LEU A N 1
ATOM 5317 C CA . LEU A 1 654 ? -3.287 -13.868 12.129 1.00 81.06 654 LEU A CA 1
ATOM 5318 C C . LEU A 1 654 ? -4.023 -14.015 13.481 1.00 81.06 654 LEU A C 1
ATOM 5320 O O . LEU A 1 654 ? -4.033 -13.074 14.281 1.00 81.06 654 LEU A O 1
ATOM 5324 N N . PRO A 1 655 ? -4.597 -15.191 13.804 1.00 83.06 655 PRO A N 1
ATOM 5325 C CA . PRO A 1 655 ? -5.376 -15.389 15.036 1.00 83.06 655 PRO A CA 1
ATOM 5326 C C . PRO A 1 655 ? -4.644 -15.027 16.331 1.00 83.06 655 PRO A C 1
ATOM 5328 O O . PRO A 1 655 ? -5.229 -14.444 17.249 1.00 83.06 655 PRO A O 1
ATOM 5331 N N . TYR A 1 656 ? -3.347 -15.337 16.417 1.00 85.88 656 TYR A N 1
ATOM 5332 C CA . TYR A 1 656 ? -2.540 -14.991 17.589 1.00 85.88 656 TYR A CA 1
ATOM 5333 C C . TYR A 1 656 ? -2.347 -13.472 17.715 1.00 85.88 656 TYR A C 1
ATOM 5335 O O . TYR A 1 656 ? -2.352 -12.941 18.825 1.00 85.88 656 TYR A O 1
ATOM 5343 N N . MET A 1 657 ? -2.254 -12.752 16.590 1.00 88.38 657 MET A N 1
ATOM 5344 C CA . MET A 1 657 ? -2.163 -11.292 16.575 1.00 88.38 657 MET A CA 1
ATOM 5345 C C . MET A 1 657 ? -3.479 -10.666 17.043 1.00 88.38 657 MET A C 1
ATOM 5347 O O . MET A 1 657 ? -3.475 -9.780 17.893 1.00 88.38 657 MET A O 1
ATOM 5351 N N . LEU A 1 658 ? -4.618 -11.166 16.553 1.00 91.06 658 LEU A N 1
ATOM 5352 C CA . LEU A 1 658 ? -5.946 -10.737 17.005 1.00 91.06 658 LEU A CA 1
ATOM 5353 C C . LEU A 1 658 ? -6.133 -10.995 18.506 1.00 91.06 658 LEU A C 1
ATOM 5355 O O . LEU A 1 658 ? -6.608 -10.124 19.234 1.00 91.06 658 LEU A O 1
ATOM 5359 N N . SER A 1 659 ? -5.684 -12.156 18.986 1.00 92.62 659 SER A N 1
ATOM 5360 C CA . SER A 1 659 ? -5.695 -12.495 20.413 1.00 92.62 659 SER A CA 1
ATOM 5361 C C . SER A 1 659 ? -4.843 -11.521 21.229 1.00 92.62 659 SER A C 1
ATOM 5363 O O . SER A 1 659 ? -5.277 -11.050 22.277 1.00 92.62 659 SER A O 1
ATOM 5365 N N . ARG A 1 660 ? -3.666 -11.135 20.721 1.00 95.56 660 ARG A N 1
ATOM 5366 C CA . ARG A 1 660 ? -2.806 -10.138 21.367 1.00 95.56 660 ARG A CA 1
ATOM 5367 C C . ARG A 1 660 ? -3.452 -8.750 21.414 1.00 95.56 660 ARG A C 1
ATOM 5369 O O . ARG A 1 660 ? -3.384 -8.111 22.461 1.00 95.56 660 ARG A O 1
ATOM 5376 N N . ILE A 1 661 ? -4.122 -8.308 20.343 1.00 97.50 661 ILE A N 1
ATOM 5377 C CA . ILE A 1 661 ? -4.907 -7.056 20.343 1.00 97.50 661 ILE A CA 1
ATOM 5378 C C . ILE A 1 661 ? -5.990 -7.108 21.420 1.00 97.50 661 ILE A C 1
ATOM 5380 O O . ILE A 1 661 ? -6.135 -6.160 22.193 1.00 97.50 661 ILE A O 1
ATOM 5384 N N . PHE A 1 662 ? -6.727 -8.220 21.498 1.00 98.12 662 PHE A N 1
ATOM 5385 C CA . PHE A 1 662 ? -7.755 -8.417 22.514 1.00 98.12 662 PHE A CA 1
ATOM 5386 C C . PHE A 1 662 ? -7.178 -8.293 23.931 1.00 98.12 662 PHE A C 1
ATOM 5388 O O . PHE A 1 662 ? -7.721 -7.545 24.744 1.00 98.12 662 PHE A O 1
ATOM 5395 N N . THR A 1 663 ? -6.072 -8.988 24.216 1.00 97.75 663 THR A N 1
ATOM 5396 C CA . THR A 1 663 ? -5.400 -8.951 25.522 1.00 97.75 663 THR A CA 1
ATOM 5397 C C . THR A 1 663 ? -4.966 -7.538 25.892 1.00 97.75 663 THR A C 1
ATOM 5399 O O . THR A 1 663 ? -5.224 -7.095 27.003 1.00 97.75 663 THR A O 1
ATOM 5402 N N . ILE A 1 664 ? -4.365 -6.792 24.965 1.00 97.19 664 ILE A N 1
ATOM 5403 C CA . ILE A 1 664 ? -3.888 -5.432 25.249 1.00 97.19 664 ILE A CA 1
ATOM 5404 C C . ILE A 1 664 ? -5.050 -4.466 25.483 1.00 97.19 664 ILE A C 1
ATOM 5406 O O . ILE A 1 664 ? -4.979 -3.605 26.364 1.00 97.19 664 ILE A O 1
ATOM 5410 N N . ALA A 1 665 ? -6.139 -4.614 24.729 1.00 97.94 665 ALA A N 1
ATOM 5411 C CA . ALA A 1 665 ? -7.357 -3.862 24.984 1.00 97.94 665 ALA A CA 1
ATOM 5412 C C . ALA A 1 665 ? -7.936 -4.187 26.375 1.00 97.94 665 ALA A C 1
ATOM 5414 O O . ALA A 1 665 ? -8.315 -3.271 27.100 1.00 97.94 665 ALA A O 1
ATOM 5415 N N . ASP A 1 666 ? -7.928 -5.457 26.787 1.00 97.81 666 ASP A N 1
ATOM 5416 C CA . ASP A 1 666 ? -8.396 -5.894 28.109 1.00 97.81 666 ASP A CA 1
ATOM 5417 C C . ASP A 1 666 ? -7.519 -5.358 29.256 1.00 97.81 666 ASP A C 1
ATOM 5419 O O . ASP A 1 666 ? -8.018 -4.756 30.206 1.00 97.81 666 ASP A O 1
ATOM 5423 N N . GLU A 1 667 ? -6.195 -5.462 29.122 1.00 97.06 667 GLU A N 1
ATOM 5424 C CA . GLU A 1 667 ? -5.228 -4.882 30.061 1.00 97.06 667 GLU A CA 1
ATOM 5425 C C . GLU A 1 667 ? -5.384 -3.360 30.180 1.00 97.06 667 GLU A C 1
ATOM 5427 O O . GLU A 1 667 ? -5.212 -2.792 31.261 1.00 97.06 667 GLU A O 1
ATOM 5432 N N . THR A 1 668 ? -5.708 -2.686 29.074 1.00 96.19 668 THR A N 1
ATOM 5433 C CA . THR A 1 668 ? -5.967 -1.243 29.066 1.00 96.19 668 THR A CA 1
ATOM 5434 C C . THR A 1 668 ? -7.231 -0.919 29.855 1.00 96.19 668 THR A C 1
ATOM 5436 O O . THR A 1 668 ? -7.205 -0.014 30.687 1.00 96.19 668 THR A O 1
ATOM 5439 N N . LEU A 1 669 ? -8.312 -1.683 29.668 1.00 96.44 669 LEU A N 1
ATOM 5440 C CA . LEU A 1 669 ? -9.546 -1.529 30.443 1.00 96.44 669 LEU A CA 1
ATOM 5441 C C . LEU A 1 669 ? -9.313 -1.751 31.944 1.00 96.44 669 LEU A C 1
ATOM 5443 O O . LEU A 1 669 ? -9.851 -1.004 32.755 1.00 96.44 669 LEU A O 1
ATOM 5447 N N . GLY A 1 670 ? -8.468 -2.715 32.320 1.00 96.19 670 GLY A N 1
ATOM 5448 C CA . GLY A 1 670 ? -8.125 -2.984 33.721 1.00 96.19 670 GLY A CA 1
ATOM 5449 C C . GLY A 1 670 ? -7.371 -1.849 34.428 1.00 96.19 670 GLY A C 1
ATOM 5450 O O . GLY A 1 670 ? -7.370 -1.787 35.656 1.00 96.19 670 GLY A O 1
ATOM 5451 N N . LYS A 1 671 ? -6.746 -0.932 33.677 1.00 95.50 671 LYS A N 1
ATOM 5452 C CA . LYS A 1 671 ? -5.985 0.216 34.210 1.00 95.50 671 LYS A CA 1
ATOM 5453 C C . LYS A 1 671 ? -6.807 1.503 34.298 1.00 95.50 671 LYS A C 1
ATOM 5455 O O . LYS A 1 671 ? -6.293 2.521 34.758 1.00 95.50 671 LYS A O 1
ATOM 5460 N N . ILE A 1 672 ? -8.049 1.487 33.822 1.00 94.25 672 ILE A N 1
ATOM 5461 C CA . ILE A 1 672 ? -8.858 2.684 33.617 1.00 94.25 672 ILE A CA 1
ATOM 5462 C C . ILE A 1 672 ? -10.142 2.586 34.441 1.00 94.25 672 ILE A C 1
ATOM 5464 O O . ILE A 1 672 ? -10.879 1.608 34.360 1.00 94.25 672 ILE A O 1
ATOM 5468 N N . ASP A 1 673 ? -10.457 3.635 35.202 1.00 93.19 673 ASP A N 1
ATOM 5469 C CA . ASP A 1 673 ? -11.728 3.708 35.921 1.00 93.19 673 ASP A CA 1
ATOM 5470 C C . ASP A 1 673 ? -12.845 4.232 35.000 1.00 93.19 673 ASP A C 1
ATOM 5472 O O . ASP A 1 673 ? -12.850 5.392 34.576 1.00 93.19 673 ASP A O 1
ATOM 5476 N N . ARG A 1 674 ? -13.810 3.355 34.702 1.00 90.69 674 ARG A N 1
ATOM 5477 C CA . ARG A 1 674 ? -14.964 3.618 33.826 1.00 90.69 674 ARG A CA 1
ATOM 5478 C C . ARG A 1 674 ? -15.942 4.675 34.352 1.00 90.69 674 ARG A C 1
ATOM 5480 O O . ARG A 1 674 ? -16.774 5.160 33.583 1.00 90.69 674 ARG A O 1
ATOM 5487 N N . ASN A 1 675 ? -15.872 5.026 35.637 1.00 93.00 675 ASN A N 1
ATOM 5488 C CA . ASN A 1 675 ? -16.764 6.015 36.245 1.00 93.00 675 ASN A CA 1
ATOM 5489 C C . ASN A 1 675 ? -16.428 7.453 35.818 1.00 93.00 675 ASN A C 1
ATOM 5491 O O . ASN A 1 675 ? -17.282 8.337 35.901 1.00 93.00 675 ASN A O 1
ATOM 5495 N N . TYR A 1 676 ? -15.211 7.693 35.326 1.00 94.31 676 TYR A N 1
ATOM 5496 C CA . TYR A 1 676 ? -14.768 9.011 34.881 1.00 94.31 676 TYR A CA 1
ATOM 5497 C C . TYR A 1 676 ? -14.993 9.196 33.377 1.00 94.31 676 TYR A C 1
ATOM 5499 O O . TYR A 1 676 ? -14.461 8.446 32.559 1.00 94.31 676 TYR A O 1
ATOM 5507 N N . LYS A 1 677 ? -15.759 10.227 32.996 1.00 94.00 677 LYS A N 1
ATOM 5508 C CA . LYS A 1 677 ? -16.157 10.470 31.594 1.00 94.00 677 LYS A CA 1
ATOM 5509 C C . LYS A 1 677 ? -14.983 10.702 30.650 1.00 94.00 677 LYS A C 1
ATOM 5511 O O . LYS A 1 677 ? -15.029 10.319 29.487 1.00 94.00 677 LYS A O 1
ATOM 5516 N N . GLU A 1 678 ? -13.925 11.322 31.156 1.00 94.06 678 GLU A N 1
ATOM 5517 C CA . GLU A 1 678 ? -12.667 11.526 30.434 1.00 94.06 678 GLU A CA 1
ATOM 5518 C C . GLU A 1 678 ? -12.008 10.235 29.923 1.00 94.06 678 GLU A C 1
ATOM 5520 O O . GLU A 1 678 ? -11.215 10.309 28.996 1.00 94.06 678 GLU A O 1
ATOM 5525 N N . ASN A 1 679 ? -12.344 9.079 30.503 1.00 95.44 679 ASN A N 1
ATOM 5526 C CA . ASN A 1 679 ? -11.782 7.777 30.157 1.00 95.44 679 ASN A CA 1
ATOM 5527 C C . ASN A 1 679 ? -12.647 6.998 29.144 1.00 95.44 679 ASN A C 1
ATOM 5529 O O . ASN A 1 679 ? -12.281 5.908 28.698 1.00 95.44 679 ASN A O 1
ATOM 5533 N N . TRP A 1 680 ? -13.835 7.508 28.808 1.00 96.31 680 TRP A N 1
ATOM 5534 C CA . TRP A 1 680 ? -14.758 6.851 27.878 1.00 96.31 680 TRP A CA 1
ATOM 5535 C C . TRP A 1 680 ? -14.216 6.693 26.449 1.00 96.31 680 TRP A C 1
ATOM 5537 O O . TRP A 1 680 ? -14.549 5.682 25.824 1.00 96.31 680 TRP A O 1
ATOM 5547 N N . PRO A 1 681 ? -13.378 7.604 25.910 1.00 97.31 681 PRO A N 1
ATOM 5548 C CA . PRO A 1 681 ? -12.693 7.395 24.633 1.00 97.31 681 PRO A CA 1
ATOM 5549 C C . PRO A 1 681 ? -11.804 6.149 24.631 1.00 97.31 681 PRO A C 1
ATOM 5551 O O . PRO A 1 681 ? -11.936 5.311 23.739 1.00 97.31 681 PRO A O 1
ATOM 5554 N N . GLU A 1 682 ? -10.952 5.979 25.643 1.00 96.88 682 GLU A N 1
ATOM 5555 C CA . GLU A 1 682 ? -10.099 4.799 25.802 1.00 96.88 682 GLU A CA 1
ATOM 5556 C C . GLU A 1 682 ? -10.936 3.534 25.986 1.00 96.88 682 GLU A C 1
ATOM 5558 O O . GLU A 1 682 ? -10.661 2.521 25.345 1.00 96.88 682 GLU A O 1
ATOM 5563 N N . TYR A 1 683 ? -11.994 3.607 26.800 1.00 96.94 683 TYR A N 1
ATOM 5564 C CA . TYR A 1 683 ? -12.912 2.490 27.004 1.00 96.94 683 TYR A CA 1
ATOM 5565 C C . TYR A 1 683 ? -13.567 2.060 25.687 1.00 96.94 683 TYR A C 1
ATOM 5567 O O . TYR A 1 683 ? -13.545 0.887 25.319 1.00 96.94 683 TYR A O 1
ATOM 5575 N N . THR A 1 684 ? -14.106 3.017 24.930 1.00 97.81 684 THR A N 1
ATOM 5576 C CA . THR A 1 684 ? -14.812 2.735 23.674 1.00 97.81 684 THR A CA 1
ATOM 5577 C C . THR A 1 684 ? -13.859 2.231 22.593 1.00 97.81 684 THR A C 1
ATOM 5579 O O . THR A 1 684 ? -14.225 1.321 21.851 1.00 97.81 684 THR A O 1
ATOM 5582 N N . SER A 1 685 ? -12.634 2.764 22.524 1.00 98.19 685 SER A N 1
ATOM 5583 C CA . SER A 1 685 ? -11.595 2.266 21.615 1.00 98.19 685 SER A CA 1
ATOM 5584 C C . SER A 1 685 ? -11.177 0.833 21.956 1.00 98.19 685 SER A C 1
ATOM 5586 O O . SER A 1 685 ? -11.191 -0.036 21.082 1.00 98.19 685 SER A O 1
ATOM 5588 N N . ALA A 1 686 ? -10.889 0.543 23.230 1.00 98.44 686 ALA A N 1
ATOM 5589 C CA . ALA A 1 686 ? -10.544 -0.807 23.667 1.00 98.44 686 ALA A CA 1
ATOM 5590 C C . ALA A 1 686 ? -11.661 -1.799 23.319 1.00 98.44 686 ALA A C 1
ATOM 5592 O O . ALA A 1 686 ? -11.400 -2.856 22.747 1.00 98.44 686 ALA A O 1
ATOM 5593 N N . LYS A 1 687 ? -12.921 -1.430 23.578 1.00 98.38 687 LYS A N 1
ATOM 5594 C CA . LYS A 1 687 ? -14.079 -2.255 23.220 1.00 98.38 687 LYS A CA 1
ATOM 5595 C C . LYS A 1 687 ? -14.223 -2.435 21.712 1.00 98.38 687 LYS A C 1
ATOM 5597 O O . LYS A 1 687 ? -14.456 -3.555 21.275 1.00 98.38 687 LYS A O 1
ATOM 5602 N N . MET A 1 688 ? -14.031 -1.388 20.907 1.00 98.56 688 MET A N 1
ATOM 5603 C CA . MET A 1 688 ? -14.018 -1.497 19.442 1.00 98.56 688 MET A CA 1
ATOM 5604 C C . MET A 1 688 ? -12.997 -2.543 18.972 1.00 98.56 688 MET A C 1
ATOM 5606 O O . MET A 1 688 ? -13.333 -3.411 18.167 1.00 98.56 688 MET A O 1
ATOM 5610 N N . LEU A 1 689 ? -11.769 -2.483 19.498 1.00 98.62 689 LEU A N 1
ATOM 5611 C CA . LEU A 1 689 ? -10.695 -3.417 19.163 1.00 98.62 689 LEU A CA 1
ATOM 5612 C C . LEU A 1 689 ? -10.990 -4.841 19.658 1.00 98.62 689 LEU A C 1
ATOM 5614 O O . LEU A 1 689 ? -10.741 -5.791 18.919 1.00 98.62 689 LEU A O 1
ATOM 5618 N N . GLN A 1 690 ? -11.574 -5.005 20.852 1.00 98.69 690 GLN A N 1
ATOM 5619 C CA . GLN A 1 690 ? -12.034 -6.306 21.353 1.00 98.69 690 GLN A CA 1
ATOM 5620 C C . GLN A 1 690 ? -13.122 -6.907 20.454 1.00 98.69 690 GLN A C 1
ATOM 5622 O O . GLN A 1 690 ? -13.018 -8.073 20.085 1.00 98.69 690 GLN A O 1
ATOM 5627 N N . ILE A 1 691 ? -14.136 -6.123 20.064 1.00 98.56 691 ILE A N 1
ATOM 5628 C CA . ILE A 1 691 ? -15.223 -6.577 19.180 1.00 98.56 691 ILE A CA 1
ATOM 5629 C C . ILE A 1 691 ? -14.649 -6.998 17.829 1.00 98.56 691 ILE A C 1
ATOM 5631 O O . ILE A 1 691 ? -14.959 -8.086 17.355 1.00 98.56 691 ILE A O 1
ATOM 5635 N N . MET A 1 692 ? -13.789 -6.170 17.230 1.00 97.81 692 MET A N 1
ATOM 5636 C CA . MET A 1 692 ? -13.100 -6.492 15.979 1.00 97.81 692 MET A CA 1
ATOM 5637 C C . MET A 1 692 ? -12.307 -7.800 16.098 1.00 97.81 692 MET A C 1
ATOM 5639 O O . MET A 1 692 ? -12.452 -8.678 15.250 1.00 97.81 692 MET A O 1
ATOM 5643 N N . ALA A 1 693 ? -11.475 -7.936 17.133 1.00 95.75 693 ALA A N 1
ATOM 5644 C CA . ALA A 1 693 ? -10.625 -9.105 17.324 1.00 95.75 693 ALA A CA 1
ATOM 5645 C C . ALA A 1 693 ? -11.442 -10.389 17.523 1.00 95.75 693 ALA A C 1
ATOM 5647 O O . ALA A 1 693 ? -11.177 -11.391 16.864 1.00 95.75 693 ALA A O 1
ATOM 5648 N N . LEU A 1 694 ? -12.468 -10.348 18.380 1.00 94.50 694 LEU A N 1
ATOM 5649 C CA . LEU A 1 694 ? -13.368 -11.479 18.609 1.00 94.50 694 LEU A CA 1
ATOM 5650 C C . LEU A 1 694 ? -14.152 -11.841 17.345 1.00 94.50 694 LEU A C 1
ATOM 5652 O O . LEU A 1 694 ? -14.216 -13.013 16.986 1.00 94.50 694 LEU A O 1
ATOM 5656 N N . ALA A 1 695 ? -14.688 -10.845 16.631 1.00 88.88 695 ALA A N 1
ATOM 5657 C CA . ALA A 1 695 ? -15.432 -11.061 15.394 1.00 88.88 695 ALA A CA 1
ATOM 5658 C C . ALA A 1 695 ? -14.571 -11.726 14.310 1.00 88.88 695 ALA A C 1
ATOM 5660 O O . ALA A 1 695 ? -15.032 -12.648 13.643 1.00 88.88 695 ALA A O 1
ATOM 5661 N N . LEU A 1 696 ? -13.319 -11.286 14.145 1.00 84.12 696 LEU A N 1
ATOM 5662 C CA . LEU A 1 696 ? -12.386 -11.858 13.168 1.00 84.12 696 LEU A CA 1
ATOM 5663 C C . LEU A 1 696 ? -11.865 -13.245 13.575 1.00 84.12 696 LEU A C 1
ATOM 5665 O O . LEU A 1 696 ? -11.596 -14.063 12.700 1.00 84.12 696 LEU A O 1
ATOM 5669 N N . ASN A 1 697 ? -11.781 -13.531 14.878 1.00 83.31 697 ASN A N 1
ATOM 5670 C CA . ASN A 1 697 ? -11.496 -14.871 15.403 1.00 83.31 697 ASN A CA 1
ATOM 5671 C C . ASN A 1 697 ? -12.722 -15.805 15.392 1.00 83.31 697 ASN A C 1
ATOM 5673 O O . ASN A 1 697 ? -12.592 -16.984 15.718 1.00 83.31 697 ASN A O 1
ATOM 5677 N N . GLY A 1 698 ? -13.908 -15.302 15.034 1.00 82.62 698 GLY A N 1
ATOM 5678 C CA . GLY A 1 698 ? -15.150 -16.076 15.008 1.00 82.62 698 GLY A CA 1
ATOM 5679 C C . GLY A 1 698 ? -15.808 -16.306 16.377 1.00 82.62 698 GLY A C 1
ATOM 5680 O O . GLY A 1 698 ? -16.727 -17.114 16.465 1.00 82.62 698 GLY A O 1
ATOM 5681 N N . ASP A 1 699 ? -15.381 -15.610 17.438 1.00 87.94 699 ASP A N 1
ATOM 5682 C CA . ASP A 1 699 ? -16.010 -15.652 18.771 1.00 87.94 699 ASP A CA 1
ATOM 5683 C C . ASP A 1 699 ? -17.098 -14.571 18.896 1.00 87.94 699 ASP A C 1
ATOM 5685 O O . ASP A 1 699 ? -16.988 -13.582 19.628 1.00 87.94 699 ASP A O 1
ATOM 5689 N N . THR A 1 700 ? -18.156 -14.728 18.107 1.00 90.00 700 THR A N 1
ATOM 5690 C CA . THR A 1 700 ? -19.248 -13.756 17.990 1.00 90.00 700 THR A CA 1
ATOM 5691 C C . THR A 1 700 ? -20.136 -13.692 19.228 1.00 90.00 700 THR A C 1
ATOM 5693 O O . THR A 1 700 ? -20.611 -12.607 19.564 1.00 90.00 700 THR A O 1
ATOM 5696 N N . THR A 1 701 ? -20.289 -14.792 19.971 1.00 91.31 701 THR A N 1
ATOM 5697 C CA . THR A 1 701 ? -21.028 -14.814 21.243 1.00 91.31 701 THR A CA 1
ATOM 5698 C C . THR A 1 701 ? -20.403 -13.866 22.257 1.00 91.31 701 THR A C 1
ATOM 5700 O O . THR A 1 701 ? -21.076 -12.966 22.756 1.00 91.31 701 THR A O 1
ATOM 5703 N N . ARG A 1 702 ? -19.095 -14.000 22.511 1.00 95.38 702 ARG A N 1
ATOM 5704 C CA . ARG A 1 702 ? -18.392 -13.090 23.420 1.00 95.38 702 ARG A CA 1
ATOM 5705 C C . ARG A 1 702 ? -18.366 -11.671 22.863 1.00 95.38 702 ARG A C 1
ATOM 5707 O O . ARG A 1 702 ? -18.457 -10.709 23.623 1.00 95.38 702 ARG A O 1
ATOM 5714 N N . ALA A 1 703 ? -18.272 -11.521 21.541 1.00 96.31 703 ALA A N 1
ATOM 5715 C CA . ALA A 1 703 ? -18.313 -10.208 20.915 1.00 96.31 703 ALA A CA 1
ATOM 5716 C C . ALA A 1 703 ? -19.646 -9.485 21.179 1.00 96.31 703 ALA A C 1
ATOM 5718 O O . ALA A 1 703 ? -19.611 -8.278 21.403 1.00 96.31 703 ALA A O 1
ATOM 5719 N N . ILE A 1 704 ? -20.793 -10.181 21.219 1.00 97.88 704 ILE A N 1
ATOM 5720 C CA . ILE A 1 704 ? -22.095 -9.583 21.578 1.00 97.88 704 ILE A CA 1
ATOM 5721 C C . ILE A 1 704 ? -22.053 -8.963 22.977 1.00 97.88 704 ILE A C 1
ATOM 5723 O O . ILE A 1 704 ? -22.499 -7.826 23.140 1.00 97.88 704 ILE A O 1
ATOM 5727 N N . ASP A 1 705 ? -21.499 -9.663 23.967 1.00 97.56 705 ASP A N 1
ATOM 5728 C CA . ASP A 1 705 ? -21.413 -9.142 25.337 1.00 97.56 705 ASP A CA 1
ATOM 5729 C C . ASP A 1 705 ? -20.580 -7.853 25.378 1.00 97.56 705 ASP A C 1
ATOM 5731 O O . ASP A 1 705 ? -20.983 -6.847 25.968 1.00 97.56 705 ASP A O 1
ATOM 5735 N N . VAL A 1 706 ? -19.454 -7.844 24.656 1.00 98.31 706 VAL A N 1
ATOM 5736 C CA . VAL A 1 706 ? -18.599 -6.658 24.509 1.00 98.31 706 VAL A CA 1
ATOM 5737 C C . VAL A 1 706 ? -19.328 -5.532 23.758 1.00 98.31 706 VAL A C 1
ATOM 5739 O O . VAL A 1 706 ? -19.170 -4.366 24.120 1.00 98.31 706 VAL A O 1
ATOM 5742 N N . CYS A 1 707 ? -20.161 -5.849 22.760 1.00 98.19 707 CYS A N 1
ATOM 5743 C CA . CYS A 1 707 ? -20.987 -4.865 22.052 1.00 98.19 707 CYS A CA 1
ATOM 5744 C C . CYS A 1 707 ? -21.973 -4.176 23.000 1.00 98.19 707 CYS A C 1
ATOM 5746 O O . CYS A 1 707 ? -22.068 -2.951 22.990 1.00 98.19 707 CYS A O 1
ATOM 5748 N N . ILE A 1 708 ? -22.700 -4.945 23.817 1.00 97.19 708 ILE A N 1
ATOM 5749 C CA . ILE A 1 708 ? -23.698 -4.412 24.759 1.00 97.19 708 ILE A CA 1
ATOM 5750 C C . ILE A 1 708 ? -23.037 -3.459 25.759 1.00 97.19 708 ILE A C 1
ATOM 5752 O O . ILE A 1 708 ? -23.566 -2.380 26.029 1.00 97.19 708 ILE A O 1
ATOM 5756 N N . ASP A 1 709 ? -21.859 -3.826 26.257 1.00 96.56 709 ASP A N 1
ATOM 5757 C CA . ASP A 1 709 ? -21.068 -2.993 27.161 1.00 96.56 709 ASP A CA 1
ATOM 5758 C C . ASP A 1 709 ? -20.589 -1.697 26.479 1.00 96.56 709 ASP A C 1
ATOM 5760 O O . ASP A 1 709 ? -20.789 -0.597 26.994 1.00 96.56 709 ASP A O 1
ATOM 5764 N N . ALA A 1 710 ? -20.054 -1.793 25.255 1.00 96.88 710 ALA A N 1
ATOM 5765 C CA . ALA A 1 710 ? -19.562 -0.640 24.497 1.00 96.88 710 ALA A CA 1
ATOM 5766 C C . ALA A 1 710 ? -20.642 0.430 24.249 1.00 96.88 710 ALA A C 1
ATOM 5768 O O . ALA A 1 710 ? -20.363 1.631 24.299 1.00 96.88 710 ALA A O 1
ATOM 5769 N N . LEU A 1 711 ? -21.888 0.013 23.995 1.00 95.94 711 LEU A N 1
ATOM 5770 C CA . LEU A 1 711 ? -22.993 0.912 23.639 1.00 95.94 711 LEU A CA 1
ATOM 5771 C C . LEU A 1 711 ? -23.342 1.933 24.727 1.00 95.94 711 LEU A C 1
ATOM 5773 O O . LEU A 1 711 ? -23.905 2.977 24.396 1.00 95.94 711 LEU A O 1
ATOM 5777 N N . GLN A 1 712 ? -22.988 1.671 25.988 1.00 94.75 712 GLN A N 1
ATOM 5778 C CA . GLN A 1 712 ? -23.227 2.591 27.106 1.00 94.75 712 GLN A CA 1
ATOM 5779 C C . GLN A 1 712 ? -22.434 3.902 26.965 1.00 94.75 712 GLN A C 1
ATOM 5781 O O . GLN A 1 712 ? -22.846 4.942 27.484 1.00 94.75 712 GLN A O 1
ATOM 5786 N N . TYR A 1 713 ? -21.319 3.865 26.231 1.00 95.94 713 TYR A N 1
ATOM 5787 C CA . TYR A 1 713 ? -20.351 4.960 26.143 1.00 95.94 713 TYR A CA 1
ATOM 5788 C C . TYR A 1 713 ? -20.372 5.676 24.787 1.00 95.94 713 TYR A C 1
ATOM 5790 O O . TYR A 1 713 ? -20.098 6.872 24.720 1.00 95.94 713 TYR A O 1
ATOM 5798 N N . VAL A 1 714 ? -20.756 4.973 23.715 1.00 96.19 714 VAL A N 1
ATOM 5799 C CA . VAL A 1 714 ? -20.709 5.458 22.320 1.00 96.19 714 VAL A CA 1
ATOM 5800 C C . VAL A 1 714 ? -21.435 6.795 22.108 1.00 96.19 714 VAL A C 1
ATOM 5802 O O . VAL A 1 714 ? -20.924 7.665 21.403 1.00 96.19 714 VAL A O 1
ATOM 5805 N N . ASP A 1 715 ? -22.606 6.989 22.722 1.00 94.62 715 ASP A N 1
ATOM 5806 C CA . ASP A 1 715 ? -23.397 8.225 22.566 1.00 94.62 715 ASP A CA 1
ATOM 5807 C C . ASP A 1 715 ? -22.873 9.399 23.392 1.00 94.62 715 ASP A C 1
ATOM 5809 O O . ASP A 1 715 ? -23.329 10.528 23.226 1.00 94.62 715 ASP A O 1
ATOM 5813 N N . GLN A 1 716 ? -21.940 9.134 24.302 1.00 95.19 716 GLN A N 1
ATOM 5814 C CA . GLN A 1 716 ? -21.463 10.109 25.272 1.00 95.19 716 GLN A CA 1
ATOM 5815 C C . GLN A 1 716 ? -20.005 10.516 25.039 1.00 95.19 716 GLN A C 1
ATOM 5817 O O . GLN A 1 716 ? -19.406 11.195 25.876 1.00 95.19 716 GLN A O 1
ATOM 5822 N N . LEU A 1 717 ? -19.426 10.100 23.910 1.00 96.81 717 LEU A N 1
ATOM 5823 C CA . LEU A 1 717 ? -18.071 10.471 23.538 1.00 96.81 717 LEU A CA 1
ATOM 5824 C C . LEU A 1 717 ? -17.958 11.985 23.292 1.00 96.81 717 LEU A C 1
ATOM 5826 O O . LEU A 1 717 ? -18.839 12.583 22.669 1.00 96.81 717 LEU A O 1
ATOM 5830 N N . PRO A 1 718 ? -16.860 12.620 23.735 1.00 96.81 718 PRO A N 1
ATOM 5831 C CA . PRO A 1 718 ? -16.588 14.011 23.407 1.00 96.81 718 PRO A CA 1
ATOM 5832 C C . PRO A 1 718 ? -16.335 14.181 21.903 1.00 96.81 718 PRO A C 1
ATOM 5834 O O . PRO A 1 718 ? -15.888 13.254 21.226 1.00 96.81 718 PRO A O 1
ATOM 5837 N N . ASN A 1 719 ? -16.544 15.398 21.390 1.00 95.00 719 ASN A N 1
ATOM 5838 C CA . ASN A 1 719 ? -16.444 15.704 19.955 1.00 95.00 719 ASN A CA 1
ATOM 5839 C C . ASN A 1 719 ? -15.130 15.238 19.305 1.00 95.00 719 ASN A C 1
ATOM 5841 O O . ASN A 1 719 ? -15.143 14.716 18.194 1.00 95.00 719 ASN A O 1
ATOM 5845 N N . TRP A 1 720 ? -14.002 15.378 20.006 1.00 95.62 720 TRP A N 1
ATOM 5846 C CA . TRP A 1 720 ? -12.682 14.981 19.505 1.00 95.62 720 TRP A CA 1
ATOM 5847 C C . TRP A 1 720 ? -12.489 13.454 19.403 1.00 95.62 720 TRP A C 1
ATOM 5849 O O . TRP A 1 720 ? -11.552 13.008 18.746 1.00 95.62 720 TRP A O 1
ATOM 5859 N N . ALA A 1 721 ? -13.364 12.650 20.019 1.00 96.94 721 ALA A N 1
ATOM 5860 C CA . ALA A 1 721 ? -13.336 11.184 20.009 1.00 96.94 721 ALA A CA 1
ATOM 5861 C C . ALA A 1 721 ? -14.472 10.554 19.180 1.00 96.94 721 ALA A C 1
ATOM 5863 O O . ALA A 1 721 ? -14.583 9.329 19.122 1.00 96.94 721 ALA A O 1
ATOM 5864 N N . LEU A 1 722 ? -15.323 11.358 18.528 1.00 95.81 722 LEU A N 1
ATOM 5865 C CA . LEU A 1 722 ? -16.519 10.859 17.834 1.00 95.81 722 LEU A CA 1
ATOM 5866 C C . LEU A 1 722 ? -16.223 9.902 16.676 1.00 95.81 722 LEU A C 1
ATOM 5868 O O . LEU A 1 722 ? -17.106 9.138 16.307 1.00 95.81 722 LEU A O 1
ATOM 5872 N N . TYR A 1 723 ? -15.009 9.906 16.124 1.00 96.94 723 TYR A N 1
ATOM 5873 C CA . TYR A 1 723 ? -14.620 8.975 15.061 1.00 96.94 723 TYR A CA 1
ATOM 5874 C C . TYR A 1 723 ? -14.667 7.508 15.504 1.00 96.94 723 TYR A C 1
ATOM 5876 O O . TYR A 1 723 ? -14.868 6.638 14.674 1.00 96.94 723 TYR A O 1
ATOM 5884 N N . ILE A 1 724 ? -14.544 7.206 16.799 1.00 97.88 724 ILE A N 1
ATOM 5885 C CA . ILE A 1 724 ? -14.574 5.822 17.294 1.00 97.88 724 ILE A CA 1
ATOM 5886 C C . ILE A 1 724 ? -16.001 5.256 17.196 1.00 97.88 724 ILE A C 1
ATOM 5888 O O . ILE A 1 724 ? -16.201 4.104 16.817 1.00 97.88 724 ILE A O 1
ATOM 5892 N N . ALA A 1 725 ? -17.011 6.085 17.482 1.00 98.19 725 ALA A N 1
ATOM 5893 C CA . ALA A 1 725 ? -18.415 5.682 17.555 1.00 98.19 725 ALA A CA 1
ATOM 5894 C C . ALA A 1 725 ? -18.945 4.950 16.304 1.00 98.19 725 ALA A C 1
ATOM 5896 O O . ALA A 1 725 ? -19.452 3.832 16.454 1.00 98.19 725 ALA A O 1
ATOM 5897 N N . PRO A 1 726 ? -18.857 5.510 15.078 1.00 98.25 726 PRO A N 1
ATOM 5898 C CA . PRO A 1 726 ? -19.380 4.838 13.894 1.00 98.25 726 PRO A CA 1
ATOM 5899 C C . PRO A 1 726 ? -18.651 3.519 13.615 1.00 98.25 726 PRO A C 1
ATOM 5901 O O . PRO A 1 726 ? -19.293 2.564 13.179 1.00 98.25 726 PRO A O 1
ATOM 5904 N N . HIS A 1 727 ? -17.353 3.423 13.918 1.00 98.19 727 HIS A N 1
ATOM 5905 C CA . HIS A 1 727 ? -16.570 2.199 13.732 1.00 98.19 727 HIS A CA 1
ATOM 5906 C C . HIS A 1 727 ? -16.945 1.107 14.739 1.00 98.19 727 HIS A C 1
ATOM 5908 O O . HIS A 1 727 ? -17.139 -0.043 14.341 1.00 98.19 727 HIS A O 1
ATOM 5914 N N . THR A 1 728 ? -17.139 1.459 16.014 1.00 98.62 728 THR A N 1
ATOM 5915 C CA . THR A 1 728 ? -17.670 0.536 17.029 1.00 98.62 728 THR A CA 1
ATOM 5916 C C . THR A 1 728 ? -19.039 0.011 16.616 1.00 98.62 728 THR A C 1
ATOM 5918 O O . THR A 1 728 ? -19.250 -1.197 16.581 1.00 98.62 728 THR A O 1
ATOM 5921 N N . LEU A 1 729 ? -19.960 0.900 16.227 1.00 98.56 729 LEU A N 1
ATOM 5922 C CA . LEU A 1 729 ? -21.309 0.519 15.797 1.00 98.56 729 LEU A CA 1
ATOM 5923 C C . LEU A 1 729 ? -21.303 -0.346 14.531 1.00 98.56 729 LEU A C 1
ATOM 5925 O O . LEU A 1 729 ? -22.098 -1.281 14.424 1.00 98.56 729 LEU A O 1
ATOM 5929 N N . TYR A 1 730 ? -20.403 -0.062 13.588 1.00 97.94 730 TYR A N 1
ATOM 5930 C CA . TYR A 1 730 ? -20.197 -0.896 12.410 1.00 97.94 730 TYR A CA 1
ATOM 5931 C C . TYR A 1 730 ? -19.786 -2.320 12.806 1.00 97.94 730 TYR A C 1
ATOM 5933 O O . TYR A 1 730 ? -20.401 -3.278 12.343 1.00 97.94 730 TYR A O 1
ATOM 5941 N N . TRP A 1 731 ? -18.814 -2.481 13.708 1.00 97.62 731 TRP A N 1
ATOM 5942 C CA . TRP A 1 731 ? -18.402 -3.804 14.184 1.00 97.62 731 TRP A CA 1
ATOM 5943 C C . TRP A 1 731 ? -19.478 -4.518 14.999 1.00 97.62 731 TRP A C 1
ATOM 5945 O O . TRP A 1 731 ? -19.698 -5.707 14.771 1.00 97.62 731 TRP A O 1
ATOM 5955 N N . CYS A 1 732 ? -20.216 -3.805 15.858 1.00 98.38 732 CYS A N 1
ATOM 5956 C CA . CYS A 1 732 ? -21.389 -4.367 16.528 1.00 98.38 732 CYS A CA 1
ATOM 5957 C C . CYS A 1 732 ? -22.390 -4.915 15.507 1.00 98.38 732 CYS A C 1
ATOM 5959 O O . CYS A 1 732 ? -22.872 -6.035 15.642 1.00 98.38 732 CYS A O 1
ATOM 5961 N N . SER A 1 733 ? -22.669 -4.160 14.442 1.00 98.06 733 SER A N 1
ATOM 5962 C CA . SER A 1 733 ? -23.544 -4.631 13.370 1.00 98.06 733 SER A CA 1
ATOM 5963 C C . SER A 1 733 ? -23.017 -5.905 12.712 1.00 98.06 733 SER A C 1
ATOM 5965 O O . SER A 1 733 ? -23.762 -6.870 12.577 1.00 98.06 733 SER A O 1
ATOM 5967 N N . ARG A 1 734 ? -21.722 -5.954 12.372 1.00 93.50 734 ARG A N 1
ATOM 5968 C CA . ARG A 1 734 ? -21.097 -7.137 11.759 1.00 93.50 734 ARG A CA 1
ATOM 5969 C C . ARG A 1 734 ? -21.247 -8.388 12.622 1.00 93.50 734 ARG A C 1
ATOM 5971 O O . ARG A 1 734 ? -21.593 -9.432 12.080 1.00 93.50 734 ARG A O 1
ATOM 5978 N N . VAL A 1 735 ? -21.041 -8.276 13.933 1.00 93.56 735 VAL A N 1
ATOM 5979 C CA . VAL A 1 735 ? -21.239 -9.383 14.883 1.00 93.56 735 VAL A CA 1
ATOM 5980 C C . VAL A 1 735 ? -22.692 -9.859 14.877 1.00 93.56 735 VAL A C 1
ATOM 5982 O O . VAL A 1 735 ? -22.955 -11.047 14.722 1.00 93.56 735 VAL A O 1
ATOM 5985 N N . PHE A 1 736 ? -23.649 -8.935 14.976 1.00 96.19 736 PHE A N 1
ATOM 5986 C CA . PHE A 1 736 ? -25.071 -9.280 15.029 1.00 96.19 736 PHE A CA 1
ATOM 5987 C C . PHE A 1 736 ? -25.598 -9.847 13.703 1.00 96.19 736 PHE A C 1
ATOM 5989 O O . PHE A 1 736 ? -26.503 -10.673 13.722 1.00 96.19 736 PHE A O 1
ATOM 5996 N N . ILE A 1 737 ? -25.028 -9.459 12.556 1.00 91.19 737 ILE A N 1
ATOM 5997 C CA . ILE A 1 737 ? -25.340 -10.078 11.256 1.00 91.19 737 ILE A CA 1
ATOM 5998 C C . ILE A 1 737 ? -24.946 -11.558 11.250 1.00 91.19 737 ILE A C 1
ATOM 6000 O O . ILE A 1 737 ? -25.723 -12.379 10.770 1.00 91.19 737 ILE A O 1
ATOM 6004 N N . VAL A 1 738 ? -23.759 -11.897 11.769 1.00 84.19 738 VAL A N 1
ATOM 6005 C CA . VAL A 1 738 ? -23.273 -13.289 11.815 1.00 84.19 738 VAL A CA 1
ATOM 6006 C C . VAL A 1 738 ? -24.153 -14.158 12.718 1.00 84.19 738 VAL A C 1
ATOM 6008 O O . VAL A 1 738 ? -24.385 -15.320 12.405 1.00 84.19 738 VAL A O 1
ATOM 6011 N N . GLU A 1 739 ? -24.712 -13.571 13.774 1.00 88.94 739 GLU A N 1
ATOM 6012 C CA . GLU A 1 739 ? -25.635 -14.216 14.719 1.00 88.94 739 GLU A CA 1
ATOM 6013 C C . GLU A 1 739 ? -27.111 -14.178 14.265 1.00 88.94 739 GLU A C 1
ATOM 6015 O O . GLU A 1 739 ? -28.015 -14.436 15.054 1.00 88.94 739 GLU A O 1
ATOM 6020 N N . ASP A 1 740 ? -27.374 -13.823 13.001 1.00 91.00 740 ASP A N 1
ATOM 6021 C CA . ASP A 1 740 ? -28.711 -13.709 12.388 1.00 91.00 740 ASP A CA 1
ATOM 6022 C C . ASP A 1 740 ? -29.673 -12.720 13.089 1.00 91.00 740 ASP A C 1
ATOM 6024 O O . ASP A 1 740 ? -30.893 -12.757 12.935 1.00 91.00 740 ASP A O 1
ATOM 6028 N N . ARG A 1 741 ? -29.125 -11.738 13.811 1.00 95.69 741 ARG A N 1
ATOM 6029 C CA . ARG A 1 741 ? -29.858 -10.657 14.496 1.00 95.69 741 ARG A CA 1
ATOM 6030 C C . ARG A 1 741 ? -29.916 -9.390 13.644 1.00 95.69 741 ARG A C 1
ATOM 6032 O O . ARG A 1 741 ? -29.454 -8.307 14.020 1.00 95.69 741 ARG A O 1
ATOM 6039 N N . LYS A 1 742 ? -30.453 -9.536 12.430 1.00 94.75 742 LYS A N 1
ATOM 6040 C CA . LYS A 1 742 ? -30.477 -8.473 11.407 1.00 94.75 742 LYS A CA 1
ATOM 6041 C C . LYS A 1 742 ? -31.195 -7.182 11.844 1.00 94.75 742 LYS A C 1
ATOM 6043 O O . LYS A 1 742 ? -30.680 -6.110 11.518 1.00 94.75 742 LYS A O 1
ATOM 6048 N N . PRO A 1 743 ? -32.336 -7.206 12.564 1.00 96.62 743 PRO A N 1
ATOM 6049 C CA . PRO A 1 743 ? -33.006 -5.975 12.991 1.00 96.62 743 PRO A CA 1
ATOM 6050 C C . PRO A 1 743 ? -32.126 -5.090 13.884 1.00 96.62 743 PRO A C 1
ATOM 6052 O O . PRO A 1 743 ? -32.020 -3.883 13.650 1.00 96.62 743 PRO A O 1
ATOM 6055 N N . GLU A 1 744 ? -31.442 -5.682 14.863 1.00 97.44 744 GLU A N 1
ATOM 6056 C CA . GLU A 1 744 ? -30.515 -4.981 15.751 1.00 97.44 744 GLU A CA 1
ATOM 6057 C C . GLU A 1 744 ? -29.287 -4.477 14.992 1.00 97.44 744 GLU A C 1
ATOM 6059 O O . GLU A 1 744 ? -28.914 -3.307 15.122 1.00 97.44 744 GLU A O 1
ATOM 6064 N N . ALA A 1 745 ? -28.711 -5.317 14.127 1.00 96.94 745 ALA A N 1
ATOM 6065 C CA . ALA A 1 745 ? -27.597 -4.930 13.271 1.00 96.94 745 ALA A CA 1
ATOM 6066 C C . ALA A 1 745 ? -27.930 -3.721 12.376 1.00 96.94 745 ALA A C 1
ATOM 6068 O O . ALA A 1 745 ? -27.114 -2.801 12.252 1.00 96.94 745 ALA A O 1
ATOM 6069 N N . ALA A 1 746 ? -29.134 -3.674 11.797 1.00 97.38 746 ALA A N 1
ATOM 6070 C CA . ALA A 1 746 ? -29.603 -2.533 11.015 1.00 97.38 746 ALA A CA 1
ATOM 6071 C C . ALA A 1 746 ? -29.808 -1.291 11.898 1.00 97.38 746 ALA A C 1
ATOM 6073 O O . ALA A 1 746 ? -29.539 -0.169 11.463 1.00 97.38 746 ALA A O 1
ATOM 6074 N N . GLY A 1 747 ? -30.250 -1.478 13.146 1.00 97.88 747 GLY A N 1
ATOM 6075 C CA . GLY A 1 747 ? -30.319 -0.426 14.160 1.00 97.88 747 GLY A CA 1
ATOM 6076 C C . GLY A 1 747 ? -28.958 0.228 14.415 1.00 97.88 747 GLY A C 1
ATOM 6077 O O . GLY A 1 747 ? -28.856 1.457 14.377 1.00 97.88 747 GLY A O 1
ATOM 6078 N N . PHE A 1 748 ? -27.901 -0.573 14.585 1.00 98.19 748 PHE A N 1
ATOM 6079 C CA . PHE A 1 748 ? -26.538 -0.064 14.768 1.00 98.19 748 PHE A CA 1
ATOM 6080 C C . PHE A 1 748 ? -26.027 0.704 13.551 1.00 98.19 748 PHE A C 1
ATOM 6082 O O . PHE A 1 748 ? -25.497 1.799 13.715 1.00 98.19 748 PHE A O 1
ATOM 6089 N N . LEU A 1 749 ? -26.244 0.205 12.332 1.00 98.00 749 LEU A N 1
ATOM 6090 C CA . LEU A 1 749 ? -25.806 0.901 11.115 1.00 98.00 749 LEU A CA 1
ATOM 6091 C C . LEU A 1 749 ? -26.563 2.215 10.892 1.00 98.00 749 LEU A C 1
ATOM 6093 O O . LEU A 1 749 ? -25.954 3.236 10.576 1.00 98.00 749 LEU A O 1
ATOM 6097 N N . LYS A 1 750 ? -27.882 2.231 11.125 1.00 97.62 750 LYS A N 1
ATOM 6098 C CA . LYS A 1 750 ? -28.685 3.466 11.077 1.00 97.62 750 LYS A CA 1
ATOM 6099 C C . LYS A 1 750 ? -28.212 4.487 12.106 1.00 97.62 750 LYS A C 1
ATOM 6101 O O . LYS A 1 750 ? -28.262 5.684 11.834 1.00 97.62 750 LYS A O 1
ATOM 6106 N N . LYS A 1 751 ? -27.769 4.030 13.280 1.00 97.69 751 LYS A N 1
ATOM 6107 C CA . LYS A 1 751 ? -27.174 4.881 14.314 1.00 97.69 751 LYS A CA 1
ATOM 6108 C C . LYS A 1 751 ? -25.796 5.393 13.887 1.00 97.69 751 LYS A C 1
ATOM 6110 O O . LYS A 1 751 ? -25.569 6.595 13.964 1.00 97.69 751 LYS A O 1
ATOM 6115 N N . ALA A 1 752 ? -24.933 4.528 13.354 1.00 97.50 752 ALA A N 1
ATOM 6116 C CA . ALA A 1 752 ? -23.606 4.884 12.848 1.00 97.50 752 ALA A CA 1
ATOM 6117 C C . ALA A 1 752 ? -23.677 5.957 11.747 1.00 97.50 752 ALA A C 1
ATOM 6119 O O . ALA A 1 752 ? -22.930 6.927 11.781 1.00 97.50 752 ALA A O 1
ATOM 6120 N N . LYS A 1 753 ? -24.657 5.858 10.839 1.00 96.50 753 LYS A N 1
ATOM 6121 C CA . LYS A 1 753 ? -24.908 6.835 9.763 1.00 96.50 753 LYS A CA 1
ATOM 6122 C C . LYS A 1 753 ? -25.240 8.254 10.260 1.00 96.50 753 LYS A C 1
ATOM 6124 O O . LYS A 1 753 ? -25.157 9.216 9.499 1.00 96.50 753 LYS A O 1
ATOM 6129 N N . ARG A 1 754 ? -25.669 8.415 11.519 1.00 96.19 754 ARG A N 1
ATOM 6130 C CA . ARG A 1 754 ? -25.986 9.741 12.085 1.00 96.19 754 ARG A CA 1
ATOM 6131 C C . ARG A 1 754 ? -24.731 10.565 12.363 1.00 96.19 754 ARG A C 1
ATOM 6133 O O . ARG A 1 754 ? -24.824 11.790 12.375 1.00 96.19 754 ARG A O 1
ATOM 6140 N N . TYR A 1 755 ? -23.590 9.910 12.571 1.00 95.75 755 TYR A N 1
ATOM 6141 C CA . TYR A 1 755 ? -22.306 10.578 12.741 1.00 95.75 755 TYR A CA 1
ATOM 6142 C C . TYR A 1 755 ? -21.822 11.103 11.385 1.00 95.75 755 TYR A C 1
ATOM 6144 O O . TYR A 1 755 ? -21.962 10.440 10.360 1.00 95.75 755 TYR A O 1
ATOM 6152 N N . LYS A 1 756 ? -21.288 12.324 11.372 1.00 92.88 756 LYS A N 1
ATOM 6153 C CA . LYS A 1 756 ? -20.810 13.019 10.168 1.00 92.88 756 LYS A CA 1
ATOM 6154 C C . LYS A 1 756 ? -19.505 13.741 10.477 1.00 92.88 756 LYS A C 1
ATOM 6156 O O . LYS A 1 756 ? -19.261 14.067 11.636 1.00 92.88 756 LYS A O 1
ATOM 6161 N N . ASN A 1 757 ? -18.728 14.053 9.439 1.00 87.44 757 ASN A N 1
ATOM 6162 C CA . ASN A 1 757 ? -17.516 14.879 9.524 1.00 87.44 757 ASN A CA 1
ATOM 6163 C C . ASN A 1 757 ? -16.476 14.351 10.533 1.00 87.44 757 ASN A C 1
ATOM 6165 O O . ASN A 1 757 ? -15.919 15.124 11.310 1.00 87.44 757 ASN A O 1
ATOM 6169 N N . TYR A 1 758 ? -16.245 13.040 10.539 1.00 93.12 758 TYR A N 1
ATOM 6170 C CA . TYR A 1 758 ? -15.219 12.396 11.358 1.00 93.12 758 TYR A CA 1
ATOM 6171 C C . TYR A 1 758 ? -14.085 11.863 10.469 1.00 93.12 758 TYR A C 1
ATOM 6173 O O . TYR A 1 758 ? -14.292 11.633 9.278 1.00 93.12 758 TYR A O 1
ATOM 6181 N N . ILE A 1 759 ? -12.890 11.703 11.045 1.00 94.12 759 ILE A N 1
ATOM 6182 C CA . ILE A 1 759 ? -11.727 11.120 10.353 1.00 94.12 759 ILE A CA 1
ATOM 6183 C C . ILE A 1 759 ? -11.961 9.646 10.018 1.00 94.12 759 ILE A C 1
ATOM 6185 O O . ILE A 1 759 ? -12.649 8.958 10.767 1.00 94.12 759 ILE A O 1
ATOM 6189 N N . PHE A 1 760 ? -11.355 9.153 8.939 1.00 94.12 760 PHE A N 1
ATOM 6190 C CA . PHE A 1 760 ? -11.510 7.770 8.467 1.00 94.12 760 PHE A CA 1
ATOM 6191 C C . PHE A 1 760 ? -12.967 7.383 8.169 1.00 94.12 760 PHE A C 1
ATOM 6193 O O . PHE A 1 760 ? -13.447 6.342 8.613 1.00 94.12 760 PHE A O 1
ATOM 6200 N N . ASP A 1 761 ? -13.676 8.205 7.394 1.00 93.81 761 ASP A N 1
ATOM 6201 C CA . ASP A 1 761 ? -15.088 7.980 7.066 1.00 93.81 761 ASP A CA 1
ATOM 6202 C C . ASP A 1 761 ? -15.373 6.545 6.553 1.00 93.81 761 ASP A C 1
ATOM 6204 O O . ASP A 1 761 ? -14.712 6.011 5.654 1.00 93.81 761 ASP A O 1
ATOM 6208 N N . ILE A 1 762 ? -16.404 5.918 7.127 1.00 94.94 762 ILE A N 1
ATOM 6209 C CA . ILE A 1 762 ? -16.892 4.575 6.775 1.00 94.94 762 ILE A CA 1
ATOM 6210 C C . ILE A 1 762 ? -18.344 4.580 6.290 1.00 94.94 762 ILE A C 1
ATOM 6212 O O . ILE A 1 762 ? -18.939 3.510 6.141 1.00 94.94 762 ILE A O 1
ATOM 6216 N N . HIS A 1 763 ? -18.917 5.747 5.992 1.00 94.25 763 HIS A N 1
ATOM 6217 C CA . HIS A 1 763 ? -20.292 5.888 5.522 1.00 94.25 763 HIS A CA 1
ATOM 6218 C C . HIS A 1 763 ? -20.580 4.987 4.314 1.00 94.25 763 HIS A C 1
ATOM 6220 O O . HIS A 1 763 ? -21.592 4.287 4.298 1.00 94.25 763 HIS A O 1
ATOM 6226 N N . THR A 1 764 ? -19.693 4.930 3.317 1.00 91.00 764 THR A N 1
ATOM 6227 C CA . THR A 1 764 ? -19.879 4.057 2.142 1.00 91.00 764 THR A CA 1
ATOM 6228 C C . THR A 1 764 ? -19.964 2.577 2.532 1.00 91.00 764 THR A C 1
ATOM 6230 O O . THR A 1 764 ? -20.780 1.837 1.983 1.00 91.00 764 THR A O 1
ATOM 6233 N N . LYS A 1 765 ? -19.172 2.136 3.523 1.00 89.19 765 LYS A N 1
ATOM 6234 C CA . LYS A 1 765 ? -19.223 0.754 4.033 1.00 89.19 765 LYS A CA 1
ATOM 6235 C C . LYS A 1 765 ? -20.524 0.488 4.787 1.00 89.19 765 LYS A C 1
ATOM 6237 O O . LYS A 1 765 ? -21.117 -0.569 4.601 1.00 89.19 765 LYS A O 1
ATOM 6242 N N . ILE A 1 766 ? -20.978 1.448 5.592 1.00 95.12 766 ILE A N 1
ATOM 6243 C CA . ILE A 1 766 ? -22.249 1.371 6.321 1.00 95.12 766 ILE A CA 1
ATOM 6244 C C . ILE A 1 766 ? -23.429 1.231 5.346 1.00 95.12 766 ILE A C 1
ATOM 6246 O O . ILE A 1 766 ? -24.252 0.335 5.527 1.00 95.12 766 ILE A O 1
ATOM 6250 N N . GLU A 1 767 ? -23.495 2.050 4.289 1.00 93.19 767 GLU A N 1
ATOM 6251 C CA . GLU A 1 767 ? -24.565 1.969 3.276 1.00 93.19 767 GLU A CA 1
ATOM 6252 C C . GLU A 1 767 ? -24.573 0.639 2.536 1.00 93.19 767 GLU A C 1
ATOM 6254 O O . GLU A 1 767 ? -25.640 0.068 2.311 1.00 93.19 767 GLU A O 1
ATOM 6259 N N . ARG A 1 768 ? -23.387 0.144 2.164 1.00 90.56 768 ARG A N 1
ATOM 6260 C CA . ARG A 1 768 ? -23.251 -1.140 1.475 1.00 90.56 768 ARG A CA 1
ATOM 6261 C C . ARG A 1 768 ? -23.835 -2.267 2.323 1.00 90.56 768 ARG A C 1
ATOM 6263 O O . ARG A 1 768 ? -24.723 -2.969 1.854 1.00 90.56 768 ARG A O 1
ATOM 6270 N N . VAL A 1 769 ? -23.411 -2.380 3.584 1.00 86.81 769 VAL A N 1
ATOM 6271 C CA . VAL A 1 769 ? -23.908 -3.430 4.490 1.00 86.81 769 VAL A CA 1
ATOM 6272 C C . VAL A 1 769 ? -25.408 -3.271 4.755 1.00 86.81 769 VAL A C 1
ATOM 6274 O O . VAL A 1 769 ? -26.134 -4.256 4.726 1.00 86.81 769 VAL A O 1
ATOM 6277 N N . LEU A 1 770 ? -25.908 -2.043 4.942 1.00 90.38 770 LEU A N 1
ATOM 6278 C CA . LEU A 1 770 ? -27.351 -1.797 5.076 1.00 90.38 770 LEU A CA 1
ATOM 6279 C C . LEU A 1 770 ? -28.142 -2.279 3.857 1.00 90.38 770 LEU A C 1
ATOM 6281 O O . LEU A 1 770 ? -29.212 -2.856 4.022 1.00 90.38 770 LEU A O 1
ATOM 6285 N N . THR A 1 771 ? -27.625 -2.032 2.654 1.00 90.25 771 THR A N 1
ATOM 6286 C CA . THR A 1 771 ? -28.274 -2.423 1.397 1.00 90.25 771 THR A CA 1
ATOM 6287 C C . THR A 1 771 ? -28.255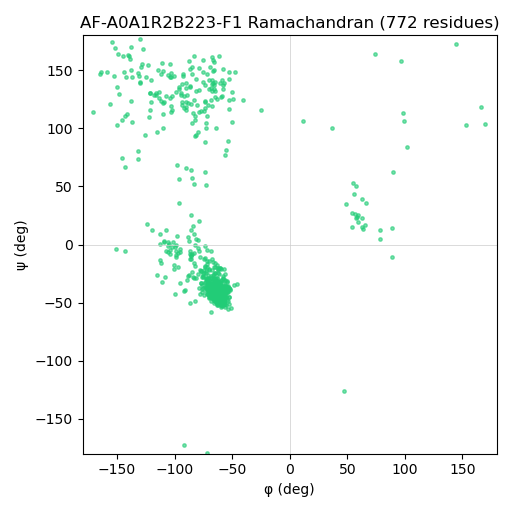 -3.937 1.205 1.00 90.25 771 THR A C 1
ATOM 6289 O O . THR A 1 771 ? -29.225 -4.487 0.711 1.00 90.25 771 THR A O 1
ATOM 6292 N N . GLU A 1 772 ? -27.183 -4.617 1.618 1.00 85.38 772 GLU A N 1
ATOM 6293 C CA . GLU A 1 772 ? -27.069 -6.083 1.562 1.00 85.38 772 GLU A CA 1
ATOM 6294 C C . GLU A 1 772 ? -27.985 -6.802 2.571 1.00 85.38 772 GLU A C 1
ATOM 6296 O O . GLU A 1 772 ? -28.297 -7.980 2.395 1.00 85.38 772 GLU A O 1
ATOM 6301 N N . MET A 1 773 ? -28.403 -6.117 3.641 1.00 81.00 773 MET A N 1
ATOM 6302 C CA . MET A 1 773 ? -29.283 -6.672 4.675 1.00 81.00 773 MET A CA 1
ATOM 6303 C C . MET A 1 773 ? -30.782 -6.580 4.355 1.00 81.00 773 MET A C 1
ATOM 6305 O O . MET A 1 773 ? -31.555 -7.329 4.959 1.00 81.00 773 MET A O 1
ATOM 6309 N N . ILE A 1 774 ? -31.184 -5.639 3.492 1.00 72.25 774 ILE A N 1
ATOM 6310 C CA . ILE A 1 774 ? -32.572 -5.404 3.045 1.00 72.25 774 ILE A CA 1
ATOM 6311 C C . ILE A 1 774 ? -32.853 -6.281 1.828 1.00 72.25 774 ILE A C 1
ATOM 6313 O O . ILE A 1 774 ? -33.927 -6.924 1.817 1.00 72.25 774 ILE A O 1
#

Mean predicted aligned error: 15.17 Å

InterPro domains:
  IPR011990 Tetratricopeptide-like helical domain superfamily [G3DSA:1.25.40.10] (242-772)
  IPR011993 PH-like domain superfamily [G3DSA:2.30.29.30] (10-137)
  IPR019412 IML2-like/Tetratricopeptide repeat protein 39-like [PF10300] (316-520)
  IPR019412 IML2-like/Tetratricopeptide repeat protein 39-like [PTHR31859] (247-765)

Foldseek 3Di:
DDDQFPVRVVVPDDPLVVLLVLLVVQQVAWWWKWWADPPPRDIAIWIWGDDQQKIWTHNDRPDPDTPAMAGLALKDWDKDQDPDPQARIWIFIQGPQRTTMITGDRDVSNVVSVNVRSVCSNNSNNVVVVVVSVVVVVVVVVVVVVVVDDDDDDDDDDDDDDDDDDDDDDDHDDDDDDDWDDDPDDDEDGDDDDDDDDDDDDPPPVVVVVVVVVVPVCVVVVVVVVVVPDDPPVVLLPDDPVVLQVVLLLCLQLLVLVVSLSSLVSCVVPDLVSLVSNLVSLVLLCVQQLKLVSLVSSVVSLVVSVVVLVPDPDPPSLLSVLVSLQSVLVSCVSLVVNVSSLVSLVVSLVSLVVCQPPDDPPLQSLLSSLLSNLVSLCVLLVDDPVCVVVCVVVVDDNDNVSSLVSLVSSLVSVDSNNVVSLLVVLVCCLTPVPDLVSNCVSLVVVCVSRVSRLSSLQSQLSSCLSVLNLVSSLVSLVSSLVSNPPPSSLSRLNSLQVNLVSCLLVVVLVSNLVSLLSCLQQAAPFPPLLSVLSNCCSVPVDDDPVSVVVLVVLLVQPLPPDPPDRSSNPDPPDIHRSDPLRLLSLLSNQLSCLQVHPDDLVSLSSSLSRCRGPNPDLNSVLSNLVSVLVSLAPGCLCSSVVSCVLVVNLLSHDLVSLVVLLVSLVVQVVVDDPVDLSCLLSVLSSLLSNLSSCSSNVVLVVSLVSLVVNVVRQVSHDPSSVQSNLSSLQSNLSSCVVVVNLVVSLVSLVVSCVDDDHRSDCVVVSVVVNVVSD